Protein AF-0000000085153379 (afdb_homodimer)

pLDDT: mean 87.56, std 9.75, range [34.44, 97.62]

Organism: Desulfotalea psychrophila (strain LSv54 / DSM 12343) (NCBI:txid177439)

Solvent-accessible surface area (backbone atoms only — not comparable to full-atom values): 47122 Å² total; per-residue (Å²): 116,72,69,60,44,42,51,73,72,38,47,63,60,52,54,48,49,54,53,50,50,53,53,50,52,52,50,51,52,50,51,52,49,51,53,52,48,52,51,47,51,52,49,51,50,50,49,53,52,46,35,48,52,50,42,52,35,50,54,29,43,74,49,76,18,33,32,31,58,55,46,96,89,40,61,70,54,78,87,44,66,85,44,84,74,32,62,46,59,46,96,88,67,46,51,30,22,53,36,44,35,69,56,50,48,49,50,47,32,66,74,29,22,76,59,54,69,35,53,51,46,65,32,31,94,72,64,88,51,77,89,31,61,54,50,73,70,52,44,53,50,54,54,41,35,74,76,68,44,55,65,47,73,48,81,42,73,59,95,88,37,52,23,41,36,35,35,35,54,37,62,34,44,76,76,47,47,79,80,40,78,93,65,51,75,71,35,76,68,26,32,44,34,38,39,42,73,33,61,67,55,51,52,52,48,51,53,50,51,50,51,52,50,51,56,52,47,52,53,50,51,51,52,46,48,51,53,49,54,51,49,49,51,44,51,52,52,48,50,54,47,50,52,54,50,52,52,50,52,50,54,47,52,53,44,52,52,52,38,52,50,35,50,51,52,30,54,51,40,51,51,50,36,52,49,52,60,28,34,28,89,84,55,64,41,30,14,45,62,36,43,57,54,46,53,55,52,52,49,53,47,23,38,75,66,66,32,30,36,19,40,36,31,34,36,52,55,58,48,66,52,46,24,70,73,67,30,61,70,52,41,49,54,47,50,28,52,52,45,52,54,52,48,65,68,46,76,50,92,74,36,44,55,21,40,61,51,71,63,27,34,36,34,40,31,67,74,24,45,59,72,55,39,54,51,50,44,45,50,47,43,49,56,48,48,69,64,58,43,78,22,80,74,43,91,80,39,62,36,48,42,39,20,24,1,24,37,49,45,63,54,52,87,91,63,66,65,67,62,57,53,50,41,12,48,49,13,22,50,49,16,50,72,74,65,37,65,36,65,28,65,54,59,93,63,82,69,82,127,116,71,68,62,45,40,50,74,72,37,47,65,60,53,54,50,48,53,53,51,51,52,52,49,52,52,50,51,52,50,52,54,49,51,54,53,48,53,51,48,51,52,50,52,51,49,48,52,52,47,33,48,50,50,39,51,34,49,54,31,44,74,50,76,19,34,33,31,58,56,45,94,90,39,62,69,55,78,87,45,67,86,43,84,74,35,62,47,58,45,97,86,67,46,52,28,22,52,36,45,36,69,56,51,49,48,50,46,33,68,74,30,22,76,64,55,66,35,51,52,45,63,31,29,94,73,66,87,52,78,89,31,62,53,52,72,68,52,44,54,49,52,54,41,36,74,74,67,45,56,66,48,74,48,80,42,71,57,95,89,37,52,24,40,36,36,35,36,53,36,62,33,44,74,74,47,46,79,80,40,80,92,65,50,74,70,36,76,67,26,32,43,32,39,39,41,72,32,60,67,56,50,52,51,47,52,53,51,49,51,52,51,50,51,55,52,46,51,52,50,51,53,52,46,49,50,52,50,54,51,49,49,53,44,51,51,52,49,51,54,46,49,52,53,48,52,52,51,51,52,53,46,53,52,43,53,52,51,37,53,50,36,48,52,53,31,53,52,41,50,51,51,34,53,50,52,62,27,33,28,89,82,54,64,42,32,14,45,60,35,42,56,54,47,53,55,52,51,50,54,47,23,36,74,67,64,32,30,38,17,39,36,32,34,36,52,56,59,47,66,51,43,26,70,71,68,29,61,69,53,42,51,53,49,48,28,52,51,46,50,54,53,49,65,68,44,77,49,91,73,37,42,55,21,42,62,49,70,63,27,33,36,32,42,32,67,75,25,45,58,71,56,38,53,51,51,44,44,50,49,44,49,54,48,48,71,64,59,43,80,22,80,75,44,94,80,39,63,36,48,42,38,20,22,2,23,35,50,46,64,53,52,86,92,65,66,66,65,62,57,53,50,43,12,48,50,12,22,50,49,15,49,73,73,67,35,66,35,68,28,66,53,58,93,63,81,70,83,124

Secondary structure (DSSP, 8-state):
--HHHHHHH-HHHHHHHHHHHHHHHHHHHHHHHHHHHHHHHHHHHHHHHHHHHHHHHHHHHHTT-EEEE--SSSPPPGGGTTSTTSEEE-TT--EEEEE-HHHHHHHHHHHSHHHHSSEEEEE-SS-SSGGG---HHHHHHHHHHHTT--EEEEEEEETTEEEEEEEEEEE--GGGGGT-TT--TT-EEEEEEEEEE-HHHHHHHHHHHHHHHHHHHHHHHHHHHHHHHHHHHHHHHHHHHHHHHHHHHHHHHHHHHHHHHHHHHHHHHHHHHHHHHHB-TTT-SB-HHHHHHHHHHHHHHHHHHT--EEEEEEEETTHHHHHHHH-HHHHHHHHHHHHHHHHHT--STT-EEEE-SSSEEEEEEET--HHHHHHHHHHHHHHHHHH--B-TT-SS-SB--EEEEEEEE-PPTT--HHHHHHHHHHHHHHHHHTTSSSEEE--SS----/--HHHHHHH-HHHHHHHHHHHHHHHHHHHHHHHHHHHHHHHHHHHHHHHHHHHHHHHHHHHHTT-EEEE--SSSPPPGGGTTSTTSEEE-TT--EEEEE-HHHHHHHHHHHSHHHHTSEEEEE-SS-SSGGG---HHHHHHHHHHHTT--EEEEEEEETTEEEEEEEEEEE--GGGGGT-TT--TT-EEEEEEEEEE-HHHHHHHHHHHHHHHHHHHHHHHHHHHHHHHHHHHHHHHHHHHHHHHHHHHHHHHHHHHHHHHHHHHHHHHHHHHHHHHHB-TTT-SB-HHHHHHHHHHHHHHHHHHT--EEEEEEEETTHHHHHHHH-HHHHHHHHHHHHHHHHHT--STT-EEEE-SSSEEEEEEET--HHHHHHHHHHHHHHHHHH--B-TT-SS-SB--EEEEEEEE-PPTT--HHHHHHHHHHHHHHHHHTTSSSEEE--SS----

Foldseek 3Di:
DVVVVCCVVPVLVVVLVVLVVVLVVVLVVVLVVLVVVLVVVQVVVVVVVVVVLVVQQVVQLVVVFDKDFDDPLRHADPLCPVDPCQWDADPVGTIIGTDHSVRVSVSCQVVCVVVVVKHKAWAFPDDPDPVRHDDPVQVVVRVVVVVPDAKDWDWDDDPNFIKIKIKGFDFDDPSNCVSDPPDDGGDGGTMMMIIHGSVVSVVVSVVVSVVSCVVSVVVSVVVSVCSVVVVVVVVVVVVVVVVVVVVVVVVVVVVVVVVVVVVVVVVVVVVVVVLVQFADPLQRFGAQSVVVVLCVVLLVVLQVVLAKKKKKKKFKAPLVLVCVVVNVVVSSVLQNVLSVLLQVLQDDPSWGKYANDDGMIMIMDTRAADVRFQVSVVVSQVSQVVVQDADCPGPQDRGITMFMFMEMDRDHPPDDCVVVVVQSVVQSVVCNVVRGRHYGYRDPPPDDD/DVVVVCCVVPVLVVVLVVLVVVLVVVLVVVLVVLVVVLLVVQVVVQVVVVVVLVVQQVVQLVVVFDKDFDDPLRHADPLCPVDPCQWDADPVGTIIGTDHSVRVSVSCQVVCCVVVVKHKAWAFPDDPDPVRHDDPVQVVVRVVVVVPDAKDWDWDDDPNFIKIKIKGFDFDDPSNCVSDPPDDGGDGGTMMMMIHGSVVSVVVSVVVSVVSCVVSVVVSVVVSVCSVVVVVVVVVVVVVVVVVVVVVVVVVVVVVVVVVVVVVVVVVVVVVVVLVVFADPLQRFGAQSVVVVLCVVLLVVLQVVQAKKKKKKKFKAPLVLVCVVPNVVVSSVLQNVLSVLLQVLQDDPSWGKYANDDGMIMIMDTRAADVRFQVSVVVSQVSQVVVQDADCPGPQDRGITMFMFMEMDRDHPPDDCVVVVVQSVVRSVCCNVVRGRHYGYRDPPPDDD

Radius of gyration: 70.96 Å; Cα contacts (8 Å, |Δi|>4): 1359; chains: 2; bounding box: 64×188×111 Å

InterPro domains:
  IPR000160 GGDEF domain [PF00990] (278-438)
  IPR000160 GGDEF domain [PS50887] (307-444)
  IPR000160 GGDEF domain [SM00267] (266-442)
  IPR000160 GGDEF domain [TIGR00254] (273-440)
  IPR000160 GGDEF domain [cd01949] (278-440)
  IPR021796 Tll0287-like domain [PF11845] (37-197)
  IPR029787 Nucleotide cyclase [SSF55073] (282-444)
  IPR043128 Reverse transcriptase/Diguanylate cyclase domain [G3DSA:3.30.70.270] (263-443)
  IPR050469 Diguanylate cyclase Dgc-like, bacteria [PTHR45138] (239-446)

Sequence (898 aa):
MKTFNLFRKHPLILIAGIWTILVSALIAHEINHLHAETETTAITEAHTIFKKDLALRHWVASHGGVYVPIDATTPANKYLVHLPERDIQTPSAKNLTLMNPAYAMRQMHESYAKTYGVRGHITSLKLLRPENIADLWETRALQSFEQGKREVSELTDLSGKPFLRYMWAMITERPCLKCHQGYQVGDVRGGISVSIPMTDLLAKESRERLELLLSHGLIWLSGLLLIYFGGRRVMLSTEERNQANKELLRHKQHLEIKIRQRTAELTEANQKLEHISLTDGLTGIANRRHFDNLIAKEWSRAIREKTPITLIMIDIDYFKLFNDLYGHPEGDICLKTVAMALNAEMRRSTDFVARYGGEEFAAILPNTGGPGALVMAEKMRASIAKLEIEHKDSEINNYLTISLGAISVVPKKGSDFSHFIEQADKALYTAKTEGRNQARAFSPDGENAMKTFNLFRKHPLILIAGIWTILVSALIAHEINHLHAETETTAITEAHTIFKKDLALRHWVASHGGVYVPIDATTPANKYLVHLPERDIQTPSAKNLTLMNPAYAMRQMHESYAKTYGVRGHITSLKLLRPENIADLWETRALQSFEQGKREVSELTDLSGKPFLRYMWAMITERPCLKCHQGYQVGDVRGGISVSIPMTDLLAKESRERLELLLSHGLIWLSGLLLIYFGGRRVMLSTEERNQANKELLRHKQHLEIKIRQRTAELTEANQKLEHISLTDGLTGIANRRHFDNLIAKEWSRAIREKTPITLIMIDIDYFKLFNDLYGHPEGDICLKTVAMALNAEMRRSTDFVARYGGEEFAAILPNTGGPGALVMAEKMRASIAKLEIEHKDSEINNYLTISLGAISVVPKKGSDFSHFIEQADKALYTAKTEGRNQARAFSPDGENA

Structure (mmCIF, N/CA/C/O backbone):
data_AF-0000000085153379-model_v1
#
loop_
_entity.id
_entity.type
_entity.pdbx_description
1 polymer 'diguanylate cyclase'
#
loop_
_atom_site.group_PDB
_atom_site.id
_atom_site.type_symbol
_atom_site.label_atom_id
_atom_site.label_alt_id
_atom_site.label_comp_id
_atom_site.label_asym_id
_atom_site.label_entity_id
_atom_site.label_seq_id
_atom_site.pdbx_PDB_ins_code
_atom_site.Cartn_x
_atom_site.Cartn_y
_atom_site.Cartn_z
_atom_site.occupancy
_atom_site.B_iso_or_equiv
_atom_site.auth_seq_id
_atom_site.auth_comp_id
_atom_site.auth_asym_id
_atom_site.auth_atom_id
_atom_site.pdbx_PDB_model_num
ATOM 1 N N . MET A 1 1 ? -11.359 -7.535 22.281 1 35.66 1 MET A N 1
ATOM 2 C CA . MET A 1 1 ? -11.266 -6.113 22.609 1 35.66 1 MET A CA 1
ATOM 3 C C . MET A 1 1 ? -9.891 -5.559 22.234 1 35.66 1 MET A C 1
ATOM 5 O O . MET A 1 1 ? -9.789 -4.449 21.703 1 35.66 1 MET A O 1
ATOM 9 N N . LYS A 1 2 ? -8.836 -6.238 22.828 1 47.62 2 LYS A N 1
ATOM 10 C CA . LYS A 1 2 ? -7.43 -5.906 22.594 1 47.62 2 LYS A CA 1
ATOM 11 C C . LYS A 1 2 ? -7.043 -6.141 21.141 1 47.62 2 LYS A C 1
ATOM 13 O O . LYS A 1 2 ? -6.016 -5.641 20.672 1 47.62 2 LYS A O 1
ATOM 18 N N . THR A 1 3 ? -7.488 -7.105 20.547 1 45.75 3 THR A N 1
ATOM 19 C CA . THR A 1 3 ? -7.203 -7.512 19.172 1 45.75 3 THR A CA 1
ATOM 20 C C . THR A 1 3 ? -7.605 -6.414 18.188 1 45.75 3 THR A C 1
ATOM 22 O O . THR A 1 3 ? -6.949 -6.223 17.156 1 45.75 3 THR A O 1
ATOM 25 N N . PHE A 1 4 ? -8.695 -5.77 18.453 1 46.41 4 PHE A N 1
ATOM 26 C CA . PHE A 1 4 ? -9.227 -4.645 17.703 1 46.41 4 PHE A CA 1
ATOM 27 C C . PHE A 1 4 ? -8.32 -3.428 17.812 1 46.41 4 PHE A C 1
ATOM 29 O O . PHE A 1 4 ? -8.25 -2.604 16.906 1 46.41 4 PHE A O 1
ATOM 36 N N . ASN A 1 5 ? -7.578 -3.459 18.875 1 47.88 5 ASN A N 1
ATOM 37 C CA . ASN A 1 5 ? -6.621 -2.389 19.156 1 47.88 5 ASN A CA 1
ATOM 38 C C . ASN A 1 5 ? -5.375 -2.516 18.281 1 47.88 5 ASN A C 1
ATOM 40 O O . ASN A 1 5 ? -4.719 -1.517 17.984 1 47.88 5 ASN A O 1
ATOM 44 N N . LEU A 1 6 ? -5.062 -3.74 17.938 1 49.53 6 LEU A N 1
ATOM 45 C CA . LEU A 1 6 ? -3.902 -3.953 17.078 1 49.53 6 LEU A CA 1
ATOM 46 C C . LEU A 1 6 ? -4.141 -3.375 15.688 1 49.53 6 LEU A C 1
ATOM 48 O O . LEU A 1 6 ? -3.225 -2.824 15.078 1 49.53 6 LEU A O 1
ATOM 52 N N . PHE A 1 7 ? -5.402 -3.518 15.211 1 54.81 7 PHE A N 1
ATOM 53 C CA . PHE A 1 7 ? -5.812 -2.979 13.914 1 54.81 7 PHE A CA 1
ATOM 54 C C . PHE A 1 7 ? -5.672 -1.46 13.898 1 54.81 7 PHE A C 1
ATOM 56 O O . PHE A 1 7 ? -5.324 -0.878 12.867 1 54.81 7 PHE A O 1
ATOM 63 N N . ARG A 1 8 ? -6.016 -0.917 15 1 57.12 8 ARG A N 1
ATOM 64 C CA . ARG A 1 8 ? -5.969 0.539 15.094 1 57.12 8 ARG A CA 1
ATOM 65 C C . ARG A 1 8 ? -4.535 1.026 15.289 1 57.12 8 ARG A C 1
ATOM 67 O O . ARG A 1 8 ? -4.148 2.066 14.75 1 57.12 8 ARG A O 1
ATOM 74 N N . LYS A 1 9 ? -3.791 0.014 16.062 1 62 9 LYS A N 1
ATOM 75 C CA . LYS A 1 9 ? -2.443 0.46 16.406 1 62 9 LYS A CA 1
ATOM 76 C C . LYS A 1 9 ? -1.442 0.066 15.32 1 62 9 LYS A C 1
ATOM 78 O O . LYS A 1 9 ? -0.476 0.789 15.07 1 62 9 LYS A O 1
ATOM 83 N N . HIS A 1 10 ? -1.814 -1.086 14.695 1 74 10 HIS A N 1
ATOM 84 C CA . HIS A 1 10 ? -0.819 -1.523 13.719 1 74 10 HIS A CA 1
ATOM 85 C C . HIS A 1 10 ? -1.481 -2.012 12.438 1 74 10 HIS A C 1
ATOM 87 O O . HIS A 1 10 ? -1.338 -3.18 12.062 1 74 10 HIS A O 1
ATOM 93 N N . PRO A 1 11 ? -2.219 -1.24 11.68 1 76.44 11 PRO A N 1
ATOM 94 C CA . PRO A 1 11 ? -2.953 -1.623 10.469 1 76.44 11 PRO A CA 1
ATOM 95 C C . PRO A 1 11 ? -2.053 -2.242 9.406 1 76.44 11 PRO A C 1
ATOM 97 O O . PRO A 1 11 ? -2.484 -3.135 8.672 1 76.44 11 PRO A O 1
ATOM 100 N N . LEU A 1 12 ? -0.818 -1.886 9.422 1 82 12 LEU A N 1
ATOM 101 C CA . LEU A 1 12 ? 0.099 -2.41 8.422 1 82 12 LEU A CA 1
ATOM 102 C C . LEU A 1 12 ? 0.384 -3.889 8.664 1 82 12 LEU A C 1
ATOM 104 O O . LEU A 1 12 ? 0.489 -4.668 7.715 1 82 12 LEU A O 1
ATOM 108 N N . ILE A 1 13 ? 0.477 -4.285 9.922 1 84.75 13 ILE A N 1
ATOM 109 C CA . ILE A 1 13 ? 0.758 -5.672 10.266 1 84.75 13 ILE A CA 1
ATOM 110 C C . ILE A 1 13 ? -0.43 -6.551 9.883 1 84.75 13 ILE A C 1
ATOM 112 O O . ILE A 1 13 ? -0.251 -7.668 9.398 1 84.75 13 ILE A O 1
ATOM 116 N N . LEU A 1 14 ? -1.596 -6.062 10.047 1 83.25 14 LEU A N 1
ATOM 117 C CA . LEU A 1 14 ? -2.797 -6.812 9.695 1 83.25 14 LEU A CA 1
ATOM 118 C C . LEU A 1 14 ? -2.885 -7.027 8.195 1 83.25 14 LEU A C 1
ATOM 120 O O . LEU A 1 14 ? -3.195 -8.133 7.734 1 83.25 14 LEU A O 1
ATOM 124 N N . ILE A 1 15 ? -2.648 -5.969 7.426 1 85 15 ILE A N 1
ATOM 125 C CA . ILE A 1 15 ? -2.713 -6.074 5.969 1 85 15 ILE A CA 1
ATOM 126 C C . ILE A 1 15 ? -1.659 -7.062 5.477 1 85 15 ILE A C 1
ATOM 128 O O . ILE A 1 15 ? -1.933 -7.883 4.602 1 85 15 ILE A O 1
ATOM 132 N N . ALA A 1 16 ? -0.457 -7 6.062 1 88.94 16 ALA A N 1
ATOM 133 C CA . ALA A 1 16 ? 0.615 -7.926 5.707 1 88.94 16 ALA A CA 1
ATOM 134 C C . ALA A 1 16 ? 0.234 -9.367 6.047 1 88.94 16 ALA A C 1
ATOM 136 O O . ALA A 1 16 ? 0.528 -10.289 5.281 1 88.94 16 ALA A O 1
ATOM 137 N N . GLY A 1 17 ? -0.45 -9.555 7.207 1 89.5 17 GLY A N 1
ATOM 138 C CA . GLY A 1 17 ? -0.917 -10.875 7.59 1 89.5 17 GLY A CA 1
ATOM 139 C C . GLY A 1 17 ? -1.933 -11.453 6.625 1 89.5 17 GLY A C 1
ATOM 140 O O . GLY A 1 17 ? -1.837 -12.617 6.238 1 89.5 17 GLY A O 1
ATOM 141 N N . ILE A 1 18 ? -2.893 -10.664 6.23 1 87 18 ILE A N 1
ATOM 142 C CA . ILE A 1 18 ? -3.92 -11.094 5.289 1 87 18 ILE A CA 1
ATOM 143 C C . ILE A 1 18 ? -3.277 -11.453 3.951 1 87 18 ILE A C 1
ATOM 145 O O . ILE A 1 18 ? -3.621 -12.469 3.342 1 87 18 ILE A O 1
ATOM 149 N N . TRP A 1 19 ? -2.311 -10.594 3.498 1 89.06 19 TRP A N 1
ATOM 150 C CA . TRP A 1 19 ? -1.562 -10.844 2.271 1 89.06 19 TRP A CA 1
ATOM 151 C C . TRP A 1 19 ? -0.818 -12.172 2.352 1 89.06 19 TRP A C 1
ATOM 153 O O . TRP A 1 19 ? -0.887 -12.992 1.429 1 89.06 19 TRP A O 1
ATOM 163 N N . THR A 1 20 ? -0.209 -12.461 3.496 1 91.31 20 THR A N 1
ATOM 164 C CA . THR A 1 20 ? 0.556 -13.68 3.695 1 91.31 20 THR A CA 1
ATOM 165 C C . THR A 1 20 ? -0.364 -14.898 3.691 1 91.31 20 THR A C 1
ATOM 167 O O . THR A 1 20 ? -0.046 -15.922 3.078 1 91.31 20 THR A O 1
ATOM 170 N N . ILE A 1 21 ? -1.515 -14.773 4.273 1 91.5 21 ILE A N 1
ATOM 171 C CA . ILE A 1 21 ? -2.469 -15.875 4.332 1 91.5 21 ILE A CA 1
ATOM 172 C C . ILE A 1 21 ? -2.996 -16.172 2.932 1 91.5 21 ILE A C 1
ATOM 174 O O . ILE A 1 21 ? -3.113 -17.344 2.543 1 91.5 21 ILE A O 1
ATOM 178 N N . LEU A 1 22 ? -3.299 -15.133 2.162 1 89.69 22 LEU A N 1
ATOM 179 C CA . LEU A 1 22 ? -3.82 -15.305 0.81 1 89.69 22 LEU A CA 1
ATOM 180 C C . LEU A 1 22 ? -2.809 -16.031 -0.074 1 89.69 22 LEU A C 1
ATOM 182 O O . LEU A 1 22 ? -3.143 -17.016 -0.726 1 89.69 22 LEU A O 1
ATOM 186 N N . VAL A 1 23 ? -1.578 -15.617 -0.052 1 90.62 23 VAL A N 1
ATOM 187 C CA . VAL A 1 23 ? -0.544 -16.203 -0.893 1 90.62 23 VAL A CA 1
ATOM 188 C C . VAL A 1 23 ? -0.261 -17.641 -0.435 1 90.62 23 VAL A C 1
ATOM 190 O O . VAL A 1 23 ? -0.12 -18.547 -1.26 1 90.62 23 VAL A O 1
ATOM 193 N N . SER A 1 24 ? -0.274 -17.844 0.896 1 92.06 24 SER A N 1
ATOM 194 C CA . SER A 1 24 ? -0.018 -19.172 1.438 1 92.06 24 SER A CA 1
ATOM 195 C C . SER A 1 24 ? -1.118 -20.156 1.041 1 92.06 24 SER A C 1
ATOM 197 O O . SER A 1 24 ? -0.839 -21.297 0.702 1 92.06 24 SER A O 1
ATOM 199 N N . ALA A 1 25 ? -2.328 -19.703 1.047 1 91.12 25 ALA A N 1
ATOM 200 C CA . ALA A 1 25 ? -3.455 -20.547 0.658 1 91.12 25 ALA A CA 1
ATOM 201 C C . ALA A 1 25 ? -3.373 -20.938 -0.817 1 91.12 25 ALA A C 1
ATOM 203 O O . ALA A 1 25 ? -3.648 -22.078 -1.188 1 91.12 25 ALA A O 1
ATOM 204 N N . LEU A 1 26 ? -2.961 -20.031 -1.613 1 88.38 26 LEU A N 1
ATOM 205 C CA . LEU A 1 26 ? -2.844 -20.297 -3.045 1 88.38 26 LEU A CA 1
ATOM 206 C C . LEU A 1 26 ? -1.708 -21.266 -3.33 1 88.38 26 LEU A C 1
ATOM 208 O O . LEU A 1 26 ? -1.863 -22.188 -4.137 1 88.38 26 LEU A O 1
ATOM 212 N N . ILE A 1 27 ? -0.594 -21.125 -2.578 1 89.81 27 ILE A N 1
ATOM 213 C CA . ILE A 1 27 ? 0.542 -22.031 -2.732 1 89.81 27 ILE A CA 1
ATOM 214 C C . ILE A 1 27 ? 0.148 -23.438 -2.289 1 89.81 27 ILE A C 1
ATOM 216 O O . ILE A 1 27 ? 0.458 -24.422 -2.969 1 89.81 27 ILE A O 1
ATOM 220 N N . ALA A 1 28 ? -0.543 -23.484 -1.184 1 91.25 28 ALA A N 1
ATOM 221 C CA . ALA A 1 28 ? -0.967 -24.781 -0.665 1 91.25 28 ALA A CA 1
ATOM 222 C C . ALA A 1 28 ? -1.879 -25.5 -1.657 1 91.25 28 ALA A C 1
ATOM 224 O O . ALA A 1 28 ? -1.722 -26.688 -1.899 1 91.25 28 ALA A O 1
ATOM 225 N N . HIS A 1 29 ? -2.768 -24.797 -2.203 1 90 29 HIS A N 1
ATOM 226 C CA . HIS A 1 29 ? -3.678 -25.359 -3.191 1 90 29 HIS A CA 1
ATOM 227 C C . HIS A 1 29 ? -2.916 -25.859 -4.414 1 90 29 HIS A C 1
ATOM 229 O O . HIS A 1 29 ? -3.164 -26.984 -4.887 1 90 29 HIS A O 1
ATOM 235 N N . GLU A 1 30 ? -1.929 -25.094 -4.852 1 87.56 30 GLU A N 1
ATOM 236 C CA . GLU A 1 30 ? -1.158 -25.453 -6.039 1 87.56 30 GLU A CA 1
ATOM 237 C C . GLU A 1 30 ? -0.26 -26.656 -5.77 1 87.56 30 GLU A C 1
ATOM 239 O O . GLU A 1 30 ? -0.093 -27.531 -6.633 1 87.56 30 GLU A O 1
ATOM 244 N N . ILE A 1 31 ? 0.263 -26.719 -4.609 1 91.06 31 ILE A N 1
ATOM 245 C CA . ILE A 1 31 ? 1.126 -27.844 -4.246 1 91.06 31 ILE A CA 1
ATOM 246 C C . ILE A 1 31 ? 0.303 -29.125 -4.172 1 91.06 31 ILE A C 1
ATOM 248 O O . ILE A 1 31 ? 0.734 -30.172 -4.656 1 91.06 31 ILE A O 1
ATOM 252 N N . ASN A 1 32 ? -0.854 -29.031 -3.613 1 91.5 32 ASN A N 1
ATOM 253 C CA . ASN A 1 32 ? -1.736 -30.188 -3.561 1 91.5 32 ASN A CA 1
ATOM 254 C C . ASN A 1 32 ? -2.139 -30.656 -4.957 1 91.5 32 ASN A C 1
ATOM 256 O O . ASN A 1 32 ? -2.193 -31.859 -5.227 1 91.5 32 ASN A O 1
ATOM 260 N N . HIS A 1 33 ? -2.379 -29.734 -5.742 1 89.19 33 HIS A N 1
ATOM 261 C CA . HIS A 1 33 ? -2.729 -30.047 -7.121 1 89.19 33 HIS A CA 1
ATOM 262 C C . HIS A 1 33 ? -1.562 -30.719 -7.848 1 89.19 33 HIS A C 1
ATOM 264 O O . HIS A 1 33 ? -1.761 -31.656 -8.609 1 89.19 33 HIS A O 1
ATOM 270 N N . LEU A 1 34 ? -0.366 -30.234 -7.617 1 89.81 34 LEU A N 1
ATOM 271 C CA . LEU A 1 34 ? 0.84 -30.781 -8.219 1 89.81 34 LEU A CA 1
ATOM 272 C C . LEU A 1 34 ? 1.019 -32.25 -7.82 1 89.81 34 LEU A C 1
ATOM 274 O O . LEU A 1 34 ? 1.306 -33.094 -8.664 1 89.81 34 LEU A O 1
ATOM 278 N N . HIS A 1 35 ? 0.762 -32.531 -6.562 1 91.38 35 HIS A N 1
ATOM 279 C CA . HIS A 1 35 ? 0.877 -33.906 -6.066 1 91.38 35 HIS A CA 1
ATOM 280 C C . HIS A 1 35 ? -0.164 -34.812 -6.711 1 91.38 35 HIS A C 1
ATOM 282 O O . HIS A 1 35 ? 0.157 -35.906 -7.141 1 91.38 35 HIS A O 1
ATOM 288 N N . ALA A 1 36 ? -1.343 -34.344 -6.812 1 89.94 36 ALA A N 1
ATOM 289 C CA . ALA A 1 36 ? -2.422 -35.094 -7.434 1 89.94 36 ALA A CA 1
ATOM 290 C C . ALA A 1 36 ? -2.119 -35.375 -8.906 1 89.94 36 ALA A C 1
ATOM 292 O O . ALA A 1 36 ? -2.385 -36.5 -9.398 1 89.94 36 ALA A O 1
ATOM 293 N N . GLU A 1 37 ? -1.529 -34.469 -9.547 1 88.44 37 GLU A N 1
ATOM 294 C CA . GLU A 1 37 ? -1.182 -34.594 -10.961 1 88.44 37 GLU A CA 1
ATOM 295 C C . GLU A 1 37 ? -0.094 -35.656 -11.148 1 88.44 37 GLU A C 1
ATOM 297 O O . GLU A 1 37 ? -0.145 -36.438 -12.102 1 88.44 37 GLU A O 1
ATOM 302 N N . THR A 1 38 ? 0.882 -35.656 -10.297 1 91.75 38 THR A N 1
ATOM 303 C CA . THR A 1 38 ? 1.953 -36.656 -10.367 1 91.75 38 THR A CA 1
ATOM 304 C C . THR A 1 38 ? 1.395 -38.062 -10.227 1 91.75 38 THR A C 1
ATOM 306 O O . THR A 1 38 ? 1.741 -38.938 -11.016 1 91.75 38 THR A O 1
ATOM 309 N N . GLU A 1 39 ? 0.493 -38.188 -9.32 1 91.06 39 GLU A N 1
ATOM 310 C CA . GLU A 1 39 ? -0.14 -39.5 -9.117 1 91.06 39 GLU A CA 1
ATOM 311 C C . GLU A 1 39 ? -0.973 -39.906 -10.336 1 91.06 39 GLU A C 1
ATOM 313 O O . GLU A 1 39 ? -0.909 -41.062 -10.789 1 91.06 39 GLU A O 1
ATOM 318 N N . THR A 1 40 ? -1.693 -38.969 -10.82 1 88.69 40 THR A N 1
ATOM 319 C CA . THR A 1 40 ? -2.543 -39.219 -11.977 1 88.69 40 THR A CA 1
ATOM 320 C C . THR A 1 40 ? -1.702 -39.625 -13.188 1 88.69 40 THR A C 1
ATOM 322 O O . THR A 1 40 ? -2.086 -40.5 -13.961 1 88.69 40 THR A O 1
ATOM 325 N N . THR A 1 41 ? -0.601 -38.969 -13.367 1 89 41 THR A N 1
ATOM 326 C CA . THR A 1 41 ? 0.302 -39.312 -14.461 1 89 41 THR A CA 1
ATOM 327 C C . THR A 1 41 ? 0.792 -40.75 -14.336 1 89 41 THR A C 1
ATOM 329 O O . THR A 1 41 ? 0.794 -41.5 -15.32 1 89 41 THR A O 1
ATOM 332 N N . ALA A 1 42 ? 1.175 -41.125 -13.141 1 91.12 42 ALA A N 1
ATOM 333 C CA . ALA A 1 42 ? 1.633 -42.469 -12.898 1 91.12 42 ALA A CA 1
ATOM 334 C C . ALA A 1 42 ? 0.519 -43.5 -13.164 1 91.12 42 ALA A C 1
ATOM 336 O O . ALA A 1 42 ? 0.753 -44.531 -13.781 1 91.12 42 ALA A O 1
ATOM 337 N N . ILE A 1 43 ? -0.682 -43.188 -12.75 1 90.25 43 ILE A N 1
ATOM 338 C CA . ILE A 1 43 ? -1.829 -44.062 -12.945 1 90.25 43 ILE A CA 1
ATOM 339 C C . ILE A 1 43 ? -2.125 -44.188 -14.438 1 90.25 43 ILE A C 1
ATOM 341 O O . ILE A 1 43 ? -2.408 -45.281 -14.922 1 90.25 43 ILE A O 1
ATOM 345 N N . THR A 1 44 ? -2.057 -43.125 -15.133 1 86.69 44 THR A N 1
ATOM 346 C CA . THR A 1 44 ? -2.293 -43.125 -16.578 1 86.69 44 THR A CA 1
ATOM 347 C C . THR A 1 44 ? -1.262 -44.031 -17.266 1 86.69 44 THR A C 1
ATOM 349 O O . THR A 1 44 ? -1.6 -44.781 -18.188 1 86.69 44 THR A O 1
ATOM 352 N N . GLU A 1 45 ? -0.024 -43.906 -16.891 1 87.31 45 GLU A N 1
ATOM 353 C CA . GLU A 1 45 ? 1.017 -44.75 -17.438 1 87.31 45 GLU A CA 1
ATOM 354 C C . GLU A 1 45 ? 0.721 -46.219 -17.156 1 87.31 45 GLU A C 1
ATOM 356 O O . GLU A 1 45 ? 0.835 -47.062 -18.047 1 87.31 45 GLU A O 1
ATOM 361 N N . ALA A 1 46 ? 0.336 -46.5 -15.898 1 88.75 46 ALA A N 1
ATOM 362 C CA . ALA A 1 46 ? -0.015 -47.875 -15.523 1 88.75 46 ALA A CA 1
ATOM 363 C C . ALA A 1 46 ? -1.176 -48.375 -16.359 1 88.75 46 ALA A C 1
ATOM 365 O O . ALA A 1 46 ? -1.161 -49.531 -16.812 1 88.75 46 ALA A O 1
ATOM 366 N N . HIS A 1 47 ? -2.121 -47.562 -16.547 1 87.12 47 HIS A N 1
ATOM 367 C CA . HIS A 1 47 ? -3.285 -47.906 -17.344 1 87.12 47 HIS A CA 1
ATOM 368 C C . HIS A 1 47 ? -2.889 -48.25 -18.781 1 87.12 47 HIS A C 1
ATOM 370 O O . HIS A 1 47 ? -3.404 -49.188 -19.375 1 87.12 47 HIS A O 1
ATOM 376 N N . THR A 1 48 ? -2.029 -47.469 -19.328 1 85.38 48 THR A N 1
ATOM 377 C CA . THR A 1 48 ? -1.541 -47.688 -20.688 1 85.38 48 THR A CA 1
ATOM 378 C C . THR A 1 48 ? -0.843 -49.062 -20.781 1 85.38 48 THR A C 1
ATOM 380 O O . THR A 1 48 ? -1.073 -49.812 -21.719 1 85.38 48 THR A O 1
ATOM 383 N N . ILE A 1 49 ? -0.024 -49.344 -19.844 1 86.38 49 ILE A N 1
ATOM 384 C CA . ILE A 1 49 ? 0.689 -50.625 -19.812 1 86.38 49 ILE A CA 1
ATOM 385 C C . ILE A 1 49 ? -0.31 -51.75 -19.703 1 86.38 49 ILE A C 1
ATOM 387 O O . ILE A 1 49 ? -0.191 -52.75 -20.422 1 86.38 49 ILE A O 1
ATOM 391 N N . PHE A 1 50 ? -1.265 -51.594 -18.891 1 84.19 50 PHE A N 1
ATOM 392 C CA . PHE A 1 50 ? -2.299 -52.625 -18.703 1 84.19 50 PHE A CA 1
ATOM 393 C C . PHE A 1 50 ? -3.023 -52.906 -20.016 1 84.19 50 PHE A C 1
ATOM 395 O O . PHE A 1 50 ? -3.244 -54.062 -20.375 1 84.19 50 PHE A O 1
ATOM 402 N N . LYS A 1 51 ? -3.445 -51.875 -20.609 1 84.94 51 LYS A N 1
ATOM 403 C CA . LYS A 1 51 ? -4.18 -52.031 -21.859 1 84.94 51 LYS A CA 1
ATOM 404 C C . LYS A 1 51 ? -3.357 -52.812 -22.891 1 84.94 51 LYS A C 1
ATOM 406 O O . LYS A 1 51 ? -3.891 -53.656 -23.609 1 84.94 51 LYS A O 1
ATOM 411 N N . LYS A 1 52 ? -2.127 -52.531 -22.875 1 86.38 52 LYS A N 1
ATOM 412 C CA . LYS A 1 52 ? -1.25 -53.25 -23.797 1 86.38 52 LYS A CA 1
ATOM 413 C C . LYS A 1 52 ? -1.118 -54.719 -23.406 1 86.38 52 LYS A C 1
ATOM 415 O O . LYS A 1 52 ? -1.128 -55.594 -24.266 1 86.38 52 LYS A O 1
ATOM 420 N N . ASP A 1 53 ? -1.008 -54.938 -22.141 1 85.12 53 ASP A N 1
ATOM 421 C CA . ASP A 1 53 ? -0.947 -56.312 -21.656 1 85.12 53 ASP A CA 1
ATOM 422 C C . ASP A 1 53 ? -2.225 -57.094 -22 1 85.12 53 ASP A C 1
ATOM 424 O O . ASP A 1 53 ? -2.172 -58.25 -22.406 1 85.12 53 ASP A O 1
ATOM 428 N N . LEU A 1 54 ? -3.264 -56.406 -21.75 1 83.94 54 LEU A N 1
ATOM 429 C CA . LEU A 1 54 ? -4.555 -57 -22.062 1 83.94 54 LEU A CA 1
ATOM 430 C C . LEU A 1 54 ? -4.66 -57.344 -23.547 1 83.94 54 LEU A C 1
ATOM 432 O O . LEU A 1 54 ? -5.16 -58.406 -23.906 1 83.94 54 LEU A O 1
ATOM 436 N N . ALA A 1 55 ? -4.16 -56.469 -24.344 1 85.88 55 ALA A N 1
ATOM 437 C CA . ALA A 1 55 ? -4.176 -56.688 -25.781 1 85.88 55 ALA A CA 1
ATOM 438 C C . ALA A 1 55 ? -3.359 -57.938 -26.156 1 85.88 55 ALA A C 1
ATOM 440 O O . ALA A 1 55 ? -3.789 -58.75 -26.969 1 85.88 55 ALA A O 1
ATOM 441 N N . LEU A 1 56 ? -2.221 -58.031 -25.594 1 86.44 56 LEU A N 1
ATOM 442 C CA . LEU A 1 56 ? -1.377 -59.188 -25.844 1 86.44 56 LEU A CA 1
ATOM 443 C C . LEU A 1 56 ? -2.086 -60.469 -25.422 1 86.44 56 LEU A C 1
ATOM 445 O O . LEU A 1 56 ? -2.076 -61.469 -26.156 1 86.44 56 LEU A O 1
ATOM 449 N N . ARG A 1 57 ? -2.676 -60.469 -24.297 1 85.06 57 ARG A N 1
ATOM 450 C CA . ARG A 1 57 ? -3.402 -61.625 -23.797 1 85.06 57 ARG A CA 1
ATOM 451 C C . ARG A 1 57 ? -4.531 -62 -24.75 1 85.06 57 ARG A C 1
ATOM 453 O O . ARG A 1 57 ? -4.707 -63.188 -25.047 1 85.06 57 ARG A O 1
ATOM 460 N N . HIS A 1 58 ? -5.242 -61.062 -25.156 1 85.06 58 HIS A N 1
ATOM 461 C CA . HIS A 1 58 ? -6.352 -61.281 -26.078 1 85.06 58 HIS A CA 1
ATOM 462 C C . HIS A 1 58 ? -5.852 -61.844 -27.406 1 85.06 58 HIS A C 1
ATOM 464 O O . HIS A 1 58 ? -6.488 -62.688 -28.016 1 85.06 58 HIS A O 1
ATOM 470 N N . TRP A 1 59 ? -4.762 -61.281 -27.812 1 88.06 59 TRP A N 1
ATOM 471 C CA . TRP A 1 59 ? -4.184 -61.719 -29.078 1 88.06 59 TRP A CA 1
ATOM 472 C C . TRP A 1 59 ? -3.793 -63.188 -29.016 1 88.06 59 TRP A C 1
ATOM 474 O O . TRP A 1 59 ? -4.16 -63.969 -29.891 1 88.06 59 TRP A O 1
ATOM 484 N N . VAL A 1 60 ? -3.158 -63.625 -28 1 90 60 VAL A N 1
ATOM 485 C CA . VAL A 1 60 ? -2.754 -65 -27.812 1 90 60 VAL A CA 1
ATOM 486 C C . VAL A 1 60 ? -3.992 -65.938 -27.672 1 90 60 VAL A C 1
ATOM 488 O O . VAL A 1 60 ? -4.074 -67 -28.266 1 90 60 VAL A O 1
ATOM 491 N N . ALA A 1 61 ? -4.906 -65.438 -26.953 1 85.25 61 ALA A N 1
ATOM 492 C CA . ALA A 1 61 ? -6.137 -66.188 -26.703 1 85.25 61 ALA A CA 1
ATOM 493 C C . ALA A 1 61 ? -6.926 -66.375 -28 1 85.25 61 ALA A C 1
ATOM 495 O O . ALA A 1 61 ? -7.527 -67.438 -28.219 1 85.25 61 ALA A O 1
ATOM 496 N N . SER A 1 62 ? -6.945 -65.375 -28.781 1 85.25 62 SER A N 1
ATOM 497 C CA . SER A 1 62 ? -7.715 -65.438 -30.016 1 85.25 62 SER A CA 1
ATOM 498 C C . SER A 1 62 ? -7.203 -66.5 -30.953 1 85.25 62 SER A C 1
ATOM 500 O O . SER A 1 62 ? -7.953 -67.062 -31.781 1 85.25 62 SER A O 1
ATOM 502 N N . HIS A 1 63 ? -5.945 -66.875 -30.766 1 89.31 63 HIS A N 1
ATOM 503 C CA . HIS A 1 63 ? -5.355 -68 -31.547 1 89.31 63 HIS A CA 1
ATOM 504 C C . HIS A 1 63 ? -5.484 -69.312 -30.844 1 89.31 63 HIS A C 1
ATOM 506 O O . HIS A 1 63 ? -5.059 -70.375 -31.359 1 89.31 63 HIS A O 1
ATOM 512 N N . GLY A 1 64 ? -6.047 -69.25 -29.688 1 84.19 64 GLY A N 1
ATOM 513 C CA . GLY A 1 64 ? -6.082 -70.5 -28.875 1 84.19 64 GLY A CA 1
ATOM 514 C C . GLY A 1 64 ? -4.734 -70.812 -28.281 1 84.19 64 GLY A C 1
ATOM 515 O O . GLY A 1 64 ? -4.504 -72 -27.906 1 84.19 64 GLY A O 1
ATOM 516 N N . GLY A 1 65 ? -3.916 -69.938 -28.328 1 90.19 65 GLY A N 1
ATOM 517 C CA . GLY A 1 65 ? -2.523 -70.125 -27.969 1 90.19 65 GLY A CA 1
ATOM 518 C C . GLY A 1 65 ? -1.578 -70.062 -29.141 1 90.19 65 GLY A C 1
ATOM 519 O O . GLY A 1 65 ? -2.018 -70.062 -30.297 1 90.19 65 GLY A O 1
ATOM 520 N N . VAL A 1 66 ? -0.276 -70 -28.828 1 94.38 66 VAL A N 1
ATOM 521 C CA . VAL A 1 66 ? 0.722 -69.938 -29.891 1 94.38 66 VAL A CA 1
ATOM 522 C C . VAL A 1 66 ? 1.771 -71 -29.672 1 94.38 66 VAL A C 1
ATOM 524 O O . VAL A 1 66 ? 2.104 -71.375 -28.531 1 94.38 66 VAL A O 1
ATOM 527 N N . TYR A 1 67 ? 2.217 -71.562 -30.75 1 95.94 67 TYR A N 1
ATOM 528 C CA . TYR A 1 67 ? 3.26 -72.625 -30.641 1 95.94 67 TYR A CA 1
ATOM 529 C C . TYR A 1 67 ? 4.645 -72 -30.797 1 95.94 67 TYR A C 1
ATOM 531 O O . TYR A 1 67 ? 4.875 -71.188 -31.703 1 95.94 67 TYR A O 1
ATOM 539 N N . VAL A 1 68 ? 5.484 -72.312 -29.922 1 95.5 68 VAL A N 1
ATOM 540 C CA . VAL A 1 68 ? 6.855 -71.812 -29.938 1 95.5 68 VAL A CA 1
ATOM 541 C C . VAL A 1 68 ? 7.832 -73 -29.734 1 95.5 68 VAL A C 1
ATOM 543 O O . VAL A 1 68 ? 7.469 -74.062 -29.172 1 95.5 68 VAL A O 1
ATOM 546 N N . PRO A 1 69 ? 9.039 -72.812 -30.234 1 94.69 69 PRO A N 1
ATOM 547 C CA . PRO A 1 69 ? 10.031 -73.875 -30.016 1 94.69 69 PRO A CA 1
ATOM 548 C C . PRO A 1 69 ? 10.359 -74.062 -28.531 1 94.69 69 PRO A C 1
ATOM 550 O O . PRO A 1 69 ? 10.43 -73.062 -27.781 1 94.69 69 PRO A O 1
ATOM 553 N N . ILE A 1 70 ? 10.539 -75.312 -28.172 1 95.06 70 ILE A N 1
ATOM 554 C CA . ILE A 1 70 ? 10.922 -75.625 -26.797 1 95.06 70 ILE A CA 1
ATOM 555 C C . ILE A 1 70 ? 12.43 -75.438 -26.641 1 95.06 70 ILE A C 1
ATOM 557 O O . ILE A 1 70 ? 13.219 -75.938 -27.438 1 95.06 70 ILE A O 1
ATOM 561 N N . ASP A 1 71 ? 12.797 -74.688 -25.734 1 90.44 71 ASP A N 1
ATOM 562 C CA . ASP A 1 71 ? 14.203 -74.562 -25.375 1 90.44 71 ASP A CA 1
ATOM 563 C C . ASP A 1 71 ? 14.367 -74.375 -23.875 1 90.44 71 ASP A C 1
ATOM 565 O O . ASP A 1 71 ? 13.438 -74.625 -23.109 1 90.44 71 ASP A O 1
ATOM 569 N N . ALA A 1 72 ? 15.578 -74.062 -23.422 1 89.19 72 ALA A N 1
ATOM 570 C CA . ALA A 1 72 ? 15.875 -73.938 -21.984 1 89.19 72 ALA A CA 1
ATOM 571 C C . ALA A 1 72 ? 15.07 -72.875 -21.328 1 89.19 72 ALA A C 1
ATOM 573 O O . ALA A 1 72 ? 14.641 -73 -20.188 1 89.19 72 ALA A O 1
ATOM 574 N N . THR A 1 73 ? 14.695 -71.875 -22.047 1 86.69 73 THR A N 1
ATOM 575 C CA . THR A 1 73 ? 14 -70.688 -21.516 1 86.69 73 THR A CA 1
ATOM 576 C C . THR A 1 73 ? 12.492 -70.875 -21.672 1 86.69 73 THR A C 1
ATOM 578 O O . THR A 1 73 ? 11.719 -70.188 -20.984 1 86.69 73 THR A O 1
ATOM 581 N N . THR A 1 74 ? 12.125 -71.812 -22.531 1 91.94 74 THR A N 1
ATOM 582 C CA . THR A 1 74 ? 10.711 -72 -22.812 1 91.94 74 THR A CA 1
ATOM 583 C C . THR A 1 74 ? 10.367 -73.5 -22.766 1 91.94 74 THR A C 1
ATOM 585 O O . THR A 1 74 ? 10.086 -74.125 -23.797 1 91.94 74 THR A O 1
ATOM 588 N N . PRO A 1 75 ? 10.344 -73.938 -21.594 1 91.88 75 PRO A N 1
ATOM 589 C CA . PRO A 1 75 ? 9.938 -75.312 -21.469 1 91.88 75 PRO A CA 1
ATOM 590 C C . PRO A 1 75 ? 8.438 -75.562 -21.688 1 91.88 75 PRO A C 1
ATOM 592 O O . PRO A 1 75 ? 7.668 -74.562 -21.609 1 91.88 75 PRO A O 1
ATOM 595 N N . ALA A 1 76 ? 8.078 -76.812 -22.047 1 93.19 76 ALA A N 1
ATOM 596 C CA . ALA A 1 76 ? 6.652 -77.125 -22.156 1 93.19 76 ALA A CA 1
ATOM 597 C C . ALA A 1 76 ? 5.934 -76.875 -20.828 1 93.19 76 ALA A C 1
ATOM 599 O O . ALA A 1 76 ? 6.465 -77.188 -19.75 1 93.19 76 ALA A O 1
ATOM 600 N N . ASN A 1 77 ? 4.855 -76.312 -20.969 1 85.25 77 ASN A N 1
ATOM 601 C CA . ASN A 1 77 ? 4.082 -76 -19.766 1 85.25 77 ASN A CA 1
ATOM 602 C C . ASN A 1 77 ? 3.531 -77.25 -19.109 1 85.25 77 ASN A C 1
ATOM 604 O O . ASN A 1 77 ? 2.68 -77.938 -19.688 1 85.25 77 ASN A O 1
ATOM 608 N N . LYS A 1 78 ? 3.922 -77.438 -17.922 1 84.38 78 LYS A N 1
ATOM 609 C CA . LYS A 1 78 ? 3.545 -78.688 -17.203 1 84.38 78 LYS A CA 1
ATOM 610 C C . LYS A 1 78 ? 2.074 -78.625 -16.812 1 84.38 78 LYS A C 1
ATOM 612 O O . LYS A 1 78 ? 1.473 -79.688 -16.547 1 84.38 78 LYS A O 1
ATOM 617 N N . TYR A 1 79 ? 1.509 -77.562 -16.812 1 79.62 79 TYR A N 1
ATOM 618 C CA . TYR A 1 79 ? 0.14 -77.375 -16.328 1 79.62 79 TYR A CA 1
ATOM 619 C C . TYR A 1 79 ? -0.857 -77.5 -17.469 1 79.62 79 TYR A C 1
ATOM 621 O O . TYR A 1 79 ? -2.07 -77.438 -17.25 1 79.62 79 TYR A O 1
ATOM 629 N N . LEU A 1 80 ? -0.353 -77.688 -18.719 1 82.25 80 LEU A N 1
ATOM 630 C CA . LEU A 1 80 ? -1.226 -77.812 -19.875 1 82.25 80 LEU A CA 1
ATOM 631 C C . LEU A 1 80 ? -1.149 -79.188 -20.453 1 82.25 80 LEU A C 1
ATOM 633 O O . LEU A 1 80 ? -1.453 -79.438 -21.641 1 82.25 80 LEU A O 1
ATOM 637 N N . VAL A 1 81 ? -0.74 -80.062 -19.625 1 83.94 81 VAL A N 1
ATOM 638 C CA . VAL A 1 81 ? -0.53 -81.438 -20.078 1 83.94 81 VAL A CA 1
ATOM 639 C C . VAL A 1 81 ? -1.858 -82.062 -20.531 1 83.94 81 VAL A C 1
ATOM 641 O O . VAL A 1 81 ? -1.888 -82.938 -21.391 1 83.94 81 VAL A O 1
ATOM 644 N N . HIS A 1 82 ? -2.955 -81.562 -20 1 82.56 82 HIS A N 1
ATOM 645 C CA . HIS A 1 82 ? -4.273 -82.125 -20.312 1 82.56 82 HIS A CA 1
ATOM 646 C C . HIS A 1 82 ? -4.746 -81.688 -21.688 1 82.56 82 HIS A C 1
ATOM 648 O O . HIS A 1 82 ? -5.711 -82.25 -22.219 1 82.56 82 HIS A O 1
ATOM 654 N N . LEU A 1 83 ? -4.121 -80.75 -22.359 1 84.19 83 LEU A N 1
ATOM 655 C CA . LEU A 1 83 ? -4.527 -80.25 -23.672 1 84.19 83 LEU A CA 1
ATOM 656 C C . LEU A 1 83 ? -3.998 -81.188 -24.766 1 84.19 83 LEU A C 1
ATOM 658 O O . LEU A 1 83 ? -2.816 -81.562 -24.781 1 84.19 83 LEU A O 1
ATOM 662 N N . PRO A 1 84 ? -4.969 -81.5 -25.594 1 86.5 84 PRO A N 1
ATOM 663 C CA . PRO A 1 84 ? -4.488 -82.25 -26.734 1 86.5 84 PRO A CA 1
ATOM 664 C C . PRO A 1 84 ? -3.5 -81.438 -27.609 1 86.5 84 PRO A C 1
ATOM 666 O O . PRO A 1 84 ? -3.645 -80.25 -27.781 1 86.5 84 PRO A O 1
ATOM 669 N N . GLU A 1 85 ? -2.361 -82.125 -28.062 1 91.62 85 GLU A N 1
ATOM 670 C CA . GLU A 1 85 ? -1.365 -81.562 -28.969 1 91.62 85 GLU A CA 1
ATOM 671 C C . GLU A 1 85 ? -0.646 -80.375 -28.328 1 91.62 85 GLU A C 1
ATOM 673 O O . GLU A 1 85 ? -0.39 -79.312 -29 1 91.62 85 GLU A O 1
ATOM 678 N N . ARG A 1 86 ? -0.538 -80.375 -27.094 1 91.5 86 ARG A N 1
ATOM 679 C CA . ARG A 1 86 ? 0.27 -79.375 -26.406 1 91.5 86 ARG A CA 1
ATOM 680 C C . ARG A 1 86 ? 1.659 -79.25 -27.031 1 91.5 86 ARG A C 1
ATOM 682 O O . ARG A 1 86 ? 2.158 -78.188 -27.266 1 91.5 86 ARG A O 1
ATOM 689 N N . ASP A 1 87 ? 2.203 -80.438 -27.219 1 94.81 87 ASP A N 1
ATOM 690 C CA . ASP A 1 87 ? 3.516 -80.562 -27.844 1 94.81 87 ASP A CA 1
ATOM 691 C C . ASP A 1 87 ? 3.418 -81.188 -29.219 1 94.81 87 ASP A C 1
ATOM 693 O O . ASP A 1 87 ? 2.766 -82.25 -29.375 1 94.81 87 ASP A O 1
ATOM 697 N N . ILE A 1 88 ? 3.996 -80.562 -30.172 1 95.31 88 ILE A N 1
ATOM 698 C CA . ILE A 1 88 ? 4 -81.125 -31.516 1 95.31 88 ILE A CA 1
ATOM 699 C C . ILE A 1 88 ? 5.406 -81 -32.094 1 95.31 88 ILE A C 1
ATOM 701 O O . ILE A 1 88 ? 6.293 -80.375 -31.516 1 95.31 88 ILE A O 1
ATOM 705 N N . GLN A 1 89 ? 5.609 -81.688 -33.156 1 95.19 89 GLN A N 1
ATOM 706 C CA . GLN A 1 89 ? 6.902 -81.688 -33.844 1 95.19 89 GLN A CA 1
ATOM 707 C C . GLN A 1 89 ? 6.77 -81.188 -35.281 1 95.19 89 GLN A C 1
ATOM 709 O O . GLN A 1 89 ? 5.816 -81.562 -35.969 1 95.19 89 GLN A O 1
ATOM 714 N N . THR A 1 90 ? 7.664 -80.438 -35.656 1 92.88 90 THR A N 1
ATOM 715 C CA . THR A 1 90 ? 7.691 -80 -37.031 1 92.88 90 THR A CA 1
ATOM 716 C C . THR A 1 90 ? 8.195 -81.125 -37.938 1 92.88 90 THR A C 1
ATOM 718 O O . THR A 1 90 ? 8.719 -82.125 -37.469 1 92.88 90 THR A O 1
ATOM 721 N N . PRO A 1 91 ? 8.055 -80.812 -39.25 1 91.56 91 PRO A N 1
ATOM 722 C CA . PRO A 1 91 ? 8.578 -81.812 -40.156 1 91.56 91 PRO A CA 1
ATOM 723 C C . PRO A 1 91 ? 10.086 -82.062 -40.031 1 91.56 91 PRO A C 1
ATOM 725 O O . PRO A 1 91 ? 10.594 -83.125 -40.25 1 91.56 91 PRO A O 1
ATOM 728 N N . SER A 1 92 ? 10.82 -81.062 -39.562 1 92.06 92 SER A N 1
ATOM 729 C CA . SER A 1 92 ? 12.266 -81.188 -39.375 1 92.06 92 SER A CA 1
ATOM 730 C C . SER A 1 92 ? 12.594 -81.688 -37.938 1 92.06 92 SER A C 1
ATOM 732 O O . SER A 1 92 ? 13.727 -81.5 -37.5 1 92.06 92 SER A O 1
ATOM 734 N N . ALA A 1 93 ? 11.586 -82 -37.188 1 90.94 93 ALA A N 1
ATOM 735 C CA . ALA A 1 93 ? 11.719 -82.625 -35.875 1 90.94 93 ALA A CA 1
ATOM 736 C C . ALA A 1 93 ? 12.031 -81.625 -34.812 1 90.94 93 ALA A C 1
ATOM 738 O O . ALA A 1 93 ? 12.727 -81.875 -33.812 1 90.94 93 ALA A O 1
ATOM 739 N N . LYS A 1 94 ? 11.586 -80.438 -35.094 1 93.19 94 LYS A N 1
ATOM 740 C CA . LYS A 1 94 ? 11.672 -79.438 -34.062 1 93.19 94 LYS A CA 1
ATOM 741 C C . LYS A 1 94 ? 10.469 -79.5 -33.125 1 93.19 94 LYS A C 1
ATOM 743 O O . LYS A 1 94 ? 9.32 -79.562 -33.562 1 93.19 94 LYS A O 1
ATOM 748 N N . ASN A 1 95 ? 10.789 -79.5 -31.797 1 95.62 95 ASN A N 1
ATOM 749 C CA . ASN A 1 95 ? 9.719 -79.625 -30.812 1 95.62 95 ASN A CA 1
ATOM 750 C C . ASN A 1 95 ? 9.086 -78.25 -30.547 1 95.62 95 ASN A C 1
ATOM 752 O O . ASN A 1 95 ? 9.789 -77.312 -30.25 1 95.62 95 ASN A O 1
ATOM 756 N N . LEU A 1 96 ? 7.812 -78.25 -30.672 1 96.5 96 LEU A N 1
ATOM 757 C CA . LEU A 1 96 ? 7.047 -77 -30.359 1 96.5 96 LEU A CA 1
ATOM 758 C C . LEU A 1 96 ? 6.117 -77.25 -29.172 1 96.5 96 LEU A C 1
ATOM 760 O O . LEU A 1 96 ? 5.664 -78.375 -28.953 1 96.5 96 LEU A O 1
ATOM 764 N N . THR A 1 97 ? 5.914 -76.25 -28.438 1 95.75 97 THR A N 1
ATOM 765 C CA . THR A 1 97 ? 4.949 -76.312 -27.359 1 95.75 97 THR A CA 1
ATOM 766 C C . THR A 1 97 ? 3.93 -75.188 -27.453 1 95.75 97 THR A C 1
ATOM 768 O O . THR A 1 97 ? 4.246 -74.125 -27.938 1 95.75 97 THR A O 1
ATOM 771 N N . LEU A 1 98 ? 2.771 -75.5 -26.984 1 93.94 98 LEU A N 1
ATOM 772 C CA . LEU A 1 98 ? 1.695 -74.5 -26.984 1 93.94 98 LEU A CA 1
ATOM 773 C C . LEU A 1 98 ? 1.832 -73.562 -25.797 1 93.94 98 LEU A C 1
ATOM 775 O O . LEU A 1 98 ? 1.956 -74 -24.656 1 93.94 98 LEU A O 1
ATOM 779 N N . MET A 1 99 ? 1.838 -72.375 -26.109 1 92.31 99 MET A N 1
ATOM 780 C CA . MET A 1 99 ? 1.881 -71.312 -25.078 1 92.31 99 MET A CA 1
ATOM 781 C C . MET A 1 99 ? 0.517 -70.625 -24.922 1 92.31 99 MET A C 1
ATOM 783 O O . MET A 1 99 ? -0.034 -70.125 -25.875 1 92.31 99 MET A O 1
ATOM 787 N N . ASN A 1 100 ? -0.062 -70.688 -23.766 1 88.5 100 ASN A N 1
ATOM 788 C CA . ASN A 1 100 ? -1.307 -70 -23.469 1 88.5 100 ASN A CA 1
ATOM 789 C C . ASN A 1 100 ? -1.051 -68.562 -23.078 1 88.5 100 ASN A C 1
ATOM 791 O O . ASN A 1 100 ? 0.099 -68.125 -22.906 1 88.5 100 ASN A O 1
ATOM 795 N N . PRO A 1 101 ? -2.037 -67.688 -22.969 1 87.69 101 PRO A N 1
ATOM 796 C CA . PRO A 1 101 ? -1.863 -66.312 -22.672 1 87.69 101 PRO A CA 1
ATOM 797 C C . PRO A 1 101 ? -1.094 -66.062 -21.375 1 87.69 101 PRO A C 1
ATOM 799 O O . PRO A 1 101 ? -0.222 -65.188 -21.328 1 87.69 101 PRO A O 1
ATOM 802 N N . ALA A 1 102 ? -1.346 -66.75 -20.359 1 84.12 102 ALA A N 1
ATOM 803 C CA . ALA A 1 102 ? -0.673 -66.562 -19.062 1 84.12 102 ALA A CA 1
ATOM 804 C C . ALA A 1 102 ? 0.824 -66.875 -19.188 1 84.12 102 ALA A C 1
ATOM 806 O O . ALA A 1 102 ? 1.64 -66.125 -18.625 1 84.12 102 ALA A O 1
ATOM 807 N N . TYR A 1 103 ? 1.161 -67.875 -19.953 1 88.69 103 TYR A N 1
ATOM 808 C CA . TYR A 1 103 ? 2.561 -68.25 -20.156 1 88.69 103 TYR A CA 1
ATOM 809 C C . TYR A 1 103 ? 3.283 -67.188 -20.969 1 88.69 103 TYR A C 1
ATOM 811 O O . TYR A 1 103 ? 4.398 -66.75 -20.625 1 88.69 103 TYR A O 1
ATOM 819 N N . ALA A 1 104 ? 2.619 -66.75 -21.984 1 89.5 104 ALA A N 1
ATOM 820 C CA . ALA A 1 104 ? 3.184 -65.688 -22.828 1 89.5 104 ALA A CA 1
ATOM 821 C C . ALA A 1 104 ? 3.426 -64.438 -22.016 1 89.5 104 ALA A C 1
ATOM 823 O O . ALA A 1 104 ? 4.508 -63.844 -22.078 1 89.5 104 ALA A O 1
ATOM 824 N N . MET A 1 105 ? 2.469 -64 -21.234 1 87 105 MET A N 1
ATOM 825 C CA . MET A 1 105 ? 2.557 -62.812 -20.422 1 87 105 MET A CA 1
ATOM 826 C C . MET A 1 105 ? 3.676 -62.938 -19.391 1 87 105 MET A C 1
ATOM 828 O O . MET A 1 105 ? 4.43 -61.969 -19.188 1 87 105 MET A O 1
ATOM 832 N N . ARG A 1 106 ? 3.711 -64 -18.781 1 85.81 106 ARG A N 1
ATOM 833 C CA . ARG A 1 106 ? 4.75 -64.188 -17.781 1 85.81 106 ARG A CA 1
ATOM 834 C C . ARG A 1 106 ? 6.141 -64.062 -18.391 1 85.81 106 ARG A C 1
ATOM 836 O O . ARG A 1 106 ? 7.02 -63.438 -17.812 1 85.81 106 ARG A O 1
ATOM 843 N N . GLN A 1 107 ? 6.305 -64.688 -19.5 1 87.56 107 GLN A N 1
ATOM 844 C CA . GLN A 1 107 ? 7.602 -64.625 -20.172 1 87.56 107 GLN A CA 1
ATOM 845 C C . GLN A 1 107 ? 7.914 -63.188 -20.578 1 87.56 107 GLN A C 1
ATOM 847 O O . GLN A 1 107 ? 9.055 -62.75 -20.469 1 87.56 107 GLN A O 1
ATOM 852 N N . MET A 1 108 ? 6.879 -62.562 -21.016 1 84.81 108 MET A N 1
ATOM 853 C CA . MET A 1 108 ? 7.043 -61.156 -21.391 1 84.81 108 MET A CA 1
ATOM 854 C C . MET A 1 108 ? 7.48 -60.312 -20.188 1 84.81 108 MET A C 1
ATOM 856 O O . MET A 1 108 ? 8.414 -59.5 -20.297 1 84.81 108 MET A O 1
ATOM 860 N N . HIS A 1 109 ? 6.879 -60.531 -19.078 1 81.88 109 HIS A N 1
ATOM 861 C CA . HIS A 1 109 ? 7.16 -59.75 -17.859 1 81.88 109 HIS A CA 1
ATOM 862 C C . HIS A 1 109 ? 8.539 -60.094 -17.312 1 81.88 109 HIS A C 1
ATOM 864 O O . HIS A 1 109 ? 9.234 -59.219 -16.797 1 81.88 109 HIS A O 1
ATOM 870 N N . GLU A 1 110 ? 8.891 -61.25 -17.453 1 78.19 110 GLU A N 1
ATOM 871 C CA . GLU A 1 110 ? 10.148 -61.719 -16.859 1 78.19 110 GLU A CA 1
ATOM 872 C C . GLU A 1 110 ? 11.328 -61.406 -17.781 1 78.19 110 GLU A C 1
ATOM 874 O O . GLU A 1 110 ? 12.352 -60.875 -17.312 1 78.19 110 GLU A O 1
ATOM 879 N N . SER A 1 111 ? 11.188 -61.594 -19.031 1 73.94 111 SER A N 1
ATOM 880 C CA . SER A 1 111 ? 12.312 -61.5 -19.953 1 73.94 111 SER A CA 1
ATOM 881 C C . SER A 1 111 ? 12.438 -60.062 -20.484 1 73.94 111 SER A C 1
ATOM 883 O O . SER A 1 111 ? 13.523 -59.656 -20.906 1 73.94 111 SER A O 1
ATOM 885 N N . TYR A 1 112 ? 11.383 -59.406 -20.375 1 72.5 112 TYR A N 1
ATOM 886 C CA . TYR A 1 112 ? 11.453 -58.094 -21 1 72.5 112 TYR A CA 1
ATOM 887 C C . TYR A 1 112 ? 11.156 -57 -20 1 72.5 112 TYR A C 1
ATOM 889 O O . TYR A 1 112 ? 10.781 -55.875 -20.375 1 72.5 112 TYR A O 1
ATOM 897 N N . ALA A 1 113 ? 11.312 -57.406 -18.766 1 71.38 113 ALA A N 1
ATOM 898 C CA . ALA A 1 113 ? 11.148 -56.469 -17.688 1 71.38 113 ALA A CA 1
ATOM 899 C C . ALA A 1 113 ? 12.055 -55.25 -17.875 1 71.38 113 ALA A C 1
ATOM 901 O O . ALA A 1 113 ? 11.664 -54.125 -17.594 1 71.38 113 ALA A O 1
ATOM 902 N N . LYS A 1 114 ? 13.211 -55.5 -18.406 1 71.19 114 LYS A N 1
ATOM 903 C CA . LYS A 1 114 ? 14.188 -54.438 -18.594 1 71.19 114 LYS A CA 1
ATOM 904 C C . LYS A 1 114 ? 13.773 -53.5 -19.703 1 71.19 114 LYS A C 1
ATOM 906 O O . LYS A 1 114 ? 13.938 -52.281 -19.578 1 71.19 114 LYS A O 1
ATOM 911 N N . THR A 1 115 ? 13.219 -54.156 -20.641 1 70.19 115 THR A N 1
ATOM 912 C CA . THR A 1 115 ? 12.773 -53.344 -21.766 1 70.19 115 THR A CA 1
ATOM 913 C C . THR A 1 115 ? 11.531 -52.531 -21.391 1 70.19 115 THR A C 1
ATOM 915 O O . THR A 1 115 ? 11.398 -51.375 -21.766 1 70.19 115 THR A O 1
ATOM 918 N N . TYR A 1 116 ? 10.711 -53.219 -20.594 1 66.19 116 TYR A N 1
ATOM 919 C CA . TYR A 1 116 ? 9.461 -52.594 -20.172 1 66.19 116 TYR A CA 1
ATOM 920 C C . TYR A 1 116 ? 9.727 -51.5 -19.141 1 66.19 116 TYR A C 1
ATOM 922 O O . TYR A 1 116 ? 8.93 -50.562 -19.016 1 66.19 116 TYR A O 1
ATOM 930 N N . GLY A 1 117 ? 10.836 -51.562 -18.516 1 67.88 117 GLY A N 1
ATOM 931 C CA . GLY A 1 117 ? 11.164 -50.656 -17.406 1 67.88 117 GLY A CA 1
ATOM 932 C C . GLY A 1 117 ? 10.203 -50.781 -16.234 1 67.88 117 GLY A C 1
ATOM 933 O O . GLY A 1 117 ? 10.227 -49.938 -15.328 1 67.88 117 GLY A O 1
ATOM 934 N N . VAL A 1 118 ? 9.156 -51.562 -16.391 1 77.62 118 VAL A N 1
ATOM 935 C CA . VAL A 1 118 ? 8.195 -51.75 -15.312 1 77.62 118 VAL A CA 1
ATOM 936 C C . VAL A 1 118 ? 8.086 -53.25 -14.961 1 77.62 118 VAL A C 1
ATOM 938 O O . VAL A 1 118 ? 8.273 -54.094 -15.828 1 77.62 118 VAL A O 1
ATOM 941 N N . ARG A 1 119 ? 7.945 -53.469 -13.68 1 77.56 119 ARG A N 1
ATOM 942 C CA . ARG A 1 119 ? 7.77 -54.844 -13.227 1 77.56 119 ARG A CA 1
ATOM 943 C C . ARG A 1 119 ? 6.293 -55.219 -13.203 1 77.56 119 ARG A C 1
ATOM 945 O O . ARG A 1 119 ? 5.469 -54.5 -12.633 1 77.56 119 ARG A O 1
ATOM 952 N N . GLY A 1 120 ? 6 -56.219 -14.023 1 82.94 120 GLY A N 1
ATOM 953 C CA . GLY A 1 120 ? 4.656 -56.781 -13.977 1 82.94 120 GLY A CA 1
ATOM 954 C C . GLY A 1 120 ? 4.598 -58.156 -13.32 1 82.94 120 GLY A C 1
ATOM 955 O O . GLY A 1 120 ? 5.605 -58.844 -13.242 1 82.94 120 GLY A O 1
ATOM 956 N N . HIS A 1 121 ? 3.479 -58.406 -12.719 1 87.31 121 HIS A N 1
ATOM 957 C CA . HIS A 1 121 ? 3.301 -59.656 -12.016 1 87.31 121 HIS A CA 1
ATOM 958 C C . HIS A 1 121 ? 1.879 -60.188 -12.18 1 87.31 121 HIS A C 1
ATOM 960 O O . HIS A 1 121 ? 0.914 -59.469 -11.883 1 87.31 121 HIS A O 1
ATOM 966 N N . ILE A 1 122 ? 1.819 -61.375 -12.758 1 86.75 122 ILE A N 1
ATOM 967 C CA . ILE A 1 122 ? 0.526 -62.031 -12.852 1 86.75 122 ILE A CA 1
ATOM 968 C C . ILE A 1 122 ? 0.343 -62.969 -11.656 1 86.75 122 ILE A C 1
ATOM 970 O O . ILE A 1 122 ? 1.237 -63.75 -11.336 1 86.75 122 ILE A O 1
ATOM 974 N N . THR A 1 123 ? -0.814 -62.844 -11.016 1 89.25 123 THR A N 1
ATOM 975 C CA . THR A 1 123 ? -1.022 -63.625 -9.805 1 89.25 123 THR A CA 1
ATOM 976 C C . THR A 1 123 ? -2.504 -63.938 -9.602 1 89.25 123 THR A C 1
ATOM 978 O O . THR A 1 123 ? -3.34 -63.531 -10.414 1 89.25 123 THR A O 1
ATOM 981 N N . SER A 1 124 ? -2.785 -64.812 -8.672 1 88.94 124 SER A N 1
ATOM 982 C CA . SER A 1 124 ? -4.145 -65.25 -8.336 1 88.94 124 SER A CA 1
ATOM 983 C C . SER A 1 124 ? -4.215 -65.812 -6.914 1 88.94 124 SER A C 1
ATOM 985 O O . SER A 1 124 ? -3.193 -66.188 -6.336 1 88.94 124 SER A O 1
ATOM 987 N N . LEU A 1 125 ? -5.418 -65.75 -6.359 1 86.5 125 LEU A N 1
ATOM 988 C CA . LEU A 1 125 ? -5.617 -66.375 -5.062 1 86.5 125 LEU A CA 1
ATOM 989 C C . LEU A 1 125 ? -5.621 -67.875 -5.199 1 86.5 125 LEU A C 1
ATOM 991 O O . LEU A 1 125 ? -5.211 -68.625 -4.277 1 86.5 125 LEU A O 1
ATOM 995 N N . LYS A 1 126 ? -6.09 -68.375 -6.367 1 81.38 126 LYS A N 1
ATOM 996 C CA . LYS A 1 126 ? -6.055 -69.812 -6.703 1 81.38 126 LYS A CA 1
ATOM 997 C C . LYS A 1 126 ? -4.93 -70.062 -7.691 1 81.38 126 LYS A C 1
ATOM 999 O O . LYS A 1 126 ? -5.078 -69.875 -8.898 1 81.38 126 LYS A O 1
ATOM 1004 N N . LEU A 1 127 ? -3.867 -70.688 -7.164 1 76.12 127 LEU A N 1
ATOM 1005 C CA . LEU A 1 127 ? -2.65 -70.75 -7.961 1 76.12 127 LEU A CA 1
ATOM 1006 C C . LEU A 1 127 ? -2.609 -72.062 -8.719 1 76.12 127 LEU A C 1
ATOM 1008 O O . LEU A 1 127 ? -2.934 -73.125 -8.156 1 76.12 127 LEU A O 1
ATOM 1012 N N . LEU A 1 128 ? -2.457 -71.938 -9.922 1 70.44 128 LEU A N 1
ATOM 1013 C CA . LEU A 1 128 ? -2.08 -73.125 -10.688 1 70.44 128 LEU A CA 1
ATOM 1014 C C . LEU A 1 128 ? -0.569 -73.312 -10.664 1 70.44 128 LEU A C 1
ATOM 1016 O O . LEU A 1 128 ? -0.094 -74.438 -10.484 1 70.44 128 LEU A O 1
ATOM 1020 N N . ARG A 1 129 ? 0.15 -72.188 -10.758 1 74.69 129 ARG A N 1
ATOM 1021 C CA . ARG A 1 129 ? 1.606 -72.188 -10.672 1 74.69 129 ARG A CA 1
ATOM 1022 C C . ARG A 1 129 ? 2.064 -71.562 -9.359 1 74.69 129 ARG A C 1
ATOM 1024 O O . ARG A 1 129 ? 1.866 -70.375 -9.141 1 74.69 129 ARG A O 1
ATOM 1031 N N . PRO A 1 130 ? 2.719 -72.25 -8.586 1 77.56 130 PRO A N 1
ATOM 1032 C CA . PRO A 1 130 ? 3.088 -71.75 -7.258 1 77.56 130 PRO A CA 1
ATOM 1033 C C . PRO A 1 130 ? 4.004 -70.562 -7.316 1 77.56 130 PRO A C 1
ATOM 1035 O O . PRO A 1 130 ? 4 -69.75 -6.395 1 77.56 130 PRO A O 1
ATOM 1038 N N . GLU A 1 131 ? 4.746 -70.312 -8.359 1 80.31 131 GLU A N 1
ATOM 1039 C CA . GLU A 1 131 ? 5.684 -69.188 -8.484 1 80.31 131 GLU A CA 1
ATOM 1040 C C . GLU A 1 131 ? 4.949 -67.875 -8.656 1 80.31 131 GLU A C 1
ATOM 1042 O O . GLU A 1 131 ? 5.543 -66.812 -8.508 1 80.31 131 GLU A O 1
ATOM 1047 N N . ASN A 1 132 ? 3.65 -68 -8.859 1 81.69 132 ASN A N 1
ATOM 1048 C CA . ASN A 1 132 ? 2.848 -66.812 -9.062 1 81.69 132 ASN A CA 1
ATOM 1049 C C . ASN A 1 132 ? 2.191 -66.375 -7.77 1 81.69 132 ASN A C 1
ATOM 1051 O O . ASN A 1 132 ? 1.175 -65.625 -7.797 1 81.69 132 ASN A O 1
ATOM 1055 N N . ILE A 1 133 ? 2.869 -66.562 -6.715 1 87.31 133 ILE A N 1
ATOM 1056 C CA . ILE A 1 133 ? 2.281 -66.25 -5.422 1 87.31 133 ILE A CA 1
ATOM 1057 C C . ILE A 1 133 ? 2.186 -64.75 -5.262 1 87.31 133 ILE A C 1
ATOM 1059 O O . ILE A 1 133 ? 3.109 -64 -5.633 1 87.31 133 ILE A O 1
ATOM 1063 N N . ALA A 1 134 ? 1.06 -64.375 -4.793 1 92.12 134 ALA A N 1
ATOM 1064 C CA . ALA A 1 134 ? 0.805 -62.969 -4.57 1 92.12 134 ALA A CA 1
ATOM 1065 C C . ALA A 1 134 ? 1.508 -62.469 -3.309 1 92.12 134 ALA A C 1
ATOM 1067 O O . ALA A 1 134 ? 1.568 -63.188 -2.307 1 92.12 134 ALA A O 1
ATOM 1068 N N . ASP A 1 135 ? 2.113 -61.281 -3.344 1 90.94 135 ASP A N 1
ATOM 1069 C CA . ASP A 1 135 ? 2.609 -60.656 -2.119 1 90.94 135 ASP A CA 1
ATOM 1070 C C . ASP A 1 135 ? 1.464 -60.094 -1.299 1 90.94 135 ASP A C 1
ATOM 1072 O O . ASP A 1 135 ? 0.293 -60.25 -1.646 1 90.94 135 ASP A O 1
ATOM 1076 N N . LEU A 1 136 ? 1.81 -59.438 -0.188 1 92.75 136 LEU A N 1
ATOM 1077 C CA . LEU A 1 136 ? 0.786 -58.969 0.74 1 92.75 136 LEU A CA 1
ATOM 1078 C C . LEU A 1 136 ? -0.127 -57.938 0.073 1 92.75 136 LEU A C 1
ATOM 1080 O O . LEU A 1 136 ? -1.35 -58 0.211 1 92.75 136 LEU A O 1
ATOM 1084 N N . TRP A 1 137 ? 0.47 -57 -0.575 1 93.88 137 TRP A N 1
ATOM 1085 C CA . TRP A 1 137 ? -0.322 -55.969 -1.24 1 93.88 137 TRP A CA 1
ATOM 1086 C C . TRP A 1 137 ? -1.194 -56.562 -2.334 1 93.88 137 TRP A C 1
ATOM 1088 O O . TRP A 1 137 ? -2.373 -56.219 -2.457 1 93.88 137 TRP A O 1
ATOM 1098 N N . GLU A 1 138 ? -0.673 -57.469 -3.174 1 94.56 138 GLU A N 1
ATOM 1099 C CA . GLU A 1 138 ? -1.408 -58.156 -4.242 1 94.56 138 GLU A CA 1
ATOM 1100 C C . GLU A 1 138 ? -2.572 -58.969 -3.688 1 94.56 138 GLU A C 1
ATOM 1102 O O . GLU A 1 138 ? -3.654 -59 -4.277 1 94.56 138 GLU A O 1
ATOM 1107 N N . THR A 1 139 ? -2.311 -59.562 -2.531 1 94.94 139 THR A N 1
ATOM 1108 C CA . THR A 1 139 ? -3.348 -60.375 -1.896 1 94.94 139 THR A CA 1
ATOM 1109 C C . THR A 1 139 ? -4.539 -59.5 -1.496 1 94.94 139 THR A C 1
ATOM 1111 O O . THR A 1 139 ? -5.688 -59.844 -1.757 1 94.94 139 THR A O 1
ATOM 1114 N N . ARG A 1 140 ? -4.207 -58.406 -0.887 1 95.12 140 ARG A N 1
ATOM 1115 C CA . ARG A 1 140 ? -5.262 -57.5 -0.488 1 95.12 140 ARG A CA 1
ATOM 1116 C C . ARG A 1 140 ? -6.027 -56.969 -1.702 1 95.12 140 ARG A C 1
ATOM 1118 O O . ARG A 1 140 ? -7.254 -56.875 -1.664 1 95.12 140 ARG A O 1
ATOM 1125 N N . ALA A 1 141 ? -5.328 -56.656 -2.754 1 95.31 141 ALA A N 1
ATOM 1126 C CA . ALA A 1 141 ? -5.945 -56.188 -3.992 1 95.31 141 ALA A CA 1
ATOM 1127 C C . ALA A 1 141 ? -6.871 -57.25 -4.578 1 95.31 141 ALA A C 1
ATOM 1129 O O . ALA A 1 141 ? -8.008 -56.938 -4.965 1 95.31 141 ALA A O 1
ATOM 1130 N N . LEU A 1 142 ? -6.418 -58.5 -4.586 1 94.94 142 LEU A N 1
ATOM 1131 C CA . LEU A 1 142 ? -7.199 -59.625 -5.129 1 94.94 142 LEU A CA 1
ATOM 1132 C C . LEU A 1 142 ? -8.477 -59.844 -4.32 1 94.94 142 LEU A C 1
ATOM 1134 O O . LEU A 1 142 ? -9.539 -60.094 -4.887 1 94.94 142 LEU A O 1
ATOM 1138 N N . GLN A 1 143 ? -8.312 -59.688 -3.016 1 94.81 143 GLN A N 1
ATOM 1139 C CA . GLN A 1 143 ? -9.477 -59.812 -2.145 1 94.81 143 GLN A CA 1
ATOM 1140 C C . GLN A 1 143 ? -10.492 -58.719 -2.438 1 94.81 143 GLN A C 1
ATOM 1142 O O . GLN A 1 143 ? -11.703 -58.938 -2.424 1 94.81 143 GLN A O 1
ATOM 1147 N N . SER A 1 144 ? -9.984 -57.562 -2.697 1 95.19 144 SER A N 1
ATOM 1148 C CA . SER A 1 144 ? -10.875 -56.438 -3.016 1 95.19 144 SER A CA 1
ATOM 1149 C C . SER A 1 144 ? -11.594 -56.688 -4.34 1 95.19 144 SER A C 1
ATOM 1151 O O . SER A 1 144 ? -12.719 -56.219 -4.535 1 95.19 144 SER A O 1
ATOM 1153 N N . PHE A 1 145 ? -10.953 -57.375 -5.293 1 94.38 145 PHE A N 1
ATOM 1154 C CA . PHE A 1 145 ? -11.578 -57.688 -6.574 1 94.38 145 PHE A CA 1
ATOM 1155 C C . PHE A 1 145 ? -12.773 -58.625 -6.379 1 94.38 145 PHE A C 1
ATOM 1157 O O . PHE A 1 145 ? -13.773 -58.5 -7.09 1 94.38 145 PHE A O 1
ATOM 1164 N N . GLU A 1 146 ? -12.648 -59.469 -5.402 1 90 146 GLU A N 1
ATOM 1165 C CA . GLU A 1 146 ? -13.75 -60.375 -5.074 1 90 146 GLU A CA 1
ATOM 1166 C C . GLU A 1 146 ? -14.945 -59.594 -4.535 1 90 146 GLU A C 1
ATOM 1168 O O . GLU A 1 146 ? -16.094 -60.031 -4.648 1 90 146 GLU A O 1
ATOM 1173 N N . GLN A 1 147 ? -14.711 -58.438 -3.979 1 92.56 147 GLN A N 1
ATOM 1174 C CA . GLN A 1 147 ? -15.758 -57.625 -3.408 1 92.56 147 GLN A CA 1
ATOM 1175 C C . GLN A 1 147 ? -16.312 -56.656 -4.449 1 92.56 147 GLN A C 1
ATOM 1177 O O . GLN A 1 147 ? -17.156 -55.812 -4.133 1 92.56 147 GLN A O 1
ATOM 1182 N N . GLY A 1 148 ? -15.75 -56.688 -5.699 1 91.62 148 GLY A N 1
ATOM 1183 C CA . GLY A 1 148 ? -16.391 -55.906 -6.762 1 91.62 148 GLY A CA 1
ATOM 1184 C C . GLY A 1 148 ? -15.484 -54.844 -7.363 1 91.62 148 GLY A C 1
ATOM 1185 O O . GLY A 1 148 ? -15.789 -54.281 -8.414 1 91.62 148 GLY A O 1
ATOM 1186 N N . LYS A 1 149 ? -14.352 -54.625 -6.691 1 93.19 149 LYS A N 1
ATOM 1187 C CA . LYS A 1 149 ? -13.422 -53.688 -7.273 1 93.19 149 LYS A CA 1
ATOM 1188 C C . LYS A 1 149 ? -12.75 -54.25 -8.516 1 93.19 149 LYS A C 1
ATOM 1190 O O . LYS A 1 149 ? -12.594 -55.469 -8.641 1 93.19 149 LYS A O 1
ATOM 1195 N N . ARG A 1 150 ? -12.359 -53.312 -9.414 1 93.25 150 ARG A N 1
ATOM 1196 C CA . ARG A 1 150 ? -11.758 -53.812 -10.648 1 93.25 150 ARG A CA 1
ATOM 1197 C C . ARG A 1 150 ? -10.312 -53.344 -10.773 1 93.25 150 ARG A C 1
ATOM 1199 O O . ARG A 1 150 ? -9.523 -53.938 -11.531 1 93.25 150 ARG A O 1
ATOM 1206 N N . GLU A 1 151 ? -10.031 -52.312 -10.07 1 94.56 151 GLU A N 1
ATOM 1207 C CA . GLU A 1 151 ? -8.664 -51.781 -10.078 1 94.56 151 GLU A CA 1
ATOM 1208 C C . GLU A 1 151 ? -8.289 -51.188 -8.719 1 94.56 151 GLU A C 1
ATOM 1210 O O . GLU A 1 151 ? -9.156 -50.719 -7.98 1 94.56 151 GLU A O 1
ATOM 1215 N N . VAL A 1 152 ? -7.059 -51.312 -8.398 1 95.12 152 VAL A N 1
ATOM 1216 C CA . VAL A 1 152 ? -6.523 -50.75 -7.16 1 95.12 152 VAL A CA 1
ATOM 1217 C C . VAL A 1 152 ? -5.164 -50.094 -7.43 1 95.12 152 VAL A C 1
ATOM 1219 O O . VAL A 1 152 ? -4.383 -50.594 -8.242 1 95.12 152 VAL A O 1
ATOM 1222 N N . SER A 1 153 ? -4.961 -48.938 -6.926 1 94.44 153 SER A N 1
ATOM 1223 C CA . SER A 1 153 ? -3.66 -48.281 -7.004 1 94.44 153 SER A CA 1
ATOM 1224 C C . SER A 1 153 ? -3.221 -47.781 -5.633 1 94.44 153 SER A C 1
ATOM 1226 O O . SER A 1 153 ? -4.051 -47.344 -4.824 1 94.44 153 SER A O 1
ATOM 1228 N N . GLU A 1 154 ? -1.929 -47.906 -5.348 1 94.31 154 GLU A N 1
ATOM 1229 C CA . GLU A 1 154 ? -1.379 -47.438 -4.074 1 94.31 154 GLU A CA 1
ATOM 1230 C C . GLU A 1 154 ? 0.095 -47.094 -4.211 1 94.31 154 GLU A C 1
ATOM 1232 O O . GLU A 1 154 ? 0.843 -47.75 -4.934 1 94.31 154 GLU A O 1
ATOM 1237 N N . LEU A 1 155 ? 0.481 -46.062 -3.57 1 92.69 155 LEU A N 1
ATOM 1238 C CA . LEU A 1 155 ? 1.896 -45.719 -3.482 1 92.69 155 LEU A CA 1
ATOM 1239 C C . LEU A 1 155 ? 2.6 -46.562 -2.432 1 92.69 155 LEU A C 1
ATOM 1241 O O . LEU A 1 155 ? 2.174 -46.625 -1.275 1 92.69 155 LEU A O 1
ATOM 1245 N N . THR A 1 156 ? 3.562 -47.281 -2.893 1 90.62 156 THR A N 1
ATOM 1246 C CA . THR A 1 156 ? 4.285 -48.156 -1.993 1 90.62 156 THR A CA 1
ATOM 1247 C C . THR A 1 156 ? 5.793 -48 -2.148 1 90.62 156 THR A C 1
ATOM 1249 O O . THR A 1 156 ? 6.258 -47.438 -3.146 1 90.62 156 THR A O 1
ATOM 1252 N N . ASP A 1 157 ? 6.543 -48.438 -1.146 1 90.12 157 ASP A N 1
ATOM 1253 C CA . ASP A 1 157 ? 8 -48.469 -1.179 1 90.12 157 ASP A CA 1
ATOM 1254 C C . ASP A 1 157 ? 8.5 -49.906 -1.395 1 90.12 157 ASP A C 1
ATOM 1256 O O . ASP A 1 157 ? 8.133 -50.812 -0.652 1 90.12 157 ASP A O 1
ATOM 1260 N N . LEU A 1 158 ? 9.141 -50.094 -2.543 1 86.31 158 LEU A N 1
ATOM 1261 C CA . LEU A 1 158 ? 9.758 -51.406 -2.836 1 86.31 158 LEU A CA 1
ATOM 1262 C C . LEU A 1 158 ? 11.281 -51.281 -2.811 1 86.31 158 LEU A C 1
ATOM 1264 O O . LEU A 1 158 ? 11.867 -50.594 -3.645 1 86.31 158 LEU A O 1
ATOM 1268 N N . SER A 1 159 ? 11.914 -51.938 -1.85 1 85.38 159 SER A N 1
ATOM 1269 C CA . SER A 1 159 ? 13.367 -51.969 -1.717 1 85.38 159 SER A CA 1
ATOM 1270 C C . SER A 1 159 ? 13.945 -50.562 -1.607 1 85.38 159 SER A C 1
ATOM 1272 O O . SER A 1 159 ? 14.922 -50.219 -2.283 1 85.38 159 SER A O 1
ATOM 1274 N N . GLY A 1 160 ? 13.242 -49.625 -0.939 1 88.88 160 GLY A N 1
ATOM 1275 C CA . GLY A 1 160 ? 13.75 -48.281 -0.654 1 88.88 160 GLY A CA 1
ATOM 1276 C C . GLY A 1 160 ? 13.422 -47.281 -1.736 1 88.88 160 GLY A C 1
ATOM 1277 O O . GLY A 1 160 ? 13.812 -46.125 -1.645 1 88.88 160 GLY A O 1
ATOM 1278 N N . LYS A 1 161 ? 12.766 -47.719 -2.77 1 92.06 161 LYS A N 1
ATOM 1279 C CA . LYS A 1 161 ? 12.375 -46.812 -3.84 1 92.06 161 LYS A CA 1
ATOM 1280 C C . LYS A 1 161 ? 10.859 -46.719 -3.953 1 92.06 161 LYS A C 1
ATOM 1282 O O . LYS A 1 161 ? 10.148 -47.688 -3.781 1 92.06 161 LYS A O 1
ATOM 1287 N N . PRO A 1 162 ? 10.391 -45.469 -4.16 1 93.62 162 PRO A N 1
ATOM 1288 C CA . PRO A 1 162 ? 8.938 -45.312 -4.258 1 93.62 162 PRO A CA 1
ATOM 1289 C C . PRO A 1 162 ? 8.367 -45.844 -5.562 1 93.62 162 PRO A C 1
ATOM 1291 O O . PRO A 1 162 ? 8.914 -45.594 -6.637 1 93.62 162 PRO A O 1
ATOM 1294 N N . PHE A 1 163 ? 7.289 -46.625 -5.48 1 93.75 163 PHE A N 1
ATOM 1295 C CA . PHE A 1 163 ? 6.582 -47.156 -6.637 1 93.75 163 PHE A CA 1
ATOM 1296 C C . PHE A 1 163 ? 5.086 -46.906 -6.523 1 93.75 163 PHE A C 1
ATOM 1298 O O . PHE A 1 163 ? 4.539 -46.875 -5.422 1 93.75 163 PHE A O 1
ATOM 1305 N N . LEU A 1 164 ? 4.5 -46.594 -7.574 1 94.06 164 LEU A N 1
ATOM 1306 C CA . LEU A 1 164 ? 3.047 -46.719 -7.652 1 94.06 164 LEU A CA 1
ATOM 1307 C C . LEU A 1 164 ? 2.635 -48.094 -8.141 1 94.06 164 LEU A C 1
ATOM 1309 O O . LEU A 1 164 ? 2.939 -48.469 -9.273 1 94.06 164 LEU A O 1
ATOM 1313 N N . ARG A 1 165 ? 2.055 -48.844 -7.328 1 93.81 165 ARG A N 1
ATOM 1314 C CA . ARG A 1 165 ? 1.581 -50.156 -7.695 1 93.81 165 ARG A CA 1
ATOM 1315 C C . ARG A 1 165 ? 0.127 -50.125 -8.156 1 93.81 165 ARG A C 1
ATOM 1317 O O . ARG A 1 165 ? -0.707 -49.469 -7.523 1 93.81 165 ARG A O 1
ATOM 1324 N N . TYR A 1 166 ? -0.069 -50.656 -9.188 1 94.31 166 TYR A N 1
ATOM 1325 C CA . TYR A 1 166 ? -1.388 -50.719 -9.812 1 94.31 166 TYR A CA 1
ATOM 1326 C C . TYR A 1 166 ? -1.756 -52.156 -10.18 1 94.31 166 TYR A C 1
ATOM 1328 O O . TYR A 1 166 ? -0.935 -52.875 -10.734 1 94.31 166 TYR A O 1
ATOM 1336 N N . MET A 1 167 ? -2.941 -52.562 -9.82 1 94.69 167 MET A N 1
ATOM 1337 C CA . MET A 1 167 ? -3.381 -53.906 -10.133 1 94.69 167 MET A CA 1
ATOM 1338 C C . MET A 1 167 ? -4.789 -53.906 -10.719 1 94.69 167 MET A C 1
ATOM 1340 O O . MET A 1 167 ? -5.645 -53.125 -10.281 1 94.69 167 MET A O 1
ATOM 1344 N N . TRP A 1 168 ? -4.984 -54.688 -11.688 1 93.25 168 TRP A N 1
ATOM 1345 C CA . TRP A 1 168 ? -6.297 -54.875 -12.305 1 93.25 168 TRP A CA 1
ATOM 1346 C C . TRP A 1 168 ? -6.77 -56.312 -12.18 1 93.25 168 TRP A C 1
ATOM 1348 O O . TRP A 1 168 ? -5.965 -57.25 -12.227 1 93.25 168 TRP A O 1
ATOM 1358 N N . ALA A 1 169 ? -8.039 -56.406 -12.172 1 92.94 169 ALA A N 1
ATOM 1359 C CA . ALA A 1 169 ? -8.648 -57.719 -12.078 1 92.94 169 ALA A CA 1
ATOM 1360 C C . ALA A 1 169 ? -8.727 -58.406 -13.453 1 92.94 169 ALA A C 1
ATOM 1362 O O . ALA A 1 169 ? -9.023 -57.75 -14.453 1 92.94 169 ALA A O 1
ATOM 1363 N N . MET A 1 170 ? -8.328 -59.594 -13.492 1 87.75 170 MET A N 1
ATOM 1364 C CA . MET A 1 170 ? -8.516 -60.406 -14.703 1 87.75 170 MET A CA 1
ATOM 1365 C C . MET A 1 170 ? -9.867 -61.094 -14.688 1 87.75 170 MET A C 1
ATOM 1367 O O . MET A 1 170 ? -10.07 -62.031 -13.93 1 87.75 170 MET A O 1
ATOM 1371 N N . ILE A 1 171 ? -10.711 -60.625 -15.539 1 87 171 ILE A N 1
ATOM 1372 C CA . ILE A 1 171 ? -12.062 -61.188 -15.602 1 87 171 ILE A CA 1
ATOM 1373 C C . ILE A 1 171 ? -12.102 -62.344 -16.609 1 87 171 ILE A C 1
ATOM 1375 O O . ILE A 1 171 ? -11.586 -62.219 -17.719 1 87 171 ILE A O 1
ATOM 1379 N N . THR A 1 172 ? -12.75 -63.406 -16.25 1 85.38 172 THR A N 1
ATOM 1380 C CA . THR A 1 172 ? -12.844 -64.625 -17.094 1 85.38 172 THR A CA 1
ATOM 1381 C C . THR A 1 172 ? -13.758 -64.375 -18.281 1 85.38 172 THR A C 1
ATOM 1383 O O . THR A 1 172 ? -14.898 -63.938 -18.125 1 85.38 172 THR A O 1
ATOM 1386 N N . GLU A 1 173 ? -13.172 -64.562 -19.391 1 83.12 173 GLU A N 1
ATOM 1387 C CA . GLU A 1 173 ? -13.938 -64.5 -20.625 1 83.12 173 GLU A CA 1
ATOM 1388 C C . GLU A 1 173 ? -14.102 -65.875 -21.234 1 83.12 173 GLU A C 1
ATOM 1390 O O . GLU A 1 173 ? -13.523 -66.812 -20.75 1 83.12 173 GLU A O 1
ATOM 1395 N N . ARG A 1 174 ? -14.859 -66 -22.25 1 82.88 174 ARG A N 1
ATOM 1396 C CA . ARG A 1 174 ? -15.203 -67.25 -22.828 1 82.88 174 ARG A CA 1
ATOM 1397 C C . ARG A 1 174 ? -13.953 -68 -23.312 1 82.88 174 ARG A C 1
ATOM 1399 O O . ARG A 1 174 ? -13.773 -69.188 -23.031 1 82.88 174 ARG A O 1
ATOM 1406 N N . PRO A 1 175 ? -13.07 -67.312 -23.906 1 75.5 175 PRO A N 1
ATOM 1407 C CA . PRO A 1 175 ? -11.883 -68 -24.406 1 75.5 175 PRO A CA 1
ATOM 1408 C C . PRO A 1 175 ? -10.992 -68.5 -23.281 1 75.5 175 PRO A C 1
ATOM 1410 O O . PRO A 1 175 ? -10.188 -69.438 -23.484 1 75.5 175 PRO A O 1
ATOM 1413 N N . CYS A 1 176 ? -11.133 -68 -22.172 1 76.38 176 CYS A N 1
ATOM 1414 C CA . CYS A 1 176 ? -10.305 -68.375 -21.031 1 76.38 176 CYS A CA 1
ATOM 1415 C C . CYS A 1 176 ? -10.688 -69.75 -20.516 1 76.38 176 CYS A C 1
ATOM 1417 O O . CYS A 1 176 ? -9.875 -70.438 -19.875 1 76.38 176 CYS A O 1
ATOM 1419 N N . LEU A 1 177 ? -11.812 -70.188 -20.797 1 78.12 177 LEU A N 1
ATOM 1420 C CA . LEU A 1 177 ? -12.375 -71.438 -20.203 1 78.12 177 LEU A CA 1
ATOM 1421 C C . LEU A 1 177 ? -11.75 -72.688 -20.812 1 78.12 177 LEU A C 1
ATOM 1423 O O . LEU A 1 177 ? -11.867 -73.75 -20.266 1 78.12 177 LEU A O 1
ATOM 1427 N N . LYS A 1 178 ? -11.07 -72.375 -21.906 1 73 178 LYS A N 1
ATOM 1428 C CA . LYS A 1 178 ? -10.391 -73.562 -22.531 1 73 178 LYS A CA 1
ATOM 1429 C C . LYS A 1 178 ? -9.297 -74.062 -21.609 1 73 178 LYS A C 1
ATOM 1431 O O . LYS A 1 178 ? -9.117 -75.312 -21.516 1 73 178 LYS A O 1
ATOM 1436 N N . CYS A 1 179 ? -8.641 -73.188 -20.953 1 70.81 179 CYS A N 1
ATOM 1437 C CA . CYS A 1 179 ? -7.508 -73.562 -20.125 1 70.81 179 CYS A CA 1
ATOM 1438 C C . CYS A 1 179 ? -7.871 -73.5 -18.641 1 70.81 179 CYS A C 1
ATOM 1440 O O . CYS A 1 179 ? -7.246 -74.125 -17.812 1 70.81 179 CYS A O 1
ATOM 1442 N N . HIS A 1 180 ? -8.852 -72.688 -18.328 1 74.06 180 HIS A N 1
ATOM 1443 C CA . HIS A 1 180 ? -9.242 -72.5 -16.938 1 74.06 180 HIS A CA 1
ATOM 1444 C C . HIS A 1 180 ? -10.562 -73.25 -16.641 1 74.06 180 HIS A C 1
ATOM 1446 O O . HIS A 1 180 ? -11.633 -72.688 -16.922 1 74.06 180 HIS A O 1
ATOM 1452 N N . GLN A 1 181 ? -10.336 -74.312 -15.938 1 73 181 GLN A N 1
ATOM 1453 C CA . GLN A 1 181 ? -11.523 -75.125 -15.586 1 73 181 GLN A CA 1
ATOM 1454 C C . GLN A 1 181 ? -12.086 -74.688 -14.242 1 73 181 GLN A C 1
ATOM 1456 O O . GLN A 1 181 ? -11.344 -74.25 -13.352 1 73 181 GLN A O 1
ATOM 1461 N N . GLY A 1 182 ? -13.375 -74.562 -14.125 1 77.44 182 GLY A N 1
ATOM 1462 C CA . GLY A 1 182 ? -14.016 -74.25 -12.859 1 77.44 182 GLY A CA 1
ATOM 1463 C C . GLY A 1 182 ? -14.43 -72.75 -12.758 1 77.44 182 GLY A C 1
ATOM 1464 O O . GLY A 1 182 ? -14.969 -72.312 -11.734 1 77.44 182 GLY A O 1
ATOM 1465 N N . TYR A 1 183 ? -14.133 -72.062 -13.766 1 84 183 TYR A N 1
ATOM 1466 C CA . TYR A 1 183 ? -14.516 -70.625 -13.773 1 84 183 TYR A CA 1
ATOM 1467 C C . TYR A 1 183 ? -15.703 -70.375 -14.695 1 84 183 TYR A C 1
ATOM 1469 O O . TYR A 1 183 ? -15.969 -71.188 -15.594 1 84 183 TYR A O 1
ATOM 1477 N N . GLN A 1 184 ? -16.469 -69.312 -14.367 1 88.12 184 GLN A N 1
ATOM 1478 C CA . GLN A 1 184 ? -17.547 -68.875 -15.227 1 88.12 184 GLN A CA 1
ATOM 1479 C C . GLN A 1 184 ? -17.219 -67.5 -15.797 1 88.12 184 GLN A C 1
ATOM 1481 O O . GLN A 1 184 ? -16.391 -66.75 -15.258 1 88.12 184 GLN A O 1
ATOM 1486 N N . VAL A 1 185 ? -17.828 -67.312 -16.891 1 89.25 185 VAL A N 1
ATOM 1487 C CA . VAL A 1 185 ? -17.656 -66 -17.5 1 89.25 185 VAL A CA 1
ATOM 1488 C C . VAL A 1 185 ? -18.031 -64.875 -16.5 1 89.25 185 VAL A C 1
ATOM 1490 O O . VAL A 1 185 ? -19.094 -65 -15.867 1 89.25 185 VAL A O 1
ATOM 1493 N N . GLY A 1 186 ? -17.094 -63.938 -16.234 1 88.12 186 GLY A N 1
ATOM 1494 C CA . GLY A 1 186 ? -17.344 -62.844 -15.297 1 88.12 186 GLY A CA 1
ATOM 1495 C C . GLY A 1 186 ? -16.625 -63.031 -13.977 1 88.12 186 GLY A C 1
ATOM 1496 O O . GLY A 1 186 ? -16.484 -62.062 -13.211 1 88.12 186 GLY A O 1
ATOM 1497 N N . ASP A 1 187 ? -16.094 -64.188 -13.773 1 89.06 187 ASP A N 1
ATOM 1498 C CA . ASP A 1 187 ? -15.359 -64.438 -12.531 1 89.06 187 ASP A CA 1
ATOM 1499 C C . ASP A 1 187 ? -13.984 -63.812 -12.547 1 89.06 187 ASP A C 1
ATOM 1501 O O . ASP A 1 187 ? -13.391 -63.625 -13.609 1 89.06 187 ASP A O 1
ATOM 1505 N N . VAL A 1 188 ? -13.578 -63.5 -11.336 1 89.69 188 VAL A N 1
ATOM 1506 C CA . VAL A 1 188 ? -12.211 -63 -11.203 1 89.69 188 VAL A CA 1
ATOM 1507 C C . VAL A 1 188 ? -11.242 -64.188 -11.125 1 89.69 188 VAL A C 1
ATOM 1509 O O . VAL A 1 188 ? -11.336 -65 -10.219 1 89.69 188 VAL A O 1
ATOM 1512 N N . ARG A 1 189 ? -10.328 -64.312 -12.016 1 86.5 189 ARG A N 1
ATOM 1513 C CA . ARG A 1 189 ? -9.414 -65.438 -12.062 1 86.5 189 ARG A CA 1
ATOM 1514 C C . ARG A 1 189 ? -8.016 -65.062 -11.609 1 86.5 189 ARG A C 1
ATOM 1516 O O . ARG A 1 189 ? -7.109 -65.875 -11.562 1 86.5 189 ARG A O 1
ATOM 1523 N N . GLY A 1 190 ? -7.844 -63.781 -11.289 1 89.5 190 GLY A N 1
ATOM 1524 C CA . GLY A 1 190 ? -6.562 -63.25 -10.859 1 89.5 190 GLY A CA 1
ATOM 1525 C C . GLY A 1 190 ? -6.398 -61.75 -11.172 1 89.5 190 GLY A C 1
ATOM 1526 O O . GLY A 1 190 ? -7.387 -61.031 -11.25 1 89.5 190 GLY A O 1
ATOM 1527 N N . GLY A 1 191 ? -5.219 -61.375 -11.07 1 90.5 191 GLY A N 1
ATOM 1528 C CA . GLY A 1 191 ? -4.91 -60 -11.359 1 90.5 191 GLY A CA 1
ATOM 1529 C C . GLY A 1 191 ? -3.506 -59.781 -11.891 1 90.5 191 GLY A C 1
ATOM 1530 O O . GLY A 1 191 ? -2.67 -60.688 -11.812 1 90.5 191 GLY A O 1
ATOM 1531 N N . ILE A 1 192 ? -3.34 -58.719 -12.586 1 89.94 192 ILE A N 1
ATOM 1532 C CA . ILE A 1 192 ? -2.025 -58.312 -13.062 1 89.94 192 ILE A CA 1
ATOM 1533 C C . ILE A 1 192 ? -1.611 -57 -12.367 1 89.94 192 ILE A C 1
ATOM 1535 O O . ILE A 1 192 ? -2.354 -56.031 -12.391 1 89.94 192 ILE A O 1
ATOM 1539 N N . SER A 1 193 ? -0.499 -57.094 -11.734 1 91.81 193 SER A N 1
ATOM 1540 C CA . SER A 1 193 ? 0.012 -55.875 -11.07 1 91.81 193 SER A CA 1
ATOM 1541 C C . SER A 1 193 ? 1.198 -55.281 -11.828 1 91.81 193 SER A C 1
ATOM 1543 O O . SER A 1 193 ? 1.953 -56.031 -12.477 1 91.81 193 SER A O 1
ATOM 1545 N N . VAL A 1 194 ? 1.225 -54 -11.852 1 89.69 194 VAL A N 1
ATOM 1546 C CA . VAL A 1 194 ? 2.355 -53.281 -12.422 1 89.69 194 VAL A CA 1
ATOM 1547 C C . VAL A 1 194 ? 2.895 -52.281 -11.398 1 89.69 194 VAL A C 1
ATOM 1549 O O . VAL A 1 194 ? 2.129 -51.688 -10.617 1 89.69 194 VAL A O 1
ATOM 1552 N N . SER A 1 195 ? 4.172 -52.188 -11.383 1 90.88 195 SER A N 1
ATOM 1553 C CA . SER A 1 195 ? 4.828 -51.219 -10.484 1 90.88 195 SER A CA 1
ATOM 1554 C C . SER A 1 195 ? 5.57 -50.156 -11.273 1 90.88 195 SER A C 1
ATOM 1556 O O . SER A 1 195 ? 6.582 -50.438 -11.922 1 90.88 195 SER A O 1
ATOM 1558 N N . ILE A 1 196 ? 5.117 -48.875 -11.125 1 89.56 196 ILE A N 1
ATOM 1559 C CA . ILE A 1 196 ? 5.719 -47.75 -11.828 1 89.56 196 ILE A CA 1
ATOM 1560 C C . ILE A 1 196 ? 6.723 -47.062 -10.914 1 89.56 196 ILE A C 1
ATOM 1562 O O . ILE A 1 196 ? 6.363 -46.594 -9.828 1 89.56 196 ILE A O 1
ATOM 1566 N N . PRO A 1 197 ? 7.945 -47 -11.383 1 90.56 197 PRO A N 1
ATOM 1567 C CA . PRO A 1 197 ? 8.906 -46.219 -10.57 1 90.56 197 PRO A CA 1
ATOM 1568 C C . PRO A 1 197 ? 8.555 -44.75 -10.477 1 90.56 197 PRO A C 1
ATOM 1570 O O . PRO A 1 197 ? 8.352 -44.094 -11.5 1 90.56 197 PRO A O 1
ATOM 1573 N N . MET A 1 198 ? 8.562 -44.25 -9.242 1 93.12 198 MET A N 1
ATOM 1574 C CA . MET A 1 198 ? 8.102 -42.906 -9 1 93.12 198 MET A CA 1
ATOM 1575 C C . MET A 1 198 ? 9.289 -41.938 -8.844 1 93.12 198 MET A C 1
ATOM 1577 O O . MET A 1 198 ? 9.109 -40.719 -8.789 1 93.12 198 MET A O 1
ATOM 1581 N N . THR A 1 199 ? 10.453 -42.438 -8.906 1 92.69 199 THR A N 1
ATOM 1582 C CA . THR A 1 199 ? 11.633 -41.625 -8.602 1 92.69 199 THR A CA 1
ATOM 1583 C C . THR A 1 199 ? 11.734 -40.438 -9.547 1 92.69 199 THR A C 1
ATOM 1585 O O . THR A 1 199 ? 11.859 -39.281 -9.102 1 92.69 199 THR A O 1
ATOM 1588 N N . ASP A 1 200 ? 11.617 -40.625 -10.852 1 90.75 200 ASP A N 1
ATOM 1589 C CA . ASP A 1 200 ? 11.734 -39.562 -11.836 1 90.75 200 ASP A CA 1
ATOM 1590 C C . ASP A 1 200 ? 10.539 -38.625 -11.758 1 90.75 200 ASP A C 1
ATOM 1592 O O . ASP A 1 200 ? 10.695 -37.406 -11.898 1 90.75 200 ASP A O 1
ATOM 1596 N N . LEU A 1 201 ? 9.375 -39.156 -11.5 1 92.19 201 LEU A N 1
ATOM 1597 C CA . LEU A 1 201 ? 8.164 -38.344 -11.398 1 92.19 201 LEU A CA 1
ATOM 1598 C C . LEU A 1 201 ? 8.219 -37.469 -10.164 1 92.19 201 LEU A C 1
ATOM 1600 O O . LEU A 1 201 ? 7.855 -36.281 -10.234 1 92.19 201 LEU A O 1
ATOM 1604 N N . LEU A 1 202 ? 8.711 -38.031 -9.094 1 94.5 202 LEU A N 1
ATOM 1605 C CA . LEU A 1 202 ? 8.805 -37.281 -7.855 1 94.5 202 LEU A CA 1
ATOM 1606 C C . LEU A 1 202 ? 9.906 -36.219 -7.949 1 94.5 202 LEU A C 1
ATOM 1608 O O . LEU A 1 202 ? 9.773 -35.125 -7.379 1 94.5 202 LEU A O 1
ATOM 1612 N N . ALA A 1 203 ? 10.992 -36.562 -8.648 1 94.44 203 ALA A N 1
ATOM 1613 C CA . ALA A 1 203 ? 12.047 -35.562 -8.875 1 94.44 203 ALA A CA 1
ATOM 1614 C C . ALA A 1 203 ? 11.516 -34.375 -9.695 1 94.44 203 ALA A C 1
ATOM 1616 O O . ALA A 1 203 ? 11.805 -33.219 -9.375 1 94.44 203 ALA A O 1
ATOM 1617 N N . LYS A 1 204 ? 10.781 -34.656 -10.703 1 92.81 204 LYS A N 1
ATOM 1618 C CA . LYS A 1 204 ? 10.141 -33.625 -11.508 1 92.81 204 LYS A CA 1
ATOM 1619 C C . LYS A 1 204 ? 9.188 -32.781 -10.664 1 92.81 204 LYS A C 1
ATOM 1621 O O . LYS A 1 204 ? 9.18 -31.547 -10.766 1 92.81 204 LYS A O 1
ATOM 1626 N N . GLU A 1 205 ? 8.422 -33.469 -9.859 1 93.44 205 GLU A N 1
ATOM 1627 C CA . GLU A 1 205 ? 7.504 -32.781 -8.961 1 93.44 205 GLU A CA 1
ATOM 1628 C C . GLU A 1 205 ? 8.25 -31.812 -8.039 1 93.44 205 GLU A C 1
ATOM 1630 O O . GLU A 1 205 ? 7.812 -30.672 -7.828 1 93.44 205 GLU A O 1
ATOM 1635 N N . SER A 1 206 ? 9.352 -32.281 -7.48 1 95.5 206 SER A N 1
ATOM 1636 C CA . SER A 1 206 ? 10.133 -31.438 -6.566 1 95.5 206 SER A CA 1
ATOM 1637 C C . SER A 1 206 ? 10.656 -30.188 -7.258 1 95.5 206 SER A C 1
ATOM 1639 O O . SER A 1 206 ? 10.648 -29.109 -6.672 1 95.5 206 SER A O 1
ATOM 1641 N N . ARG A 1 207 ? 11.078 -30.312 -8.469 1 93.5 207 ARG A N 1
ATOM 1642 C CA . ARG A 1 207 ? 11.555 -29.156 -9.234 1 93.5 207 ARG A CA 1
ATOM 1643 C C . ARG A 1 207 ? 10.43 -28.172 -9.477 1 93.5 207 ARG A C 1
ATOM 1645 O O . ARG A 1 207 ? 10.609 -26.953 -9.305 1 93.5 207 ARG A O 1
ATOM 1652 N N . GLU A 1 208 ? 9.297 -28.719 -9.82 1 90.44 208 GLU A N 1
ATOM 1653 C CA . GLU A 1 208 ? 8.141 -27.859 -10.07 1 90.44 208 GLU A CA 1
ATOM 1654 C C . GLU A 1 208 ? 7.668 -27.188 -8.797 1 90.44 208 GLU A C 1
ATOM 1656 O O . GLU A 1 208 ? 7.25 -26.016 -8.82 1 90.44 208 GLU A O 1
ATOM 1661 N N . ARG A 1 209 ? 7.723 -27.969 -7.766 1 93.31 209 ARG A N 1
ATOM 1662 C CA . ARG A 1 209 ? 7.363 -27.406 -6.465 1 93.31 209 ARG A CA 1
ATOM 1663 C C . ARG A 1 209 ? 8.273 -26.234 -6.098 1 93.31 209 ARG A C 1
ATOM 1665 O O . ARG A 1 209 ? 7.805 -25.203 -5.637 1 93.31 209 ARG A O 1
ATOM 1672 N N . LEU A 1 210 ? 9.539 -26.359 -6.297 1 94.06 210 LEU A N 1
ATOM 1673 C CA . LEU A 1 210 ? 10.492 -25.281 -6.02 1 94.06 210 LEU A CA 1
ATOM 1674 C C . LEU A 1 210 ? 10.195 -24.062 -6.871 1 94.06 210 LEU A C 1
ATOM 1676 O O . LEU A 1 210 ? 10.234 -22.922 -6.375 1 94.06 210 LEU A O 1
ATOM 1680 N N . GLU A 1 211 ? 9.922 -24.281 -8.148 1 89.69 211 GLU A N 1
ATOM 1681 C CA . GLU A 1 211 ? 9.602 -23.172 -9.039 1 89.69 211 GLU A CA 1
ATOM 1682 C C . GLU A 1 211 ? 8.344 -22.438 -8.578 1 89.69 211 GLU A C 1
ATOM 1684 O O . GLU A 1 211 ? 8.281 -21.219 -8.633 1 89.69 211 GLU A O 1
ATOM 1689 N N . LEU A 1 212 ? 7.344 -23.25 -8.156 1 89.44 212 LEU A N 1
ATOM 1690 C CA . LEU A 1 212 ? 6.109 -22.656 -7.641 1 89.44 212 LEU A CA 1
ATOM 1691 C C . LEU A 1 212 ? 6.387 -21.812 -6.402 1 89.44 212 LEU A C 1
ATOM 1693 O O . LEU A 1 212 ? 5.883 -20.688 -6.289 1 89.44 212 LEU A O 1
ATOM 1697 N N . LEU A 1 213 ? 7.25 -22.312 -5.527 1 92.5 213 LEU A N 1
ATOM 1698 C CA . LEU A 1 213 ? 7.578 -21.609 -4.293 1 92.5 213 LEU A CA 1
ATOM 1699 C C . LEU A 1 213 ? 8.344 -20.312 -4.594 1 92.5 213 LEU A C 1
ATOM 1701 O O . LEU A 1 213 ? 8.086 -19.281 -3.979 1 92.5 213 LEU A O 1
ATOM 1705 N N . LEU A 1 214 ? 9.211 -20.375 -5.562 1 91.94 214 LEU A N 1
ATOM 1706 C CA . LEU A 1 214 ? 10 -19.203 -5.918 1 91.94 214 LEU A CA 1
ATOM 1707 C C . LEU A 1 214 ? 9.125 -18.109 -6.535 1 91.94 214 LEU A C 1
ATOM 1709 O O . LEU A 1 214 ? 9.234 -16.938 -6.184 1 91.94 214 LEU A O 1
ATOM 1713 N N . SER A 1 215 ? 8.266 -18.484 -7.465 1 88.62 215 SER A N 1
ATOM 1714 C CA . SER A 1 215 ? 7.398 -17.516 -8.125 1 88.62 215 SER A CA 1
ATOM 1715 C C . SER A 1 215 ? 6.441 -16.875 -7.129 1 88.62 215 SER A C 1
ATOM 1717 O O . SER A 1 215 ? 6.289 -15.648 -7.109 1 88.62 215 SER A O 1
ATOM 1719 N N . HIS A 1 216 ? 5.809 -17.656 -6.285 1 89.56 216 HIS A N 1
ATOM 1720 C CA . HIS A 1 216 ? 4.871 -17.125 -5.309 1 89.56 216 HIS A CA 1
ATOM 1721 C C . HIS A 1 216 ? 5.598 -16.375 -4.199 1 89.56 216 HIS A C 1
ATOM 1723 O O . HIS A 1 216 ? 5.043 -15.438 -3.611 1 89.56 216 HIS A O 1
ATOM 1729 N N . GLY A 1 217 ? 6.859 -16.859 -3.91 1 90.88 217 GLY A N 1
ATOM 1730 C CA . GLY A 1 217 ? 7.684 -16.094 -2.984 1 90.88 217 GLY A CA 1
ATOM 1731 C C . GLY A 1 217 ? 7.98 -14.688 -3.467 1 90.88 217 GLY A C 1
ATOM 1732 O O . GLY A 1 217 ? 7.938 -13.734 -2.684 1 90.88 217 GLY A O 1
ATOM 1733 N N . LEU A 1 218 ? 8.234 -14.586 -4.691 1 90.44 218 LEU A N 1
ATOM 1734 C CA . LEU A 1 218 ? 8.484 -13.281 -5.297 1 90.44 218 LEU A CA 1
ATOM 1735 C C . LEU A 1 218 ? 7.246 -12.398 -5.211 1 90.44 218 LEU A C 1
ATOM 1737 O O . LEU A 1 218 ? 7.348 -11.211 -4.891 1 90.44 218 LEU A O 1
ATOM 1741 N N . ILE A 1 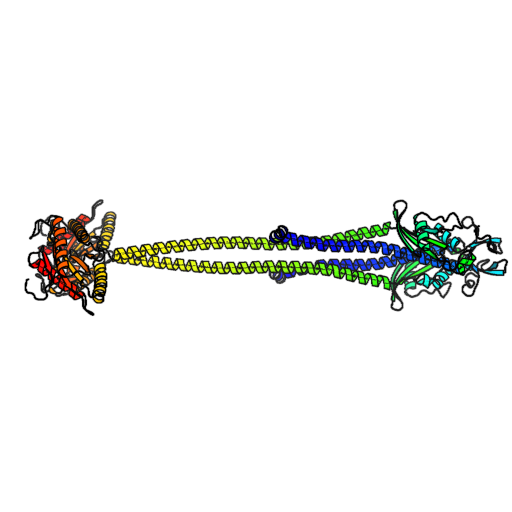219 ? 6.094 -12.961 -5.508 1 88.25 219 ILE A N 1
ATOM 1742 C CA . ILE A 1 219 ? 4.832 -12.227 -5.438 1 88.25 219 ILE A CA 1
ATOM 1743 C C . ILE A 1 219 ? 4.566 -11.789 -4 1 88.25 219 ILE A C 1
ATOM 1745 O O . ILE A 1 219 ? 4.164 -10.656 -3.754 1 88.25 219 ILE A O 1
ATOM 1749 N N . TRP A 1 220 ? 4.75 -12.656 -3.051 1 91.38 220 TRP A N 1
ATOM 1750 C CA . TRP A 1 220 ? 4.562 -12.383 -1.63 1 91.38 220 TRP A CA 1
ATOM 1751 C C . TRP A 1 220 ? 5.465 -11.242 -1.171 1 91.38 220 TRP A C 1
ATOM 1753 O O . TRP A 1 220 ? 5.008 -10.297 -0.52 1 91.38 220 TRP A O 1
ATOM 1763 N N . LEU A 1 221 ? 6.766 -11.312 -1.556 1 91.62 221 LEU A N 1
ATOM 1764 C CA . LEU A 1 221 ? 7.734 -10.289 -1.181 1 91.62 221 LEU A CA 1
ATOM 1765 C C . LEU A 1 221 ? 7.367 -8.938 -1.793 1 91.62 221 LEU A C 1
ATOM 1767 O O . LEU A 1 221 ? 7.477 -7.902 -1.135 1 91.62 221 LEU A O 1
ATOM 1771 N N . SER A 1 222 ? 6.953 -8.938 -3.051 1 88.81 222 SER A N 1
ATOM 1772 C CA . SER A 1 222 ? 6.559 -7.703 -3.723 1 88.81 222 SER A CA 1
ATOM 1773 C C . SER A 1 222 ? 5.363 -7.055 -3.029 1 88.81 222 SER A C 1
ATOM 1775 O O . SER A 1 222 ? 5.32 -5.832 -2.869 1 88.81 222 SER A O 1
ATOM 1777 N N . GLY A 1 223 ? 4.383 -7.957 -2.676 1 86.81 223 GLY A N 1
ATOM 1778 C CA . GLY A 1 223 ? 3.25 -7.441 -1.926 1 86.81 223 GLY A CA 1
ATOM 1779 C C . GLY A 1 223 ? 3.645 -6.844 -0.588 1 86.81 223 GLY A C 1
ATOM 1780 O O . GLY A 1 223 ? 3.146 -5.781 -0.206 1 86.81 223 GLY A O 1
ATOM 1781 N N . LEU A 1 224 ? 4.59 -7.422 0.128 1 88.88 224 LEU A N 1
ATOM 1782 C CA . LEU A 1 224 ? 5.062 -6.922 1.414 1 88.88 224 LEU A CA 1
ATOM 1783 C C . LEU A 1 224 ? 5.797 -5.598 1.245 1 88.88 224 LEU A C 1
ATOM 1785 O O . LEU A 1 224 ? 5.656 -4.695 2.076 1 88.88 224 LEU A O 1
ATOM 1789 N N . LEU A 1 225 ? 6.586 -5.484 0.206 1 87.38 225 LEU A N 1
ATOM 1790 C CA . LEU A 1 225 ? 7.297 -4.242 -0.079 1 87.38 225 LEU A CA 1
ATOM 1791 C C . LEU A 1 225 ? 6.316 -3.109 -0.36 1 87.38 225 LEU A C 1
ATOM 1793 O O . LEU A 1 225 ? 6.508 -1.985 0.109 1 87.38 225 LEU A O 1
ATOM 1797 N N . LEU A 1 226 ? 5.289 -3.436 -1.089 1 84.25 226 LEU A N 1
ATOM 1798 C CA . LEU A 1 226 ? 4.262 -2.445 -1.382 1 84.25 226 LEU A CA 1
ATOM 1799 C C . LEU A 1 226 ? 3.578 -1.977 -0.101 1 84.25 226 LEU A C 1
ATOM 1801 O O . LEU A 1 226 ? 3.361 -0.777 0.089 1 84.25 226 LEU A O 1
ATOM 1805 N N . ILE A 1 227 ? 3.264 -2.891 0.757 1 82.56 227 ILE A N 1
ATOM 1806 C CA . ILE A 1 227 ? 2.611 -2.576 2.023 1 82.56 227 ILE A CA 1
ATOM 1807 C C . ILE A 1 227 ? 3.553 -1.751 2.898 1 82.56 227 ILE A C 1
ATOM 1809 O O . ILE A 1 227 ? 3.145 -0.747 3.486 1 82.56 227 ILE A O 1
ATOM 1813 N N . TYR A 1 228 ? 4.844 -2.102 2.939 1 84.5 228 TYR A N 1
ATOM 1814 C CA . TYR A 1 228 ? 5.836 -1.425 3.766 1 84.5 228 TYR A CA 1
ATOM 1815 C C . TYR A 1 228 ? 6.074 -0.001 3.275 1 84.5 228 TYR A C 1
ATOM 1817 O O . TYR A 1 228 ? 6.016 0.949 4.059 1 84.5 228 TYR A O 1
ATOM 1825 N N . PHE A 1 229 ? 6.355 0.137 2.051 1 82.75 229 PHE A N 1
ATOM 1826 C CA . PHE A 1 229 ? 6.672 1.448 1.499 1 82.75 229 PHE A CA 1
ATOM 1827 C C . PHE A 1 229 ? 5.449 2.359 1.526 1 82.75 229 PHE A C 1
ATOM 1829 O O . PHE A 1 229 ? 5.566 3.555 1.805 1 82.75 229 PHE A O 1
ATOM 1836 N N . GLY A 1 230 ? 4.312 1.721 1.131 1 76 230 GLY A N 1
ATOM 1837 C CA . GLY A 1 230 ? 3.086 2.5 1.237 1 76 230 GLY A CA 1
ATOM 1838 C C . GLY A 1 230 ? 2.797 2.965 2.65 1 76 230 GLY A C 1
ATOM 1839 O O . GLY A 1 230 ? 2.469 4.133 2.871 1 76 230 GLY A O 1
ATOM 1840 N N . GLY A 1 231 ? 2.977 2.119 3.639 1 76.38 231 GLY A N 1
ATOM 1841 C CA . GLY A 1 231 ? 2.795 2.457 5.039 1 76.38 231 GLY A CA 1
ATOM 1842 C C . GLY A 1 231 ? 3.777 3.504 5.535 1 76.38 231 GLY A C 1
ATOM 1843 O O . GLY A 1 231 ? 3.393 4.438 6.242 1 76.38 231 GLY A O 1
ATOM 1844 N N . ARG A 1 232 ? 5.047 3.455 5.188 1 80.06 232 ARG A N 1
ATOM 1845 C CA . ARG A 1 232 ? 6.086 4.402 5.578 1 80.06 232 ARG A CA 1
ATOM 1846 C C . ARG A 1 232 ? 5.789 5.797 5.035 1 80.06 232 ARG A C 1
ATOM 1848 O O . ARG A 1 232 ? 5.961 6.793 5.738 1 80.06 232 ARG A O 1
ATOM 1855 N N . ARG A 1 233 ? 5.371 5.852 3.82 1 80.19 233 ARG A N 1
ATOM 1856 C CA . ARG A 1 233 ? 5.055 7.141 3.217 1 80.19 233 ARG A CA 1
ATOM 1857 C C . ARG A 1 233 ? 3.902 7.82 3.953 1 80.19 233 ARG A C 1
ATOM 1859 O O . ARG A 1 233 ? 3.938 9.031 4.184 1 80.19 233 ARG A O 1
ATOM 1866 N N . VAL A 1 234 ? 2.947 7.047 4.301 1 77.75 234 VAL A N 1
ATOM 1867 C CA . VAL A 1 234 ? 1.811 7.57 5.051 1 77.75 234 VAL A CA 1
ATOM 1868 C C . VAL A 1 234 ? 2.277 8.07 6.418 1 77.75 234 VAL A C 1
ATOM 1870 O O . VAL A 1 234 ? 1.904 9.164 6.848 1 77.75 234 VAL A O 1
ATOM 1873 N N . MET A 1 235 ? 3.139 7.352 7.066 1 78.62 235 MET A N 1
ATOM 1874 C CA . MET A 1 235 ? 3.635 7.707 8.391 1 78.62 235 MET A CA 1
ATOM 1875 C C . MET A 1 235 ? 4.484 8.977 8.336 1 78.62 235 MET A C 1
ATOM 1877 O O . MET A 1 235 ? 4.328 9.867 9.164 1 78.62 235 MET A O 1
ATOM 1881 N N . LEU A 1 236 ? 5.363 9.07 7.402 1 81.88 236 LEU A N 1
ATOM 1882 C CA . LEU A 1 236 ? 6.223 10.234 7.25 1 81.88 236 LEU A CA 1
ATOM 1883 C C . LEU A 1 236 ? 5.398 11.484 6.957 1 81.88 236 LEU A C 1
ATOM 1885 O O . LEU A 1 236 ? 5.648 12.547 7.527 1 81.88 236 LEU A O 1
ATOM 1889 N N . SER A 1 237 ? 4.477 11.289 6.094 1 78.25 237 SER A N 1
ATOM 1890 C CA . SER A 1 237 ? 3.619 12.422 5.746 1 78.25 237 SER A CA 1
ATOM 1891 C C . SER A 1 237 ? 2.818 12.898 6.957 1 78.25 237 SER A C 1
ATOM 1893 O O . SER A 1 237 ? 2.631 14.102 7.148 1 78.25 237 SER A O 1
ATOM 1895 N N . THR A 1 238 ? 2.416 11.977 7.766 1 77.06 238 THR A N 1
ATOM 1896 C CA . THR A 1 238 ? 1.659 12.312 8.969 1 77.06 238 THR A CA 1
ATOM 1897 C C . THR A 1 238 ? 2.547 13.023 9.984 1 77.06 238 THR A C 1
ATOM 1899 O O . THR A 1 238 ? 2.117 13.984 10.633 1 77.06 238 THR A O 1
ATOM 1902 N N . GLU A 1 239 ? 3.73 12.578 10.156 1 82.12 239 GLU A N 1
ATOM 1903 C CA . GLU A 1 239 ? 4.68 13.203 11.078 1 82.12 239 GLU A CA 1
ATOM 1904 C C . GLU A 1 239 ? 5.008 14.625 10.641 1 82.12 239 GLU A C 1
ATOM 1906 O O . GLU A 1 239 ? 5.07 15.531 11.477 1 82.12 239 GLU A O 1
ATOM 1911 N N . GLU A 1 240 ? 5.277 14.828 9.43 1 82.88 240 GLU A N 1
ATOM 1912 C CA . GLU A 1 240 ? 5.527 16.172 8.898 1 82.88 240 GLU A CA 1
ATOM 1913 C C . GLU A 1 240 ? 4.344 17.094 9.148 1 82.88 240 GLU A C 1
ATOM 1915 O O . GLU A 1 240 ? 4.523 18.25 9.516 1 82.88 240 GLU A O 1
ATOM 1920 N N . ARG A 1 241 ? 3.232 16.578 9 1 80.38 241 ARG A N 1
ATOM 1921 C CA . ARG A 1 241 ? 2.02 17.344 9.242 1 80.38 241 ARG A CA 1
ATOM 1922 C C . ARG A 1 241 ? 1.893 17.703 10.719 1 80.38 241 ARG A C 1
ATOM 1924 O O . ARG A 1 241 ? 1.548 18.844 11.055 1 80.38 241 ARG A O 1
ATOM 1931 N N . ASN A 1 242 ? 2.215 16.797 11.508 1 82.75 242 ASN A N 1
ATOM 1932 C CA . ASN A 1 242 ? 2.123 17.031 12.945 1 82.75 242 ASN A CA 1
ATOM 1933 C C . ASN A 1 242 ? 3.123 18.094 13.406 1 82.75 242 ASN A C 1
ATOM 1935 O O . ASN A 1 242 ? 2.799 18.938 14.234 1 82.75 242 ASN A O 1
ATOM 1939 N N . GLN A 1 243 ? 4.277 17.969 12.883 1 87 243 GLN A N 1
ATOM 1940 C CA . GLN A 1 243 ? 5.297 18.953 13.227 1 87 243 GLN A CA 1
ATOM 1941 C C . GLN A 1 243 ? 4.902 20.344 12.734 1 87 243 GLN A C 1
ATOM 1943 O O . GLN A 1 243 ? 5.051 21.344 13.461 1 87 243 GLN A O 1
ATOM 1948 N N . ALA A 1 244 ? 4.434 20.375 11.469 1 84.62 244 ALA A N 1
ATOM 1949 C CA . ALA A 1 244 ? 3.994 21.656 10.914 1 84.62 244 ALA A CA 1
ATOM 1950 C C . ALA A 1 244 ? 2.846 22.25 11.727 1 84.62 244 ALA A C 1
ATOM 1952 O O . ALA A 1 244 ? 2.807 23.453 11.969 1 84.62 244 ALA A O 1
ATOM 1953 N N . ASN A 1 245 ? 1.984 21.422 12.211 1 84.75 245 ASN A N 1
ATOM 1954 C CA . ASN A 1 245 ? 0.858 21.859 13.031 1 84.75 245 ASN A CA 1
ATOM 1955 C C . ASN A 1 245 ? 1.318 22.359 14.391 1 84.75 245 ASN A C 1
ATOM 1957 O O . ASN A 1 245 ? 0.772 23.328 14.914 1 84.75 245 ASN A O 1
ATOM 1961 N N . LYS A 1 246 ? 2.285 21.75 14.984 1 86.94 246 LYS A N 1
ATOM 1962 C CA . LYS A 1 246 ? 2.824 22.188 16.266 1 86.94 246 LYS A CA 1
ATOM 1963 C C . LYS A 1 246 ? 3.486 23.562 16.141 1 86.94 246 LYS A C 1
ATOM 1965 O O . LYS A 1 246 ? 3.299 24.422 17 1 86.94 246 LYS A O 1
ATOM 1970 N N . GLU A 1 247 ? 4.199 23.641 15.078 1 88.56 247 GLU A N 1
ATOM 1971 C CA . GLU A 1 247 ? 4.848 24.922 14.828 1 88.56 247 GLU A CA 1
ATOM 1972 C C . GLU A 1 247 ? 3.818 26.031 14.617 1 88.56 247 GLU A C 1
ATOM 1974 O O . GLU A 1 247 ? 3.975 27.141 15.133 1 88.56 247 GLU A O 1
ATOM 1979 N N . LEU A 1 248 ? 2.809 25.703 13.891 1 86.19 248 LEU A N 1
ATOM 1980 C CA . LEU A 1 248 ? 1.755 26.672 13.625 1 86.19 248 LEU A CA 1
ATOM 1981 C C . LEU A 1 248 ? 1.021 27.047 14.914 1 86.19 248 LEU A C 1
ATOM 1983 O O . LEU A 1 248 ? 0.678 28.203 15.125 1 86.19 248 LEU A O 1
ATOM 1987 N N . LEU A 1 249 ? 0.881 26.156 15.789 1 85.94 249 LEU A N 1
ATOM 1988 C CA . LEU A 1 249 ? 0.235 26.391 17.078 1 85.94 249 LEU A CA 1
ATOM 1989 C C . LEU A 1 249 ? 1.11 27.266 17.969 1 85.94 249 LEU A C 1
ATOM 1991 O O . LEU A 1 249 ? 0.608 28.141 18.672 1 85.94 249 LEU A O 1
ATOM 1995 N N . ARG A 1 250 ? 2.383 27.062 17.891 1 90.25 250 ARG A N 1
ATOM 1996 C CA . ARG A 1 250 ? 3.316 27.875 18.656 1 90.25 250 ARG A CA 1
ATOM 1997 C C . ARG A 1 250 ? 3.297 29.328 18.172 1 90.25 250 ARG A C 1
ATOM 1999 O O . ARG A 1 250 ? 3.262 30.25 18.969 1 90.25 250 ARG A O 1
ATOM 2006 N N . HIS A 1 251 ? 3.285 29.422 16.859 1 88.5 251 HIS A N 1
ATOM 2007 C CA . HIS A 1 251 ? 3.248 30.75 16.281 1 88.5 251 HIS A CA 1
ATOM 2008 C C . HIS A 1 251 ? 1.946 31.469 16.641 1 88.5 251 HIS A C 1
ATOM 2010 O O . HIS A 1 251 ? 1.947 32.656 16.906 1 88.5 251 HIS A O 1
ATOM 2016 N N . LYS A 1 252 ? 0.866 30.781 16.719 1 86.88 252 LYS A N 1
ATOM 2017 C CA . LYS A 1 252 ? -0.432 31.344 17.094 1 86.88 252 LYS A CA 1
ATOM 2018 C C . LYS A 1 252 ? -0.437 31.797 18.547 1 86.88 252 LYS A C 1
ATOM 2020 O O . LYS A 1 252 ? -0.925 32.875 18.859 1 86.88 252 LYS A O 1
ATOM 2025 N N . GLN A 1 253 ? 0.13 31.125 19.391 1 90.38 253 GLN A N 1
ATOM 2026 C CA . GLN A 1 253 ? 0.184 31.469 20.797 1 90.38 253 GLN A CA 1
ATOM 2027 C C . GLN A 1 253 ? 1.048 32.688 21.047 1 90.38 253 GLN A C 1
ATOM 2029 O O . GLN A 1 253 ? 0.696 33.562 21.844 1 90.38 253 GLN A O 1
ATOM 2034 N N . HIS A 1 254 ? 2.092 32.719 20.297 1 91.88 254 HIS A N 1
ATOM 2035 C CA . HIS A 1 254 ? 2.99 33.875 20.406 1 91.88 254 HIS A CA 1
ATOM 2036 C C . HIS A 1 254 ? 2.297 35.156 19.969 1 91.88 254 HIS A C 1
ATOM 2038 O O . HIS A 1 254 ? 2.42 36.188 20.641 1 91.88 254 HIS A O 1
ATOM 2044 N N . LEU A 1 255 ? 1.478 35.062 18.938 1 91.38 255 LEU A N 1
ATOM 2045 C CA . LEU A 1 255 ? 0.782 36.25 18.422 1 91.38 255 LEU A CA 1
ATOM 2046 C C . LEU A 1 255 ? -0.343 36.656 19.359 1 91.38 255 LEU A C 1
ATOM 2048 O O . LEU A 1 255 ? -0.591 37.875 19.547 1 91.38 255 LEU A O 1
ATOM 2052 N N . GLU A 1 256 ? -0.886 35.781 20.031 1 92.69 256 GLU A N 1
ATOM 2053 C CA . GLU A 1 256 ? -1.939 36.094 21 1 92.69 256 GLU A CA 1
ATOM 2054 C C . GLU A 1 256 ? -1.379 36.781 22.234 1 92.69 256 GLU A C 1
ATOM 2056 O O . GLU A 1 256 ? -2.01 37.688 22.781 1 92.69 256 GLU A O 1
ATOM 2061 N N . ILE A 1 257 ? -0.196 36.438 22.672 1 93.69 257 ILE A N 1
ATOM 2062 C CA . ILE A 1 257 ? 0.471 37.062 23.797 1 93.69 257 ILE A CA 1
ATOM 2063 C C . ILE A 1 257 ? 0.828 38.5 23.438 1 93.69 257 ILE A C 1
ATOM 2065 O O . ILE A 1 257 ? 0.622 39.438 24.234 1 93.69 257 ILE A O 1
ATOM 2069 N N . LYS A 1 258 ? 1.231 38.625 22.156 1 93.56 258 LYS A N 1
ATOM 2070 C CA . LYS A 1 258 ? 1.607 39.969 21.688 1 93.56 258 LYS A CA 1
ATOM 2071 C C . LYS A 1 258 ? 0.395 40.875 21.641 1 93.56 258 LYS A C 1
ATOM 2073 O O . LYS A 1 258 ? 0.486 42.062 21.984 1 93.56 258 LYS A O 1
ATOM 2078 N N . ILE A 1 259 ? -0.695 40.344 21.312 1 92.31 259 ILE A N 1
ATOM 2079 C CA . ILE A 1 259 ? -1.925 41.125 21.25 1 92.31 259 ILE A CA 1
ATOM 2080 C C . ILE A 1 259 ? -2.348 41.5 22.672 1 92.31 259 ILE A C 1
ATOM 2082 O O . ILE A 1 259 ? -2.746 42.656 22.906 1 92.31 259 ILE A O 1
ATOM 2086 N N . ARG A 1 260 ? -2.195 40.719 23.594 1 92.56 260 ARG A N 1
ATOM 2087 C CA . ARG A 1 260 ? -2.568 41 24.984 1 92.56 260 ARG A CA 1
ATOM 2088 C C . ARG A 1 260 ? -1.674 42.062 25.594 1 92.56 260 ARG A C 1
ATOM 2090 O O . ARG A 1 260 ? -2.15 42.938 26.312 1 92.56 260 ARG A O 1
ATOM 2097 N N . GLN A 1 261 ? -0.484 42.031 25.203 1 93.69 261 GLN A N 1
ATOM 2098 C CA . GLN A 1 261 ? 0.472 43 25.703 1 93.69 261 GLN A CA 1
ATOM 2099 C C . GLN A 1 261 ? 0.184 44.375 25.141 1 93.69 261 GLN A C 1
ATOM 2101 O O . GLN A 1 261 ? 0.16 45.375 25.875 1 93.69 261 GLN A O 1
ATOM 2106 N N . ARG A 1 262 ? -0.09 44.344 23.875 1 92.62 262 ARG A N 1
ATOM 2107 C CA . ARG A 1 262 ? -0.354 45.625 23.234 1 92.62 262 ARG A CA 1
ATOM 2108 C C . ARG A 1 262 ? -1.668 46.25 23.734 1 92.62 262 ARG A C 1
ATOM 2110 O O . ARG A 1 262 ? -1.777 47.438 23.891 1 92.62 262 ARG A O 1
ATOM 2117 N N . THR A 1 263 ? -2.555 45.438 24.016 1 91.81 263 THR A N 1
ATOM 2118 C CA . THR A 1 263 ? -3.836 45.906 24.547 1 91.81 263 THR A CA 1
ATOM 2119 C C . THR A 1 263 ? -3.68 46.438 25.953 1 91.81 263 THR A C 1
ATOM 2121 O O . THR A 1 263 ? -4.293 47.469 26.312 1 91.81 263 THR A O 1
ATOM 2124 N N . ALA A 1 264 ? -2.857 45.875 26.766 1 93.25 264 ALA A N 1
ATOM 2125 C CA . ALA A 1 264 ? -2.596 46.344 28.125 1 93.25 264 ALA A CA 1
ATOM 2126 C C . ALA A 1 264 ? -1.882 47.688 28.109 1 93.25 264 ALA A C 1
ATOM 2128 O O . ALA A 1 264 ? -2.221 48.594 28.891 1 93.25 264 ALA A O 1
ATOM 2129 N N . GLU A 1 265 ? -0.975 47.781 27.219 1 91.44 265 GLU A N 1
ATOM 2130 C CA . GLU A 1 265 ? -0.244 49.031 27.078 1 91.44 265 GLU A CA 1
ATOM 2131 C C . GLU A 1 265 ? -1.167 50.188 26.625 1 91.44 265 GLU A C 1
ATOM 2133 O O . GLU A 1 265 ? -1.04 51.312 27.094 1 91.44 265 GLU A O 1
ATOM 2138 N N . LEU A 1 266 ? -2.02 49.812 25.75 1 90.69 266 LEU A N 1
ATOM 2139 C CA . LEU A 1 266 ? -2.969 50.812 25.25 1 90.69 266 LEU A CA 1
ATOM 2140 C C . LEU A 1 266 ? -3.916 51.25 26.359 1 90.69 266 LEU A C 1
ATOM 2142 O O . LEU A 1 266 ? -4.211 52.438 26.484 1 90.69 266 LEU A O 1
ATOM 2146 N N . THR A 1 267 ? -4.355 50.375 27.188 1 91.31 267 THR A N 1
ATOM 2147 C CA . THR A 1 267 ? -5.238 50.688 28.297 1 91.31 267 THR A CA 1
ATOM 2148 C C . THR A 1 267 ? -4.535 51.594 29.312 1 91.31 267 THR A C 1
ATOM 2150 O O . THR A 1 267 ? -5.117 52.594 29.781 1 91.31 267 THR A O 1
ATOM 2153 N N . GLU A 1 268 ? -3.305 51.344 29.578 1 90.31 268 GLU A N 1
ATOM 2154 C CA . GLU A 1 268 ? -2.514 52.156 30.5 1 90.31 268 GLU A CA 1
ATOM 2155 C C . GLU A 1 268 ? -2.289 53.562 29.953 1 90.31 268 GLU A C 1
ATOM 2157 O O . GLU A 1 268 ? -2.389 54.531 30.688 1 90.31 268 GLU A O 1
ATOM 2162 N N . ALA A 1 269 ? -1.994 53.594 28.672 1 87.5 269 ALA A N 1
ATOM 2163 C CA . ALA A 1 269 ? -1.782 54.906 28.031 1 87.5 269 ALA A CA 1
ATOM 2164 C C . ALA A 1 269 ? -3.051 55.75 28.062 1 87.5 269 ALA A C 1
ATOM 2166 O O . ALA A 1 269 ? -2.99 56.938 28.328 1 87.5 269 ALA A O 1
ATOM 2167 N N . ASN A 1 270 ? -4.125 55.188 27.922 1 86.12 270 ASN A N 1
ATOM 2168 C CA . ASN A 1 270 ? -5.402 55.875 27.938 1 86.12 270 ASN A CA 1
ATOM 2169 C C . ASN A 1 270 ? -5.754 56.375 29.344 1 86.12 270 ASN A C 1
ATOM 2171 O O . ASN A 1 270 ? -6.309 57.469 29.5 1 86.12 270 ASN A O 1
ATOM 2175 N N . GLN A 1 271 ? -5.387 55.688 30.359 1 85.94 271 GLN A N 1
ATOM 2176 C CA . GLN A 1 271 ? -5.613 56.094 31.734 1 85.94 271 GLN A CA 1
ATOM 2177 C C . GLN A 1 271 ? -4.738 57.281 32.094 1 85.94 271 GLN A C 1
ATOM 2179 O O . GLN A 1 271 ? -5.199 58.219 32.75 1 85.94 271 GLN A O 1
ATOM 2184 N N . LYS A 1 272 ? -3.541 57.25 31.719 1 83.31 272 LYS A N 1
ATOM 2185 C CA . LYS A 1 272 ? -2.631 58.344 31.938 1 83.31 272 LYS A CA 1
ATOM 2186 C C . LYS A 1 272 ? -3.111 59.625 31.234 1 83.31 272 LYS A C 1
ATOM 2188 O O . LYS A 1 272 ? -3.033 60.719 31.781 1 83.31 272 LYS A O 1
ATOM 2193 N N . LEU A 1 273 ? -3.555 59.469 30.062 1 81.81 273 LEU A N 1
ATOM 2194 C CA . LEU A 1 273 ? -4.105 60.594 29.281 1 81.81 273 LEU A CA 1
ATOM 2195 C C . LEU A 1 273 ? -5.277 61.219 30.016 1 81.81 273 LEU A C 1
ATOM 2197 O O . LEU A 1 273 ? -5.383 62.469 30.078 1 81.81 273 LEU A O 1
ATOM 2201 N N . GLU A 1 274 ? -6.066 60.438 30.578 1 79.56 274 GLU A N 1
ATOM 2202 C CA . GLU A 1 274 ? -7.23 60.906 31.312 1 79.56 274 GLU A CA 1
ATOM 2203 C C . GLU A 1 274 ? -6.816 61.656 32.594 1 79.56 274 GLU A C 1
ATOM 2205 O O . GLU A 1 274 ? -7.367 62.719 32.875 1 79.56 274 GLU A O 1
ATOM 2210 N N . HIS A 1 275 ? -5.805 61.156 33.219 1 79.5 275 HIS A N 1
ATOM 2211 C CA . HIS A 1 275 ? -5.32 61.75 34.469 1 79.5 275 HIS A CA 1
ATOM 2212 C C . HIS A 1 275 ? -4.656 63.094 34.188 1 79.5 275 HIS A C 1
ATOM 2214 O O . HIS A 1 275 ? -4.941 64.125 34.875 1 79.5 275 HIS A O 1
ATOM 2220 N N . ILE A 1 276 ? -3.877 63.156 33.188 1 75.56 276 ILE A N 1
ATOM 2221 C CA . ILE A 1 276 ? -3.129 64.375 32.875 1 75.56 276 ILE A CA 1
ATOM 2222 C C . ILE A 1 276 ? -4.074 65.438 32.312 1 75.56 276 ILE A C 1
ATOM 2224 O O . ILE A 1 276 ? -3.91 66.625 32.594 1 75.56 276 ILE A O 1
ATOM 2228 N N . SER A 1 277 ? -5.016 65 31.641 1 76.62 277 SER A N 1
ATOM 2229 C CA . SER A 1 277 ? -5.949 65.938 31 1 76.62 277 SER A CA 1
ATOM 2230 C C . SER A 1 277 ? -6.922 66.5 32.031 1 76.62 277 SER A C 1
ATOM 2232 O O . SER A 1 277 ? -7.445 67.625 31.812 1 76.62 277 SER A O 1
ATOM 2234 N N . LEU A 1 278 ? -6.945 65.938 33.25 1 81.62 278 LEU A N 1
ATOM 2235 C CA . LEU A 1 278 ? -8.023 66.375 34.156 1 81.62 278 LEU A CA 1
ATOM 2236 C C . LEU A 1 278 ? -7.469 66.875 35.469 1 81.62 278 LEU A C 1
ATOM 2238 O O . LEU A 1 278 ? -8.219 67.312 36.344 1 81.62 278 LEU A O 1
ATOM 2242 N N . THR A 1 279 ? -6.184 66.812 35.719 1 83.44 279 THR A N 1
ATOM 2243 C CA . THR A 1 279 ? -5.586 67.125 37 1 83.44 279 THR A CA 1
ATOM 2244 C C . THR A 1 279 ? -4.617 68.312 36.812 1 83.44 279 THR A C 1
ATOM 2246 O O . THR A 1 279 ? -3.914 68.375 35.812 1 83.44 279 THR A O 1
ATOM 2249 N N . ASP A 1 280 ? -4.633 69.188 37.906 1 79.62 280 ASP A N 1
ATOM 2250 C CA . ASP A 1 280 ? -3.688 70.312 37.906 1 79.62 280 ASP A CA 1
ATOM 2251 C C . ASP A 1 280 ? -2.277 69.812 38.25 1 79.62 280 ASP A C 1
ATOM 2253 O O . ASP A 1 280 ? -2.074 69.125 39.219 1 79.62 280 ASP A O 1
ATOM 2257 N N . GLY A 1 281 ? -1.346 70.125 37.438 1 73.88 281 GLY A N 1
ATOM 2258 C CA . GLY A 1 281 ? 0.012 69.625 37.562 1 73.88 281 GLY A CA 1
ATOM 2259 C C . GLY A 1 281 ? 0.734 70.125 38.812 1 73.88 281 GLY A C 1
ATOM 2260 O O . GLY A 1 281 ? 1.672 69.438 39.281 1 73.88 281 GLY A O 1
ATOM 2261 N N . LEU A 1 282 ? 0.297 71.25 39.375 1 76 282 LEU A N 1
ATOM 2262 C CA . LEU A 1 282 ? 0.966 71.812 40.562 1 76 282 LEU A CA 1
ATOM 2263 C C . LEU A 1 282 ? 0.364 71.25 41.844 1 76 282 LEU A C 1
ATOM 2265 O O . LEU A 1 282 ? 1.082 70.75 42.688 1 76 282 LEU A O 1
ATOM 2269 N N . THR A 1 283 ? -0.933 71.375 41.969 1 87.62 283 THR A N 1
ATOM 2270 C CA . THR A 1 283 ? -1.601 71.062 43.25 1 87.62 283 THR A CA 1
ATOM 2271 C C . THR A 1 283 ? -2.094 69.625 43.281 1 87.62 283 THR A C 1
ATOM 2273 O O . THR A 1 283 ? -2.359 69.062 44.375 1 87.62 283 THR A O 1
ATOM 2276 N N . GLY A 1 284 ? -2.312 69 42.031 1 86.31 284 GLY A N 1
ATOM 2277 C CA . GLY A 1 284 ? -2.77 67.625 42 1 86.31 284 GLY A CA 1
ATOM 2278 C C . GLY A 1 284 ? -4.281 67.5 42.031 1 86.31 284 GLY A C 1
ATOM 2279 O O . GLY A 1 284 ? -4.82 66.438 41.875 1 86.31 284 GLY A O 1
ATOM 2280 N N . ILE A 1 285 ? -4.945 68.625 42.344 1 90 285 ILE A N 1
ATOM 2281 C CA . ILE A 1 285 ? -6.402 68.562 42.344 1 90 285 ILE A CA 1
ATOM 2282 C C . ILE A 1 285 ? -6.93 68.75 40.938 1 90 285 ILE A C 1
ATOM 2284 O O . ILE A 1 285 ? -6.152 68.875 39.969 1 90 285 ILE A O 1
ATOM 2288 N N . ALA A 1 286 ? -8.242 68.688 40.75 1 89.38 286 ALA A N 1
ATOM 2289 C CA . ALA A 1 286 ? -8.867 68.812 39.438 1 89.38 286 ALA A CA 1
ATOM 2290 C C . ALA A 1 286 ? -8.508 70.188 38.844 1 89.38 286 ALA A C 1
ATOM 2292 O O . ALA A 1 286 ? -8.359 71.188 39.562 1 89.38 286 ALA A O 1
ATOM 2293 N N . ASN A 1 287 ? -8.32 70.062 37.531 1 84.88 287 ASN A N 1
ATOM 2294 C CA . ASN A 1 287 ? -7.984 71.312 36.844 1 84.88 287 ASN A CA 1
ATOM 2295 C C . ASN A 1 287 ? -9.227 72 36.25 1 84.88 287 ASN A C 1
ATOM 2297 O O . ASN A 1 287 ? -10.352 71.562 36.5 1 84.88 287 ASN A O 1
ATOM 2301 N N . ARG A 1 288 ? -9.039 73.188 35.688 1 81.62 288 ARG A N 1
ATOM 2302 C CA . ARG A 1 288 ? -10.148 74 35.125 1 81.62 288 ARG A CA 1
ATOM 2303 C C . ARG A 1 288 ? -10.93 73.188 34.094 1 81.62 288 ARG A C 1
ATOM 2305 O O . ARG A 1 288 ? -12.156 73.25 34.031 1 81.62 288 ARG A O 1
ATOM 2312 N N . ARG A 1 289 ? -10.195 72.312 33.281 1 79.56 289 ARG A N 1
ATOM 2313 C CA . ARG A 1 289 ? -10.859 71.438 32.312 1 79.56 289 ARG A CA 1
ATOM 2314 C C . ARG A 1 289 ? -11.828 70.5 32.969 1 79.56 289 ARG A C 1
ATOM 2316 O O . ARG A 1 289 ? -12.945 70.312 32.469 1 79.56 289 ARG A O 1
ATOM 2323 N N . HIS A 1 290 ? -11.281 69.938 34 1 86.19 290 HIS A N 1
ATOM 2324 C CA . HIS A 1 290 ? -12.133 69 34.781 1 86.19 290 HIS A CA 1
ATOM 2325 C C . HIS A 1 290 ? -13.359 69.75 35.312 1 86.19 290 HIS A C 1
ATOM 2327 O O . HIS A 1 290 ? -14.461 69.188 35.312 1 86.19 290 HIS A O 1
ATOM 2333 N N . PHE A 1 291 ? -13.094 70.875 35.781 1 89.31 291 PHE A N 1
ATOM 2334 C CA . PHE A 1 291 ? -14.18 71.75 36.281 1 89.31 291 PHE A CA 1
ATOM 2335 C C . PHE A 1 291 ? -15.227 71.938 35.188 1 89.31 291 PHE A C 1
ATOM 2337 O O . PHE A 1 291 ? -16.422 71.75 35.438 1 89.31 291 PHE A O 1
ATOM 2344 N N . ASP A 1 292 ? -14.844 72.375 34.031 1 84.06 292 ASP A N 1
ATOM 2345 C CA . ASP A 1 292 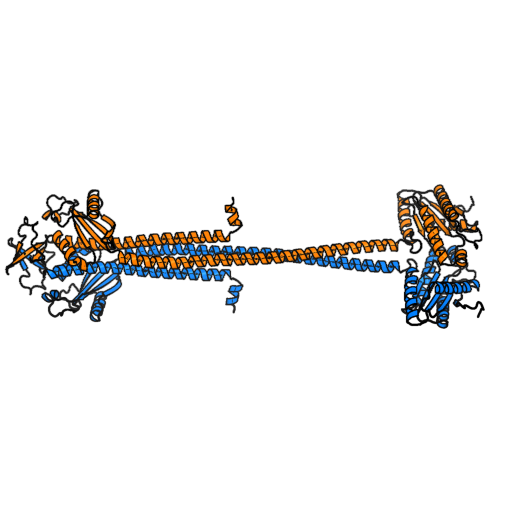? -15.734 72.688 32.938 1 84.06 292 ASP A CA 1
ATOM 2346 C C . ASP A 1 292 ? -16.562 71.438 32.531 1 84.06 292 ASP A C 1
ATOM 2348 O O . ASP A 1 292 ? -17.75 71.562 32.219 1 84.06 292 ASP A O 1
ATOM 2352 N N . ASN A 1 293 ? -15.922 70.312 32.531 1 86.94 293 ASN A N 1
ATOM 2353 C CA . ASN A 1 293 ? -16.609 69.125 32.188 1 86.94 293 ASN A CA 1
ATOM 2354 C C . ASN A 1 293 ? -17.656 68.75 33.219 1 86.94 293 ASN A C 1
ATOM 2356 O O . ASN A 1 293 ? -18.766 68.312 32.875 1 86.94 293 ASN A O 1
ATOM 2360 N N . LEU A 1 294 ? -17.188 68.875 34.438 1 90.81 294 LEU A N 1
ATOM 2361 C CA . LEU A 1 294 ? -18.047 68.438 35.531 1 90.81 294 LEU A CA 1
ATOM 2362 C C . LEU A 1 294 ? -19.234 69.375 35.719 1 90.81 294 LEU A C 1
ATOM 2364 O O . LEU A 1 294 ? -20.344 68.938 35.969 1 90.81 294 LEU A O 1
ATOM 2368 N N . ILE A 1 295 ? -18.984 70.688 35.625 1 92.5 295 ILE A N 1
ATOM 2369 C CA . ILE A 1 295 ? -20.062 71.625 35.844 1 92.5 295 ILE A CA 1
ATOM 2370 C C . ILE A 1 295 ? -21.125 71.438 34.75 1 92.5 295 ILE A C 1
ATOM 2372 O O . ILE A 1 295 ? -22.328 71.625 35.031 1 92.5 295 ILE A O 1
ATOM 2376 N N . ALA A 1 296 ? -20.719 71.188 33.531 1 91.19 296 ALA A N 1
ATOM 2377 C CA . ALA A 1 296 ? -21.656 70.875 32.438 1 91.19 296 ALA A CA 1
ATOM 2378 C C . ALA A 1 296 ? -22.516 69.688 32.75 1 91.19 296 ALA A C 1
ATOM 2380 O O . ALA A 1 296 ? -23.734 69.688 32.562 1 91.19 296 ALA A O 1
ATOM 2381 N N . LYS A 1 297 ? -21.922 68.688 33.25 1 92.62 297 LYS A N 1
ATOM 2382 C CA . LYS A 1 297 ? -22.594 67.438 33.562 1 92.62 297 LYS A CA 1
ATOM 2383 C C . LYS A 1 297 ? -23.562 67.625 34.75 1 92.62 297 LYS A C 1
ATOM 2385 O O . LYS A 1 297 ? -24.719 67.188 34.688 1 92.62 297 LYS A O 1
ATOM 2390 N N . GLU A 1 298 ? -23.078 68.188 35.781 1 93.75 298 GLU A N 1
ATOM 2391 C CA . GLU A 1 298 ? -23.875 68.375 36.969 1 93.75 298 GLU A CA 1
ATOM 2392 C C . GLU A 1 298 ? -25 69.375 36.75 1 93.75 298 GLU A C 1
ATOM 2394 O O . GLU A 1 298 ? -26.078 69.25 37.312 1 93.75 298 GLU A O 1
ATOM 2399 N N . TRP A 1 299 ? -24.75 70.375 35.906 1 94.38 299 TRP A N 1
ATOM 2400 C CA . TRP A 1 299 ? -25.781 71.312 35.5 1 94.38 299 TRP A CA 1
ATOM 2401 C C . TRP A 1 299 ? -26.938 70.625 34.812 1 94.38 299 TRP A C 1
ATOM 2403 O O . TRP A 1 299 ? -28.109 70.875 35.156 1 94.38 299 TRP A O 1
ATOM 2413 N N . SER A 1 300 ? -26.609 69.75 33.906 1 94.88 300 SER A N 1
ATOM 2414 C CA . SER A 1 300 ? -27.625 68.938 33.188 1 94.88 300 SER A CA 1
ATOM 2415 C C . SER A 1 300 ? -28.391 68.062 34.125 1 94.88 300 SER A C 1
ATOM 2417 O O . SER A 1 300 ? -29.609 67.875 34 1 94.88 300 SER A O 1
ATOM 2419 N N . ARG A 1 301 ? -27.719 67.438 35 1 94.44 301 ARG A N 1
ATOM 2420 C CA . ARG A 1 301 ? -28.344 66.6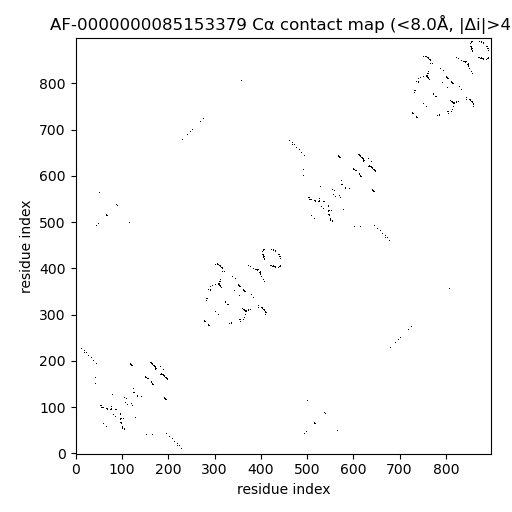25 36 1 94.44 301 ARG A CA 1
ATOM 2421 C C . ARG A 1 301 ? -29.297 67.375 36.875 1 94.44 301 ARG A C 1
ATOM 2423 O O . ARG A 1 301 ? -30.391 66.938 37.188 1 94.44 301 ARG A O 1
ATOM 2430 N N . ALA A 1 302 ? -28.859 68.5 37.375 1 95.5 302 ALA A N 1
ATOM 2431 C CA . ALA A 1 302 ? -29.656 69.375 38.25 1 95.5 302 ALA A CA 1
ATOM 2432 C C . ALA A 1 302 ? -30.938 69.812 37.531 1 95.5 302 ALA A C 1
ATOM 2434 O O . ALA A 1 302 ? -31.984 69.938 38.156 1 95.5 302 ALA A O 1
ATOM 2435 N N . ILE A 1 303 ? -30.828 70.062 36.25 1 94.56 303 ILE A N 1
ATOM 2436 C CA . ILE A 1 303 ? -32 70.438 35.469 1 94.56 303 ILE A CA 1
ATOM 2437 C C . ILE A 1 303 ? -33 69.25 35.438 1 94.56 303 ILE A C 1
ATOM 2439 O O . ILE A 1 303 ? -34.188 69.5 35.688 1 94.56 303 ILE A O 1
ATOM 2443 N N . ARG A 1 304 ? -32.5 68.125 35.219 1 94.25 304 ARG A N 1
ATOM 2444 C CA . ARG A 1 304 ? -33.312 66.938 35.094 1 94.25 304 ARG A CA 1
ATOM 2445 C C . ARG A 1 304 ? -33.969 66.625 36.438 1 94.25 304 ARG A C 1
ATOM 2447 O O . ARG A 1 304 ? -35.156 66.25 36.469 1 94.25 304 ARG A O 1
ATOM 2454 N N . GLU A 1 305 ? -33.25 66.688 37.469 1 95.12 305 GLU A N 1
ATOM 2455 C CA . GLU A 1 305 ? -33.719 66.25 38.781 1 95.12 305 GLU A CA 1
ATOM 2456 C C . GLU A 1 305 ? -34.344 67.438 39.562 1 95.12 305 GLU A C 1
ATOM 2458 O O . GLU A 1 305 ? -34.938 67.25 40.594 1 95.12 305 GLU A O 1
ATOM 2463 N N . LYS A 1 306 ? -34.219 68.625 39.125 1 95.19 306 LYS A N 1
ATOM 2464 C CA . LYS A 1 306 ? -34.781 69.812 39.75 1 95.19 306 LYS A CA 1
ATOM 2465 C C . LYS A 1 306 ? -34.219 70 41.156 1 95.19 306 LYS A C 1
ATOM 2467 O O . LYS A 1 306 ? -34.969 70.188 42.125 1 95.19 306 LYS A O 1
ATOM 2472 N N . THR A 1 307 ? -32.969 69.75 41.25 1 95.81 307 THR A N 1
ATOM 2473 C CA . THR A 1 307 ? -32.281 69.875 42.5 1 95.81 307 THR A CA 1
ATOM 2474 C C . THR A 1 307 ? -31.344 71.125 42.469 1 95.81 307 THR A C 1
ATOM 2476 O O . THR A 1 307 ? -30.969 71.562 41.406 1 95.81 307 THR A O 1
ATOM 2479 N N . PRO A 1 308 ? -31 71.688 43.625 1 96.12 308 PRO A N 1
ATOM 2480 C CA . PRO A 1 308 ? -30.094 72.812 43.656 1 96.12 308 PRO A CA 1
ATOM 2481 C C . PRO A 1 308 ? -28.641 72.438 43.375 1 96.12 308 PRO A C 1
ATOM 2483 O O . PRO A 1 308 ? -28.234 71.312 43.656 1 96.12 308 PRO A O 1
ATOM 2486 N N . ILE A 1 309 ? -27.922 73.375 42.781 1 96.06 309 ILE A N 1
ATOM 2487 C CA . ILE A 1 309 ? -26.484 73.25 42.594 1 96.06 309 ILE A CA 1
ATOM 2488 C C . ILE A 1 309 ? -25.797 74.5 43.156 1 96.06 309 ILE A C 1
ATOM 2490 O O . ILE A 1 309 ? -26.297 75.625 43 1 96.06 309 ILE A O 1
ATOM 2494 N N . THR A 1 310 ? -24.734 74.25 43.875 1 96.69 310 THR A N 1
ATOM 2495 C CA . THR A 1 310 ? -23.984 75.375 44.5 1 96.69 310 THR A CA 1
ATOM 2496 C C . THR A 1 310 ? -22.594 75.438 43.875 1 96.69 310 THR A C 1
ATOM 2498 O O . THR A 1 310 ? -21.938 74.438 43.625 1 96.69 310 THR A O 1
ATOM 2501 N N . LEU A 1 311 ? -22.203 76.688 43.562 1 96.69 311 LEU A N 1
ATOM 2502 C CA . LEU A 1 311 ? -20.844 77 43.125 1 96.69 311 LEU A CA 1
ATOM 2503 C C . LEU A 1 311 ? -20.188 78 44.125 1 96.69 311 LEU A C 1
ATOM 2505 O O . LEU A 1 311 ? -20.797 78.938 44.562 1 96.69 311 LEU A O 1
ATOM 2509 N N . ILE A 1 312 ? -18.953 77.625 44.531 1 97 312 ILE A N 1
ATOM 2510 C CA . ILE A 1 312 ? -18.172 78.5 45.375 1 97 312 ILE A CA 1
ATOM 2511 C C . ILE A 1 312 ? -16.875 78.875 44.688 1 97 312 ILE A C 1
ATOM 2513 O O . ILE A 1 312 ? -16.047 78.062 44.375 1 97 312 ILE A O 1
ATOM 2517 N N . MET A 1 313 ? -16.75 80.125 44.406 1 95.62 313 MET A N 1
ATOM 2518 C CA . MET A 1 313 ? -15.5 80.625 43.875 1 95.62 313 MET A CA 1
ATOM 2519 C C . MET A 1 313 ? -14.586 81.125 45 1 95.62 313 MET A C 1
ATOM 2521 O O . MET A 1 313 ? -15.031 81.812 45.906 1 95.62 313 MET A O 1
ATOM 2525 N N . ILE A 1 314 ? -13.32 80.75 44.906 1 96.88 314 ILE A N 1
ATOM 2526 C CA . ILE A 1 314 ? -12.375 81 46 1 96.88 314 ILE A CA 1
ATOM 2527 C C . ILE A 1 314 ? -11.133 81.688 45.469 1 96.88 314 ILE A C 1
ATOM 2529 O O . ILE A 1 314 ? -10.633 81.312 44.375 1 96.88 314 ILE A O 1
ATOM 2533 N N . ASP A 1 315 ? -10.656 82.562 46.188 1 94.5 315 ASP A N 1
ATOM 2534 C CA . ASP A 1 315 ? -9.43 83.25 45.844 1 94.5 315 ASP A CA 1
ATOM 2535 C C . ASP A 1 315 ? -8.555 83.5 47.062 1 94.5 315 ASP A C 1
ATOM 2537 O O . ASP A 1 315 ? -9.062 83.875 48.125 1 94.5 315 ASP A O 1
ATOM 2541 N N . ILE A 1 316 ? -7.305 83.375 46.875 1 95.75 316 ILE A N 1
ATOM 2542 C CA . ILE A 1 316 ? -6.363 83.688 47.969 1 95.75 316 ILE A CA 1
ATOM 2543 C C . ILE A 1 316 ? -6.129 85.188 48.031 1 95.75 316 ILE A C 1
ATOM 2545 O O . ILE A 1 316 ? -5.754 85.812 47.062 1 95.75 316 ILE A O 1
ATOM 2549 N N . ASP A 1 317 ? -6.246 85.688 49.25 1 94.94 317 ASP A N 1
ATOM 2550 C CA . ASP A 1 317 ? -6.133 87.125 49.469 1 94.94 317 ASP A CA 1
ATOM 2551 C C . ASP A 1 317 ? -4.676 87.562 49.406 1 94.94 317 ASP A C 1
ATOM 2553 O O . ASP A 1 317 ? -3.83 87.062 50.125 1 94.94 317 ASP A O 1
ATOM 2557 N N . TYR A 1 318 ? -4.41 88.5 48.531 1 91.62 318 TYR A N 1
ATOM 2558 C CA . TYR A 1 318 ? -3.109 89.125 48.406 1 91.62 318 TYR A CA 1
ATOM 2559 C C . TYR A 1 318 ? -2.018 88.125 48.125 1 91.62 318 TYR A C 1
ATOM 2561 O O . TYR A 1 318 ? -0.956 88.125 48.75 1 91.62 318 TYR A O 1
ATOM 2569 N N . PHE A 1 319 ? -2.322 87.25 47.281 1 89.12 319 PHE A N 1
ATOM 2570 C CA . PHE A 1 319 ? -1.369 86.188 47 1 89.12 319 PHE A CA 1
ATOM 2571 C C . PHE A 1 319 ? -0.148 86.75 46.25 1 89.12 319 PHE A C 1
ATOM 2573 O O . PHE A 1 319 ? 0.962 86.25 46.438 1 89.12 319 PHE A O 1
ATOM 2580 N N . LYS A 1 320 ? -0.436 87.75 45.469 1 79.88 320 LYS A N 1
ATOM 2581 C CA . LYS A 1 320 ? 0.697 88.375 44.781 1 79.88 320 LYS A CA 1
ATOM 2582 C C . LYS A 1 320 ? 1.701 88.938 45.812 1 79.88 320 LYS A C 1
ATOM 2584 O O . LYS A 1 320 ? 2.912 88.75 45.625 1 79.88 320 LYS A O 1
ATOM 2589 N N . LEU A 1 321 ? 1.224 89.562 46.781 1 85.19 321 LEU A N 1
ATOM 2590 C CA . LEU A 1 321 ? 2.088 90.062 47.812 1 85.19 321 LEU A CA 1
ATOM 2591 C C . LEU A 1 321 ? 2.842 88.938 48.5 1 85.19 321 LEU A C 1
ATOM 2593 O O . LEU A 1 321 ? 4 89.125 48.906 1 85.19 321 LEU A O 1
ATOM 2597 N N . PHE A 1 322 ? 2.201 87.875 48.688 1 88.81 322 PHE A N 1
ATOM 2598 C CA . PHE A 1 322 ? 2.82 86.688 49.25 1 88.81 322 PHE A CA 1
ATOM 2599 C C . PHE A 1 322 ? 3.994 86.188 48.406 1 88.81 322 PHE A C 1
ATOM 2601 O O . PHE A 1 322 ? 5.09 86 48.906 1 88.81 322 PHE A O 1
ATOM 2608 N N . ASN A 1 323 ? 3.793 86.188 47.156 1 81.06 323 ASN A N 1
ATOM 2609 C CA . ASN A 1 323 ? 4.828 85.75 46.219 1 81.06 323 ASN A CA 1
ATOM 2610 C C . ASN A 1 323 ? 5.996 86.75 46.188 1 81.06 323 ASN A C 1
ATOM 2612 O O . ASN A 1 323 ? 7.152 86.312 46.031 1 81.06 323 ASN A O 1
ATOM 2616 N N . ASP A 1 324 ? 5.602 87.938 46.25 1 73.94 324 ASP A N 1
ATOM 2617 C CA . ASP A 1 324 ? 6.621 88.938 46.188 1 73.94 324 ASP A CA 1
ATOM 2618 C C . ASP A 1 324 ? 7.539 88.875 47.406 1 73.94 324 ASP A C 1
ATOM 2620 O O . ASP A 1 324 ? 8.734 89.125 47.312 1 73.94 324 ASP A O 1
ATOM 2624 N N . LEU A 1 325 ? 6.922 88.625 48.438 1 82.88 325 LEU A N 1
ATOM 2625 C CA . LEU A 1 325 ? 7.66 88.625 49.688 1 82.88 325 LEU A CA 1
ATOM 2626 C C . LEU A 1 325 ? 8.445 87.312 49.844 1 82.88 325 LEU A C 1
ATOM 2628 O O . LEU A 1 325 ? 9.625 87.312 50.219 1 82.88 325 LEU A O 1
ATOM 2632 N N . TYR A 1 326 ? 7.832 86.188 49.656 1 84.62 326 TYR A N 1
ATOM 2633 C CA . TYR A 1 326 ? 8.422 84.875 49.969 1 84.62 326 TYR A CA 1
ATOM 2634 C C . TYR A 1 326 ? 9.008 84.188 48.75 1 84.62 326 TYR A C 1
ATOM 2636 O O . TYR A 1 326 ? 9.797 83.25 48.844 1 84.62 326 TYR A O 1
ATOM 2644 N N . GLY A 1 327 ? 8.609 84.625 47.625 1 76.25 327 GLY A N 1
ATOM 2645 C CA . GLY A 1 327 ? 9.047 84 46.375 1 76.25 327 GLY A CA 1
ATOM 2646 C C . GLY A 1 327 ? 8.023 83.062 45.781 1 76.25 327 GLY A C 1
ATOM 2647 O O . GLY A 1 327 ? 7.172 82.5 46.5 1 76.25 327 GLY A O 1
ATOM 2648 N N . HIS A 1 328 ? 8.125 82.688 44.5 1 74.62 328 HIS A N 1
ATOM 2649 C CA . HIS A 1 328 ? 7.176 81.875 43.781 1 74.62 328 HIS A CA 1
ATOM 2650 C C . HIS A 1 328 ? 7.234 80.438 44.25 1 74.62 328 HIS A C 1
ATOM 2652 O O . HIS A 1 328 ? 6.211 79.75 44.312 1 74.62 328 HIS A O 1
ATOM 2658 N N . PRO A 1 329 ? 8.359 79.938 44.531 1 75.62 329 PRO A N 1
ATOM 2659 C CA . PRO A 1 329 ? 8.383 78.562 45.031 1 75.62 329 PRO A CA 1
ATOM 2660 C C . PRO A 1 329 ? 7.551 78.375 46.312 1 75.62 329 PRO A C 1
ATOM 2662 O O . PRO A 1 329 ? 6.848 77.375 46.469 1 75.62 329 PRO A O 1
ATOM 2665 N N . GLU A 1 330 ? 7.719 79.375 47.125 1 83.81 330 GLU A N 1
ATOM 2666 C CA . GLU A 1 330 ? 6.902 79.375 48.344 1 83.81 330 GLU A CA 1
ATOM 2667 C C . GLU A 1 330 ? 5.422 79.562 48 1 83.81 330 GLU A C 1
ATOM 2669 O O . GLU A 1 330 ? 4.562 79 48.688 1 83.81 330 GLU A O 1
ATOM 2674 N N . GLY A 1 331 ? 5.191 80.312 47.031 1 87.69 331 GLY A N 1
ATOM 2675 C CA . GLY A 1 331 ? 3.828 80.438 46.562 1 87.69 331 GLY A CA 1
ATOM 2676 C C . GLY A 1 331 ? 3.256 79.125 46.062 1 87.69 331 GLY A C 1
ATOM 2677 O O . GLY A 1 331 ? 2.092 78.812 46.312 1 87.69 331 GLY A O 1
ATOM 2678 N N . ASP A 1 332 ? 4.098 78.312 45.438 1 83 332 ASP A N 1
ATOM 2679 C CA . ASP A 1 332 ? 3.684 77 44.969 1 83 332 ASP A CA 1
ATOM 2680 C C . ASP A 1 332 ? 3.344 76.062 46.125 1 83 332 ASP A C 1
ATOM 2682 O O . ASP A 1 332 ? 2.367 75.312 46.062 1 83 332 ASP A O 1
ATOM 2686 N N . ILE A 1 333 ? 4.152 76.125 47.062 1 91.56 333 ILE A N 1
ATOM 2687 C CA . ILE A 1 333 ? 3.916 75.312 48.25 1 91.56 333 ILE A CA 1
ATOM 2688 C C . ILE A 1 333 ? 2.611 75.688 48.906 1 91.56 333 ILE A C 1
ATOM 2690 O O . ILE A 1 333 ? 1.837 74.875 49.375 1 91.56 333 ILE A O 1
ATOM 2694 N N . CYS A 1 334 ? 2.432 77 48.938 1 94.81 334 CYS A N 1
ATOM 2695 C CA . CYS A 1 334 ? 1.209 77.562 49.531 1 94.81 334 CYS A CA 1
ATOM 2696 C C . CYS A 1 334 ? -0.018 77.062 48.75 1 94.81 334 CYS A C 1
ATOM 2698 O O . CYS A 1 334 ? -0.99 76.625 49.344 1 94.81 334 CYS A O 1
ATOM 2700 N N . LEU A 1 335 ? 0.081 77.188 47.5 1 94.25 335 LEU A N 1
ATOM 2701 C CA . LEU A 1 335 ? -1.023 76.75 46.656 1 94.25 335 LEU A CA 1
ATOM 2702 C C . LEU A 1 335 ? -1.344 75.25 46.875 1 94.25 335 LEU A C 1
ATOM 2704 O O . LEU A 1 335 ? -2.514 74.875 46.906 1 94.25 335 LEU A O 1
ATOM 2708 N N . LYS A 1 336 ? -0.39 74.438 46.969 1 94.75 336 LYS A N 1
ATOM 2709 C CA . LYS A 1 336 ? -0.565 73 47.219 1 94.75 336 LYS A CA 1
ATOM 2710 C C . LYS A 1 336 ? -1.281 72.812 48.562 1 94.75 336 LYS A C 1
ATOM 2712 O O . LYS A 1 336 ? -2.195 71.938 48.625 1 94.75 336 LYS A O 1
ATOM 2717 N N . THR A 1 337 ? -0.779 73.5 49.5 1 96.69 337 THR A N 1
ATOM 2718 C CA . THR A 1 337 ? -1.333 73.375 50.844 1 96.69 337 THR A CA 1
ATOM 2719 C C . THR A 1 337 ? -2.795 73.812 50.875 1 96.69 337 THR A C 1
ATOM 2721 O O . THR A 1 337 ? -3.633 73.125 51.469 1 96.69 337 THR A O 1
ATOM 2724 N N . VAL A 1 338 ? -3.082 74.875 50.25 1 96.94 338 VAL A N 1
ATOM 2725 C CA . VAL A 1 338 ? -4.445 75.375 50.188 1 96.94 338 VAL A CA 1
ATOM 2726 C C . VAL A 1 338 ? -5.336 74.375 49.438 1 96.94 338 VAL A C 1
ATOM 2728 O O . VAL A 1 338 ? -6.441 74.062 49.906 1 96.94 338 VAL A O 1
ATOM 2731 N N . ALA A 1 339 ? -4.812 73.875 48.344 1 96.38 339 ALA A N 1
ATOM 2732 C CA . ALA A 1 339 ? -5.57 72.938 47.562 1 96.38 339 ALA A CA 1
ATOM 2733 C C . ALA A 1 339 ? -5.91 71.688 48.375 1 96.38 339 ALA A C 1
ATOM 2735 O O . ALA A 1 339 ? -7.039 71.188 48.312 1 96.38 339 ALA A O 1
ATOM 2736 N N . MET A 1 340 ? -5.016 71.188 49.062 1 95.56 340 MET A N 1
ATOM 2737 C CA . MET A 1 340 ? -5.207 70 49.875 1 95.56 340 MET A CA 1
ATOM 2738 C C . MET A 1 340 ? -6.242 70.25 50.969 1 95.56 340 MET A C 1
ATOM 2740 O O . MET A 1 340 ? -7.086 69.375 51.219 1 95.56 340 MET A O 1
ATOM 2744 N N . ALA A 1 341 ? -6.133 71.375 51.531 1 96.56 341 ALA A N 1
ATOM 2745 C CA . ALA A 1 341 ? -7.066 71.688 52.625 1 96.56 341 ALA A CA 1
ATOM 2746 C C . ALA A 1 341 ? -8.484 71.812 52.062 1 96.56 341 ALA A C 1
ATOM 2748 O O . ALA A 1 341 ? -9.438 71.375 52.719 1 96.56 341 ALA A O 1
ATOM 2749 N N . LEU A 1 342 ? -8.594 72.5 51 1 96.94 342 LEU A N 1
ATOM 2750 C CA . LEU A 1 342 ? -9.914 72.625 50.375 1 96.94 342 LEU A CA 1
ATOM 2751 C C . LEU A 1 342 ? -10.492 71.312 49.969 1 96.94 342 LEU A C 1
ATOM 2753 O O . LEU A 1 342 ? -11.68 71.062 50.156 1 96.94 342 LEU A O 1
ATOM 2757 N N . ASN A 1 343 ? -9.625 70.5 49.344 1 95.06 343 ASN A N 1
ATOM 2758 C CA . ASN A 1 343 ? -10.055 69.188 48.875 1 95.06 343 ASN A CA 1
ATOM 2759 C C . ASN A 1 343 ? -10.492 68.312 50.031 1 95.06 343 ASN A C 1
ATOM 2761 O O . ASN A 1 343 ? -11.398 67.5 49.906 1 95.06 343 ASN A O 1
ATOM 2765 N N . ALA A 1 344 ? -9.844 68.5 51.125 1 94 344 ALA A N 1
ATOM 2766 C CA . ALA A 1 344 ? -10.148 67.688 52.312 1 94 344 ALA A CA 1
ATOM 2767 C C . ALA A 1 344 ? -11.531 68 52.844 1 94 344 ALA A C 1
ATOM 2769 O O . ALA A 1 344 ? -12.156 67.188 53.531 1 94 344 ALA A O 1
ATOM 2770 N N . GLU A 1 345 ? -12.047 69.188 52.594 1 93.06 345 GLU A N 1
ATOM 2771 C CA . GLU A 1 345 ? -13.359 69.625 53.062 1 93.06 345 GLU A CA 1
ATOM 2772 C C . GLU A 1 345 ? -14.477 69 52.219 1 93.06 345 GLU A C 1
ATOM 2774 O O . GLU A 1 345 ? -15.641 69 52.625 1 93.06 345 GLU A O 1
ATOM 2779 N N . MET A 1 346 ? -14.062 68.438 51.031 1 89.81 346 MET A N 1
ATOM 2780 C CA . MET A 1 346 ? -15.047 67.812 50.188 1 89.81 346 MET A CA 1
ATOM 2781 C C . MET A 1 346 ? -15.406 66.438 50.719 1 89.81 346 MET A C 1
ATOM 2783 O O . MET A 1 346 ? -14.711 65.438 50.438 1 89.81 346 MET A O 1
ATOM 2787 N N . ARG A 1 347 ? -16.391 66.312 51.375 1 83.25 347 ARG A N 1
ATOM 2788 C CA . ARG A 1 347 ? -16.734 65.125 52.094 1 83.25 347 ARG A CA 1
ATOM 2789 C C . ARG A 1 347 ? -17.562 64.188 51.219 1 83.25 347 ARG A C 1
ATOM 2791 O O . ARG A 1 347 ? -17.375 62.938 51.25 1 83.25 347 ARG A O 1
ATOM 2798 N N . ARG A 1 348 ? -18.422 64.688 50.438 1 88.69 348 ARG A N 1
ATOM 2799 C CA . ARG A 1 348 ? -19.25 63.812 49.562 1 88.69 348 ARG A CA 1
ATOM 2800 C C . ARG A 1 348 ? -18.516 63.469 48.281 1 88.69 348 ARG A C 1
ATOM 2802 O O . ARG A 1 348 ? -17.719 64.25 47.781 1 88.69 348 ARG A O 1
ATOM 2809 N N . SER A 1 349 ? -18.875 62.312 47.781 1 86.62 349 SER A N 1
ATOM 2810 C CA . SER A 1 349 ? -18.234 61.812 46.562 1 86.62 349 SER A CA 1
ATOM 2811 C C . SER A 1 349 ? -18.578 62.719 45.375 1 86.62 349 SER A C 1
ATOM 2813 O O . SER A 1 349 ? -17.844 62.75 44.375 1 86.62 349 SER A O 1
ATOM 2815 N N . THR A 1 350 ? -19.656 63.438 45.5 1 87.31 350 THR A N 1
ATOM 2816 C CA . THR A 1 350 ? -20.141 64.25 44.406 1 87.31 350 THR A CA 1
ATOM 2817 C C . THR A 1 350 ? -19.547 65.688 44.5 1 87.31 350 THR A C 1
ATOM 2819 O O . THR A 1 350 ? -19.562 66.438 43.5 1 87.31 350 THR A O 1
ATOM 2822 N N . ASP A 1 351 ? -19.094 66.062 45.75 1 91.94 351 ASP A N 1
ATOM 2823 C CA . ASP A 1 351 ? -18.484 67.438 45.938 1 91.94 351 ASP A CA 1
ATOM 2824 C C . ASP A 1 351 ? -17.094 67.438 45.281 1 91.94 351 ASP A C 1
ATOM 2826 O O . ASP A 1 351 ? -16.375 66.5 45.281 1 91.94 351 ASP A O 1
ATOM 2830 N N . PHE A 1 352 ? -16.953 68.625 44.688 1 90.75 352 PHE A N 1
ATOM 2831 C CA . PHE A 1 352 ? -15.75 68.688 43.875 1 90.75 352 PHE A CA 1
ATOM 2832 C C . PHE A 1 352 ? -15.094 70.062 44.031 1 90.75 352 PHE A C 1
ATOM 2834 O O . PHE A 1 352 ? -15.773 71.062 44.125 1 90.75 352 PHE A O 1
ATOM 2841 N N . VAL A 1 353 ? -13.719 70.125 44.125 1 96.06 353 VAL A N 1
ATOM 2842 C CA . VAL A 1 353 ? -12.984 71.375 44.094 1 96.06 353 VAL A CA 1
ATOM 2843 C C . VAL A 1 353 ? -11.891 71.312 43.031 1 96.06 353 VAL A C 1
ATOM 2845 O O . VAL A 1 353 ? -11.258 70.25 42.844 1 96.06 353 VAL A O 1
ATOM 2848 N N . ALA A 1 354 ? -11.734 72.312 42.312 1 94.75 354 ALA A N 1
ATOM 2849 C CA . ALA A 1 354 ? -10.75 72.438 41.25 1 94.75 354 ALA A CA 1
ATOM 2850 C C . ALA A 1 354 ? -9.961 73.75 41.344 1 94.75 354 ALA A C 1
ATOM 2852 O O . ALA A 1 354 ? -10.422 74.688 41.938 1 94.75 354 ALA A O 1
ATOM 2853 N N . ARG A 1 355 ? -8.75 73.688 40.875 1 91.44 355 ARG A N 1
ATOM 2854 C CA . ARG A 1 355 ? -8.023 74.938 40.656 1 91.44 355 ARG A CA 1
ATOM 2855 C C . ARG A 1 355 ? -8.492 75.625 39.406 1 91.44 355 ARG A C 1
ATOM 2857 O O . ARG A 1 355 ? -8.391 75.125 38.312 1 91.44 355 ARG A O 1
ATOM 2864 N N . TYR A 1 356 ? -9.086 76.75 39.5 1 83.88 356 TYR A N 1
ATOM 2865 C CA . TYR A 1 356 ? -9.758 77.5 38.438 1 83.88 356 TYR A CA 1
ATOM 2866 C C . TYR A 1 356 ? -8.797 78.438 37.719 1 83.88 356 TYR A C 1
ATOM 2868 O O . TYR A 1 356 ? -8.93 78.688 36.531 1 83.88 356 TYR A O 1
ATOM 2876 N N . GLY A 1 357 ? -7.887 78.938 38.438 1 77.25 357 GLY A N 1
ATOM 2877 C CA . GLY A 1 357 ? -6.871 79.875 37.969 1 77.25 357 GLY A CA 1
ATOM 2878 C C . GLY A 1 357 ? -5.574 79.812 38.75 1 77.25 357 GLY A C 1
ATOM 2879 O O . GLY A 1 357 ? -5.262 78.75 39.344 1 77.25 357 GLY A O 1
ATOM 2880 N N . GLY A 1 358 ? -4.773 80.812 38.594 1 77.75 358 GLY A N 1
ATOM 2881 C CA . GLY A 1 358 ? -3.51 80.875 39.312 1 77.75 358 GLY A CA 1
ATOM 2882 C C . GLY A 1 358 ? -3.678 80.688 40.812 1 77.75 358 GLY A C 1
ATOM 2883 O O . GLY A 1 358 ? -3.145 79.75 41.406 1 77.75 358 GLY A O 1
ATOM 2884 N N . GLU A 1 359 ? -4.402 81.562 41.344 1 89.62 359 GLU A N 1
ATOM 2885 C CA . GLU A 1 359 ? -4.641 81.562 42.781 1 89.62 359 GLU A CA 1
ATOM 2886 C C . GLU A 1 359 ? -6.117 81.375 43.094 1 89.62 359 GLU A C 1
ATOM 2888 O O . GLU A 1 359 ? -6.562 81.625 44.219 1 89.62 359 GLU A O 1
ATOM 2893 N N . GLU A 1 360 ? -6.82 80.938 42.062 1 90.75 360 GLU A N 1
ATOM 2894 C CA . GLU A 1 360 ? -8.266 80.75 42.219 1 90.75 360 GLU A CA 1
ATOM 2895 C C . GLU A 1 360 ? -8.672 79.312 42.219 1 90.75 360 GLU A C 1
ATOM 2897 O O . GLU A 1 360 ? -8.078 78.5 41.531 1 90.75 360 GLU A O 1
ATOM 2902 N N . PHE A 1 361 ? -9.672 79 43.062 1 95.88 361 PHE A N 1
ATOM 2903 C CA . PHE A 1 361 ? -10.273 77.688 43.156 1 95.88 361 PHE A CA 1
ATOM 2904 C C . PHE A 1 361 ? -11.789 77.75 43 1 95.88 361 PHE A C 1
ATOM 2906 O O . PHE A 1 361 ? -12.375 78.875 43.125 1 95.88 361 PHE A O 1
ATOM 2913 N N . ALA A 1 362 ? -12.375 76.688 42.656 1 96.12 362 ALA A N 1
ATOM 2914 C CA . ALA A 1 362 ? -13.828 76.625 42.531 1 96.12 362 ALA A CA 1
ATOM 2915 C C . ALA A 1 362 ? -14.352 75.312 43.062 1 96.12 362 ALA A C 1
ATOM 2917 O O . ALA A 1 362 ? -13.734 74.25 42.844 1 96.12 362 ALA A O 1
ATOM 2918 N N . ALA A 1 363 ? -15.398 75.312 43.75 1 97 363 ALA A N 1
ATOM 2919 C CA . ALA A 1 363 ? -16.031 74.125 44.281 1 97 363 ALA A CA 1
ATOM 2920 C C . ALA A 1 363 ? -17.469 74 43.75 1 97 363 ALA A C 1
ATOM 2922 O O . ALA A 1 363 ? -18.188 75 43.656 1 97 363 ALA A O 1
ATOM 2923 N N . ILE A 1 364 ? -17.797 72.812 43.375 1 96.25 364 ILE A N 1
ATOM 2924 C CA . ILE A 1 364 ? -19.156 72.5 42.969 1 96.25 364 ILE A CA 1
ATOM 2925 C C . ILE A 1 364 ? -19.797 71.562 43.969 1 96.25 364 ILE A C 1
ATOM 2927 O O . ILE A 1 364 ? -19.234 70.5 44.344 1 96.25 364 ILE A O 1
ATOM 2931 N N . LEU A 1 365 ? -20.953 71.938 44.438 1 96.44 365 LEU A N 1
ATOM 2932 C CA . LEU A 1 365 ? -21.703 71.125 45.438 1 96.44 365 LEU A CA 1
ATOM 2933 C C . LEU A 1 365 ? -23.109 70.812 44.906 1 96.44 365 LEU A C 1
ATOM 2935 O O . LEU A 1 365 ? -24.047 71.562 45.125 1 96.44 365 LEU A O 1
ATOM 2939 N N . PRO A 1 366 ? -23.188 69.625 44.312 1 95.25 366 PRO A N 1
ATOM 2940 C CA . PRO A 1 366 ? -24.531 69.25 43.875 1 95.25 366 PRO A CA 1
ATOM 2941 C C . PRO A 1 366 ? -25.484 69 45.031 1 95.25 366 PRO A C 1
ATOM 2943 O O . PRO A 1 366 ? -25.062 68.625 46.125 1 95.25 366 PRO A O 1
ATOM 2946 N N . ASN A 1 367 ? -26.719 69.25 44.844 1 94.56 367 ASN A N 1
ATOM 2947 C CA . ASN A 1 367 ? -27.781 69 45.781 1 94.56 367 ASN A CA 1
ATOM 2948 C C . ASN A 1 367 ? -27.578 69.75 47.062 1 94.56 367 ASN A C 1
ATOM 2950 O O . ASN A 1 367 ? -27.781 69.25 48.188 1 94.56 367 ASN A O 1
ATOM 2954 N N . THR A 1 368 ? -27 70.875 46.906 1 93.38 368 THR A N 1
ATOM 2955 C CA . THR A 1 368 ? -26.75 71.75 48.031 1 93.38 368 THR A CA 1
ATOM 2956 C C . THR A 1 368 ? -27.422 73.125 47.812 1 93.38 368 THR A C 1
ATOM 2958 O O . THR A 1 368 ? -27.219 73.75 46.781 1 93.38 368 THR A O 1
ATOM 2961 N N . GLY A 1 369 ? -28.172 73.562 48.75 1 91.38 369 GLY A N 1
ATOM 2962 C CA . GLY A 1 369 ? -28.906 74.812 48.656 1 91.38 369 GLY A CA 1
ATOM 2963 C C . GLY A 1 369 ? -28.156 76 49.25 1 91.38 369 GLY A C 1
ATOM 2964 O O . GLY A 1 369 ? -26.984 75.875 49.625 1 91.38 369 GLY A O 1
ATOM 2965 N N . GLY A 1 370 ? -28.75 77.125 49.375 1 88.44 370 GLY A N 1
ATOM 2966 C CA . GLY A 1 370 ? -28.172 78.438 49.812 1 88.44 370 GLY A CA 1
ATOM 2967 C C . GLY A 1 370 ? -27.531 78.312 51.188 1 88.44 370 GLY A C 1
ATOM 2968 O O . GLY A 1 370 ? -26.359 78.688 51.344 1 88.44 370 GLY A O 1
ATOM 2969 N N . PRO A 1 371 ? -28.281 77.938 52.156 1 89.81 371 PRO A N 1
ATOM 2970 C CA . PRO A 1 371 ? -27.703 77.812 53.5 1 89.81 371 PRO A CA 1
ATOM 2971 C C . PRO A 1 371 ? -26.516 76.875 53.594 1 89.81 371 PRO A C 1
ATOM 2973 O O . PRO A 1 371 ? -25.531 77.188 54.25 1 89.81 371 PRO A O 1
ATOM 2976 N N . GLY A 1 372 ? -26.719 75.812 52.906 1 92.06 372 GLY A N 1
ATOM 2977 C CA . GLY A 1 372 ? -25.625 74.875 52.875 1 92.06 372 GLY A CA 1
ATOM 2978 C C . GLY A 1 372 ? -24.375 75.375 52.188 1 92.06 372 GLY A C 1
ATOM 2979 O O . GLY A 1 372 ? -23.25 75.062 52.594 1 92.06 372 GLY A O 1
ATOM 2980 N N . ALA A 1 373 ? -24.625 76.25 51.219 1 93.81 373 ALA A N 1
ATOM 2981 C CA . ALA A 1 373 ? -23.531 76.875 50.438 1 93.81 373 ALA A CA 1
ATOM 2982 C C . ALA A 1 373 ? -22.672 77.75 51.344 1 93.81 373 ALA A C 1
ATOM 2984 O O . ALA A 1 373 ? -21.438 77.625 51.312 1 93.81 373 ALA A O 1
ATOM 2985 N N . LEU A 1 374 ? -23.219 78.562 52.125 1 94.62 374 LEU A N 1
ATOM 2986 C CA . LEU A 1 374 ? -22.484 79.438 53 1 94.62 374 LEU A CA 1
ATOM 2987 C C . LEU A 1 374 ? -21.781 78.688 54.125 1 94.62 374 LEU A C 1
ATOM 2989 O O . LEU A 1 374 ? -20.703 79.125 54.531 1 94.62 374 LEU A O 1
ATOM 2993 N N . VAL A 1 375 ? -22.469 77.75 54.594 1 95 375 VAL A N 1
ATOM 2994 C CA . VAL A 1 375 ? -21.875 76.938 55.625 1 95 375 VAL A CA 1
ATOM 2995 C C . VAL A 1 375 ? -20.578 76.312 55.125 1 95 375 VAL A C 1
ATOM 2997 O O . VAL A 1 375 ? -19.547 76.312 55.781 1 95 375 VAL A O 1
ATOM 3000 N N . MET A 1 376 ? -20.719 75.75 53.938 1 95.75 376 MET A N 1
ATOM 3001 C CA . MET A 1 376 ? -19.547 75.125 53.344 1 95.75 376 MET A CA 1
ATOM 3002 C C . MET A 1 376 ? -18.453 76.188 53.062 1 95.75 376 MET A C 1
ATOM 3004 O O . MET A 1 376 ? -17.281 75.938 53.312 1 95.75 376 MET A O 1
ATOM 3008 N N . ALA A 1 377 ? -18.797 77.25 52.594 1 97.12 377 ALA A N 1
ATOM 3009 C CA . ALA A 1 377 ? -17.844 78.312 52.312 1 97.12 377 ALA A CA 1
ATOM 3010 C C . ALA A 1 377 ? -17.109 78.75 53.594 1 97.12 377 ALA A C 1
ATOM 3012 O O . ALA A 1 377 ? -15.891 78.938 53.562 1 97.12 377 ALA A O 1
ATOM 3013 N N . GLU A 1 378 ? -17.828 78.875 54.594 1 96.38 378 GLU A N 1
ATOM 3014 C CA . GLU A 1 378 ? -17.234 79.25 55.875 1 96.38 378 GLU A CA 1
ATOM 3015 C C . GLU A 1 378 ? -16.328 78.188 56.406 1 96.38 378 GLU A C 1
ATOM 3017 O O . GLU A 1 378 ? -15.32 78.438 57.062 1 96.38 378 GLU A O 1
ATOM 3022 N N . LYS A 1 379 ? -16.781 77 56.219 1 96.38 379 LYS A N 1
ATOM 3023 C CA . LYS A 1 379 ? -15.945 75.875 56.625 1 96.38 379 LYS A CA 1
ATOM 3024 C C . LYS A 1 379 ? -14.609 75.875 55.906 1 96.38 379 LYS A C 1
ATOM 3026 O O . LYS A 1 379 ? -13.562 75.625 56.5 1 96.38 379 LYS A O 1
ATOM 3031 N N . MET A 1 380 ? -14.625 76.188 54.625 1 97.31 380 MET A N 1
ATOM 3032 C CA . MET A 1 380 ? -13.414 76.25 53.812 1 97.31 380 MET A CA 1
ATOM 3033 C C . MET A 1 380 ? -12.531 77.438 54.281 1 97.31 380 MET A C 1
ATOM 3035 O O . MET A 1 380 ? -11.32 77.25 54.438 1 97.31 380 MET A O 1
ATOM 3039 N N . ARG A 1 381 ? -13.141 78.5 54.531 1 97.38 381 ARG A N 1
ATOM 3040 C CA . ARG A 1 381 ? -12.414 79.688 55.062 1 97.38 381 ARG A CA 1
ATOM 3041 C C . ARG A 1 381 ? -11.703 79.312 56.375 1 97.38 381 ARG A C 1
ATOM 3043 O O . ARG A 1 381 ? -10.531 79.625 56.531 1 97.38 381 ARG A O 1
ATOM 3050 N N . ALA A 1 382 ? -12.445 78.688 57.219 1 96.81 382 ALA A N 1
ATOM 3051 C CA . ALA A 1 382 ? -11.922 78.312 58.531 1 96.81 382 ALA A CA 1
ATOM 3052 C C . ALA A 1 382 ? -10.781 77.312 58.375 1 96.81 382 ALA A C 1
ATOM 3054 O O . ALA A 1 382 ? -9.812 77.375 59.156 1 96.81 382 ALA A O 1
ATOM 3055 N N . SER A 1 383 ? -10.961 76.438 57.5 1 96.81 383 SER A N 1
ATOM 3056 C CA . SER A 1 383 ? -9.93 75.375 57.312 1 96.81 383 SER A CA 1
ATOM 3057 C C . SER A 1 383 ? -8.609 76.062 56.875 1 96.81 383 SER A C 1
ATOM 3059 O O . SER A 1 383 ? -7.535 75.562 57.25 1 96.81 383 SER A O 1
ATOM 3061 N N . ILE A 1 384 ? -8.648 77 56.062 1 97.38 384 ILE A N 1
ATOM 3062 C CA . ILE A 1 384 ? -7.457 77.75 55.594 1 97.38 384 ILE A CA 1
ATOM 3063 C C . ILE A 1 384 ? -6.879 78.562 56.719 1 97.38 384 ILE A C 1
ATOM 3065 O O . ILE A 1 384 ? -5.66 78.625 56.906 1 97.38 384 ILE A O 1
ATOM 3069 N N . ALA A 1 385 ? -7.734 79.188 57.469 1 96.19 385 ALA A N 1
ATOM 3070 C CA . ALA A 1 385 ? -7.293 80 58.625 1 96.19 385 ALA A CA 1
ATOM 3071 C C . ALA A 1 385 ? -6.535 79.125 59.625 1 96.19 385 ALA A C 1
ATOM 3073 O O . ALA A 1 385 ? -5.559 79.562 60.219 1 96.19 385 ALA A O 1
ATOM 3074 N N . LYS A 1 386 ? -6.957 77.875 59.75 1 95.75 386 LYS A N 1
ATOM 3075 C CA . LYS A 1 386 ? -6.371 76.938 60.719 1 95.75 386 LYS A CA 1
ATOM 3076 C C . LYS A 1 386 ? -4.957 76.562 60.312 1 95.75 386 LYS A C 1
ATOM 3078 O O . LYS A 1 386 ? -4.1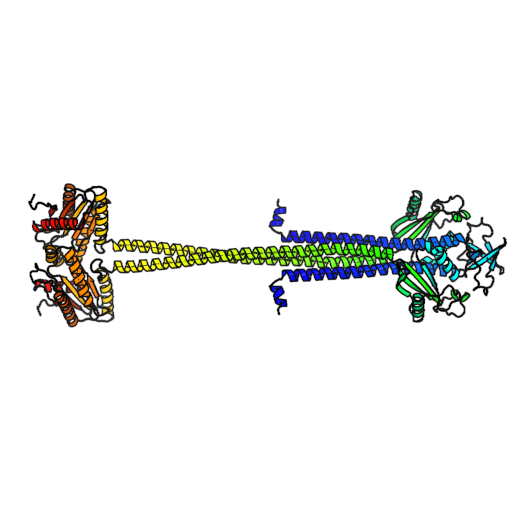52 76.188 61.156 1 95.75 386 LYS A O 1
ATOM 3083 N N . LEU A 1 387 ? -4.648 76.688 59.031 1 95.81 387 LEU A N 1
ATOM 3084 C CA . LEU A 1 387 ? -3.318 76.312 58.562 1 95.81 387 LEU A CA 1
ATOM 3085 C C . LEU A 1 387 ? -2.273 77.312 59.094 1 95.81 387 LEU A C 1
ATOM 3087 O O . LEU A 1 387 ? -1.09 76.938 59.188 1 95.81 387 LEU A O 1
ATOM 3091 N N . GLU A 1 388 ? -2.607 78.562 59.344 1 95.81 388 GLU A N 1
ATOM 3092 C CA . GLU A 1 388 ? -1.745 79.562 59.906 1 95.81 388 GLU A CA 1
ATOM 3093 C C . GLU A 1 388 ? -0.487 79.75 59.062 1 95.81 388 GLU A C 1
ATOM 3095 O O . GLU A 1 388 ? 0.626 79.812 59.594 1 95.81 388 GLU A O 1
ATOM 3100 N N . ILE A 1 389 ? -0.744 79.812 57.844 1 95.94 389 ILE A N 1
ATOM 3101 C CA . ILE A 1 389 ? 0.368 80.125 56.938 1 95.94 389 ILE A CA 1
ATOM 3102 C C . ILE A 1 389 ? 0.735 81.625 57.062 1 95.94 389 ILE A C 1
ATOM 3104 O O . ILE A 1 389 ? -0.104 82.5 56.844 1 95.94 389 ILE A O 1
ATOM 3108 N N . GLU A 1 390 ? 1.914 81.875 57.375 1 95.75 390 GLU A N 1
ATOM 3109 C CA . GLU A 1 390 ? 2.35 83.25 57.625 1 95.75 390 GLU A CA 1
ATOM 3110 C C . GLU A 1 390 ? 2.293 84.125 56.375 1 95.75 390 GLU A C 1
ATOM 3112 O O . GLU A 1 390 ? 2.738 83.688 55.312 1 95.75 390 GLU A O 1
ATOM 3117 N N . HIS A 1 391 ? 1.701 85.188 56.406 1 94.75 391 HIS A N 1
ATOM 3118 C CA . HIS A 1 391 ? 1.641 86.188 55.344 1 94.75 391 HIS A CA 1
ATOM 3119 C C . HIS A 1 391 ? 1.878 87.625 55.938 1 94.75 391 HIS A C 1
ATOM 3121 O O . HIS A 1 391 ? 0.929 88.375 56.156 1 94.75 391 HIS A O 1
ATOM 3127 N N . LYS A 1 392 ? 3.061 88 56 1 91.75 392 LYS A N 1
ATOM 3128 C CA . LYS A 1 392 ? 3.459 89.25 56.719 1 91.75 392 LYS A CA 1
ATOM 3129 C C . LYS A 1 392 ? 3.098 90.5 55.938 1 91.75 392 LYS A C 1
ATOM 3131 O O . LYS A 1 392 ? 2.906 91.562 56.531 1 91.75 392 LYS A O 1
ATOM 3136 N N . ASP A 1 393 ? 2.994 90.375 54.75 1 89.88 393 ASP A N 1
ATOM 3137 C CA . ASP A 1 393 ? 2.76 91.562 53.938 1 89.88 393 ASP A CA 1
ATOM 3138 C C . ASP A 1 393 ? 1.276 91.688 53.594 1 89.88 393 ASP A C 1
ATOM 3140 O O . ASP A 1 393 ? 0.888 92.625 52.875 1 89.88 393 ASP A O 1
ATOM 3144 N N . SER A 1 394 ? 0.528 90.812 54.188 1 92.12 394 SER A N 1
ATOM 3145 C CA . SER A 1 394 ? -0.91 90.938 53.969 1 92.12 394 SER A CA 1
ATOM 3146 C C . SER A 1 394 ? -1.456 92.188 54.656 1 92.12 394 SER A C 1
ATOM 3148 O O . SER A 1 394 ? -1.01 92.562 55.75 1 92.12 394 SER A O 1
ATOM 3150 N N . GLU A 1 395 ? -2.436 92.812 54.062 1 90.75 395 GLU A N 1
ATOM 3151 C CA . GLU A 1 395 ? -3.012 94 54.625 1 90.75 395 GLU A CA 1
ATOM 3152 C C . GLU A 1 395 ? -4.148 93.75 55.594 1 90.75 395 GLU A C 1
ATOM 3154 O O . GLU A 1 395 ? -4.617 94.625 56.312 1 90.75 395 GLU A O 1
ATOM 3159 N N . ILE A 1 396 ? -4.492 92.5 55.625 1 90.5 396 ILE A N 1
ATOM 3160 C CA . ILE A 1 396 ? -5.703 92.188 56.406 1 90.5 396 ILE A CA 1
ATOM 3161 C C . ILE A 1 396 ? -5.371 91.312 57.594 1 90.5 396 ILE A C 1
ATOM 3163 O O . ILE A 1 396 ? -6.125 91.25 58.562 1 90.5 396 ILE A O 1
ATOM 3167 N N . ASN A 1 397 ? -4.379 90.438 57.438 1 87.81 397 ASN A N 1
ATOM 3168 C CA . ASN A 1 397 ? -4.051 89.438 58.5 1 87.81 397 ASN A CA 1
ATOM 3169 C C . ASN A 1 397 ? -2.592 89.062 58.406 1 87.81 397 ASN A C 1
ATOM 3171 O O . ASN A 1 397 ? -1.973 89.125 57.344 1 87.81 397 ASN A O 1
ATOM 3175 N N . ASN A 1 398 ? -2.021 88.562 59.531 1 93.75 398 ASN A N 1
ATOM 3176 C CA . ASN A 1 398 ? -0.65 88.062 59.562 1 93.75 398 ASN A CA 1
ATOM 3177 C C . ASN A 1 398 ? -0.551 86.625 58.938 1 93.75 398 ASN A C 1
ATOM 3179 O O . ASN A 1 398 ? 0.549 86.125 58.719 1 93.75 398 ASN A O 1
ATOM 3183 N N . TYR A 1 399 ? -1.701 86.188 58.719 1 96.06 399 TYR A N 1
ATOM 3184 C CA . TYR A 1 399 ? -1.765 84.875 58.125 1 96.06 399 TYR A CA 1
ATOM 3185 C C . TYR A 1 399 ? -2.525 84.875 56.812 1 96.06 399 TYR A C 1
ATOM 3187 O O . TYR A 1 399 ? -3.277 85.812 56.531 1 96.06 399 TYR A O 1
ATOM 3195 N N . LEU A 1 400 ? -2.326 83.812 56.031 1 96.44 400 LEU A N 1
ATOM 3196 C CA . LEU A 1 400 ? -2.98 83.688 54.75 1 96.44 400 LEU A CA 1
ATOM 3197 C C . LEU A 1 400 ? -4.492 83.562 54.906 1 96.44 400 LEU A C 1
ATOM 3199 O O . LEU A 1 400 ? -4.965 82.812 55.781 1 96.44 400 LEU A O 1
ATOM 3203 N N . THR A 1 401 ? -5.246 84.312 54.156 1 97.12 401 THR A N 1
ATOM 3204 C CA . THR A 1 401 ? -6.703 84.25 54.188 1 97.12 401 THR A CA 1
ATOM 3205 C C . THR A 1 401 ? -7.25 84.062 52.781 1 97.12 401 THR A C 1
ATOM 3207 O O . THR A 1 401 ? -6.531 84.25 51.781 1 97.12 401 THR A O 1
ATOM 3210 N N . ILE A 1 402 ? -8.492 83.625 52.75 1 97.5 402 ILE A N 1
ATOM 3211 C CA . ILE A 1 402 ? -9.164 83.438 51.469 1 97.5 402 ILE A CA 1
ATOM 3212 C C . ILE A 1 402 ? -10.508 84.188 51.5 1 97.5 402 ILE A C 1
ATOM 3214 O O . ILE A 1 402 ? -11.086 84.375 52.594 1 97.5 402 ILE A O 1
ATOM 3218 N N . SER A 1 403 ? -10.969 84.625 50.375 1 97.62 403 SER A N 1
ATOM 3219 C CA . SER A 1 403 ? -12.312 85.125 50.156 1 97.62 403 SER A CA 1
ATOM 3220 C C . SER A 1 403 ? -13.133 84.25 49.281 1 97.62 403 SER A C 1
ATOM 3222 O O . SER A 1 403 ? -12.602 83.625 48.344 1 97.62 403 SER A O 1
ATOM 3224 N N . LEU A 1 404 ? -14.383 84.125 49.562 1 97.31 404 LEU A N 1
ATOM 3225 C CA . LEU A 1 404 ? -15.227 83.125 48.875 1 97.31 404 LEU A CA 1
ATOM 3226 C C . LEU A 1 404 ? -16.531 83.812 48.438 1 97.31 404 LEU A C 1
ATOM 3228 O O . LEU A 1 404 ? -17.109 84.625 49.156 1 97.31 404 LEU A O 1
ATOM 3232 N N . GLY A 1 405 ? -16.953 83.5 47.219 1 96.44 405 GLY A N 1
ATOM 3233 C CA . GLY A 1 405 ? -18.25 83.812 46.688 1 96.44 405 GLY A CA 1
ATOM 3234 C C . GLY A 1 405 ? -19.094 82.625 46.375 1 96.44 405 GLY A C 1
ATOM 3235 O O . GLY A 1 405 ? -18.688 81.812 45.562 1 96.44 405 GLY A O 1
ATOM 3236 N N . ALA A 1 406 ? -20.281 82.562 46.969 1 96.69 406 ALA A N 1
ATOM 3237 C CA . ALA A 1 406 ? -21.125 81.375 46.812 1 96.69 406 ALA A CA 1
ATOM 3238 C C . ALA A 1 406 ? -22.453 81.75 46.125 1 96.69 406 ALA A C 1
ATOM 3240 O O . ALA A 1 406 ? -22.969 82.812 46.312 1 96.69 406 ALA A O 1
ATOM 3241 N N . ILE A 1 407 ? -22.906 80.75 45.375 1 95.94 407 ILE A N 1
ATOM 3242 C CA . ILE A 1 407 ? -24.219 80.938 44.75 1 95.94 407 ILE A CA 1
ATOM 3243 C C . ILE A 1 407 ? -24.891 79.562 44.688 1 95.94 407 ILE A C 1
ATOM 3245 O O . ILE A 1 407 ? -24.219 78.5 44.469 1 95.94 407 ILE A O 1
ATOM 3249 N N . SER A 1 408 ? -26.188 79.5 44.906 1 96.25 408 SER A N 1
ATOM 3250 C CA . SER A 1 408 ? -27 78.312 44.75 1 96.25 408 SER A CA 1
ATOM 3251 C C . SER A 1 408 ? -28.234 78.562 43.906 1 96.25 408 SER A C 1
ATOM 3253 O O . SER A 1 408 ? -28.875 79.625 44.062 1 96.25 408 SER A O 1
ATOM 3255 N N . VAL A 1 409 ? -28.406 77.75 42.938 1 95.25 409 VAL A N 1
ATOM 3256 C CA . VAL A 1 409 ? -29.578 77.938 42.094 1 95.25 409 VAL A CA 1
ATOM 3257 C C . VAL A 1 409 ? -30.188 76.562 41.719 1 95.25 409 VAL A C 1
ATOM 3259 O O . VAL A 1 409 ? -29.531 75.5 41.812 1 95.25 409 VAL A O 1
ATOM 3262 N N . VAL A 1 410 ? -31.438 76.562 41.469 1 95.5 410 VAL A N 1
ATOM 3263 C CA . VAL A 1 410 ? -32.094 75.5 40.781 1 95.5 410 VAL A CA 1
ATOM 3264 C C . VAL A 1 410 ? -32.219 75.812 39.281 1 95.5 410 VAL A C 1
ATOM 3266 O O . VAL A 1 410 ? -33.031 76.625 38.906 1 95.5 410 VAL A O 1
ATOM 3269 N N . PRO A 1 411 ? -31.266 75.188 38.531 1 94.62 411 PRO A N 1
ATOM 3270 C CA . PRO A 1 411 ? -31.234 75.562 37.094 1 94.62 411 PRO A CA 1
ATOM 3271 C C . PRO A 1 411 ? -32.562 75.25 36.406 1 94.62 411 PRO A C 1
ATOM 3273 O O . PRO A 1 411 ? -33.219 74.25 36.719 1 94.62 411 PRO A O 1
ATOM 3276 N N . LYS A 1 412 ? -32.875 76.125 35.5 1 92.06 412 LYS A N 1
ATOM 3277 C CA . LYS A 1 412 ? -34.062 75.938 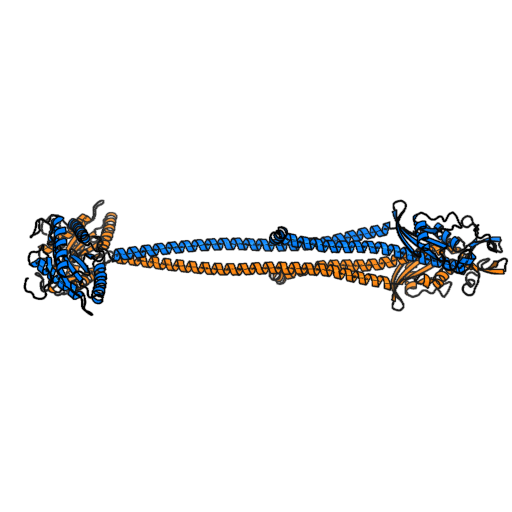34.656 1 92.06 412 LYS A CA 1
ATOM 3278 C C . LYS A 1 412 ? -33.688 75.312 33.312 1 92.06 412 LYS A C 1
ATOM 3280 O O . LYS A 1 412 ? -32.531 75.438 32.875 1 92.06 412 LYS A O 1
ATOM 3285 N N . LYS A 1 413 ? -34.688 74.688 32.719 1 90.06 413 LYS A N 1
ATOM 3286 C CA . LYS A 1 413 ? -34.469 74.125 31.391 1 90.06 413 LYS A CA 1
ATOM 3287 C C . LYS A 1 413 ? -34 75.188 30.391 1 90.06 413 LYS A C 1
ATOM 3289 O O . LYS A 1 413 ? -34.562 76.25 30.312 1 90.06 413 LYS A O 1
ATOM 3294 N N . GLY A 1 414 ? -32.938 74.875 29.656 1 85.19 414 GLY A N 1
ATOM 3295 C CA . GLY A 1 414 ? -32.438 75.75 28.609 1 85.19 414 GLY A CA 1
ATOM 3296 C C . GLY A 1 414 ? -31.469 76.812 29.125 1 85.19 414 GLY A C 1
ATOM 3297 O O . GLY A 1 414 ? -30.891 77.562 28.344 1 85.19 414 GLY A O 1
ATOM 3298 N N . SER A 1 415 ? -31.266 76.875 30.469 1 85.69 415 SER A N 1
ATOM 3299 C CA . SER A 1 415 ? -30.344 77.875 31.016 1 85.69 415 SER A CA 1
ATOM 3300 C C . SER A 1 415 ? -28.891 77.438 30.859 1 85.69 415 SER A C 1
ATOM 3302 O O . SER A 1 415 ? -28.625 76.25 30.75 1 85.69 415 SER A O 1
ATOM 3304 N N . ASP A 1 416 ? -28.062 78.5 30.766 1 85.56 416 ASP A N 1
ATOM 3305 C CA . ASP A 1 416 ? -26.625 78.25 30.625 1 85.56 416 ASP A CA 1
ATOM 3306 C C . ASP A 1 416 ? -25.891 78.5 31.938 1 85.56 416 ASP A C 1
ATOM 3308 O O . ASP A 1 416 ? -26.266 79.438 32.688 1 85.56 416 ASP A O 1
ATOM 3312 N N . PHE A 1 417 ? -24.844 77.625 32.156 1 87.31 417 PHE A N 1
ATOM 3313 C CA . PHE A 1 417 ? -24.156 77.812 33.438 1 87.31 417 PHE A CA 1
ATOM 3314 C C . PHE A 1 417 ? -23.156 78.938 33.375 1 87.31 417 PHE A C 1
ATOM 3316 O O . PHE A 1 417 ? -22.562 79.312 34.406 1 87.31 417 PHE A O 1
ATOM 3323 N N . SER A 1 418 ? -22.922 79.562 32.312 1 83.88 418 SER A N 1
ATOM 3324 C CA . SER A 1 418 ? -22 80.688 32.219 1 83.88 418 SER A CA 1
ATOM 3325 C C . SER A 1 418 ? -22.406 81.812 33.156 1 83.88 418 SER A C 1
ATOM 3327 O O . SER A 1 418 ? -21.547 82.438 33.812 1 83.88 418 SER A O 1
ATOM 3329 N N . HIS A 1 419 ? -23.703 82.125 33.156 1 84.94 419 HIS A N 1
ATOM 3330 C CA . HIS A 1 419 ? -24.219 83.125 34.062 1 84.94 419 HIS A CA 1
ATOM 3331 C C . HIS A 1 419 ? -24.062 82.75 35.5 1 84.94 419 HIS A C 1
ATOM 3333 O O . HIS A 1 419 ? -23.828 83.625 36.375 1 84.94 419 HIS A O 1
ATOM 3339 N N . PHE A 1 420 ? -24.219 81.5 35.781 1 87.75 420 PHE A N 1
ATOM 3340 C CA . PHE A 1 420 ? -24.047 80.938 37.094 1 87.75 420 PHE A CA 1
ATOM 3341 C C . PHE A 1 420 ? -22.641 81.188 37.625 1 87.75 420 PHE A C 1
ATOM 3343 O O . PHE A 1 420 ? -22.469 81.625 38.781 1 87.75 420 PHE A O 1
ATOM 3350 N N . ILE A 1 421 ? -21.625 81.062 36.75 1 88.25 421 ILE A N 1
ATOM 3351 C CA . ILE A 1 421 ? -20.219 81.25 37.094 1 88.25 421 ILE A CA 1
ATOM 3352 C C . ILE A 1 421 ? -19.969 82.75 37.312 1 88.25 421 ILE A C 1
ATOM 3354 O O . ILE A 1 421 ? -19.281 83.188 38.25 1 88.25 421 ILE A O 1
ATOM 3358 N N . GLU A 1 422 ? -20.562 83.5 36.531 1 83.75 422 GLU A N 1
ATOM 3359 C CA . GLU A 1 422 ? -20.422 85 36.625 1 83.75 422 GLU A CA 1
ATOM 3360 C C . GLU A 1 422 ? -20.969 85.5 37.938 1 83.75 422 GLU A C 1
ATOM 3362 O O . GLU A 1 422 ? -20.391 86.375 38.562 1 83.75 422 GLU A O 1
ATOM 3367 N N . GLN A 1 423 ? -22.062 85 38.312 1 89.56 423 GLN A N 1
ATOM 3368 C CA . GLN A 1 423 ? -22.703 85.438 39.531 1 89.56 423 GLN A CA 1
ATOM 3369 C C . GLN A 1 423 ? -21.859 85.062 40.75 1 89.56 423 GLN A C 1
ATOM 3371 O O . GLN A 1 423 ? -21.75 85.812 41.719 1 89.56 423 GLN A O 1
ATOM 3376 N N . ALA A 1 424 ? -21.375 83.812 40.719 1 92 424 ALA A N 1
ATOM 3377 C CA . ALA A 1 424 ? -20.469 83.438 41.781 1 92 424 ALA A CA 1
ATOM 3378 C C . ALA A 1 424 ? -19.25 84.312 41.875 1 92 424 ALA A C 1
ATOM 3380 O O . ALA A 1 424 ? -18.766 84.688 42.969 1 92 424 ALA A O 1
ATOM 3381 N N . ASP A 1 425 ? -18.719 84.688 40.75 1 85.56 425 ASP A N 1
ATOM 3382 C CA . ASP A 1 425 ? -17.562 85.562 40.656 1 85.56 425 ASP A CA 1
ATOM 3383 C C . ASP A 1 425 ? -17.906 86.938 41.219 1 85.56 425 ASP A C 1
ATOM 3385 O O . ASP A 1 425 ? -17.047 87.625 41.844 1 85.56 425 ASP A O 1
ATOM 3389 N N . LYS A 1 426 ? -19.078 87.375 40.969 1 87.62 426 LYS A N 1
ATOM 3390 C CA . LYS A 1 426 ? -19.547 88.688 41.531 1 87.62 426 LYS 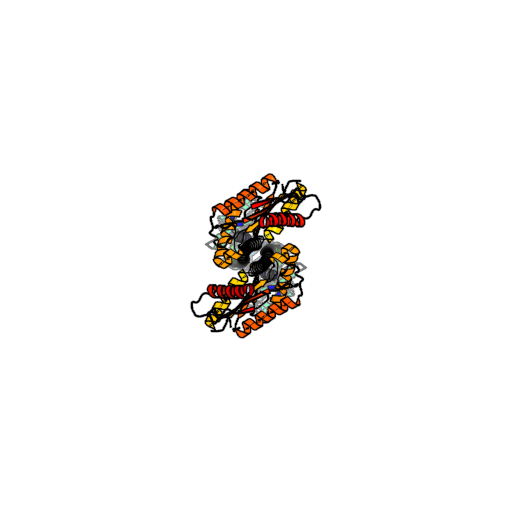A CA 1
ATOM 3391 C C . LYS A 1 426 ? -19.609 88.625 43.062 1 87.62 426 LYS A C 1
ATOM 3393 O O . LYS A 1 426 ? -19.281 89.562 43.75 1 87.62 426 LYS A O 1
ATOM 3398 N N . ALA A 1 427 ? -20.125 87.562 43.531 1 93.69 427 ALA A N 1
ATOM 3399 C CA . ALA A 1 427 ? -20.156 87.375 44.969 1 93.69 427 ALA A CA 1
ATOM 3400 C C . ALA A 1 427 ? -18.75 87.375 45.562 1 93.69 427 ALA A C 1
ATOM 3402 O O . ALA A 1 427 ? -18.516 87.938 46.625 1 93.69 427 ALA A O 1
ATOM 3403 N N . LEU A 1 428 ? -17.844 86.688 44.906 1 93.25 428 LEU A N 1
ATOM 3404 C CA . LEU A 1 428 ? -16.438 86.75 45.344 1 93.25 428 LEU A CA 1
ATOM 3405 C C . LEU A 1 428 ? -15.898 88.188 45.344 1 93.25 428 LEU A C 1
ATOM 3407 O O . LEU A 1 428 ? -15.164 88.562 46.25 1 93.25 428 LEU A O 1
ATOM 3411 N N . TYR A 1 429 ? -16.203 88.875 44.281 1 86.88 429 TYR A N 1
ATOM 3412 C CA . TYR A 1 429 ? -15.773 90.25 44.188 1 86.88 429 TYR A CA 1
ATOM 3413 C C . TYR A 1 429 ? -16.281 91.062 45.375 1 86.88 429 TYR A C 1
ATOM 3415 O O . TYR A 1 429 ? -15.555 91.875 45.906 1 86.88 429 TYR A O 1
ATOM 3423 N N . THR A 1 430 ? -17.484 90.875 45.719 1 91.62 430 THR A N 1
ATOM 3424 C CA . THR A 1 430 ? -18.078 91.5 46.875 1 91.62 430 THR A CA 1
ATOM 3425 C C . THR A 1 430 ? -17.312 91.188 48.156 1 91.62 430 THR A C 1
ATOM 3427 O O . THR A 1 430 ? -17.031 92.062 48.969 1 91.62 430 THR A O 1
ATOM 3430 N N . ALA A 1 431 ? -16.969 89.938 48.312 1 94.75 431 ALA A N 1
ATOM 3431 C CA . ALA A 1 431 ? -16.219 89.5 49.5 1 94.75 431 ALA A CA 1
ATOM 3432 C C . ALA A 1 431 ? -14.859 90.25 49.562 1 94.75 431 ALA A C 1
ATOM 3434 O O . ALA A 1 431 ? -14.414 90.625 50.656 1 94.75 431 ALA A O 1
ATOM 3435 N N . LYS A 1 432 ? -14.188 90.375 48.438 1 91.75 432 LYS A N 1
ATOM 3436 C CA . LYS A 1 432 ? -12.883 91 48.375 1 91.75 432 LYS A CA 1
ATOM 3437 C C . LYS A 1 432 ? -13 92.5 48.688 1 91.75 432 LYS A C 1
ATOM 3439 O O . LYS A 1 432 ? -12.164 93.062 49.406 1 91.75 432 LYS A O 1
ATOM 3444 N N . THR A 1 433 ? -14.016 93.125 48.219 1 89.5 433 THR A N 1
ATOM 3445 C CA . THR A 1 433 ? -14.172 94.562 48.344 1 89.5 433 THR A CA 1
ATOM 3446 C C . THR A 1 433 ? -14.648 94.938 49.75 1 89.5 433 THR A C 1
ATOM 3448 O O . THR A 1 433 ? -14.391 96.062 50.219 1 89.5 433 THR A O 1
ATOM 3451 N N . GLU A 1 434 ? -15.328 94.062 50.344 1 93.19 434 GLU A N 1
ATOM 3452 C CA . GLU A 1 434 ? -15.875 94.375 51.656 1 93.19 434 GLU A CA 1
ATOM 3453 C C . GLU A 1 434 ? -14.891 94 52.75 1 93.19 434 GLU A C 1
ATOM 3455 O O . GLU A 1 434 ? -15.266 93.875 53.938 1 93.19 434 GLU A O 1
ATOM 3460 N N . GLY A 1 435 ? -13.641 93.75 52.438 1 92.56 435 GLY A N 1
ATOM 3461 C CA . GLY A 1 435 ? -12.648 93.562 53.469 1 92.56 435 GLY A CA 1
ATOM 3462 C C . GLY A 1 435 ? -11.859 92.312 53.375 1 92.56 435 GLY A C 1
ATOM 3463 O O . GLY A 1 435 ? -10.883 92.125 54.094 1 92.56 435 GLY A O 1
ATOM 3464 N N . ARG A 1 436 ? -12.305 91.375 52.5 1 95.06 436 ARG A N 1
ATOM 3465 C CA . ARG A 1 436 ? -11.617 90.125 52.25 1 95.06 436 ARG A CA 1
ATOM 3466 C C . ARG A 1 436 ? -11.727 89.188 53.469 1 95.06 436 ARG A C 1
ATOM 3468 O O . ARG A 1 436 ? -12.391 89.562 54.469 1 95.06 436 ARG A O 1
ATOM 3475 N N . ASN A 1 437 ? -11.32 88 53.438 1 96.5 437 ASN A N 1
ATOM 3476 C CA . ASN A 1 437 ? -11.367 87 54.5 1 96.5 437 ASN A CA 1
ATOM 3477 C C . ASN A 1 437 ? -12.797 86.75 54.969 1 96.5 437 ASN A C 1
ATOM 3479 O O . ASN A 1 437 ? -13.086 86.812 56.156 1 96.5 437 ASN A O 1
ATOM 3483 N N . GLN A 1 438 ? -13.648 86.625 53.969 1 96.81 438 GLN A N 1
ATOM 3484 C CA . GLN A 1 438 ? -15.047 86.312 54.312 1 96.81 438 GLN A CA 1
ATOM 3485 C C . GLN A 1 438 ? -15.758 85.625 53.156 1 96.81 438 GLN A C 1
ATOM 3487 O O . GLN A 1 438 ? -15.258 85.625 52.031 1 96.81 438 GLN A O 1
ATOM 3492 N N . ALA A 1 439 ? -16.891 85.062 53.438 1 96.69 439 ALA A N 1
ATOM 3493 C CA . ALA A 1 439 ? -17.766 84.375 52.469 1 96.69 439 ALA A CA 1
ATOM 3494 C C . ALA A 1 439 ? -19.016 85.25 52.219 1 96.69 439 ALA A C 1
ATOM 3496 O O . ALA A 1 439 ? -19.609 85.75 53.156 1 96.69 439 ALA A O 1
ATOM 3497 N N . ARG A 1 440 ? -19.297 85.438 50.938 1 95.62 440 ARG A N 1
ATOM 3498 C CA . ARG A 1 440 ? -20.5 86.188 50.594 1 95.62 440 ARG A CA 1
ATOM 3499 C C . ARG A 1 440 ? -21.344 85.438 49.594 1 95.62 440 ARG A C 1
ATOM 3501 O O . ARG A 1 440 ? -20.812 84.75 48.688 1 95.62 440 ARG A O 1
ATOM 3508 N N . ALA A 1 441 ? -22.656 85.438 49.719 1 94.69 441 ALA A N 1
ATOM 3509 C CA . ALA A 1 441 ? -23.578 84.875 48.75 1 94.69 441 ALA A CA 1
ATOM 3510 C C . ALA A 1 441 ? -24.062 85.875 47.75 1 94.69 441 ALA A C 1
ATOM 3512 O O . ALA A 1 441 ? -24.234 87.062 48.094 1 94.69 441 ALA A O 1
ATOM 3513 N N . PHE A 1 442 ? -24.234 85.375 46.562 1 89.81 442 PHE A N 1
ATOM 3514 C CA . PHE A 1 442 ? -24.781 86.25 45.531 1 89.81 442 PHE A CA 1
ATOM 3515 C C . PHE A 1 442 ? -26.234 86.625 45.844 1 89.81 442 PHE A C 1
ATOM 3517 O O . PHE A 1 442 ? -27.031 85.75 46.188 1 89.81 442 PHE A O 1
ATOM 3524 N N . SER A 1 443 ? -26.688 87.875 45.969 1 77.56 443 SER A N 1
ATOM 3525 C CA . SER A 1 443 ? -28.047 88.375 46.125 1 77.56 443 SER A CA 1
ATOM 3526 C C . SER A 1 443 ? -28.438 89.25 44.969 1 77.56 443 SER A C 1
ATOM 3528 O O . SER A 1 443 ? -27.734 90.25 44.688 1 77.56 443 SER A O 1
ATOM 3530 N N . PRO A 1 444 ? -29.344 88.812 44 1 65.62 444 PRO A N 1
ATOM 3531 C CA . PRO A 1 444 ? -29.734 89.688 42.875 1 65.62 444 PRO A CA 1
ATOM 3532 C C . PRO A 1 444 ? -29.969 91.125 43.312 1 65.62 444 PRO A C 1
ATOM 3534 O O . PRO A 1 444 ? -29.75 92.062 42.531 1 65.62 444 PRO A O 1
ATOM 3537 N N . ASP A 1 445 ? -30.875 91.375 44.375 1 53.38 445 ASP A N 1
ATOM 3538 C CA . ASP A 1 445 ? -31.156 92.75 44.781 1 53.38 445 ASP A CA 1
ATOM 3539 C C . ASP A 1 445 ? -29.938 93.438 45.438 1 53.38 445 ASP A C 1
ATOM 3541 O O . ASP A 1 445 ? -29.266 92.812 46.25 1 53.38 445 ASP A O 1
ATOM 3545 N N . GLY A 1 446 ? -29.109 94.188 44.969 1 43.69 446 GLY A N 1
ATOM 3546 C CA . GLY A 1 446 ? -27.984 94.875 45.531 1 43.69 446 GLY A CA 1
ATOM 3547 C C . GLY A 1 446 ? -28.109 95.062 47.031 1 43.69 446 GLY A C 1
ATOM 3548 O O . GLY A 1 446 ? -27.391 95.875 47.625 1 43.69 446 GLY A O 1
ATOM 3549 N N . GLU A 1 447 ? -29.266 95 47.656 1 38.5 447 GLU A N 1
ATOM 3550 C CA . GLU A 1 447 ? -29.312 95.438 49.062 1 38.5 447 GLU A CA 1
ATOM 3551 C C . GLU A 1 447 ? -28.609 94.438 49.969 1 38.5 447 GLU A C 1
ATOM 3553 O O . GLU A 1 447 ? -28.797 93.25 49.844 1 38.5 447 GLU A O 1
ATOM 3558 N N . ASN A 1 448 ? -27.422 94.75 50.562 1 36.81 448 ASN A N 1
ATOM 3559 C CA . ASN A 1 448 ? -26.672 94.188 51.656 1 36.81 448 ASN A CA 1
ATOM 3560 C C . ASN A 1 448 ? -27.594 93.438 52.656 1 36.81 448 ASN A C 1
ATOM 3562 O O . ASN A 1 448 ? -28.5 94.062 53.188 1 36.81 448 ASN A O 1
ATOM 3566 N N . ALA A 1 449 ? -27.922 92.25 52.562 1 34.69 449 ALA A N 1
ATOM 3567 C CA . ALA A 1 449 ? -28.484 91.688 53.812 1 34.69 449 ALA A CA 1
ATOM 3568 C C . ALA A 1 449 ? -27.453 91.688 54.938 1 34.69 449 ALA A C 1
ATOM 3570 O O . ALA A 1 449 ? -26.281 91.438 54.688 1 34.69 449 ALA A O 1
ATOM 3571 N N . MET B 1 1 ? 11.32 12.984 -20.766 1 35.59 1 MET B N 1
ATOM 3572 C CA . MET B 1 1 ? 11.07 14.156 -19.938 1 35.59 1 MET B CA 1
ATOM 3573 C C . MET B 1 1 ? 9.664 14.125 -19.344 1 35.59 1 MET B C 1
ATOM 3575 O O . MET B 1 1 ? 9.461 14.469 -18.172 1 35.59 1 MET B O 1
ATOM 3579 N N . LYS B 1 2 ? 8.656 14.023 -20.297 1 47.53 2 LYS B N 1
ATOM 3580 C CA . LYS B 1 2 ? 7.234 13.953 -19.953 1 47.53 2 LYS B CA 1
ATOM 3581 C C . LYS B 1 2 ? 6.922 12.688 -19.172 1 47.53 2 LYS B C 1
ATOM 3583 O O . LYS B 1 2 ? 5.898 12.617 -18.484 1 47.53 2 LYS B O 1
ATOM 3588 N N . THR B 1 3 ? 7.453 11.641 -19.469 1 46 3 THR B N 1
ATOM 3589 C CA . THR B 1 3 ? 7.246 10.344 -18.859 1 46 3 THR B CA 1
ATOM 3590 C C . THR B 1 3 ? 7.605 10.391 -17.375 1 46 3 THR B C 1
ATOM 3592 O O . THR B 1 3 ? 6.973 9.719 -16.547 1 46 3 THR B O 1
ATOM 3595 N N . PHE B 1 4 ? 8.648 11.102 -17.062 1 46.59 4 PHE B N 1
ATOM 3596 C CA . PHE B 1 4 ? 9.125 11.336 -15.695 1 46.59 4 PHE B CA 1
ATOM 3597 C C . PHE B 1 4 ? 8.117 12.164 -14.906 1 46.59 4 PHE B C 1
ATOM 3599 O O . PHE B 1 4 ? 8.008 12.008 -13.688 1 46.59 4 PHE B O 1
ATOM 3606 N N . ASN B 1 5 ? 7.367 12.875 -15.664 1 48.12 5 ASN B N 1
ATOM 3607 C CA . ASN B 1 5 ? 6.32 13.719 -15.086 1 48.12 5 ASN B CA 1
ATOM 3608 C C . ASN B 1 5 ? 5.113 12.891 -14.656 1 48.12 5 ASN B C 1
ATOM 3610 O O . ASN B 1 5 ? 4.398 13.273 -13.727 1 48.12 5 ASN B O 1
ATOM 3614 N N . LEU B 1 6 ? 4.902 11.797 -15.359 1 49.69 6 LEU B N 1
ATOM 3615 C CA . LEU B 1 6 ? 3.787 10.93 -14.984 1 49.69 6 LEU B CA 1
ATOM 3616 C C . LEU B 1 6 ? 4.031 10.281 -13.633 1 49.69 6 LEU B C 1
ATOM 3618 O O . LEU B 1 6 ? 3.098 10.117 -12.844 1 49.69 6 LEU B O 1
ATOM 3622 N N . PHE B 1 7 ? 5.316 9.906 -13.383 1 55.09 7 PHE B N 1
ATOM 3623 C CA . PHE B 1 7 ? 5.73 9.328 -12.109 1 55.09 7 PHE B CA 1
ATOM 3624 C C . PHE B 1 7 ? 5.48 10.297 -10.969 1 55.09 7 PHE B C 1
ATOM 3626 O O . PHE B 1 7 ? 5.117 9.883 -9.859 1 55.09 7 PHE B O 1
ATOM 3633 N N . ARG B 1 8 ? 5.742 11.516 -11.266 1 57.28 8 ARG B N 1
ATOM 3634 C CA . ARG B 1 8 ? 5.59 12.531 -10.234 1 57.28 8 ARG B CA 1
ATOM 3635 C C . ARG B 1 8 ? 4.121 12.898 -10.039 1 57.28 8 ARG B C 1
ATOM 3637 O O . ARG B 1 8 ? 3.678 13.133 -8.914 1 57.28 8 ARG B O 1
ATOM 3644 N N . LYS B 1 9 ? 3.416 12.766 -11.336 1 62.12 9 LYS B N 1
ATOM 3645 C CA . LYS B 1 9 ? 2.029 13.219 -11.266 1 62.12 9 LYS B CA 1
ATOM 3646 C C . LYS B 1 9 ? 1.097 12.078 -10.875 1 62.12 9 LYS B C 1
ATOM 3648 O O . LYS B 1 9 ? 0.091 12.289 -10.195 1 62.12 9 LYS B O 1
ATOM 3653 N N . HIS B 1 10 ? 1.57 10.867 -11.328 1 74.06 10 HIS B N 1
ATOM 3654 C CA . HIS B 1 10 ? 0.643 9.773 -11.047 1 74.06 10 HIS B CA 1
ATOM 3655 C C . HIS B 1 10 ? 1.381 8.539 -10.547 1 74.06 10 HIS B C 1
ATOM 3657 O O . HIS B 1 10 ? 1.333 7.484 -11.18 1 74.06 10 HIS B O 1
ATOM 3663 N N . PRO B 1 11 ? 2.092 8.523 -9.445 1 76.5 11 PRO B N 1
ATOM 3664 C CA . PRO B 1 11 ? 2.891 7.418 -8.914 1 76.5 11 PRO B CA 1
ATOM 3665 C C . PRO B 1 11 ? 2.072 6.148 -8.703 1 76.5 11 PRO B C 1
ATOM 3667 O O . PRO B 1 11 ? 2.588 5.039 -8.875 1 76.5 11 PRO B O 1
ATOM 3670 N N . LEU B 1 12 ? 0.806 6.312 -8.484 1 82.12 12 LEU B N 1
ATOM 3671 C CA . LEU B 1 12 ? -0.037 5.148 -8.242 1 82.12 12 LEU B CA 1
ATOM 3672 C C . LEU B 1 12 ? -0.228 4.34 -9.516 1 82.12 12 LEU B C 1
ATOM 3674 O O . LEU B 1 12 ? -0.246 3.105 -9.484 1 82.12 12 LEU B O 1
ATOM 3678 N N . ILE B 1 13 ? -0.329 5.02 -10.648 1 84.75 13 ILE B N 1
ATOM 3679 C CA . ILE B 1 13 ? -0.526 4.348 -11.93 1 84.75 13 ILE B CA 1
ATOM 3680 C C . ILE B 1 13 ? 0.731 3.568 -12.305 1 84.75 13 ILE B C 1
ATOM 3682 O O . ILE B 1 13 ? 0.646 2.455 -12.828 1 84.75 13 ILE B O 1
ATOM 3686 N N . LEU B 1 14 ? 1.856 4.09 -12.008 1 83.25 14 LEU B N 1
ATOM 3687 C CA . LEU B 1 14 ? 3.117 3.42 -12.312 1 83.25 14 LEU B CA 1
ATOM 3688 C C . LEU B 1 14 ? 3.27 2.152 -11.477 1 83.25 14 LEU B C 1
ATOM 3690 O O . LEU B 1 14 ? 3.67 1.107 -12 1 83.25 14 LEU B O 1
ATOM 3694 N N . ILE B 1 15 ? 2.988 2.254 -10.18 1 84.75 15 ILE B N 1
ATOM 3695 C CA . ILE B 1 15 ? 3.105 1.097 -9.305 1 84.75 15 ILE B CA 1
ATOM 3696 C C . ILE B 1 15 ? 2.137 0.005 -9.75 1 84.75 15 ILE B C 1
ATOM 3698 O O . ILE B 1 15 ? 2.494 -1.175 -9.781 1 84.75 15 ILE B O 1
ATOM 3702 N N . ALA B 1 16 ? 0.912 0.406 -10.125 1 88.94 16 ALA B N 1
ATOM 3703 C CA . ALA B 1 16 ? -0.082 -0.544 -10.617 1 88.94 16 ALA B CA 1
ATOM 3704 C C . ALA B 1 16 ? 0.387 -1.207 -11.914 1 88.94 16 ALA B C 1
ATOM 3706 O O . ALA B 1 16 ? 0.183 -2.406 -12.109 1 88.94 16 ALA B O 1
ATOM 3707 N N . GLY B 1 17 ? 1.048 -0.415 -12.797 1 89.62 17 GLY B N 1
ATOM 3708 C CA . GLY B 1 17 ? 1.595 -0.962 -14.031 1 89.62 17 GLY B CA 1
ATOM 3709 C C . GLY B 1 17 ? 2.678 -1.997 -13.789 1 89.62 17 GLY B C 1
ATOM 3710 O O . GLY B 1 17 ? 2.676 -3.061 -14.414 1 89.62 17 GLY B O 1
ATOM 3711 N N . ILE B 1 18 ? 3.592 -1.707 -12.906 1 87.06 18 ILE B N 1
ATOM 3712 C CA . ILE B 1 18 ? 4.676 -2.625 -12.578 1 87.06 18 ILE B CA 1
ATOM 3713 C C . ILE B 1 18 ? 4.105 -3.91 -11.984 1 87.06 18 ILE B C 1
ATOM 3715 O O . ILE B 1 18 ? 4.535 -5.012 -12.336 1 87.06 18 ILE B O 1
ATOM 3719 N N . TRP B 1 19 ? 3.105 -3.754 -11.07 1 89.06 19 TRP B N 1
ATOM 3720 C CA . TRP B 1 19 ? 2.418 -4.895 -10.477 1 89.06 19 TRP B CA 1
ATOM 3721 C C . TRP B 1 19 ? 1.767 -5.758 -11.547 1 89.06 19 TRP B C 1
ATOM 3723 O O . TRP B 1 19 ? 1.922 -6.984 -11.555 1 89.06 19 TRP B O 1
ATOM 3733 N N . THR B 1 20 ? 1.136 -5.133 -12.531 1 91.31 20 THR B N 1
ATOM 3734 C CA . THR B 1 20 ? 0.452 -5.84 -13.609 1 91.31 20 THR B CA 1
ATOM 3735 C C . THR B 1 20 ? 1.454 -6.582 -14.492 1 91.31 20 THR B C 1
ATOM 3737 O O . THR B 1 20 ? 1.228 -7.734 -14.867 1 91.31 20 THR B O 1
ATOM 3740 N N . ILE B 1 21 ? 2.566 -5.984 -14.742 1 91.44 21 ILE B N 1
ATOM 3741 C CA . ILE B 1 21 ? 3.594 -6.598 -15.578 1 91.44 21 ILE B CA 1
ATOM 3742 C C . ILE B 1 21 ? 4.184 -7.809 -14.859 1 91.44 21 ILE B C 1
ATOM 3744 O O . ILE B 1 21 ? 4.395 -8.859 -15.469 1 91.44 21 ILE B O 1
ATOM 3748 N N . LEU B 1 22 ? 4.441 -7.676 -13.555 1 89.56 22 LEU B N 1
ATOM 3749 C CA . LEU B 1 22 ? 5.016 -8.766 -12.773 1 89.56 22 LEU B CA 1
ATOM 3750 C C . LEU B 1 22 ? 4.086 -9.977 -12.766 1 89.56 22 LEU B C 1
ATOM 3752 O O . LEU B 1 22 ? 4.512 -11.094 -13.062 1 89.56 22 LEU B O 1
ATOM 3756 N N . VAL B 1 23 ? 2.832 -9.773 -12.523 1 90.69 23 VAL B N 1
ATOM 3757 C CA . VAL B 1 23 ? 1.87 -10.867 -12.445 1 90.69 23 VAL B CA 1
ATOM 3758 C C . VAL B 1 23 ? 1.674 -11.484 -13.828 1 90.69 23 VAL B C 1
ATOM 3760 O O . VAL B 1 23 ? 1.626 -12.711 -13.969 1 90.69 23 VAL B O 1
ATOM 3763 N N . SER B 1 24 ? 1.651 -10.617 -14.852 1 92 24 SER B N 1
ATOM 3764 C CA . SER B 1 24 ? 1.471 -11.102 -16.219 1 92 24 SER B CA 1
ATOM 3765 C C . SER B 1 24 ? 2.648 -11.969 -16.656 1 92 24 SER B C 1
ATOM 3767 O O . SER B 1 24 ? 2.461 -13 -17.312 1 92 24 SER B O 1
ATOM 3769 N N . ALA B 1 25 ? 3.822 -11.594 -16.297 1 91 25 ALA B N 1
ATOM 3770 C CA . ALA B 1 25 ? 5.016 -12.359 -16.641 1 91 25 ALA B CA 1
ATOM 3771 C C . ALA B 1 25 ? 5.012 -13.719 -15.953 1 91 25 ALA B C 1
ATOM 3773 O O . ALA B 1 25 ? 5.379 -14.727 -16.562 1 91 25 ALA B O 1
ATOM 3774 N N . LEU B 1 26 ? 4.57 -13.75 -14.766 1 88.38 26 LEU B N 1
ATOM 3775 C CA . LEU B 1 26 ? 4.516 -15 -14.016 1 88.38 26 LEU B CA 1
ATOM 3776 C C . LEU B 1 26 ? 3.461 -15.938 -14.602 1 88.38 26 LEU B C 1
ATOM 3778 O O . LEU B 1 26 ? 3.707 -17.141 -14.758 1 88.38 26 LEU B O 1
ATOM 3782 N N . ILE B 1 27 ? 2.314 -15.359 -15.023 1 89.81 27 ILE B N 1
ATOM 3783 C CA . ILE B 1 27 ? 1.251 -16.141 -15.633 1 89.81 27 ILE B CA 1
ATOM 3784 C C . ILE B 1 27 ? 1.733 -16.719 -16.969 1 89.81 27 ILE B C 1
ATOM 3786 O O . ILE B 1 27 ? 1.524 -17.891 -17.266 1 89.81 27 ILE B O 1
ATOM 3790 N N . ALA B 1 28 ? 2.391 -15.875 -17.703 1 91.25 28 ALA B N 1
ATOM 3791 C CA . ALA B 1 28 ? 2.889 -16.312 -19.016 1 91.25 28 ALA B CA 1
ATOM 3792 C C . ALA B 1 28 ? 3.881 -17.453 -18.859 1 91.25 28 ALA B C 1
ATOM 3794 O O . ALA B 1 28 ? 3.818 -18.438 -19.609 1 91.25 28 ALA B O 1
ATOM 3795 N N . HIS B 1 29 ? 4.738 -17.328 -17.953 1 89.81 29 HIS B N 1
ATOM 3796 C CA . HIS B 1 29 ? 5.719 -18.391 -17.688 1 89.81 29 HIS B CA 1
ATOM 3797 C C . HIS B 1 29 ? 5.039 -19.688 -17.297 1 89.81 29 HIS B C 1
ATOM 3799 O O . HIS B 1 29 ? 5.379 -20.75 -17.797 1 89.81 29 HIS B O 1
ATOM 3805 N N . GLU B 1 30 ? 4.008 -19.578 -16.469 1 87.5 30 GLU B N 1
ATOM 3806 C CA . GLU B 1 30 ? 3.307 -20.766 -15.977 1 87.5 30 GLU B CA 1
ATOM 3807 C C . GLU B 1 30 ? 2.488 -21.422 -17.094 1 87.5 30 GLU B C 1
ATOM 3809 O O . GLU B 1 30 ? 2.412 -22.641 -17.172 1 87.5 30 GLU B O 1
ATOM 3814 N N . ILE B 1 31 ? 1.932 -20.641 -17.906 1 91.19 31 ILE B N 1
ATOM 3815 C CA . ILE B 1 31 ? 1.141 -21.156 -19.016 1 91.19 31 ILE B CA 1
ATOM 3816 C C . ILE B 1 31 ? 2.051 -21.891 -20 1 91.19 31 ILE B C 1
ATOM 3818 O O . ILE B 1 31 ? 1.713 -22.984 -20.469 1 91.19 31 ILE B O 1
ATOM 3822 N N . ASN B 1 32 ? 3.184 -21.328 -20.266 1 91.5 32 ASN B N 1
ATOM 3823 C CA . ASN B 1 32 ? 4.148 -21.984 -21.141 1 91.5 32 ASN B CA 1
ATOM 3824 C C . ASN B 1 32 ? 4.625 -23.312 -20.547 1 91.5 32 ASN B C 1
ATOM 3826 O O . ASN B 1 32 ? 4.777 -24.297 -21.266 1 91.5 32 ASN B O 1
ATOM 3830 N N . HIS B 1 33 ? 4.816 -23.281 -19.328 1 89.12 33 HIS B N 1
ATOM 3831 C CA . HIS B 1 33 ? 5.23 -24.5 -18.641 1 89.12 33 HIS B CA 1
ATOM 3832 C C . HIS B 1 33 ? 4.141 -25.562 -18.703 1 89.12 33 HIS B C 1
ATOM 3834 O O . HIS B 1 33 ? 4.434 -26.75 -18.906 1 89.12 33 HIS B O 1
ATOM 3840 N N . LEU B 1 34 ? 2.904 -25.156 -18.531 1 89.81 34 LEU B N 1
ATOM 3841 C CA . LEU B 1 34 ? 1.762 -26.062 -18.594 1 89.81 34 LEU B CA 1
ATOM 3842 C C . LEU B 1 34 ? 1.676 -26.734 -19.953 1 89.81 34 LEU B C 1
ATOM 3844 O O . LEU B 1 34 ? 1.479 -27.953 -20.047 1 89.81 34 LEU B O 1
ATOM 3848 N N . HIS B 1 35 ? 1.91 -25.953 -21 1 91.5 35 HIS B N 1
ATOM 3849 C CA . HIS B 1 35 ? 1.878 -26.484 -22.359 1 91.5 35 HIS B CA 1
ATOM 3850 C C . HIS B 1 35 ? 3.002 -27.5 -22.578 1 91.5 35 HIS B C 1
ATOM 3852 O O . HIS B 1 35 ? 2.775 -28.578 -23.141 1 91.5 35 HIS B O 1
ATOM 3858 N N . ALA B 1 36 ? 4.148 -27.203 -22.125 1 90 36 ALA B N 1
ATOM 3859 C CA . ALA B 1 36 ? 5.301 -28.078 -22.25 1 90 36 ALA B CA 1
ATOM 3860 C C . ALA B 1 36 ? 5.066 -29.391 -21.5 1 90 36 ALA B C 1
ATOM 3862 O O . ALA B 1 36 ? 5.426 -30.469 -21.984 1 90 36 ALA B O 1
ATOM 3863 N N . GLU B 1 37 ? 4.441 -29.297 -20.391 1 88.5 37 GLU B N 1
ATOM 3864 C CA . GLU B 1 37 ? 4.156 -30.484 -19.578 1 88.5 37 GLU B CA 1
ATOM 3865 C C . GLU B 1 37 ? 3.154 -31.406 -20.281 1 88.5 37 GLU B C 1
ATOM 3867 O O . GLU B 1 37 ? 3.295 -32.625 -20.234 1 88.5 37 GLU B O 1
ATOM 3872 N N . THR B 1 38 ? 2.152 -30.828 -20.875 1 91.81 38 THR B N 1
ATOM 3873 C CA . THR B 1 38 ? 1.157 -31.609 -21.594 1 91.81 38 THR B CA 1
ATOM 3874 C C . THR B 1 38 ? 1.81 -32.406 -22.734 1 91.81 38 THR B C 1
ATOM 3876 O O . THR B 1 38 ? 1.554 -33.594 -22.891 1 91.81 38 THR B O 1
ATOM 3879 N N . GLU B 1 39 ? 2.688 -31.75 -23.422 1 91.25 39 GLU B N 1
ATOM 3880 C CA . GLU B 1 39 ? 3.404 -32.406 -24.516 1 91.25 39 GLU B CA 1
ATOM 3881 C C . GLU B 1 39 ? 4.305 -33.531 -23.984 1 91.25 39 GLU B C 1
ATOM 3883 O O . GLU B 1 39 ? 4.336 -34.625 -24.547 1 91.25 39 GLU B O 1
ATOM 3888 N N . THR B 1 40 ? 4.969 -33.219 -22.938 1 88.75 40 THR B N 1
ATOM 3889 C CA . THR B 1 40 ? 5.875 -34.219 -22.344 1 88.75 40 THR B CA 1
ATOM 3890 C C . THR B 1 40 ? 5.105 -35.438 -21.859 1 88.75 40 THR B C 1
ATOM 3892 O O . THR B 1 40 ? 5.578 -36.562 -22.016 1 88.75 40 THR B O 1
ATOM 3895 N N . THR B 1 41 ? 3.971 -35.188 -21.281 1 89.06 41 THR B N 1
ATOM 3896 C CA . THR B 1 41 ? 3.135 -36.312 -20.844 1 89.06 41 THR B CA 1
ATOM 3897 C C . THR B 1 41 ? 2.74 -37.188 -22.016 1 89.06 41 THR B C 1
ATOM 3899 O O . THR B 1 41 ? 2.824 -38.438 -21.922 1 89.06 41 THR B O 1
ATOM 3902 N N . ALA B 1 42 ? 2.34 -36.594 -23.094 1 91.38 42 ALA B N 1
ATOM 3903 C CA . ALA B 1 42 ? 1.969 -37.344 -24.281 1 91.38 42 ALA B CA 1
ATOM 3904 C C . ALA B 1 42 ? 3.158 -38.125 -24.828 1 91.38 42 ALA B C 1
ATOM 3906 O O . ALA B 1 42 ? 3.02 -39.281 -25.219 1 91.38 42 ALA B O 1
ATOM 3907 N N . ILE B 1 43 ? 4.316 -37.531 -24.844 1 90.44 43 ILE B N 1
ATOM 3908 C CA . ILE B 1 43 ? 5.531 -38.156 -25.328 1 90.44 43 ILE B CA 1
ATOM 3909 C C . ILE B 1 43 ? 5.887 -39.344 -24.438 1 90.44 43 ILE B C 1
ATOM 3911 O O . ILE B 1 43 ? 6.258 -40.438 -24.938 1 90.44 43 ILE B O 1
ATOM 3915 N N . THR B 1 44 ? 5.77 -39.156 -23.172 1 86.69 44 THR B N 1
ATOM 3916 C CA . THR B 1 44 ? 6.059 -40.25 -22.234 1 86.69 44 THR B CA 1
ATOM 3917 C C . THR B 1 44 ? 5.113 -41.406 -22.453 1 86.69 44 THR B C 1
ATOM 3919 O O . THR B 1 44 ? 5.535 -42.562 -22.406 1 86.69 44 THR B O 1
ATOM 3922 N N . GLU B 1 45 ? 3.852 -41.156 -22.656 1 87.5 45 GLU B N 1
ATOM 3923 C CA . GLU B 1 45 ? 2.893 -42.188 -22.969 1 87.5 45 GLU B CA 1
ATOM 3924 C C . GLU B 1 45 ? 3.281 -42.938 -24.25 1 87.5 45 GLU B C 1
ATOM 3926 O O . GLU B 1 45 ? 3.256 -44.156 -24.297 1 87.5 45 GLU B O 1
ATOM 3931 N N . ALA B 1 46 ? 3.639 -42.156 -25.266 1 89.12 46 ALA B N 1
ATOM 3932 C CA . ALA B 1 46 ? 4.07 -42.75 -26.531 1 89.12 46 ALA B CA 1
ATOM 3933 C C . ALA B 1 46 ? 5.293 -43.625 -26.328 1 89.12 46 ALA B C 1
ATOM 3935 O O . ALA B 1 46 ? 5.371 -44.719 -26.891 1 89.12 46 ALA B O 1
ATOM 3936 N N . HIS B 1 47 ? 6.188 -43.156 -25.562 1 87.19 47 HIS B N 1
ATOM 3937 C CA . HIS B 1 47 ? 7.402 -43.906 -25.281 1 87.19 47 HIS B CA 1
ATOM 3938 C C . HIS B 1 47 ? 7.082 -45.219 -24.578 1 87.19 47 HIS B C 1
ATOM 3940 O O . HIS B 1 47 ? 7.684 -46.25 -24.875 1 87.19 47 HIS B O 1
ATOM 3946 N N . THR B 1 48 ? 6.184 -45.156 -23.656 1 85.62 48 THR B N 1
ATOM 3947 C CA . THR B 1 48 ? 5.77 -46.375 -22.953 1 85.62 48 THR B CA 1
ATOM 3948 C C . THR B 1 48 ? 5.168 -47.375 -23.922 1 85.62 48 THR B C 1
ATOM 3950 O O . THR B 1 48 ? 5.496 -48.562 -23.859 1 85.62 48 THR B O 1
ATOM 3953 N N . ILE B 1 49 ? 4.324 -46.938 -24.766 1 86.94 49 ILE B N 1
ATOM 3954 C CA . ILE B 1 49 ? 3.691 -47.812 -25.75 1 86.94 49 ILE B CA 1
ATOM 3955 C C . ILE B 1 49 ? 4.758 -48.438 -26.656 1 86.94 49 ILE B C 1
ATOM 3957 O O . ILE B 1 49 ? 4.73 -49.625 -26.922 1 86.94 49 ILE B O 1
ATOM 3961 N N . PHE B 1 50 ? 5.668 -47.656 -27.062 1 84.38 50 PHE B N 1
ATOM 3962 C CA . PHE B 1 50 ? 6.754 -48.094 -27.922 1 84.38 50 PHE B CA 1
ATOM 3963 C C . PHE B 1 50 ? 7.555 -49.219 -27.234 1 84.38 50 PHE B C 1
ATOM 3965 O O . PHE B 1 50 ? 7.867 -50.219 -27.859 1 84.38 50 PHE B O 1
ATOM 3972 N N . LYS B 1 51 ? 7.93 -48.938 -26.078 1 84.56 51 LYS B N 1
ATOM 3973 C CA . LYS B 1 51 ? 8.719 -49.938 -25.359 1 84.56 51 LYS B CA 1
ATOM 3974 C C . LYS B 1 51 ? 7.996 -51.25 -25.281 1 84.56 51 LYS B C 1
ATOM 3976 O O . LYS B 1 51 ? 8.617 -52.312 -25.406 1 84.56 51 LYS B O 1
ATOM 3981 N N . LYS B 1 52 ? 6.746 -51.156 -25.125 1 86.19 52 LYS B N 1
ATOM 3982 C CA . LYS B 1 52 ? 5.961 -52.406 -25.078 1 86.19 52 LYS B CA 1
ATOM 3983 C C . LYS B 1 52 ? 5.926 -53.094 -26.438 1 86.19 52 LYS B C 1
ATOM 3985 O O . LYS B 1 52 ? 6.02 -54.312 -26.516 1 86.19 52 LYS B O 1
ATOM 3990 N N . ASP B 1 53 ? 5.809 -52.312 -27.438 1 85.31 53 ASP B N 1
ATOM 3991 C CA . ASP B 1 53 ? 5.844 -52.875 -28.781 1 85.31 53 ASP B CA 1
ATOM 3992 C C . ASP B 1 53 ? 7.188 -53.531 -29.078 1 85.31 53 ASP B C 1
ATOM 3994 O O . ASP B 1 53 ? 7.238 -54.594 -29.672 1 85.31 53 ASP B O 1
ATOM 3998 N N . LEU B 1 54 ? 8.156 -52.812 -28.656 1 84 54 LEU B N 1
ATOM 3999 C CA . LEU B 1 54 ? 9.5 -53.344 -28.859 1 84 54 LEU B CA 1
ATOM 4000 C C . LEU B 1 54 ? 9.672 -54.688 -28.109 1 84 54 LEU B C 1
ATOM 4002 O O . LEU B 1 54 ? 10.273 -55.625 -28.641 1 84 54 LEU B O 1
ATOM 4006 N N . ALA B 1 55 ? 9.125 -54.719 -26.938 1 85.56 55 ALA B N 1
ATOM 4007 C CA . ALA B 1 55 ? 9.195 -55.938 -26.141 1 85.56 55 ALA B CA 1
ATOM 4008 C C . ALA B 1 55 ? 8.5 -57.094 -26.859 1 85.56 55 ALA B C 1
ATOM 4010 O O . ALA B 1 55 ? 9.023 -58.219 -26.922 1 85.56 55 ALA B O 1
ATOM 4011 N N . LEU B 1 56 ? 7.348 -56.844 -27.375 1 86.44 56 LEU B N 1
ATOM 4012 C CA . LEU B 1 56 ? 6.613 -57.844 -28.109 1 86.44 56 LEU B CA 1
ATOM 4013 C C . LEU B 1 56 ? 7.414 -58.344 -29.312 1 86.44 56 LEU B C 1
ATOM 4015 O O . LEU B 1 56 ? 7.512 -59.531 -29.578 1 86.44 56 LEU B O 1
ATOM 4019 N N . ARG B 1 57 ? 7.953 -57.406 -30.016 1 85.06 57 ARG B N 1
ATOM 4020 C CA . ARG B 1 57 ? 8.75 -57.75 -31.203 1 85.06 57 ARG B CA 1
ATOM 4021 C C . ARG B 1 57 ? 9.938 -58.625 -30.828 1 85.06 57 ARG B C 1
ATOM 4023 O O . ARG B 1 57 ? 10.203 -59.625 -31.5 1 85.06 57 ARG B O 1
ATOM 4030 N N . HIS B 1 58 ? 10.586 -58.281 -29.812 1 85.06 58 HIS B N 1
ATOM 4031 C CA . HIS B 1 58 ? 11.742 -59.031 -29.359 1 85.06 58 HIS B CA 1
ATOM 4032 C C . HIS B 1 58 ? 11.328 -60.438 -28.891 1 85.06 58 HIS B C 1
ATOM 4034 O O . HIS B 1 58 ? 12.047 -61.406 -29.141 1 85.06 58 HIS B O 1
ATOM 4040 N N . TRP B 1 59 ? 10.227 -60.438 -28.25 1 88 59 TRP B N 1
ATOM 4041 C CA . TRP B 1 59 ? 9.727 -61.75 -27.766 1 88 59 TRP B CA 1
ATOM 4042 C C . TRP B 1 59 ? 9.445 -62.688 -28.938 1 88 59 TRP B C 1
ATOM 4044 O O . TRP B 1 59 ? 9.898 -63.812 -28.938 1 88 59 TRP B O 1
ATOM 4054 N N . VAL B 1 60 ? 8.797 -62.281 -29.953 1 90 60 VAL B N 1
ATOM 4055 C CA . VAL B 1 60 ? 8.484 -63.094 -31.125 1 90 60 VAL B CA 1
ATOM 4056 C C . VAL B 1 60 ? 9.781 -63.469 -31.844 1 90 60 VAL B C 1
ATOM 4058 O O . VAL B 1 60 ? 9.953 -64.625 -32.25 1 90 60 VAL B O 1
ATOM 4061 N N . ALA B 1 61 ? 10.633 -62.531 -31.922 1 85.31 61 ALA B N 1
ATOM 4062 C CA . ALA B 1 61 ? 11.906 -62.75 -32.594 1 85.31 61 ALA B CA 1
ATOM 4063 C C . ALA B 1 61 ? 12.742 -63.781 -31.859 1 85.31 61 ALA B C 1
ATOM 4065 O O . ALA B 1 61 ? 13.422 -64.625 -32.469 1 85.31 61 ALA B O 1
ATOM 4066 N N . SER B 1 62 ? 12.727 -63.719 -30.609 1 85.19 62 SER B N 1
ATOM 4067 C CA . SER B 1 62 ? 13.539 -64.625 -29.797 1 85.19 62 SER B CA 1
ATOM 4068 C C . SER B 1 62 ? 13.141 -66.062 -30 1 85.19 62 SER B C 1
ATOM 4070 O O . SER B 1 62 ? 13.953 -67 -29.812 1 85.19 62 SER B O 1
ATOM 4072 N N . HIS B 1 63 ? 11.906 -66.25 -30.453 1 89.25 63 HIS B N 1
ATOM 4073 C CA . HIS B 1 63 ? 11.422 -67.625 -30.734 1 89.25 63 HIS B CA 1
ATOM 4074 C C . HIS B 1 63 ? 11.617 -68 -32.219 1 89.25 63 HIS B C 1
ATOM 4076 O O . HIS B 1 63 ? 11.289 -69.062 -32.625 1 89.25 63 HIS B O 1
ATOM 4082 N N . GLY B 1 64 ? 12.117 -67.062 -32.938 1 83.88 64 GLY B N 1
ATOM 4083 C CA . GLY B 1 64 ? 12.211 -67.25 -34.375 1 83.88 64 GLY B CA 1
ATOM 4084 C C . GLY B 1 64 ? 10.875 -67.125 -35.062 1 83.88 64 GLY B C 1
ATOM 4085 O O . GLY B 1 64 ? 10.711 -67.625 -36.188 1 83.88 64 GLY B O 1
ATOM 4086 N N . GLY B 1 65 ? 10 -66.625 -34.375 1 90.19 65 GLY B N 1
ATOM 4087 C CA . GLY B 1 65 ? 8.609 -66.562 -34.812 1 90.19 65 GLY B CA 1
ATOM 4088 C C . GLY B 1 65 ? 7.707 -67.5 -34 1 90.19 65 GLY B C 1
ATOM 4089 O O . GLY B 1 65 ? 8.188 -68.312 -33.219 1 90.19 65 GLY B O 1
ATOM 4090 N N . VAL B 1 66 ? 6.387 -67.312 -34.219 1 94.19 66 VAL B N 1
ATOM 4091 C CA . VAL B 1 66 ? 5.426 -68.125 -33.5 1 94.19 66 VAL B CA 1
ATOM 4092 C C . VAL B 1 66 ? 4.449 -68.75 -34.469 1 94.19 66 VAL B C 1
ATOM 4094 O O . VAL B 1 66 ? 4.098 -68.125 -35.5 1 94.19 66 VAL B O 1
ATOM 4097 N N . TYR B 1 67 ? 4.078 -70 -34.188 1 95.94 67 TYR B N 1
ATOM 4098 C CA . TYR B 1 67 ? 3.107 -70.625 -35.031 1 95.94 67 TYR B CA 1
ATOM 4099 C C . TYR B 1 67 ? 1.688 -70.438 -34.531 1 95.94 67 TYR B C 1
ATOM 4101 O O . TYR B 1 67 ? 1.43 -70.562 -33.344 1 95.94 67 TYR B O 1
ATOM 4109 N N . VAL B 1 68 ? 0.849 -70.062 -35.406 1 95.5 68 VAL B N 1
ATOM 4110 C CA . VAL B 1 68 ? -0.552 -69.875 -35.062 1 95.5 68 VAL B CA 1
ATOM 4111 C C . VAL B 1 68 ? -1.448 -70.562 -36.094 1 95.5 68 VAL B C 1
ATOM 4113 O O . VAL B 1 68 ? -1.032 -70.812 -37.219 1 95.5 68 VAL B O 1
ATOM 4116 N N . PRO B 1 69 ? -2.643 -70.875 -35.656 1 94.69 69 PRO B N 1
ATOM 4117 C CA . PRO B 1 69 ? -3.566 -71.5 -36.625 1 94.69 69 PRO B CA 1
ATOM 4118 C C . PRO B 1 69 ? -3.93 -70.5 -37.781 1 94.69 69 PRO B C 1
ATOM 4120 O O . PRO B 1 69 ? -4.094 -69.312 -37.562 1 94.69 69 PRO B O 1
ATOM 4123 N N . ILE B 1 70 ? -4.031 -71.062 -38.938 1 95.06 70 ILE B N 1
ATOM 4124 C CA . ILE B 1 70 ? -4.441 -70.312 -40.094 1 95.06 70 ILE B CA 1
ATOM 4125 C C . ILE B 1 70 ? -5.961 -70.188 -40.125 1 95.06 70 ILE B C 1
ATOM 4127 O O . ILE B 1 70 ? -6.688 -71.125 -39.969 1 95.06 70 ILE B O 1
ATOM 4131 N N . ASP B 1 71 ? -6.41 -69.062 -40.188 1 90.62 71 ASP B N 1
ATOM 4132 C CA . ASP B 1 71 ? -7.836 -68.75 -40.344 1 90.62 71 ASP B CA 1
ATOM 4133 C C . ASP B 1 71 ? -8.062 -67.5 -41.219 1 90.62 71 ASP B C 1
ATOM 4135 O O . ASP B 1 71 ? -7.137 -67.062 -41.875 1 90.62 71 ASP B O 1
ATOM 4139 N N . ALA B 1 72 ? -9.305 -67.062 -41.312 1 89.19 72 ALA B N 1
ATOM 4140 C CA . ALA B 1 72 ? -9.656 -65.938 -42.219 1 89.19 72 ALA B CA 1
ATOM 4141 C C . ALA B 1 72 ? -8.953 -64.688 -41.781 1 89.19 72 ALA B C 1
ATOM 4143 O O . ALA B 1 72 ? -8.547 -63.875 -42.625 1 89.19 72 ALA B O 1
ATOM 4144 N N . THR B 1 73 ? -8.633 -64.562 -40.562 1 86.88 73 THR B N 1
ATOM 4145 C CA . THR B 1 73 ? -8.031 -63.312 -40.031 1 86.88 73 THR B CA 1
ATOM 4146 C C . THR B 1 73 ? -6.516 -63.438 -39.969 1 86.88 73 THR B C 1
ATOM 4148 O O . THR B 1 73 ? -5.812 -62.438 -39.906 1 86.88 73 THR B O 1
ATOM 4151 N N . THR B 1 74 ? -6.066 -64.688 -40.094 1 92 74 THR B N 1
ATOM 4152 C CA . THR B 1 74 ? -4.633 -64.938 -40.031 1 92 74 THR B CA 1
ATOM 4153 C C . THR B 1 74 ? -4.184 -65.812 -41.156 1 92 74 THR B C 1
ATOM 4155 O O . THR B 1 74 ? -3.838 -67 -40.906 1 92 74 THR B O 1
ATOM 4158 N N . PRO B 1 75 ? -4.16 -65.25 -42.25 1 91.94 75 PRO B N 1
ATOM 4159 C CA . PRO B 1 75 ? -3.662 -66.062 -43.375 1 91.94 75 PRO B CA 1
ATOM 4160 C C . PRO B 1 75 ? -2.148 -66.25 -43.344 1 91.94 75 PRO B C 1
ATOM 4162 O O . PRO B 1 75 ? -1.445 -65.5 -42.656 1 91.94 75 PRO B O 1
ATOM 4165 N N . ALA B 1 76 ? -1.679 -67.312 -44.031 1 93.12 76 ALA B N 1
ATOM 4166 C CA . ALA B 1 76 ? -0.236 -67.5 -44.156 1 93.12 76 ALA B CA 1
ATOM 4167 C C . ALA B 1 76 ? 0.423 -66.312 -44.812 1 93.12 76 ALA B C 1
ATOM 4169 O O . ALA B 1 76 ? -0.118 -65.75 -45.781 1 93.12 76 ALA B O 1
ATOM 4170 N N . ASN B 1 77 ? 1.453 -66 -44.281 1 84.94 77 ASN B N 1
ATOM 4171 C CA . ASN B 1 77 ? 2.166 -64.812 -44.812 1 84.94 77 ASN B CA 1
ATOM 4172 C C . ASN B 1 77 ? 2.779 -65.125 -46.156 1 84.94 77 ASN B C 1
ATOM 4174 O O . ASN B 1 77 ? 3.695 -65.938 -46.281 1 84.94 77 ASN B O 1
ATOM 4178 N N . LYS B 1 78 ? 2.371 -64.438 -47.125 1 84.12 78 LYS B N 1
ATOM 4179 C CA . LYS B 1 78 ? 2.809 -64.688 -48.5 1 84.12 78 LYS B CA 1
ATOM 4180 C C . LYS B 1 78 ? 4.258 -64.25 -48.719 1 84.12 78 LYS B C 1
ATOM 4182 O O . LYS B 1 78 ? 4.918 -64.688 -49.656 1 84.12 78 LYS B O 1
ATOM 4187 N N . TYR B 1 79 ? 4.73 -63.469 -47.875 1 79.44 79 TYR B N 1
ATOM 4188 C CA . TYR B 1 79 ? 6.066 -62.938 -48.031 1 79.44 79 TYR B CA 1
ATOM 4189 C C . TYR B 1 79 ? 7.109 -63.781 -47.312 1 79.44 79 TYR B C 1
ATOM 4191 O O . TYR B 1 79 ? 8.305 -63.5 -47.375 1 79.44 79 TYR B O 1
ATOM 4199 N N . LEU B 1 80 ? 6.668 -64.875 -46.656 1 82 80 LEU B N 1
ATOM 4200 C CA . LEU B 1 80 ? 7.59 -65.75 -45.938 1 82 80 LEU B CA 1
ATOM 4201 C C . LEU B 1 80 ? 7.629 -67.125 -46.625 1 82 80 LEU B C 1
ATOM 4203 O O . LEU B 1 80 ? 7.98 -68.125 -45.969 1 82 80 LEU B O 1
ATOM 4207 N N . VAL B 1 81 ? 7.262 -67.125 -47.844 1 83.75 81 VAL B N 1
ATOM 4208 C CA . VAL B 1 81 ? 7.164 -68.375 -48.562 1 83.75 81 VAL B CA 1
ATOM 4209 C C . VAL B 1 81 ? 8.547 -69 -48.688 1 83.75 81 VAL B C 1
ATOM 4211 O O . VAL B 1 81 ? 8.664 -70.25 -48.75 1 83.75 81 VAL B O 1
ATOM 4214 N N . HIS B 1 82 ? 9.586 -68.188 -48.625 1 82.25 82 HIS B N 1
ATOM 4215 C CA . HIS B 1 82 ? 10.945 -68.688 -48.781 1 82.25 82 HIS B CA 1
ATOM 4216 C C . HIS B 1 82 ? 11.438 -69.438 -47.531 1 82.25 82 HIS B C 1
ATOM 4218 O O . HIS B 1 82 ? 12.453 -70.125 -47.562 1 82.25 82 HIS B O 1
ATOM 4224 N N . LEU B 1 83 ? 10.766 -69.375 -46.406 1 83.94 83 LEU B N 1
ATOM 4225 C CA . LEU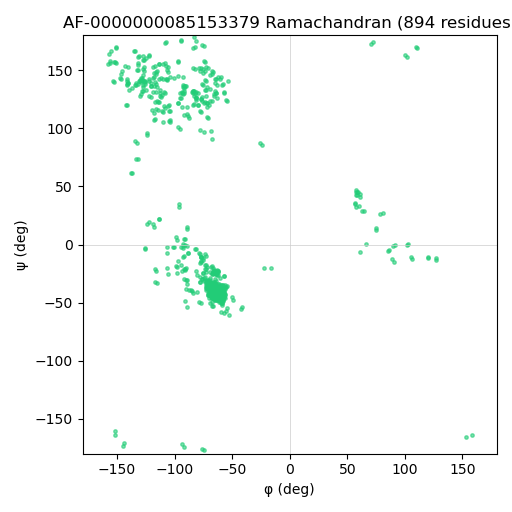 B 1 83 ? 11.18 -70 -45.156 1 83.94 83 LEU B CA 1
ATOM 4226 C C . LEU B 1 83 ? 10.75 -71.438 -45.125 1 83.94 83 LEU B C 1
ATOM 4228 O O . LEU B 1 83 ? 9.602 -71.75 -45.438 1 83.94 83 LEU B O 1
ATOM 4232 N N . PRO B 1 84 ? 11.766 -72.188 -44.75 1 86.25 84 PRO B N 1
ATOM 4233 C CA . PRO B 1 84 ? 11.375 -73.562 -44.594 1 86.25 84 PRO B CA 1
ATOM 4234 C C . PRO B 1 84 ? 10.367 -73.75 -43.469 1 86.25 84 PRO B C 1
ATOM 4236 O O . PRO B 1 84 ? 10.422 -73.062 -42.438 1 86.25 84 PRO B O 1
ATOM 4239 N N . GLU B 1 85 ? 9.289 -74.625 -43.656 1 91.5 85 GLU B N 1
ATOM 4240 C CA . GLU B 1 85 ? 8.281 -75 -42.688 1 91.5 85 GLU B CA 1
ATOM 4241 C C . GLU B 1 85 ? 7.461 -73.812 -42.25 1 91.5 85 GLU B C 1
ATOM 4243 O O . GLU B 1 85 ? 7.156 -73.625 -41.062 1 91.5 85 GLU B O 1
ATOM 4248 N N . ARG B 1 86 ? 7.328 -72.875 -43.094 1 91.31 86 ARG B N 1
ATOM 4249 C CA . ARG B 1 86 ? 6.426 -71.75 -42.812 1 91.31 86 ARG B CA 1
ATOM 4250 C C . ARG B 1 86 ? 5.055 -72.25 -42.375 1 91.31 86 ARG B C 1
ATOM 4252 O O . ARG B 1 86 ? 4.488 -71.75 -41.406 1 91.31 86 ARG B O 1
ATOM 4259 N N . ASP B 1 87 ? 4.605 -73.25 -43.156 1 94.75 87 ASP B N 1
ATOM 4260 C CA . ASP B 1 87 ? 3.326 -73.875 -42.844 1 94.75 87 ASP B CA 1
ATOM 4261 C C . ASP B 1 87 ? 3.518 -75.312 -42.406 1 94.75 87 ASP B C 1
ATOM 4263 O O . ASP B 1 87 ? 4.246 -76.062 -43.062 1 94.75 87 ASP B O 1
ATOM 4267 N N . ILE B 1 88 ? 2.914 -75.625 -41.312 1 95.38 88 ILE B N 1
ATOM 4268 C CA . ILE B 1 88 ? 2.992 -77 -40.812 1 95.38 88 ILE B CA 1
ATOM 4269 C C . ILE B 1 88 ? 1.603 -77.438 -40.406 1 95.38 88 ILE B C 1
ATOM 4271 O O . ILE B 1 88 ? 0.654 -76.688 -40.344 1 95.38 88 ILE B O 1
ATOM 4275 N N . GLN B 1 89 ? 1.486 -78.688 -40.219 1 95.19 89 GLN B N 1
ATOM 4276 C CA . GLN B 1 89 ? 0.216 -79.312 -39.781 1 95.19 89 GLN B CA 1
ATOM 4277 C C . GLN B 1 89 ? 0.365 -80.062 -38.469 1 95.19 89 GLN B C 1
ATOM 4279 O O . GLN B 1 89 ? 1.361 -80.75 -38.25 1 95.19 89 GLN B O 1
ATOM 4284 N N . THR B 1 90 ? -0.571 -79.875 -37.656 1 92.94 90 THR B N 1
ATOM 4285 C CA . THR B 1 90 ? -0.582 -80.625 -36.406 1 92.94 90 THR B CA 1
ATOM 4286 C C . THR B 1 90 ? -0.983 -82.062 -36.656 1 92.94 90 THR B C 1
ATOM 4288 O O . THR B 1 90 ? -1.447 -82.438 -37.75 1 92.94 90 THR B O 1
ATOM 4291 N N . PRO B 1 91 ? -0.823 -82.875 -35.562 1 91.62 91 PRO B N 1
ATOM 4292 C CA . PRO B 1 91 ? -1.249 -84.25 -35.719 1 91.62 91 PRO B CA 1
ATOM 4293 C C . PRO B 1 91 ? -2.744 -84.375 -36 1 91.62 91 PRO B C 1
ATOM 4295 O O . PRO B 1 91 ? -3.166 -85.312 -36.688 1 91.62 91 PRO B O 1
ATOM 4298 N N . SER B 1 92 ? -3.555 -83.438 -35.656 1 92.12 92 SER B N 1
ATOM 4299 C CA . SER B 1 92 ? -4.992 -83.438 -35.906 1 92.12 92 SER B CA 1
ATOM 4300 C C . SER B 1 92 ? -5.328 -82.75 -37.219 1 92.12 92 SER B C 1
ATOM 4302 O O . SER B 1 92 ? -6.48 -82.375 -37.438 1 92.12 92 SER B O 1
ATOM 4304 N N . ALA B 1 93 ? -4.309 -82.375 -37.938 1 90.94 93 ALA B N 1
ATOM 4305 C CA . ALA B 1 93 ? -4.43 -81.812 -39.281 1 90.94 93 ALA B CA 1
ATOM 4306 C C . ALA B 1 93 ? -4.852 -80.312 -39.25 1 90.94 93 ALA B C 1
ATOM 4308 O O . ALA B 1 93 ? -5.551 -79.875 -40.125 1 90.94 93 ALA B O 1
ATOM 4309 N N . LYS B 1 94 ? -4.5 -79.75 -38.188 1 93.12 94 LYS B N 1
ATOM 4310 C CA . LYS B 1 94 ? -4.688 -78.312 -38.125 1 93.12 94 LYS B CA 1
ATOM 4311 C C . LYS B 1 94 ? -3.518 -77.562 -38.781 1 93.12 94 LYS B C 1
ATOM 4313 O O . LYS B 1 94 ? -2.357 -77.875 -38.469 1 93.12 94 LYS B O 1
ATOM 4318 N N . ASN B 1 95 ? -3.881 -76.625 -39.656 1 95.56 95 ASN B N 1
ATOM 4319 C CA . ASN B 1 95 ? -2.842 -75.875 -40.375 1 95.56 95 ASN B CA 1
ATOM 4320 C C . ASN B 1 95 ? -2.311 -74.75 -39.5 1 95.56 95 ASN B C 1
ATOM 4322 O O . ASN B 1 95 ? -3.088 -73.938 -39 1 95.56 95 ASN B O 1
ATOM 4326 N N . LEU B 1 96 ? -1.043 -74.75 -39.344 1 96.5 96 LEU B N 1
ATOM 4327 C CA . LEU B 1 96 ? -0.371 -73.625 -38.656 1 96.5 96 LEU B CA 1
ATOM 4328 C C . LEU B 1 96 ? 0.536 -72.875 -39.594 1 96.5 96 LEU B C 1
ATOM 4330 O O . LEU B 1 96 ? 1.058 -73.438 -40.562 1 96.5 96 LEU B O 1
ATOM 4334 N N . THR B 1 97 ? 0.647 -71.625 -39.312 1 95.69 97 THR B N 1
ATOM 4335 C CA . THR B 1 97 ? 1.579 -70.75 -40.094 1 95.69 97 THR B CA 1
ATOM 4336 C C . THR B 1 97 ? 2.521 -70 -39.156 1 95.69 97 THR B C 1
ATOM 4338 O O . THR B 1 97 ? 2.148 -69.688 -38.031 1 95.69 97 THR B O 1
ATOM 4341 N N . LEU B 1 98 ? 3.674 -69.812 -39.625 1 93.75 98 LEU B N 1
ATOM 4342 C CA . LEU B 1 98 ? 4.68 -69.062 -38.875 1 93.75 98 LEU B CA 1
ATOM 4343 C C . LEU B 1 98 ? 4.438 -67.562 -38.938 1 93.75 98 LEU B C 1
ATOM 4345 O O . LEU B 1 98 ? 4.309 -67 -40.062 1 93.75 98 LEU B O 1
ATOM 4349 N N . MET B 1 99 ? 4.355 -67 -37.844 1 92.19 99 MET B N 1
ATOM 4350 C CA . MET B 1 99 ? 4.199 -65.562 -37.75 1 92.19 99 MET B CA 1
ATOM 4351 C C . MET B 1 99 ? 5.504 -64.875 -37.312 1 92.19 99 MET B C 1
ATOM 4353 O O . MET B 1 99 ? 6.047 -65.188 -36.25 1 92.19 99 MET B O 1
ATOM 4357 N N . ASN B 1 100 ? 6.047 -64 -38.094 1 88.38 100 ASN B N 1
ATOM 4358 C CA . ASN B 1 100 ? 7.23 -63.219 -37.75 1 88.38 100 ASN B CA 1
ATOM 4359 C C . ASN B 1 100 ? 6.863 -62 -36.906 1 88.38 100 ASN B C 1
ATOM 4361 O O . ASN B 1 100 ? 5.68 -61.688 -36.75 1 88.38 100 ASN B O 1
ATOM 4365 N N . PRO B 1 101 ? 7.789 -61.312 -36.344 1 87.69 101 PRO B N 1
ATOM 4366 C CA . PRO B 1 101 ? 7.508 -60.156 -35.469 1 87.69 101 PRO B CA 1
ATOM 4367 C C . PRO B 1 101 ? 6.684 -59.062 -36.188 1 87.69 101 PRO B C 1
ATOM 4369 O O . PRO B 1 101 ? 5.754 -58.531 -35.594 1 87.69 101 PRO B O 1
ATOM 4372 N N . ALA B 1 102 ? 6.957 -58.75 -37.406 1 84.25 102 ALA B N 1
ATOM 4373 C CA . ALA B 1 102 ? 6.23 -57.719 -38.125 1 84.25 102 ALA B CA 1
ATOM 4374 C C . ALA B 1 102 ? 4.762 -58.094 -38.312 1 84.25 102 ALA B C 1
ATOM 4376 O O . ALA B 1 102 ? 3.879 -57.25 -38.156 1 84.25 102 ALA B O 1
ATOM 4377 N N . TYR B 1 103 ? 4.523 -59.375 -38.562 1 88.88 103 TYR B N 1
ATOM 4378 C CA . TYR B 1 103 ? 3.158 -59.875 -38.75 1 88.88 103 TYR B CA 1
ATOM 4379 C C . TYR B 1 103 ? 2.393 -59.812 -37.438 1 88.88 103 TYR B C 1
ATOM 4381 O O . TYR B 1 103 ? 1.242 -59.375 -37.375 1 88.88 103 TYR B O 1
ATOM 4389 N N . ALA B 1 104 ? 3.059 -60.219 -36.438 1 89.56 104 ALA B N 1
ATOM 4390 C CA . ALA B 1 104 ? 2.451 -60.188 -35.094 1 89.56 104 ALA B CA 1
ATOM 4391 C C . ALA B 1 104 ? 2.096 -58.781 -34.688 1 89.56 104 ALA B C 1
ATOM 4393 O O . ALA B 1 104 ? 0.979 -58.5 -34.25 1 89.56 104 ALA B O 1
ATOM 4394 N N . MET B 1 105 ? 2.988 -57.844 -34.906 1 86.94 105 MET B N 1
ATOM 4395 C CA . MET B 1 105 ? 2.789 -56.438 -34.531 1 86.94 105 MET B CA 1
ATOM 4396 C C . MET B 1 105 ? 1.645 -55.844 -35.344 1 86.94 105 MET B C 1
ATOM 4398 O O . MET B 1 105 ? 0.817 -55.094 -34.812 1 86.94 105 MET B O 1
ATOM 4402 N N . ARG B 1 106 ? 1.671 -56.094 -36.562 1 85.81 106 ARG B N 1
ATOM 4403 C CA . ARG B 1 106 ? 0.621 -55.562 -37.406 1 85.81 106 ARG B CA 1
ATOM 4404 C C . ARG B 1 106 ? -0.755 -56.031 -36.938 1 85.81 106 ARG B C 1
ATOM 4406 O O . ARG B 1 106 ? -1.694 -55.25 -36.875 1 85.81 106 ARG B O 1
ATOM 4413 N N . GLN B 1 107 ? -0.837 -57.281 -36.688 1 87.94 107 GLN B N 1
ATOM 4414 C CA . GLN B 1 107 ? -2.115 -57.812 -36.219 1 87.94 107 GLN B CA 1
ATOM 4415 C C . GLN B 1 107 ? -2.52 -57.188 -34.906 1 87.94 107 GLN B C 1
ATOM 4417 O O . GLN B 1 107 ? -3.693 -56.906 -34.688 1 87.94 107 GLN B O 1
ATOM 4422 N N . MET B 1 108 ? -1.519 -57.031 -34.094 1 85.06 108 MET B N 1
ATOM 4423 C CA . MET B 1 108 ? -1.771 -56.406 -32.812 1 85.06 108 MET B CA 1
ATOM 4424 C C . MET B 1 108 ? -2.307 -55 -33 1 85.06 108 MET B C 1
ATOM 4426 O O . MET B 1 108 ? -3.283 -54.594 -32.344 1 85.06 108 MET B O 1
ATOM 4430 N N . HIS B 1 109 ? -1.735 -54.25 -33.844 1 82.25 109 HIS B N 1
ATOM 4431 C CA . HIS B 1 109 ? -2.105 -52.844 -34.094 1 82.25 109 HIS B CA 1
ATOM 4432 C C . HIS B 1 109 ? -3.475 -52.75 -34.781 1 82.25 109 HIS B C 1
ATOM 4434 O O . HIS B 1 109 ? -4.254 -51.844 -34.469 1 82.25 109 HIS B O 1
ATOM 4440 N N . GLU B 1 110 ? -3.713 -53.656 -35.594 1 78.94 110 GLU B N 1
ATOM 4441 C CA . GLU B 1 110 ? -4.953 -53.625 -36.344 1 78.94 110 GLU B CA 1
ATOM 4442 C C . GLU B 1 110 ? -6.129 -54.156 -35.531 1 78.94 110 GLU B C 1
ATOM 4444 O O . GLU B 1 110 ? -7.207 -53.562 -35.531 1 78.94 110 GLU B O 1
ATOM 4449 N N . SER B 1 111 ? -5.91 -55.188 -34.812 1 75.25 111 SER B N 1
ATOM 4450 C CA . SER B 1 111 ? -7.02 -55.875 -34.156 1 75.25 111 SER B CA 1
ATOM 4451 C C . SER B 1 111 ? -7.258 -55.281 -32.75 1 75.25 111 SER B C 1
ATOM 4453 O O . SER B 1 111 ? -8.352 -55.438 -32.188 1 75.25 111 SER B O 1
ATOM 4455 N N . TYR B 1 112 ? -6.285 -54.656 -32.281 1 73.19 112 TYR B N 1
ATOM 4456 C CA . TYR B 1 112 ? -6.449 -54.25 -30.891 1 73.19 112 TYR B CA 1
ATOM 4457 C C . TYR B 1 112 ? -6.27 -52.75 -30.719 1 73.19 112 TYR B C 1
ATOM 4459 O O . TYR B 1 112 ? -6.031 -52.281 -29.594 1 73.19 112 TYR B O 1
ATOM 4467 N N . ALA B 1 113 ? -6.375 -52.094 -31.812 1 71.62 113 ALA B N 1
ATOM 4468 C CA . ALA B 1 113 ? -6.324 -50.625 -31.781 1 71.62 113 ALA B CA 1
ATOM 4469 C C . ALA B 1 113 ? -7.383 -50.062 -30.844 1 71.62 113 ALA B C 1
ATOM 4471 O O . ALA B 1 113 ? -7.129 -49.094 -30.125 1 71.62 113 ALA B O 1
ATOM 4472 N N . LYS B 1 114 ? -8.477 -50.719 -30.812 1 71.81 114 LYS B N 1
ATOM 4473 C CA . LYS B 1 114 ? -9.578 -50.25 -29.969 1 71.81 114 LYS B CA 1
ATOM 4474 C C . LYS B 1 114 ? -9.281 -50.469 -28.484 1 71.81 114 LYS B C 1
ATOM 4476 O O . LYS B 1 114 ? -9.633 -49.656 -27.656 1 71.81 114 LYS B O 1
ATOM 4481 N N . THR B 1 115 ? -8.594 -51.531 -28.344 1 70.25 115 THR B N 1
ATOM 4482 C CA . THR B 1 115 ? -8.25 -51.844 -26.953 1 70.25 115 THR B CA 1
ATOM 4483 C C . THR B 1 115 ? -7.195 -50.875 -26.422 1 70.25 115 THR B C 1
ATOM 4485 O O . THR B 1 115 ? -7.309 -50.375 -25.312 1 70.25 115 THR B O 1
ATOM 4488 N N . TYR B 1 116 ? -6.312 -50.562 -27.312 1 70.31 116 TYR B N 1
ATOM 4489 C CA . TYR B 1 116 ? -5.195 -49.719 -26.938 1 70.31 116 TYR B CA 1
ATOM 4490 C C . TYR B 1 116 ? -5.609 -48.25 -26.938 1 70.31 116 TYR B C 1
ATOM 4492 O O . TYR B 1 116 ? -5.023 -47.438 -26.219 1 70.31 116 TYR B O 1
ATOM 4500 N N . GLY B 1 117 ? -6.598 -47.969 -27.641 1 67.31 117 GLY B N 1
ATOM 4501 C CA . GLY B 1 117 ? -7.008 -46.594 -27.859 1 67.31 117 GLY B CA 1
ATOM 4502 C C . GLY B 1 117 ? -6.004 -45.781 -28.656 1 67.31 117 GLY B C 1
ATOM 4503 O O . GLY B 1 117 ? -6.039 -44.562 -28.656 1 67.31 117 GLY B O 1
ATOM 4504 N N . VAL B 1 118 ? -4.898 -46.438 -29.047 1 77.88 118 VAL B N 1
ATOM 4505 C CA . VAL B 1 118 ? -3.867 -45.75 -29.812 1 77.88 118 VAL B CA 1
ATOM 4506 C C . VAL B 1 118 ? -3.652 -46.469 -31.141 1 77.88 118 VAL B C 1
ATOM 4508 O O . VAL B 1 118 ? -3.793 -47.688 -31.219 1 77.88 118 VAL B O 1
ATOM 4511 N N . ARG B 1 119 ? -3.459 -45.656 -32.156 1 78.19 119 ARG B N 1
ATOM 4512 C CA . ARG B 1 119 ? -3.203 -46.219 -33.469 1 78.19 119 ARG B CA 1
ATOM 4513 C C . ARG B 1 119 ? -1.705 -46.344 -33.719 1 78.19 119 ARG B C 1
ATOM 4515 O O . ARG B 1 119 ? -0.95 -45.375 -33.594 1 78.19 119 ARG B O 1
ATOM 4522 N N . GLY B 1 120 ? -1.305 -47.594 -33.906 1 83.19 120 GLY B N 1
ATOM 4523 C CA . GLY B 1 120 ? 0.071 -47.844 -34.312 1 83.19 120 GLY B CA 1
ATOM 4524 C C . GLY B 1 120 ? 0.203 -48.25 -35.781 1 83.19 120 GLY B C 1
ATOM 4525 O O . GLY B 1 120 ? -0.756 -48.719 -36.375 1 83.19 120 GLY B O 1
ATOM 4526 N N . HIS B 1 121 ? 1.301 -47.875 -36.344 1 87.44 121 HIS B N 1
ATOM 4527 C CA . HIS B 1 121 ? 1.538 -48.156 -37.75 1 87.44 121 HIS B CA 1
ATOM 4528 C C . HIS B 1 121 ? 3 -48.531 -38 1 87.44 121 HIS B C 1
ATOM 4530 O O . HIS B 1 121 ? 3.9 -47.75 -37.625 1 87.44 121 HIS B O 1
ATOM 4536 N N . ILE B 1 122 ? 3.164 -49.719 -38.5 1 86.62 122 ILE B N 1
ATOM 4537 C CA . ILE B 1 122 ? 4.504 -50.125 -38.875 1 86.62 122 ILE B CA 1
ATOM 4538 C C . ILE B 1 122 ? 4.711 -49.844 -40.375 1 86.62 122 ILE B C 1
ATOM 4540 O O . ILE B 1 122 ? 3.859 -50.188 -41.188 1 86.62 122 ILE B O 1
ATOM 4544 N N . THR B 1 123 ? 5.82 -49.188 -40.656 1 89.19 123 THR B N 1
ATOM 4545 C CA . THR B 1 123 ? 6.039 -48.812 -42.062 1 89.19 123 THR B CA 1
ATOM 4546 C C . THR B 1 123 ? 7.531 -48.75 -42.375 1 89.19 123 THR B C 1
ATOM 4548 O O . THR B 1 123 ? 8.367 -49.031 -41.5 1 89.19 123 THR B O 1
ATOM 4551 N N . SER B 1 124 ? 7.848 -48.625 -43.656 1 89 124 SER B N 1
ATOM 4552 C CA . SER B 1 124 ? 9.219 -48.531 -44.156 1 89 124 SER B CA 1
ATOM 4553 C C . SER B 1 124 ? 9.273 -47.844 -45.5 1 89 124 SER B C 1
ATOM 4555 O O . SER B 1 124 ? 8.258 -47.719 -46.188 1 89 124 SER B O 1
ATOM 4557 N N . LEU B 1 125 ? 10.445 -47.312 -45.812 1 86.44 125 LEU B N 1
ATOM 4558 C CA . LEU B 1 125 ? 10.641 -46.75 -47.125 1 86.44 125 LEU B CA 1
ATOM 4559 C C . LEU B 1 125 ? 10.75 -47.875 -48.188 1 86.44 125 LEU B C 1
ATOM 4561 O O . LEU B 1 125 ? 10.367 -47.688 -49.344 1 86.44 125 LEU B O 1
ATOM 4565 N N . LYS B 1 126 ? 11.297 -49.031 -47.719 1 81.31 126 LYS B N 1
ATOM 4566 C CA . LYS B 1 126 ? 11.367 -50.219 -48.562 1 81.31 126 LYS B CA 1
ATOM 4567 C C . LYS B 1 126 ? 10.305 -51.219 -48.156 1 81.31 126 LYS B C 1
ATOM 4569 O O . LYS B 1 126 ? 10.484 -51.969 -47.188 1 81.31 126 LYS B O 1
ATOM 4574 N N . LEU B 1 127 ? 9.266 -51.312 -48.969 1 76.19 127 LEU B N 1
ATOM 4575 C CA . LEU B 1 127 ? 8.086 -52.062 -48.531 1 76.19 127 LEU B CA 1
ATOM 4576 C C . LEU B 1 127 ? 8.156 -53.5 -49.031 1 76.19 127 LEU B C 1
ATOM 4578 O O . LEU B 1 127 ? 8.531 -53.75 -50.188 1 76.19 127 LEU B O 1
ATOM 4582 N N . LEU B 1 128 ? 8.039 -54.281 -48.125 1 70.25 128 LEU B N 1
ATOM 4583 C CA . LEU B 1 128 ? 7.773 -55.688 -48.5 1 70.25 128 LEU B CA 1
ATOM 4584 C C . LEU B 1 128 ? 6.281 -55.906 -48.719 1 70.25 128 LEU B C 1
ATOM 4586 O O . LEU B 1 128 ? 5.879 -56.531 -49.688 1 70.25 128 LEU B O 1
ATOM 4590 N N . ARG B 1 129 ? 5.488 -55.281 -47.844 1 74.75 129 ARG B N 1
ATOM 4591 C CA . ARG B 1 129 ? 4.031 -55.312 -47.906 1 74.75 129 ARG B CA 1
ATOM 4592 C C . ARG B 1 129 ? 3.484 -53.938 -48.344 1 74.75 129 ARG B C 1
ATOM 4594 O O . ARG B 1 129 ? 3.598 -52.969 -47.594 1 74.75 129 ARG B O 1
ATOM 4601 N N . PRO B 1 130 ? 2.854 -53.906 -49.406 1 77.25 130 PRO B N 1
ATOM 4602 C CA . PRO B 1 130 ? 2.404 -52.625 -49.938 1 77.25 130 PRO B CA 1
ATOM 4603 C C . PRO B 1 130 ? 1.41 -51.906 -49 1 77.25 130 PRO B C 1
ATOM 4605 O O . PRO B 1 130 ? 1.319 -50.688 -49 1 77.25 130 PRO B O 1
ATOM 4608 N N . GLU B 1 131 ? 0.694 -52.594 -48.125 1 80.25 131 GLU B N 1
ATOM 4609 C CA . GLU B 1 131 ? -0.312 -52 -47.25 1 80.25 131 GLU B CA 1
ATOM 4610 C C . GLU B 1 131 ? 0.336 -51.188 -46.125 1 80.25 131 GLU B C 1
ATOM 4612 O O . GLU B 1 131 ? -0.335 -50.406 -45.469 1 80.25 131 GLU B O 1
ATOM 4617 N N . ASN B 1 132 ? 1.648 -51.344 -46.094 1 81.44 132 ASN B N 1
ATOM 4618 C CA . ASN B 1 132 ? 2.377 -50.656 -45.031 1 81.44 132 ASN B CA 1
ATOM 4619 C C . ASN B 1 132 ? 2.947 -49.312 -45.531 1 81.44 132 ASN B C 1
ATOM 4621 O O . ASN B 1 132 ? 3.92 -48.812 -44.969 1 81.44 132 ASN B O 1
ATOM 4625 N N . ILE B 1 133 ? 2.246 -48.75 -46.406 1 87.12 133 ILE B N 1
ATOM 4626 C CA . ILE B 1 133 ? 2.758 -47.5 -47.031 1 87.12 133 ILE B CA 1
ATOM 4627 C C . ILE B 1 133 ? 2.744 -46.375 -46 1 87.12 133 ILE B C 1
ATOM 4629 O O . ILE B 1 133 ? 1.787 -46.25 -45.219 1 87.12 133 ILE B O 1
ATOM 4633 N N . ALA B 1 134 ? 3.828 -45.719 -46 1 92.06 134 ALA B N 1
ATOM 4634 C CA . ALA B 1 134 ? 3.975 -44.594 -45.094 1 92.06 134 ALA B CA 1
ATOM 4635 C C . ALA B 1 134 ? 3.193 -43.375 -45.562 1 92.06 134 ALA B C 1
ATOM 4637 O O . ALA B 1 134 ? 3.148 -43.125 -46.781 1 92.06 134 ALA B O 1
ATOM 4638 N N . ASP B 1 135 ? 2.512 -42.688 -44.688 1 90.88 135 ASP B N 1
ATOM 4639 C CA . ASP B 1 135 ? 1.93 -41.406 -45.062 1 90.88 135 ASP B CA 1
ATOM 4640 C C . ASP B 1 135 ? 3 -40.312 -45.125 1 90.88 135 ASP B C 1
ATOM 4642 O O . ASP B 1 135 ? 4.191 -40.594 -44.969 1 90.88 135 ASP B O 1
ATOM 4646 N N . LEU B 1 136 ? 2.568 -39.094 -45.375 1 92.81 136 LEU B N 1
ATOM 4647 C CA . LEU B 1 136 ? 3.521 -38 -45.625 1 92.81 136 LEU B CA 1
ATOM 4648 C C . LEU B 1 136 ? 4.387 -37.75 -44.406 1 92.81 136 LEU B C 1
ATOM 4650 O O . LEU B 1 136 ? 5.605 -37.625 -44.5 1 92.81 136 LEU B O 1
ATOM 4654 N N . TRP B 1 137 ? 3.752 -37.656 -43.281 1 93.94 137 TRP B N 1
ATOM 4655 C CA . TRP B 1 137 ? 4.496 -37.406 -42.031 1 93.94 137 TRP B CA 1
ATOM 4656 C C . TRP B 1 137 ? 5.445 -38.562 -41.75 1 93.94 137 TRP B C 1
ATOM 4658 O O . TRP B 1 137 ? 6.602 -38.344 -41.375 1 93.94 137 TRP B O 1
ATOM 4668 N N . GLU B 1 138 ? 5.016 -39.812 -41.875 1 94.56 138 GLU B N 1
ATOM 4669 C CA . GLU B 1 138 ? 5.832 -41 -41.625 1 94.56 138 GLU B CA 1
ATOM 4670 C C . GLU B 1 138 ? 7.031 -41.062 -42.562 1 94.56 138 GLU B C 1
ATOM 4672 O O . GLU B 1 138 ? 8.133 -41.438 -42.156 1 94.56 138 GLU B O 1
ATOM 4677 N N . THR B 1 139 ? 6.773 -40.594 -43.812 1 94.94 139 THR B N 1
ATOM 4678 C CA . THR B 1 139 ? 7.84 -40.594 -44.812 1 94.94 139 THR B CA 1
ATOM 4679 C C . THR B 1 139 ? 8.953 -39.625 -44.375 1 94.94 139 THR B C 1
ATOM 4681 O O . THR B 1 139 ? 10.133 -39.969 -44.438 1 94.94 139 THR B O 1
ATOM 4684 N N . ARG B 1 140 ? 8.523 -38.469 -44 1 95.12 140 ARG B N 1
ATOM 4685 C CA . ARG B 1 140 ? 9.492 -37.5 -43.562 1 95.12 140 ARG B CA 1
ATOM 4686 C C . ARG B 1 140 ? 10.266 -38 -42.344 1 95.12 140 ARG B C 1
ATOM 4688 O O . ARG B 1 140 ? 11.484 -37.812 -42.25 1 95.12 140 ARG B O 1
ATOM 4695 N N . ALA B 1 141 ? 9.578 -38.625 -41.406 1 95.38 141 ALA B N 1
ATOM 4696 C CA . ALA B 1 141 ? 10.211 -39.188 -40.219 1 95.38 141 ALA B CA 1
ATOM 4697 C C . ALA B 1 141 ? 11.234 -40.25 -40.594 1 95.38 141 ALA B C 1
ATOM 4699 O O . ALA B 1 141 ? 12.352 -40.281 -40.094 1 95.38 141 ALA B O 1
ATOM 4700 N N . LEU B 1 142 ? 10.867 -41.156 -41.531 1 94.88 142 LEU B N 1
ATOM 4701 C CA . LEU B 1 142 ? 11.742 -42.219 -42 1 94.88 142 LEU B CA 1
ATOM 4702 C C . LEU B 1 142 ? 13 -41.656 -42.656 1 94.88 142 LEU B C 1
ATOM 4704 O O . LEU B 1 142 ? 14.102 -42.156 -42.406 1 94.88 142 LEU B O 1
ATOM 4708 N N . GLN B 1 143 ? 12.773 -40.625 -43.406 1 94.81 143 GLN B N 1
ATOM 4709 C CA . GLN B 1 143 ? 13.914 -39.938 -44.031 1 94.81 143 GLN B CA 1
ATOM 4710 C C . GLN B 1 143 ? 14.859 -39.375 -43 1 94.81 143 GLN B C 1
ATOM 4712 O O . GLN B 1 143 ? 16.078 -39.438 -43.156 1 94.81 143 GLN B O 1
ATOM 4717 N N . SER B 1 144 ? 14.281 -38.844 -41.969 1 95.19 144 SER B N 1
ATOM 4718 C CA . SER B 1 144 ? 15.102 -38.281 -40.906 1 95.19 144 SER B CA 1
ATOM 4719 C C . SER B 1 144 ? 15.883 -39.375 -40.188 1 95.19 144 SER B C 1
ATOM 4721 O O . SER B 1 144 ? 16.969 -39.125 -39.656 1 95.19 144 SER B O 1
ATOM 4723 N N . PHE B 1 145 ? 15.328 -40.562 -40.094 1 94.38 145 PHE B N 1
ATOM 4724 C CA . PHE B 1 145 ? 16.016 -41.688 -39.438 1 94.38 145 PHE B CA 1
ATOM 4725 C C . PHE B 1 145 ? 17.266 -42.062 -40.25 1 94.38 145 PHE B C 1
ATOM 4727 O O . PHE B 1 145 ? 18.281 -42.469 -39.656 1 94.38 145 PHE B O 1
ATOM 4734 N N . GLU B 1 146 ? 17.172 -41.906 -41.531 1 90 146 GLU B N 1
ATOM 4735 C CA . GLU B 1 146 ? 18.328 -42.188 -42.375 1 90 146 GLU B CA 1
ATOM 4736 C C . GLU B 1 146 ? 19.453 -41.188 -42.125 1 90 146 GLU B C 1
ATOM 4738 O O . GLU B 1 146 ? 20.625 -41.469 -42.375 1 90 146 GLU B O 1
ATOM 4743 N N . GLN B 1 147 ? 19.094 -40.031 -41.656 1 92.56 147 GLN B N 1
ATOM 4744 C CA . GLN B 1 147 ? 20.062 -38.969 -41.375 1 92.56 147 GLN B CA 1
ATOM 4745 C C . GLN B 1 147 ? 20.594 -39.062 -39.938 1 92.56 147 GLN B C 1
ATOM 4747 O O . GLN B 1 147 ? 21.359 -38.219 -39.5 1 92.56 147 GLN B O 1
ATOM 4752 N N . GLY B 1 148 ? 20.078 -40.062 -39.156 1 91.56 148 GLY B N 1
ATOM 4753 C CA . GLY B 1 148 ? 20.703 -40.312 -37.875 1 91.56 148 GLY B CA 1
ATOM 4754 C C . GLY B 1 148 ? 19.734 -40.125 -36.688 1 91.56 148 GLY B C 1
ATOM 4755 O O . GLY B 1 148 ? 20.047 -40.531 -35.562 1 91.56 148 GLY B O 1
ATOM 4756 N N . LYS B 1 149 ? 18.578 -39.562 -37.031 1 93.25 149 LYS B N 1
ATOM 4757 C CA . LYS B 1 149 ? 17.609 -39.406 -35.938 1 93.25 149 LYS B CA 1
ATOM 4758 C C . LYS B 1 149 ? 17.016 -40.781 -35.562 1 93.25 149 LYS B C 1
ATOM 4760 O O . LYS B 1 149 ? 16.969 -41.688 -36.375 1 93.25 149 LYS B O 1
ATOM 4765 N N . ARG B 1 150 ? 16.594 -40.875 -34.281 1 93.31 150 ARG B N 1
ATOM 4766 C CA . ARG B 1 150 ? 16.062 -42.156 -33.844 1 93.31 150 ARG B CA 1
ATOM 4767 C C . ARG B 1 150 ? 14.594 -42.031 -33.469 1 93.31 150 ARG B C 1
ATOM 4769 O O . ARG B 1 150 ? 13.875 -43.062 -33.406 1 93.31 150 ARG B O 1
ATOM 4776 N N . GLU B 1 151 ? 14.219 -40.844 -33.156 1 94.56 151 GLU B N 1
ATOM 4777 C CA . GLU B 1 151 ? 12.82 -40.625 -32.812 1 94.56 151 GLU B CA 1
ATOM 4778 C C . GLU B 1 151 ? 12.359 -39.25 -33.281 1 94.56 151 GLU B C 1
ATOM 4780 O O . GLU B 1 151 ? 13.164 -38.312 -33.375 1 94.56 151 GLU B O 1
ATOM 4785 N N . VAL B 1 152 ? 11.125 -39.156 -33.594 1 95.19 152 VAL B N 1
ATOM 4786 C CA . VAL B 1 152 ? 10.5 -37.906 -34.031 1 95.19 152 VAL B CA 1
ATOM 4787 C C . VAL B 1 152 ? 9.117 -37.781 -33.406 1 95.19 152 VAL B C 1
ATOM 4789 O O . VAL B 1 152 ? 8.398 -38.781 -33.25 1 95.19 152 VAL B O 1
ATOM 4792 N N . SER B 1 153 ? 8.82 -36.656 -32.875 1 94.44 153 SER B N 1
ATOM 4793 C CA . SER B 1 153 ? 7.477 -36.375 -32.375 1 94.44 153 SER B CA 1
ATOM 4794 C C . SER B 1 153 ? 6.953 -35.062 -32.906 1 94.44 153 SER B C 1
ATOM 4796 O O . SER B 1 153 ? 7.723 -34.094 -33.125 1 94.44 153 SER B O 1
ATOM 4798 N N . GLU B 1 154 ? 5.664 -35.031 -33.25 1 94.44 154 GLU B N 1
ATOM 4799 C CA . GLU B 1 154 ? 5.039 -33.812 -33.781 1 94.44 154 GLU B CA 1
ATOM 4800 C C . GLU B 1 154 ? 3.545 -33.781 -33.469 1 94.44 154 GLU B C 1
ATOM 4802 O O . GLU B 1 154 ? 2.875 -34.812 -33.5 1 94.44 154 GLU B O 1
ATOM 4807 N N . LEU B 1 155 ? 3.064 -32.656 -33.125 1 92.81 155 LEU B N 1
ATOM 4808 C CA . LEU B 1 155 ? 1.626 -32.469 -32.969 1 92.81 155 LEU B CA 1
ATOM 4809 C C . LEU B 1 155 ? 0.949 -32.281 -34.312 1 92.81 155 LEU B C 1
ATOM 4811 O O . LEU B 1 155 ? 1.334 -31.438 -35.125 1 92.81 155 LEU B O 1
ATOM 4815 N N . THR B 1 156 ? 0.044 -33.188 -34.562 1 90.88 156 THR B N 1
ATOM 4816 C CA . THR B 1 156 ? -0.642 -33.156 -35.844 1 90.88 156 THR B CA 1
ATOM 4817 C C . THR B 1 156 ? -2.152 -33.25 -35.656 1 90.88 156 THR B C 1
ATOM 4819 O O . THR B 1 156 ? -2.621 -33.656 -34.594 1 90.88 156 THR B O 1
ATOM 4822 N N . ASP B 1 157 ? -2.893 -32.875 -36.688 1 90.31 157 ASP B N 1
ATOM 4823 C CA . ASP B 1 157 ? -4.344 -33.031 -36.75 1 90.31 157 ASP B CA 1
ATOM 4824 C C . ASP B 1 157 ? -4.73 -34.188 -37.688 1 90.31 157 ASP B C 1
ATOM 4826 O O . ASP B 1 157 ? -4.324 -34.188 -38.844 1 90.31 157 ASP B O 1
ATOM 4830 N N . LEU B 1 158 ? -5.324 -35.219 -37.125 1 86.56 158 LEU B N 1
ATOM 4831 C CA . LEU B 1 158 ? -5.832 -36.312 -37.906 1 86.56 158 LEU B CA 1
ATOM 4832 C C . LEU B 1 158 ? -7.355 -36.344 -37.875 1 86.56 158 LEU B C 1
ATOM 4834 O O . LEU B 1 158 ? -7.969 -36.562 -36.844 1 86.56 158 LEU B O 1
ATOM 4838 N N . SER B 1 159 ? -7.973 -36.125 -39.031 1 85.56 159 SER B N 1
ATOM 4839 C CA . SER B 1 159 ? -9.422 -36.156 -39.188 1 85.56 159 SER B CA 1
ATOM 4840 C C . SER B 1 159 ? -10.109 -35.156 -38.219 1 85.56 159 SER B C 1
ATOM 4842 O O . SER B 1 159 ? -11.078 -35.531 -37.531 1 85.56 159 SER B O 1
ATOM 4844 N N . GLY B 1 160 ? -9.492 -34 -37.938 1 88.94 160 GLY B N 1
ATOM 4845 C CA . GLY B 1 160 ? -10.109 -32.938 -37.156 1 88.94 160 GLY B CA 1
ATOM 4846 C C . GLY B 1 160 ? -9.812 -33.062 -35.656 1 88.94 160 GLY B C 1
ATOM 4847 O O . GLY B 1 160 ? -10.297 -32.25 -34.875 1 88.94 160 GLY B O 1
ATOM 4848 N N . LYS B 1 161 ? -9.086 -34.062 -35.281 1 92.38 161 LYS B N 1
ATOM 4849 C CA . LYS B 1 161 ? -8.734 -34.219 -33.875 1 92.38 161 LYS B CA 1
ATOM 4850 C C . LYS B 1 161 ? -7.219 -34.125 -33.688 1 92.38 161 LYS B C 1
ATOM 4852 O O . LYS B 1 161 ? -6.449 -34.625 -34.5 1 92.38 161 LYS B O 1
ATOM 4857 N N . PRO B 1 162 ? -6.852 -33.438 -32.594 1 93.81 162 PRO B N 1
ATOM 4858 C CA . PRO B 1 162 ? -5.414 -33.281 -32.375 1 93.81 162 PRO B CA 1
ATOM 4859 C C . PRO B 1 162 ? -4.758 -34.594 -31.891 1 93.81 162 PRO B C 1
ATOM 4861 O O . PRO B 1 162 ? -5.293 -35.25 -31 1 93.81 162 PRO B O 1
ATOM 4864 N N . PHE B 1 163 ? -3.629 -34.969 -32.5 1 94.12 163 PHE B N 1
ATOM 4865 C CA . PHE B 1 163 ? -2.846 -36.125 -32.094 1 94.12 163 PHE B CA 1
ATOM 4866 C C . PHE B 1 163 ? -1.376 -35.75 -31.922 1 94.12 163 PHE B C 1
ATOM 4868 O O . PHE B 1 163 ? -0.874 -34.844 -32.594 1 94.12 163 PHE B O 1
ATOM 4875 N N . LEU B 1 164 ? -0.76 -36.312 -30.984 1 94.38 164 LEU B N 1
ATOM 4876 C CA . LEU B 1 164 ? 0.698 -36.312 -30.969 1 94.38 164 LEU B CA 1
ATOM 4877 C C . LEU B 1 164 ? 1.229 -37.562 -31.656 1 94.38 164 LEU B C 1
ATOM 4879 O O . LEU B 1 164 ? 0.997 -38.688 -31.203 1 94.38 164 LEU B O 1
ATOM 4883 N N . ARG B 1 165 ? 1.825 -37.406 -32.75 1 94.25 165 ARG B N 1
ATOM 4884 C CA . ARG B 1 165 ? 2.406 -38.531 -33.469 1 94.25 165 ARG B CA 1
ATOM 4885 C C . ARG B 1 165 ? 3.871 -38.75 -33.094 1 94.25 165 ARG B C 1
ATOM 4887 O O . ARG B 1 165 ? 4.629 -37.781 -33 1 94.25 165 ARG B O 1
ATOM 4894 N N . TYR B 1 166 ? 4.141 -39.844 -32.812 1 94.56 166 TYR B N 1
ATOM 4895 C CA . TYR B 1 166 ? 5.48 -40.25 -32.406 1 94.56 166 TYR B CA 1
ATOM 4896 C C . TYR B 1 166 ? 5.969 -41.438 -33.219 1 94.56 166 TYR B C 1
ATOM 4898 O O . TYR B 1 166 ? 5.223 -42.406 -33.438 1 94.56 166 TYR B O 1
ATOM 4906 N N . MET B 1 167 ? 7.164 -41.375 -33.719 1 94.75 167 MET B N 1
ATOM 4907 C CA . MET B 1 167 ? 7.711 -42.469 -34.531 1 94.75 167 MET B CA 1
ATOM 4908 C C . MET B 1 167 ? 9.133 -42.781 -34.094 1 94.75 167 MET B C 1
ATOM 4910 O O . MET B 1 167 ? 9.914 -41.906 -33.781 1 94.75 167 MET B O 1
ATOM 4914 N N . TRP B 1 168 ? 9.414 -44.031 -34 1 93.31 168 TRP B N 1
ATOM 4915 C CA . TRP B 1 168 ? 10.75 -44.5 -33.688 1 93.31 168 TRP B CA 1
ATOM 4916 C C . TRP B 1 168 ? 11.328 -45.312 -34.844 1 93.31 168 TRP B C 1
ATOM 4918 O O . TRP B 1 168 ? 10.594 -46.031 -35.531 1 93.31 168 TRP B O 1
ATOM 4928 N N . ALA B 1 169 ? 12.594 -45.281 -34.875 1 93.12 169 ALA B N 1
ATOM 4929 C CA . ALA B 1 169 ? 13.297 -46.031 -35.906 1 93.12 169 ALA B CA 1
ATOM 4930 C C . ALA B 1 169 ? 13.477 -47.5 -35.5 1 93.12 169 ALA B C 1
ATOM 4932 O O . ALA B 1 169 ? 13.75 -47.781 -34.312 1 93.12 169 ALA B O 1
ATOM 4933 N N . MET B 1 170 ? 13.164 -48.344 -36.375 1 87.69 170 MET B N 1
ATOM 4934 C CA . MET B 1 170 ? 13.453 -49.781 -36.156 1 87.69 170 MET B CA 1
ATOM 4935 C C . MET B 1 170 ? 14.852 -50.125 -36.656 1 87.69 170 MET B C 1
ATOM 4937 O O . MET B 1 170 ? 15.094 -50.156 -37.875 1 87.69 170 MET B O 1
ATOM 4941 N N . ILE B 1 171 ? 15.688 -50.406 -35.719 1 86.88 171 ILE B N 1
ATOM 4942 C CA . ILE B 1 171 ? 17.078 -50.719 -36.062 1 86.88 171 ILE B CA 1
ATOM 4943 C C . ILE B 1 171 ? 17.234 -52.219 -36.219 1 86.88 171 ILE B C 1
ATOM 4945 O O . ILE B 1 171 ? 16.75 -53 -35.406 1 86.88 171 ILE B O 1
ATOM 4949 N N . THR B 1 172 ? 17.953 -52.625 -37.25 1 85.31 172 THR B N 1
ATOM 4950 C CA . THR B 1 172 ? 18.156 -54.031 -37.594 1 85.31 172 THR B CA 1
ATOM 4951 C C . THR B 1 172 ? 19.094 -54.688 -36.562 1 85.31 172 THR B C 1
ATOM 4953 O O . THR B 1 172 ? 20.188 -54.188 -36.312 1 85.31 172 THR B O 1
ATOM 4956 N N . GLU B 1 173 ? 18.547 -55.656 -36 1 83.25 173 GLU B N 1
ATOM 4957 C CA . GLU B 1 173 ? 19.359 -56.5 -35.094 1 83.25 173 GLU B CA 1
ATOM 4958 C C . GLU B 1 173 ? 19.641 -57.844 -35.719 1 83.25 173 GLU B C 1
ATOM 4960 O O . GLU B 1 173 ? 19.109 -58.188 -36.781 1 83.25 173 GLU B O 1
ATOM 4965 N N . ARG B 1 174 ? 20.422 -58.625 -35.094 1 82.81 174 ARG B N 1
ATOM 4966 C CA . ARG B 1 174 ? 20.875 -59.906 -35.656 1 82.81 174 ARG B CA 1
ATOM 4967 C C . ARG B 1 174 ? 19.703 -60.844 -35.906 1 82.81 174 ARG B C 1
ATOM 4969 O O . ARG B 1 174 ? 19.594 -61.438 -36.969 1 82.81 174 ARG B O 1
ATOM 4976 N N . PRO B 1 175 ? 18.797 -60.875 -35 1 75.56 175 PRO B N 1
ATOM 4977 C CA . PRO B 1 175 ? 17.672 -61.781 -35.25 1 75.56 175 PRO B CA 1
ATOM 4978 C C . PRO B 1 175 ? 16.781 -61.375 -36.406 1 75.56 175 PRO B C 1
ATOM 4980 O O . PRO B 1 175 ? 16.062 -62.188 -36.969 1 75.56 175 PRO B O 1
ATOM 4983 N N . CYS B 1 176 ? 16.859 -60.219 -36.781 1 76.25 176 CYS B N 1
ATOM 4984 C CA . CYS B 1 176 ? 16.031 -59.656 -37.844 1 76.25 176 CYS B CA 1
ATOM 4985 C C . CYS B 1 176 ? 16.484 -60.188 -39.219 1 76.25 176 CYS B C 1
ATOM 4987 O O . CYS B 1 176 ? 15.695 -60.219 -40.156 1 76.25 176 CYS B O 1
ATOM 4989 N N . LEU B 1 177 ? 17.641 -60.594 -39.312 1 77.94 177 LEU B N 1
ATOM 4990 C CA . LEU B 1 177 ? 18.266 -60.906 -40.594 1 77.94 177 LEU B CA 1
ATOM 4991 C C . LEU B 1 177 ? 17.766 -62.25 -41.094 1 77.94 177 LEU B C 1
ATOM 4993 O O . LEU B 1 177 ? 17.938 -62.562 -42.281 1 77.94 177 LEU B O 1
ATOM 4997 N N . LYS B 1 178 ? 17.078 -62.938 -40.188 1 72.62 178 LYS B N 1
ATOM 4998 C CA . LYS B 1 178 ? 16.516 -64.188 -40.656 1 72.62 178 LYS B CA 1
ATOM 4999 C C . LYS B 1 178 ? 15.438 -64 -41.719 1 72.62 178 LYS B C 1
ATOM 5001 O O . LYS B 1 178 ? 15.336 -64.75 -42.688 1 72.62 178 LYS B O 1
ATOM 5006 N N . CYS B 1 179 ? 14.695 -62.938 -41.469 1 70.56 179 CYS B N 1
ATOM 5007 C CA . CYS B 1 179 ? 13.57 -62.656 -42.375 1 70.56 179 CYS B CA 1
ATOM 5008 C C . CYS B 1 179 ? 13.883 -61.469 -43.281 1 70.56 179 CYS B C 1
ATOM 5010 O O . CYS B 1 179 ? 13.281 -61.344 -44.344 1 70.56 179 CYS B O 1
ATOM 5012 N N . HIS B 1 180 ? 14.781 -60.688 -42.906 1 73.69 180 HIS B N 1
ATOM 5013 C CA . HIS B 1 180 ? 15.109 -59.469 -43.688 1 73.69 180 HIS B CA 1
ATOM 5014 C C . HIS B 1 180 ? 16.469 -59.625 -44.344 1 73.69 180 HIS B C 1
ATOM 5016 O O . HIS B 1 180 ? 17.5 -59.438 -43.719 1 73.69 180 HIS B O 1
ATOM 5022 N N . GLN B 1 181 ? 16.297 -59.844 -45.656 1 72.94 181 GLN B N 1
ATOM 5023 C CA . GLN B 1 181 ? 17.531 -60 -46.438 1 72.94 181 GLN B CA 1
ATOM 5024 C C . GLN B 1 181 ? 18.016 -58.688 -47 1 72.94 181 GLN B C 1
ATOM 5026 O O . GLN B 1 181 ? 17.203 -57.781 -47.312 1 72.94 181 GLN B O 1
ATOM 5031 N N . GLY B 1 182 ? 19.266 -58.406 -46.938 1 77.31 182 GLY B N 1
ATOM 5032 C CA . GLY B 1 182 ? 19.844 -57.188 -47.531 1 77.31 182 GLY B CA 1
ATOM 5033 C C . GLY B 1 182 ? 20.141 -56.125 -46.5 1 77.31 182 GLY B C 1
ATOM 5034 O O . GLY B 1 182 ? 20.594 -55.031 -46.844 1 77.31 182 GLY B O 1
ATOM 5035 N N . TYR B 1 183 ? 19.859 -56.438 -45.312 1 84.06 183 TYR B N 1
ATOM 5036 C CA . TYR B 1 183 ? 20.141 -55.469 -44.25 1 84.06 183 TYR B CA 1
ATOM 5037 C C . TYR B 1 183 ? 21.344 -55.906 -43.406 1 84.06 183 TYR B C 1
ATOM 5039 O O . TYR B 1 183 ? 21.703 -57.094 -43.406 1 84.06 183 TYR B O 1
ATOM 5047 N N . GLN B 1 184 ? 22 -54.906 -42.812 1 88.06 184 GLN B N 1
ATOM 5048 C CA . GLN B 1 184 ? 23.062 -55.156 -41.844 1 88.06 184 GLN B CA 1
ATOM 5049 C C . GLN B 1 184 ? 22.672 -54.688 -40.469 1 88.06 184 GLN B C 1
ATOM 5051 O O . GLN B 1 184 ? 21.781 -53.844 -40.312 1 88.06 184 GLN B O 1
ATOM 5056 N N . VAL B 1 185 ? 23.297 -55.312 -39.594 1 89.25 185 VAL B N 1
ATOM 5057 C CA . VAL B 1 185 ? 23.047 -54.906 -38.188 1 89.25 185 VAL B CA 1
ATOM 5058 C C . VAL B 1 185 ? 23.312 -53.406 -38.031 1 89.25 185 VAL B C 1
ATOM 5060 O O . VAL B 1 185 ? 24.359 -52.938 -38.469 1 89.25 185 VAL B O 1
ATOM 5063 N N . GLY B 1 186 ? 22.312 -52.625 -37.531 1 88.06 186 GLY B N 1
ATOM 5064 C CA . GLY B 1 186 ? 22.453 -51.188 -37.344 1 88.06 186 GLY B CA 1
ATOM 5065 C C . GLY B 1 186 ? 21.688 -50.375 -38.375 1 88.06 186 GLY B C 1
ATOM 5066 O O . GLY B 1 186 ? 21.453 -49.188 -38.188 1 88.06 186 GLY B O 1
ATOM 5067 N N . ASP B 1 187 ? 21.234 -51.062 -39.406 1 88.94 187 ASP B N 1
ATOM 5068 C CA . ASP B 1 187 ? 20.5 -50.375 -40.438 1 88.94 187 ASP B CA 1
ATOM 5069 C C . ASP B 1 187 ? 19.078 -50.031 -39.969 1 88.94 187 ASP B C 1
ATOM 5071 O O . ASP B 1 187 ? 18.5 -50.75 -39.156 1 88.94 187 ASP B O 1
ATOM 5075 N N . VAL B 1 188 ? 18.609 -48.938 -40.562 1 89.5 188 VAL B N 1
ATOM 5076 C CA . VAL B 1 188 ? 17.219 -48.594 -40.312 1 89.5 188 VAL B CA 1
ATOM 5077 C C . VAL B 1 188 ? 16.328 -49.406 -41.281 1 89.5 188 VAL B C 1
ATOM 5079 O O . VAL B 1 188 ? 16.453 -49.25 -42.5 1 89.5 188 VAL B O 1
ATOM 5082 N N . ARG B 1 189 ? 15.461 -50.188 -40.812 1 86.31 189 ARG B N 1
ATOM 5083 C CA . ARG B 1 189 ? 14.633 -51.062 -41.656 1 86.31 189 ARG B CA 1
ATOM 5084 C C . ARG B 1 189 ? 13.203 -50.531 -41.719 1 86.31 189 ARG B C 1
ATOM 5086 O O . ARG B 1 189 ? 12.367 -51.094 -42.438 1 86.31 189 ARG B O 1
ATOM 5093 N N . GLY B 1 190 ? 12.914 -49.531 -40.938 1 89.31 190 GLY B N 1
ATOM 5094 C CA . GLY B 1 190 ? 11.586 -48.938 -40.875 1 89.31 190 GLY B CA 1
ATOM 5095 C C . GLY B 1 190 ? 11.328 -48.188 -39.594 1 89.31 190 GLY B C 1
ATOM 5096 O O . GLY B 1 190 ? 12.258 -47.688 -38.938 1 89.31 190 GLY B O 1
ATOM 5097 N N . GLY B 1 191 ? 10.117 -47.969 -39.406 1 90.5 191 GLY B N 1
ATOM 5098 C CA . GLY B 1 191 ? 9.719 -47.281 -38.188 1 90.5 191 GLY B CA 1
ATOM 5099 C C . GLY B 1 191 ? 8.32 -47.656 -37.719 1 90.5 191 GLY B C 1
ATOM 5100 O O . GLY B 1 191 ? 7.555 -48.25 -38.469 1 90.5 191 GLY B O 1
ATOM 5101 N N . ILE B 1 192 ? 8.109 -47.469 -36.5 1 90.12 192 ILE B N 1
ATOM 5102 C CA . ILE B 1 192 ? 6.789 -47.656 -35.906 1 90.12 192 ILE B CA 1
ATOM 5103 C C . ILE B 1 192 ? 6.258 -46.312 -35.406 1 90.12 192 ILE B C 1
ATOM 5105 O O . ILE B 1 192 ? 6.93 -45.594 -34.625 1 90.12 192 ILE B O 1
ATOM 5109 N N . SER B 1 193 ? 5.129 -45.969 -35.906 1 92.06 193 SER B N 1
ATOM 5110 C CA . SER B 1 193 ? 4.508 -44.719 -35.469 1 92.06 193 SER B CA 1
ATOM 5111 C C . SER B 1 193 ? 3.312 -44.969 -34.562 1 92.06 193 SER B C 1
ATOM 5113 O O . SER B 1 193 ? 2.641 -46 -34.688 1 92.06 193 SER B O 1
ATOM 5115 N N . VAL B 1 194 ? 3.201 -44.125 -33.562 1 90.38 194 VAL B N 1
ATOM 5116 C CA . VAL B 1 194 ? 2.047 -44.156 -32.688 1 90.38 194 VAL B CA 1
ATOM 5117 C C . VAL B 1 194 ? 1.398 -42.781 -32.625 1 90.38 194 VAL B C 1
ATOM 5119 O O . VAL B 1 194 ? 2.09 -41.75 -32.688 1 90.38 194 VAL B O 1
ATOM 5122 N N . SER B 1 195 ? 0.109 -42.781 -32.625 1 91.25 195 SER B N 1
ATOM 5123 C CA . SER B 1 195 ? -0.646 -41.562 -32.531 1 91.25 195 SER B CA 1
ATOM 5124 C C . SER B 1 195 ? -1.441 -41.5 -31.219 1 91.25 195 SER B C 1
ATOM 5126 O O . SER B 1 195 ? -2.4 -42.25 -31.031 1 91.25 195 SER B O 1
ATOM 5128 N N . ILE B 1 196 ? -1.085 -40.5 -30.359 1 90.31 196 ILE B N 1
ATOM 5129 C CA . ILE B 1 196 ? -1.743 -40.312 -29.078 1 90.31 196 ILE B CA 1
ATOM 5130 C C . ILE B 1 196 ? -2.83 -39.25 -29.188 1 90.31 196 ILE B C 1
ATOM 5132 O O . ILE B 1 196 ? -2.545 -38.125 -29.547 1 90.31 196 ILE B O 1
ATOM 5136 N N . PRO B 1 197 ? -4.047 -39.656 -28.859 1 90.88 197 PRO B N 1
ATOM 5137 C CA . PRO B 1 197 ? -5.082 -38.625 -28.859 1 90.88 197 PRO B CA 1
ATOM 5138 C C . PRO B 1 197 ? -4.844 -37.531 -27.812 1 90.88 197 PRO B C 1
ATOM 5140 O O . PRO B 1 197 ? -4.645 -37.844 -26.625 1 90.88 197 PRO B O 1
ATOM 5143 N N . MET B 1 198 ? -4.926 -36.281 -28.266 1 93.44 198 MET B N 1
ATOM 5144 C CA . MET B 1 198 ? -4.578 -35.188 -27.391 1 93.44 198 MET B CA 1
ATOM 5145 C C . MET B 1 198 ? -5.832 -34.531 -26.812 1 93.44 198 MET B C 1
ATOM 5147 O O . MET B 1 198 ? -5.746 -33.656 -25.938 1 93.44 198 MET B O 1
ATOM 5151 N N . THR B 1 199 ? -6.961 -34.969 -27.172 1 92.88 199 THR B N 1
ATOM 5152 C CA . THR B 1 199 ? -8.211 -34.312 -26.812 1 92.88 199 THR B CA 1
ATOM 5153 C C . THR B 1 199 ? -8.367 -34.219 -25.297 1 92.88 199 THR B C 1
ATOM 5155 O O . THR B 1 199 ? -8.586 -33.156 -24.75 1 92.88 199 THR B O 1
ATOM 5158 N N . ASP B 1 200 ? -8.188 -35.344 -24.594 1 90.94 200 ASP B N 1
ATOM 5159 C CA . ASP B 1 200 ? -8.344 -35.375 -23.141 1 90.94 200 ASP B CA 1
ATOM 5160 C C . ASP B 1 200 ? -7.227 -34.594 -22.438 1 90.94 200 ASP B C 1
ATOM 5162 O O . ASP B 1 200 ? -7.465 -33.906 -21.453 1 90.94 200 ASP B O 1
ATOM 5166 N N . LEU B 1 201 ? -6.027 -34.688 -22.984 1 92.38 201 LEU B N 1
ATOM 5167 C CA . LEU B 1 201 ? -4.887 -33.969 -22.406 1 92.38 201 LEU B CA 1
ATOM 5168 C C . LEU B 1 201 ? -5.043 -32.469 -22.547 1 92.38 201 LEU B C 1
ATOM 5170 O O . LEU B 1 201 ? -4.766 -31.719 -21.625 1 92.38 201 LEU B O 1
ATOM 5174 N N . LEU B 1 202 ? -5.523 -32.062 -23.719 1 94.62 202 LEU B N 1
ATOM 5175 C CA . LEU B 1 202 ? -5.719 -30.656 -23.969 1 94.62 202 LEU B CA 1
ATOM 5176 C C . LEU B 1 202 ? -6.883 -30.109 -23.156 1 94.62 202 LEU B C 1
ATOM 5178 O O . LEU B 1 202 ? -6.852 -28.953 -22.703 1 94.62 202 LEU B O 1
ATOM 5182 N N . ALA B 1 203 ? -7.934 -30.922 -22.969 1 94.5 203 ALA B N 1
ATOM 5183 C CA . ALA B 1 203 ? -9.039 -30.531 -22.109 1 94.5 203 ALA B CA 1
ATOM 5184 C C . ALA B 1 203 ? -8.578 -30.312 -20.672 1 94.5 203 ALA B C 1
ATOM 5186 O O . ALA B 1 203 ? -8.953 -29.344 -20.016 1 94.5 203 ALA B O 1
ATOM 5187 N N . LYS B 1 204 ? -7.785 -31.203 -20.188 1 92.81 204 LYS B N 1
ATOM 5188 C CA . LYS B 1 204 ? -7.199 -31.078 -18.859 1 92.81 204 LYS B CA 1
ATOM 5189 C C . LYS B 1 204 ? -6.336 -29.828 -18.75 1 92.81 204 LYS B C 1
ATOM 5191 O O . LYS B 1 204 ? -6.406 -29.094 -17.766 1 92.81 204 LYS B O 1
ATOM 5196 N N . GLU B 1 205 ? -5.543 -29.609 -19.766 1 93.56 205 GLU B N 1
ATOM 5197 C CA . GLU B 1 205 ? -4.707 -28.422 -19.812 1 93.56 205 GLU B CA 1
ATOM 5198 C C . GLU B 1 205 ? -5.547 -27.156 -19.719 1 93.56 205 GLU B C 1
ATOM 5200 O O . GLU B 1 205 ? -5.199 -26.219 -19 1 93.56 205 GLU B O 1
ATOM 5205 N N . SER B 1 206 ? -6.645 -27.109 -20.469 1 95.56 206 SER B N 1
ATOM 5206 C CA . SER B 1 206 ? -7.516 -25.922 -20.484 1 95.56 206 SER B CA 1
ATOM 5207 C C . SER B 1 206 ? -8.094 -25.656 -19.094 1 95.56 206 SER B C 1
ATOM 5209 O O . SER B 1 206 ? -8.195 -24.5 -18.672 1 95.56 206 SER B O 1
ATOM 5211 N N . ARG B 1 207 ? -8.469 -26.688 -18.406 1 93.62 207 ARG B N 1
ATOM 5212 C CA . ARG B 1 207 ? -8.992 -26.531 -17.047 1 93.62 207 ARG B CA 1
ATOM 5213 C C . ARG B 1 207 ? -7.934 -25.984 -16.109 1 93.62 207 ARG B C 1
ATOM 5215 O O . ARG B 1 207 ? -8.211 -25.078 -15.32 1 93.62 207 ARG B O 1
ATOM 5222 N N . GLU B 1 208 ? -6.758 -26.516 -16.25 1 90.56 208 GLU B N 1
ATOM 5223 C CA . GLU B 1 208 ? -5.66 -26.062 -15.406 1 90.56 208 GLU B CA 1
ATOM 5224 C C . GLU B 1 208 ? -5.273 -24.609 -15.727 1 90.56 208 GLU B C 1
ATOM 5226 O O . GLU B 1 208 ? -4.941 -23.844 -14.828 1 90.56 208 GLU B O 1
ATOM 5231 N N . ARG B 1 209 ? -5.309 -24.359 -17 1 93.38 209 ARG B N 1
ATOM 5232 C CA . ARG B 1 209 ? -5.039 -23 -17.438 1 93.38 209 ARG B CA 1
ATOM 5233 C C . ARG B 1 209 ? -6.043 -22.016 -16.828 1 93.38 209 ARG B C 1
ATOM 5235 O O . ARG B 1 209 ? -5.664 -20.953 -16.344 1 93.38 209 ARG B O 1
ATOM 5242 N N . LEU B 1 210 ? -7.285 -22.344 -16.812 1 94.12 210 LEU B N 1
ATOM 5243 C CA . LEU B 1 210 ? -8.32 -21.5 -16.234 1 94.12 210 LEU B CA 1
ATOM 5244 C C . LEU B 1 210 ? -8.086 -21.297 -14.734 1 94.12 210 LEU B C 1
ATOM 5246 O O . LEU B 1 210 ? -8.227 -20.188 -14.219 1 94.12 210 LEU B O 1
ATOM 5250 N N . GLU B 1 211 ? -7.754 -22.391 -14.055 1 89.69 211 GLU B N 1
ATOM 5251 C CA . GLU B 1 211 ? -7.48 -22.297 -12.625 1 89.69 211 GLU B CA 1
ATOM 5252 C C . GLU B 1 211 ? -6.297 -21.375 -12.344 1 89.69 211 GLU B C 1
ATOM 5254 O O . GLU B 1 211 ? -6.32 -20.609 -11.383 1 89.69 211 GLU B O 1
ATOM 5259 N N . LEU B 1 212 ? -5.258 -21.516 -13.188 1 89.5 212 LEU B N 1
ATOM 5260 C CA . LEU B 1 212 ? -4.086 -20.656 -13.055 1 89.5 212 LEU B CA 1
ATOM 5261 C C . LEU B 1 212 ? -4.465 -19.203 -13.242 1 89.5 212 LEU B C 1
ATOM 5263 O O . LEU B 1 212 ? -4.047 -18.344 -12.461 1 89.5 212 LEU B O 1
ATOM 5267 N N . LEU B 1 213 ? -5.316 -18.922 -14.219 1 92.62 213 LEU B N 1
ATOM 5268 C CA . LEU B 1 213 ? -5.734 -17.562 -14.508 1 92.62 213 LEU B CA 1
ATOM 5269 C C . LEU B 1 213 ? -6.578 -16.984 -13.367 1 92.62 213 LEU B C 1
ATOM 5271 O O . LEU B 1 213 ? -6.418 -15.828 -12.992 1 92.62 213 LEU B O 1
ATOM 5275 N N . LEU B 1 214 ? -7.402 -17.812 -12.789 1 92 214 LEU B N 1
ATOM 5276 C CA . LEU B 1 214 ? -8.266 -17.359 -11.703 1 92 214 LEU B CA 1
ATOM 5277 C C . LEU B 1 214 ? -7.441 -17.062 -10.453 1 92 214 LEU B C 1
ATOM 5279 O O . LEU B 1 214 ? -7.648 -16.016 -9.812 1 92 214 LEU B O 1
ATOM 5283 N N . SER B 1 215 ? -6.539 -17.938 -10.102 1 88.56 215 SER B N 1
ATOM 5284 C CA . SER B 1 215 ? -5.723 -17.734 -8.906 1 88.56 215 SER B CA 1
ATOM 5285 C C . SER B 1 215 ? -4.844 -16.484 -9.047 1 88.56 215 SER B C 1
ATOM 5287 O O . SER B 1 215 ? -4.781 -15.656 -8.141 1 88.56 215 SER B O 1
ATOM 5289 N N . HIS B 1 216 ? -4.184 -16.344 -10.18 1 89.62 216 HIS B N 1
ATOM 5290 C CA . HIS B 1 216 ? -3.312 -15.188 -10.391 1 89.62 216 HIS B CA 1
ATOM 5291 C C . HIS B 1 216 ? -4.125 -13.906 -10.578 1 89.62 216 HIS B C 1
ATOM 5293 O O . HIS B 1 216 ? -3.658 -12.812 -10.25 1 89.62 216 HIS B O 1
ATOM 5299 N N . GLY B 1 217 ? -5.359 -14.094 -11.164 1 90.94 217 GLY B N 1
ATOM 5300 C CA . GLY B 1 217 ? -6.262 -12.953 -11.234 1 90.94 217 GLY B CA 1
ATOM 5301 C C . GLY B 1 217 ? -6.645 -12.406 -9.875 1 90.94 217 GLY B C 1
ATOM 5302 O O . GLY B 1 217 ? -6.695 -11.195 -9.68 1 90.94 217 GLY B O 1
ATOM 5303 N N . LEU B 1 218 ? -6.871 -13.273 -9 1 90.44 218 LEU B N 1
ATOM 5304 C CA . LEU B 1 218 ? -7.191 -12.891 -7.633 1 90.44 218 LEU B CA 1
ATOM 5305 C C . LEU B 1 218 ? -6.023 -12.148 -6.988 1 90.44 218 LEU B C 1
ATOM 5307 O O . LEU B 1 218 ? -6.219 -11.133 -6.316 1 90.44 218 LEU B O 1
ATOM 5311 N N . ILE B 1 219 ? -4.824 -12.664 -7.18 1 88.38 219 ILE B N 1
ATOM 5312 C CA . ILE B 1 219 ? -3.623 -12.047 -6.637 1 88.38 219 ILE B CA 1
ATOM 5313 C C . ILE B 1 219 ? -3.436 -10.656 -7.25 1 88.38 219 ILE B C 1
ATOM 5315 O O . ILE B 1 219 ? -3.123 -9.695 -6.543 1 88.38 219 ILE B O 1
ATOM 5319 N N . TRP B 1 220 ? -3.58 -10.523 -8.523 1 91.38 220 TRP B N 1
ATOM 5320 C CA . TRP B 1 220 ? -3.459 -9.266 -9.25 1 91.38 220 TRP B CA 1
ATOM 5321 C C . TRP B 1 2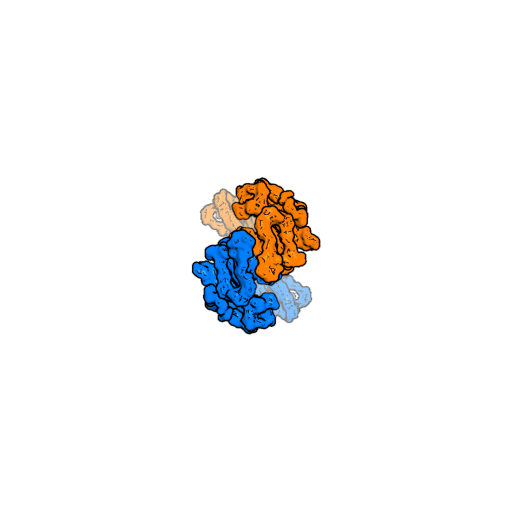20 ? -4.457 -8.234 -8.727 1 91.38 220 TRP B C 1
ATOM 5323 O O . TRP B 1 220 ? -4.086 -7.098 -8.438 1 91.38 220 TRP B O 1
ATOM 5333 N N . LEU B 1 221 ? -5.734 -8.656 -8.555 1 91.62 221 LEU B N 1
ATOM 5334 C CA . LEU B 1 221 ? -6.785 -7.77 -8.062 1 91.62 221 LEU B CA 1
ATOM 5335 C C . LEU B 1 221 ? -6.492 -7.32 -6.641 1 91.62 221 LEU B C 1
ATOM 5337 O O . LEU B 1 221 ? -6.699 -6.152 -6.297 1 91.62 221 LEU B O 1
ATOM 5341 N N . SER B 1 222 ? -6.043 -8.234 -5.801 1 88.94 222 SER B N 1
ATOM 5342 C CA . SER B 1 222 ? -5.715 -7.902 -4.418 1 88.94 222 SER B CA 1
ATOM 5343 C C . SER B 1 222 ? -4.594 -6.871 -4.352 1 88.94 222 SER B C 1
ATOM 5345 O O . SER B 1 222 ? -4.645 -5.945 -3.537 1 88.94 222 SER B O 1
ATOM 5347 N N . GLY B 1 223 ? -3.561 -7.133 -5.238 1 86.88 223 GLY B N 1
ATOM 5348 C CA . GLY B 1 223 ? -2.494 -6.145 -5.309 1 86.88 223 GLY B CA 1
ATOM 5349 C C . GLY B 1 223 ? -2.975 -4.777 -5.754 1 86.88 223 GLY B C 1
ATOM 5350 O O . GLY B 1 223 ? -2.568 -3.758 -5.195 1 86.88 223 GLY B O 1
ATOM 5351 N N . LEU B 1 224 ? -3.902 -4.684 -6.68 1 88.94 224 LEU B N 1
ATOM 5352 C CA . LEU B 1 224 ? -4.457 -3.428 -7.168 1 88.94 224 LEU B CA 1
ATOM 5353 C C . LEU B 1 224 ? -5.277 -2.736 -6.082 1 88.94 224 LEU B C 1
ATOM 5355 O O . LEU B 1 224 ? -5.23 -1.511 -5.953 1 88.94 224 LEU B O 1
ATOM 5359 N N . LEU B 1 225 ? -6.039 -3.496 -5.344 1 87.5 225 LEU B N 1
ATOM 5360 C CA . LEU B 1 225 ? -6.824 -2.943 -4.242 1 87.5 225 LEU B CA 1
ATOM 5361 C C . LEU B 1 225 ? -5.918 -2.342 -3.176 1 87.5 225 LEU B C 1
ATOM 5363 O O . LEU B 1 225 ? -6.203 -1.266 -2.646 1 87.5 225 LEU B O 1
ATOM 5367 N N . LEU B 1 226 ? -4.844 -3.025 -2.916 1 84.19 226 LEU B N 1
ATOM 5368 C CA . LEU B 1 226 ? -3.879 -2.521 -1.945 1 84.19 226 LEU B CA 1
ATOM 5369 C C . LEU B 1 226 ? -3.273 -1.202 -2.414 1 84.19 226 LEU B C 1
ATOM 5371 O O . LEU B 1 226 ? -3.148 -0.258 -1.631 1 84.19 226 LEU B O 1
ATOM 5375 N N . ILE B 1 227 ? -2.926 -1.14 -3.648 1 82.44 227 ILE B N 1
ATOM 5376 C CA . ILE B 1 227 ? -2.338 0.065 -4.223 1 82.44 227 ILE B CA 1
ATOM 5377 C C . ILE B 1 227 ? -3.365 1.196 -4.211 1 82.44 227 ILE B C 1
ATOM 5379 O O . ILE B 1 227 ? -3.047 2.326 -3.83 1 82.44 227 ILE B O 1
ATOM 5383 N N . TYR B 1 228 ? -4.621 0.912 -4.551 1 84.88 228 TYR B N 1
ATOM 5384 C CA . TYR B 1 228 ? -5.688 1.904 -4.617 1 84.88 228 TYR B CA 1
ATOM 5385 C C . TYR B 1 228 ? -6.008 2.453 -3.23 1 84.88 228 TYR B C 1
ATOM 5387 O O . TYR B 1 228 ? -6.043 3.67 -3.031 1 84.88 228 TYR B O 1
ATOM 5395 N N . PHE B 1 229 ? -6.254 1.597 -2.33 1 82.75 229 PHE B N 1
ATOM 5396 C CA . PHE B 1 229 ? -6.645 2.02 -0.99 1 82.75 229 PHE B CA 1
ATOM 5397 C C . PHE B 1 229 ? -5.488 2.721 -0.285 1 82.75 229 PHE B C 1
ATOM 5399 O O . PHE B 1 229 ? -5.695 3.703 0.43 1 82.75 229 PHE B O 1
ATOM 5406 N N . GLY B 1 230 ? -4.309 2.086 -0.474 1 76.19 230 GLY B N 1
ATOM 5407 C CA . GLY B 1 230 ? -3.145 2.76 0.081 1 76.19 230 GLY B CA 1
ATOM 5408 C C . GLY B 1 230 ? -2.936 4.152 -0.486 1 76.19 230 GLY B C 1
ATOM 5409 O O . GLY B 1 230 ? -2.697 5.102 0.262 1 76.19 230 GLY B O 1
ATOM 5410 N N . GLY B 1 231 ? -3.084 4.336 -1.773 1 76.38 231 GLY B N 1
ATOM 5411 C CA . GLY B 1 231 ? -2.973 5.625 -2.434 1 76.38 231 GLY B CA 1
ATOM 5412 C C . GLY B 1 231 ? -4.039 6.613 -1.998 1 76.38 231 GLY B C 1
ATOM 5413 O O . GLY B 1 231 ? -3.748 7.781 -1.746 1 76.38 231 GLY B O 1
ATOM 5414 N N . ARG B 1 232 ? -5.285 6.23 -1.841 1 80.12 232 ARG B N 1
ATOM 5415 C CA . ARG B 1 232 ? -6.398 7.07 -1.417 1 80.12 232 ARG B CA 1
ATOM 5416 C C . ARG B 1 232 ? -6.184 7.594 -0.001 1 80.12 232 ARG B C 1
ATOM 5418 O O . ARG B 1 232 ? -6.453 8.766 0.282 1 80.12 232 ARG B O 1
ATOM 5425 N N . ARG B 1 233 ? -5.734 6.75 0.844 1 80.38 233 ARG B N 1
ATOM 5426 C CA . ARG B 1 233 ? -5.488 7.16 2.223 1 80.38 233 ARG B CA 1
ATOM 5427 C C . ARG B 1 233 ? -4.414 8.242 2.289 1 80.38 233 ARG B C 1
ATOM 5429 O O . ARG B 1 233 ? -4.535 9.203 3.055 1 80.38 233 ARG B O 1
ATOM 5436 N N . VAL B 1 234 ? -3.416 8.055 1.51 1 77.81 234 VAL B N 1
ATOM 5437 C CA . VAL B 1 234 ? -2.344 9.047 1.449 1 77.81 234 VAL B CA 1
ATOM 5438 C C . VAL B 1 234 ? -2.889 10.367 0.911 1 77.81 234 VAL B C 1
ATOM 5440 O O . VAL B 1 234 ? -2.605 11.43 1.463 1 77.81 234 VAL B O 1
ATOM 5443 N N . MET B 1 235 ? -3.721 10.328 -0.081 1 78.81 235 MET B N 1
ATOM 5444 C CA . MET B 1 235 ? -4.285 11.531 -0.699 1 78.81 235 MET B CA 1
ATOM 5445 C C . MET B 1 235 ? -5.219 12.25 0.268 1 78.81 235 MET B C 1
ATOM 5447 O O . MET B 1 235 ? -5.156 13.477 0.4 1 78.81 235 MET B O 1
ATOM 5451 N N . LEU B 1 236 ? -6.059 11.547 0.933 1 82 236 LEU B N 1
ATOM 5452 C CA . LEU B 1 236 ? -6.992 12.133 1.887 1 82 236 LEU B CA 1
ATOM 5453 C C . LEU B 1 236 ? -6.25 12.789 3.047 1 82 236 LEU B C 1
ATOM 5455 O O . LEU B 1 236 ? -6.594 13.898 3.465 1 82 236 LEU B O 1
ATOM 5459 N N . SER B 1 237 ? -5.301 12.086 3.492 1 78.38 237 SER B N 1
ATOM 5460 C CA . SER B 1 237 ? -4.516 12.625 4.598 1 78.38 237 SER B CA 1
ATOM 5461 C C . SER B 1 237 ? -3.791 13.906 4.188 1 78.38 237 SER B C 1
ATOM 5463 O O . SER B 1 237 ? -3.691 14.844 4.977 1 78.38 237 SER B O 1
ATOM 5465 N N . THR B 1 238 ? -3.334 13.945 2.98 1 77.5 238 THR B N 1
ATOM 5466 C CA . THR B 1 238 ? -2.643 15.117 2.471 1 77.5 238 THR B CA 1
ATOM 5467 C C . THR B 1 238 ? -3.611 16.281 2.309 1 77.5 238 THR B C 1
ATOM 5469 O O . THR B 1 238 ? -3.273 17.438 2.627 1 77.5 238 THR B O 1
ATOM 5472 N N . GLU B 1 239 ? -4.766 16.047 1.826 1 82.44 239 GLU B N 1
ATOM 5473 C CA . GLU B 1 239 ? -5.785 17.078 1.663 1 82.44 239 GLU B CA 1
ATOM 5474 C C . GLU B 1 239 ? -6.203 17.656 3.012 1 82.44 239 GLU B C 1
ATOM 5476 O O . GLU B 1 239 ? -6.355 18.875 3.15 1 82.44 239 GLU B O 1
ATOM 5481 N N . GLU B 1 240 ? -6.457 16.844 3.943 1 83 240 GLU B N 1
ATOM 5482 C CA . GLU B 1 240 ? -6.785 17.297 5.293 1 83 240 GLU B CA 1
ATOM 5483 C C . GLU B 1 240 ? -5.68 18.172 5.867 1 83 240 GLU B C 1
ATOM 5485 O O . GLU B 1 240 ? -5.953 19.203 6.5 1 83 240 GLU B O 1
ATOM 5490 N N . ARG B 1 241 ? -4.52 17.812 5.605 1 80.81 241 ARG B N 1
ATOM 5491 C CA . ARG B 1 241 ? -3.375 18.578 6.074 1 80.81 241 ARG B CA 1
ATOM 5492 C C . ARG B 1 241 ? -3.32 19.938 5.387 1 80.81 241 ARG B C 1
ATOM 5494 O O . ARG B 1 241 ? -3.07 20.969 6.031 1 80.81 241 ARG B O 1
ATOM 5501 N N . ASN B 1 242 ? -3.59 19.922 4.156 1 82.62 242 ASN B N 1
ATOM 5502 C CA . ASN B 1 242 ? -3.561 21.172 3.398 1 82.62 242 ASN B CA 1
ATOM 5503 C C . ASN B 1 242 ? -4.648 22.125 3.865 1 82.62 242 ASN B C 1
ATOM 5505 O O . ASN B 1 242 ? -4.41 23.328 3.98 1 82.62 242 ASN B O 1
ATOM 5509 N N . GLN B 1 243 ? -5.773 21.594 4.094 1 87.06 243 GLN B N 1
ATOM 5510 C CA . GLN B 1 243 ? -6.871 22.422 4.578 1 87.06 243 GLN B CA 1
ATOM 5511 C C . GLN B 1 243 ? -6.566 22.969 5.965 1 87.06 243 GLN B C 1
ATOM 5513 O O . GLN B 1 243 ? -6.801 24.156 6.23 1 87.06 243 GLN B O 1
ATOM 5518 N N . ALA B 1 244 ? -6.059 22.078 6.832 1 84.69 244 ALA B N 1
ATOM 5519 C CA . ALA B 1 244 ? -5.695 22.516 8.172 1 84.69 244 ALA B CA 1
ATOM 5520 C C . ALA B 1 244 ? -4.617 23.594 8.125 1 84.69 244 ALA B C 1
ATOM 5522 O O . ALA B 1 244 ? -4.672 24.578 8.883 1 84.69 244 ALA B O 1
ATOM 5523 N N . ASN B 1 245 ? -3.719 23.469 7.219 1 84.62 245 ASN B N 1
ATOM 5524 C CA . ASN B 1 245 ? -2.652 24.453 7.047 1 84.62 245 ASN B CA 1
ATOM 5525 C C . ASN B 1 245 ? -3.188 25.781 6.52 1 84.62 245 ASN B C 1
ATOM 5527 O O . ASN B 1 245 ? -2.729 26.844 6.934 1 84.62 245 ASN B O 1
ATOM 5531 N N . LYS B 1 246 ? -4.121 25.75 5.641 1 87.38 246 LYS B N 1
ATOM 5532 C CA . LYS B 1 246 ? -4.73 26.984 5.117 1 87.38 246 LYS B CA 1
ATOM 5533 C C . LYS B 1 246 ? -5.477 27.734 6.215 1 87.38 246 LYS B C 1
ATOM 5535 O O . LYS B 1 246 ? -5.375 28.953 6.316 1 87.38 246 LYS B O 1
ATOM 5540 N N . GLU B 1 247 ? -6.16 26.938 6.945 1 88.69 247 GLU B N 1
ATOM 5541 C CA . GLU B 1 247 ? -6.887 27.531 8.055 1 88.69 247 GLU B CA 1
ATOM 5542 C C . GLU B 1 247 ? -5.93 28.156 9.07 1 88.69 247 GLU B C 1
ATOM 5544 O O . GLU B 1 247 ? -6.18 29.266 9.562 1 88.69 247 GLU B O 1
ATOM 5549 N N . LEU B 1 248 ? -4.871 27.484 9.328 1 86.25 248 LEU B N 1
ATOM 5550 C CA . LEU B 1 248 ? -3.881 27.984 10.273 1 86.25 248 LEU B CA 1
ATOM 5551 C C . LEU B 1 248 ? -3.213 29.234 9.734 1 86.25 248 LEU B C 1
ATOM 5553 O O . LEU B 1 248 ? -2.953 30.188 10.492 1 86.25 248 LEU B O 1
ATOM 5557 N N . LEU B 1 249 ? -3.037 29.328 8.492 1 86 249 LEU B N 1
ATOM 5558 C CA . LEU B 1 249 ? -2.447 30.484 7.855 1 86 249 LEU B CA 1
ATOM 5559 C C . LEU B 1 249 ? -3.402 31.672 7.906 1 86 249 LEU B C 1
ATOM 5561 O O . LEU B 1 249 ? -2.98 32.812 8.141 1 86 249 LEU B O 1
ATOM 5565 N N . ARG B 1 250 ? -4.66 31.406 7.754 1 90.31 250 ARG B N 1
ATOM 5566 C CA . ARG B 1 250 ? -5.672 32.469 7.855 1 90.31 250 ARG B CA 1
ATOM 5567 C C . ARG B 1 250 ? -5.73 33.031 9.266 1 90.31 250 ARG B C 1
ATOM 5569 O O . ARG B 1 250 ? -5.785 34.25 9.453 1 90.31 250 ARG B O 1
ATOM 5576 N N . HIS B 1 251 ? -5.688 32.125 10.18 1 88.62 251 HIS B N 1
ATOM 5577 C CA . HIS B 1 251 ? -5.719 32.562 11.578 1 88.62 251 HIS B CA 1
ATOM 5578 C C . HIS B 1 251 ? -4.477 33.375 11.93 1 88.62 251 HIS B C 1
ATOM 5580 O O . HIS B 1 251 ? -4.566 34.344 12.656 1 88.62 251 HIS B O 1
ATOM 5586 N N . LYS B 1 252 ? -3.354 33.031 11.391 1 86.75 252 LYS B N 1
ATOM 5587 C CA . LYS B 1 252 ? -2.107 33.781 11.609 1 86.75 252 LYS B CA 1
ATOM 5588 C C . LYS B 1 252 ? -2.176 35.188 11.008 1 86.75 252 LYS B C 1
ATOM 5590 O O . LYS B 1 252 ? -1.772 36.156 11.648 1 86.75 252 LYS B O 1
ATOM 5595 N N . GLN B 1 253 ? -2.719 35.344 9.945 1 90.31 253 GLN B N 1
ATOM 5596 C CA . GLN B 1 253 ? -2.838 36.625 9.281 1 90.31 253 GLN B CA 1
ATOM 5597 C C . GLN B 1 253 ? -3.785 37.562 10.039 1 90.31 253 GLN B C 1
ATOM 5599 O O . GLN B 1 253 ? -3.516 38.75 10.18 1 90.31 253 GLN B O 1
ATOM 5604 N N . HIS B 1 254 ? -4.801 36.938 10.508 1 92 254 HIS B N 1
ATOM 5605 C CA . HIS B 1 254 ? -5.773 37.719 11.281 1 92 254 HIS B CA 1
ATOM 5606 C C . HIS B 1 254 ? -5.152 38.25 12.562 1 92 254 HIS B C 1
ATOM 5608 O O . HIS B 1 254 ? -5.359 39.438 12.906 1 92 254 HIS B O 1
ATOM 5614 N N . LEU B 1 255 ? -4.301 37.469 13.203 1 91.56 255 LEU B N 1
ATOM 5615 C CA . LEU B 1 255 ? -3.668 37.906 14.445 1 91.56 255 LEU B CA 1
ATOM 5616 C C . LEU B 1 255 ? -2.6 38.938 14.188 1 91.56 255 LEU B C 1
ATOM 5618 O O . LEU B 1 255 ? -2.438 39.875 14.977 1 91.56 255 LEU B O 1
ATOM 5622 N N . GLU B 1 256 ? -2.016 38.938 13.109 1 92.88 256 GLU B N 1
ATOM 5623 C CA . GLU B 1 256 ? -1.013 39.906 12.734 1 92.88 256 GLU B CA 1
ATOM 5624 C C . GLU B 1 256 ? -1.656 41.281 12.445 1 92.88 256 GLU B C 1
ATOM 5626 O O . GLU B 1 256 ? -1.104 42.312 12.805 1 92.88 256 GLU B O 1
ATOM 5631 N N . ILE B 1 257 ? -2.816 41.312 11.859 1 93.75 257 ILE B N 1
ATOM 5632 C CA . ILE B 1 257 ? -3.561 42.531 11.594 1 93.75 257 ILE B CA 1
ATOM 5633 C C . ILE B 1 257 ? -3.996 43.156 12.914 1 93.75 257 ILE B C 1
ATOM 5635 O O . ILE B 1 257 ? -3.873 44.375 13.094 1 93.75 257 ILE B O 1
ATOM 5639 N N . LYS B 1 258 ? -4.363 42.25 13.82 1 93.69 258 LYS B N 1
ATOM 5640 C CA . LYS B 1 258 ? -4.812 42.719 15.125 1 93.69 258 LYS B CA 1
ATOM 5641 C C . LYS B 1 258 ? -3.658 43.375 15.898 1 93.69 258 LYS B C 1
ATOM 5643 O O . LYS B 1 258 ? -3.836 44.375 16.562 1 93.69 258 LYS B O 1
ATOM 5648 N N . ILE B 1 259 ? -2.527 42.844 15.719 1 92.5 259 ILE B N 1
ATOM 5649 C CA . ILE B 1 259 ? -1.35 43.375 16.391 1 92.5 259 ILE B CA 1
ATOM 5650 C C . ILE B 1 259 ? -0.995 44.75 15.781 1 92.5 259 ILE B C 1
ATOM 5652 O O . ILE B 1 259 ? -0.68 45.688 16.5 1 92.5 259 ILE B O 1
ATOM 5656 N N . ARG B 1 260 ? -1.122 44.906 14.555 1 92.62 260 ARG B N 1
ATOM 5657 C CA . ARG B 1 260 ? -0.812 46.156 13.883 1 92.62 260 ARG B CA 1
ATOM 5658 C C . ARG B 1 260 ? -1.792 47.25 14.281 1 92.62 260 ARG B C 1
ATOM 5660 O O . ARG B 1 260 ? -1.396 48.406 14.492 1 92.62 260 ARG B O 1
ATOM 5667 N N . GLN B 1 261 ? -2.963 46.875 14.461 1 93.75 261 GLN B N 1
ATOM 5668 C CA . GLN B 1 261 ? -3.996 47.812 14.859 1 93.75 261 GLN B CA 1
ATOM 5669 C C . GLN B 1 261 ? -3.779 48.312 16.297 1 93.75 261 GLN B C 1
ATOM 5671 O O . GLN B 1 261 ? -3.842 49.5 16.562 1 93.75 261 GLN B O 1
ATOM 5676 N N . ARG B 1 262 ? -3.459 47.344 17.094 1 92.81 262 ARG B N 1
ATOM 5677 C CA . ARG B 1 262 ? -3.258 47.719 18.5 1 92.81 262 ARG B CA 1
ATOM 5678 C C . ARG B 1 262 ? -1.999 48.562 18.672 1 92.81 262 ARG B C 1
ATOM 5680 O O . ARG B 1 262 ? -1.97 49.469 19.5 1 92.81 262 ARG B O 1
ATOM 5687 N N . THR B 1 263 ? -1.078 48.312 17.906 1 91.81 263 THR B N 1
ATOM 5688 C CA . THR B 1 263 ? 0.155 49.094 17.953 1 91.81 263 THR B CA 1
ATOM 5689 C C . THR B 1 263 ? -0.076 50.5 17.453 1 91.81 263 THR B C 1
ATOM 5691 O O . THR B 1 263 ? 0.462 51.469 18 1 91.81 263 THR B O 1
ATOM 5694 N N . ALA B 1 264 ? -0.883 50.688 16.453 1 93.38 264 ALA B N 1
ATOM 5695 C CA . ALA B 1 264 ? -1.213 52.031 15.922 1 93.38 264 ALA B CA 1
ATOM 5696 C C . ALA B 1 264 ? -2.01 52.844 16.938 1 93.38 264 ALA B C 1
ATOM 5698 O O . ALA B 1 264 ? -1.75 54.031 17.125 1 93.38 264 ALA B O 1
ATOM 5699 N N . GLU B 1 265 ? -2.896 52.156 17.562 1 91.44 265 GLU B N 1
ATOM 5700 C CA . GLU B 1 265 ? -3.699 52.812 18.594 1 91.44 265 GLU B CA 1
ATOM 5701 C C . GLU B 1 265 ? -2.836 53.25 19.766 1 91.44 265 GLU B C 1
ATOM 5703 O O . GLU B 1 265 ? -3.047 54.344 20.328 1 91.44 265 GLU B O 1
ATOM 5708 N N . LEU B 1 266 ? -1.935 52.438 20.094 1 90.75 266 LEU B N 1
ATOM 5709 C CA . LEU B 1 266 ? -1.035 52.75 21.203 1 90.75 266 LEU B CA 1
ATOM 5710 C C . LEU B 1 266 ? -0.151 53.938 20.859 1 90.75 266 LEU B C 1
ATOM 5712 O O . LEU B 1 266 ? 0.063 54.812 21.688 1 90.75 266 LEU B O 1
ATOM 5716 N N . THR B 1 267 ? 0.318 54 19.656 1 91.31 267 THR B N 1
ATOM 5717 C CA . THR B 1 267 ? 1.147 55.125 19.203 1 91.31 267 THR B CA 1
ATOM 5718 C C . THR B 1 267 ? 0.361 56.438 19.219 1 91.31 267 THR B C 1
ATOM 5720 O O . THR B 1 267 ? 0.867 57.469 19.672 1 91.31 267 THR B O 1
ATOM 5723 N N . GLU B 1 268 ? -0.859 56.375 18.812 1 90.5 268 GLU B N 1
ATOM 5724 C CA . GLU B 1 268 ? -1.727 57.562 18.797 1 90.5 268 GLU B CA 1
ATOM 5725 C C . GLU B 1 268 ? -2.02 58.031 20.219 1 90.5 268 GLU B C 1
ATOM 5727 O O . GLU B 1 268 ? -2 59.219 20.5 1 90.5 268 GLU B O 1
ATOM 5732 N N . ALA B 1 269 ? -2.275 57.062 21.094 1 87.56 269 ALA B N 1
ATOM 5733 C CA . ALA B 1 269 ? -2.549 57.406 22.484 1 87.56 269 ALA B CA 1
ATOM 5734 C C . ALA B 1 269 ? -1.338 58.062 23.125 1 87.56 269 ALA B C 1
ATOM 5736 O O . ALA B 1 269 ? -1.48 59.062 23.875 1 87.56 269 ALA B O 1
ATOM 5737 N N . ASN B 1 270 ? -0.222 57.656 22.812 1 86.31 270 ASN B N 1
ATOM 5738 C CA . ASN B 1 270 ? 1.009 58.219 23.375 1 86.31 270 ASN B CA 1
ATOM 5739 C C . ASN B 1 270 ? 1.287 59.625 22.844 1 86.31 270 ASN B C 1
ATOM 5741 O O . ASN B 1 270 ? 1.765 60.5 23.578 1 86.31 270 ASN B O 1
ATOM 5745 N N . GLN B 1 271 ? 0.942 59.906 21.656 1 86.06 271 GLN B N 1
ATOM 5746 C CA . GLN B 1 271 ? 1.1 61.25 21.078 1 86.06 271 GLN B CA 1
ATOM 5747 C C . GLN B 1 271 ? 0.142 62.25 21.719 1 86.06 271 GLN B C 1
ATOM 5749 O O . GLN B 1 271 ? 0.527 63.375 22.031 1 86.06 271 GLN B O 1
ATOM 5754 N N . LYS B 1 272 ? -1.039 61.844 21.922 1 83.44 272 LYS B N 1
ATOM 5755 C CA . LYS B 1 272 ? -2.021 62.688 22.594 1 83.44 272 LYS B CA 1
ATOM 5756 C C . LYS B 1 272 ? -1.599 63 24.031 1 83.44 272 LYS B C 1
ATOM 5758 O O . LYS B 1 272 ? -1.76 64.125 24.5 1 83.44 272 LYS B O 1
ATOM 5763 N N . LEU B 1 273 ? -1.116 62.031 24.688 1 81.88 273 LEU B N 1
ATOM 5764 C CA . LEU B 1 273 ? -0.61 62.219 26.047 1 81.88 273 LEU B CA 1
ATOM 5765 C C . LEU B 1 273 ? 0.498 63.25 26.094 1 81.88 273 LEU B C 1
ATOM 5767 O O . LEU B 1 273 ? 0.528 64.125 26.984 1 81.88 273 LEU B O 1
ATOM 5771 N N . GLU B 1 274 ? 1.324 63.219 25.141 1 79.5 274 GLU B N 1
ATOM 5772 C CA . GLU B 1 274 ? 2.436 64.125 25.062 1 79.5 274 GLU B CA 1
ATOM 5773 C C . GLU B 1 274 ? 1.939 65.562 24.797 1 79.5 274 GLU B C 1
ATOM 5775 O O . GLU B 1 274 ? 2.418 66.5 25.406 1 79.5 274 GLU B O 1
ATOM 5780 N N . HIS B 1 275 ? 0.943 65.688 23.969 1 79.38 275 HIS B N 1
ATOM 5781 C CA . HIS B 1 275 ? 0.388 67 23.609 1 79.38 275 HIS B CA 1
ATOM 5782 C C . HIS B 1 275 ? -0.347 67.625 24.781 1 79.38 275 HIS B C 1
ATOM 5784 O O . HIS B 1 275 ? -0.142 68.75 25.094 1 79.38 275 HIS B O 1
ATOM 5790 N N . ILE B 1 276 ? -1.097 66.812 25.484 1 75.62 276 ILE B N 1
ATOM 5791 C CA . ILE B 1 276 ? -1.904 67.312 26.578 1 75.62 276 ILE B CA 1
ATOM 5792 C C . ILE B 1 276 ? -1.006 67.625 27.781 1 75.62 276 ILE B C 1
ATOM 5794 O O . ILE B 1 276 ? -1.246 68.625 28.5 1 75.62 276 ILE B O 1
ATOM 5798 N N . SER B 1 277 ? -0.023 66.938 27.906 1 76.56 277 SER B N 1
ATOM 5799 C CA . SER B 1 277 ? 0.874 67.062 29.047 1 76.56 277 SER B CA 1
ATOM 5800 C C . SER B 1 277 ? 1.78 68.312 28.859 1 76.56 277 SER B C 1
ATOM 5802 O O . SER B 1 277 ? 2.244 68.875 29.844 1 76.56 277 SER B O 1
ATOM 5804 N N . LEU B 1 278 ? 1.814 68.875 27.625 1 81.56 278 LEU B N 1
ATOM 5805 C CA . LEU B 1 278 ? 2.836 69.875 27.406 1 81.56 278 LEU B CA 1
ATOM 5806 C C . LEU B 1 278 ? 2.215 71.188 26.891 1 81.56 278 LEU B C 1
ATOM 5808 O O . LEU B 1 278 ? 2.908 72.188 26.734 1 81.56 278 LEU B O 1
ATOM 5812 N N . THR B 1 279 ? 0.931 71.25 26.656 1 83.12 279 THR B N 1
ATOM 5813 C CA . THR B 1 279 ? 0.274 72.438 26.109 1 83.12 279 THR B CA 1
ATOM 5814 C C . THR B 1 279 ? -0.746 73 27.094 1 83.12 279 THR B C 1
ATOM 5816 O O . THR B 1 279 ? -1.411 72.25 27.797 1 83.12 279 THR B O 1
ATOM 5819 N N . ASP B 1 280 ? -0.814 74.375 27.078 1 79.62 280 ASP B N 1
ATOM 5820 C CA . ASP B 1 280 ? -1.813 75.062 27.906 1 79.62 280 ASP B CA 1
ATOM 5821 C C . ASP B 1 280 ? -3.209 74.875 27.297 1 79.62 280 ASP B C 1
ATOM 5823 O O . ASP B 1 280 ? -3.412 75.188 26.109 1 79.62 280 ASP B O 1
ATOM 5827 N N . GLY B 1 281 ? -4.125 74.438 28.047 1 73.81 281 GLY B N 1
ATOM 5828 C CA . GLY B 1 281 ? -5.461 74.125 27.562 1 73.81 281 GLY B CA 1
ATOM 5829 C C . GLY B 1 281 ? -6.246 75.312 27.109 1 73.81 281 GLY B C 1
ATOM 5830 O O . GLY B 1 281 ? -7.164 75.25 26.297 1 73.81 281 GLY B O 1
ATOM 5831 N N . LEU B 1 282 ? -5.875 76.562 27.625 1 76 282 LEU B N 1
ATOM 5832 C CA . LEU B 1 282 ? -6.609 77.75 27.281 1 76 282 LEU B CA 1
ATOM 5833 C C . LEU B 1 282 ? -6.02 78.438 26.031 1 76 282 LEU B C 1
ATOM 5835 O O . LEU B 1 282 ? -6.738 78.688 25.047 1 76 282 LEU B O 1
ATOM 5839 N N . THR B 1 283 ? -4.734 78.625 26.016 1 87.69 283 THR B N 1
ATOM 5840 C CA . THR B 1 283 ? -4.094 79.438 24.984 1 87.69 283 THR B CA 1
ATOM 5841 C C . THR B 1 283 ? -3.529 78.562 23.875 1 87.69 283 THR B C 1
ATOM 5843 O O . THR B 1 283 ? -3.273 79.062 22.766 1 87.69 283 THR B O 1
ATOM 5846 N N . GLY B 1 284 ? -3.238 77.25 24.25 1 86.19 284 GLY B N 1
ATOM 5847 C CA . GLY B 1 284 ? -2.715 76.375 23.219 1 86.19 284 GLY B CA 1
ATOM 5848 C C . GLY B 1 284 ? -1.201 76.375 23.125 1 86.19 284 GLY B C 1
ATOM 5849 O O . GLY B 1 284 ? -0.604 75.562 22.406 1 86.19 284 GLY B O 1
ATOM 5850 N N . ILE B 1 285 ? -0.598 77.375 23.75 1 90 285 ILE B N 1
ATOM 5851 C CA . ILE B 1 285 ? 0.86 77.438 23.734 1 90 285 ILE B CA 1
ATOM 5852 C C . ILE B 1 285 ? 1.422 76.5 24.828 1 90 285 ILE B C 1
ATOM 5854 O O . ILE B 1 285 ? 0.669 75.812 25.516 1 90 285 ILE B O 1
ATOM 5858 N N . ALA B 1 286 ? 2.738 76.375 24.875 1 89.38 286 ALA B N 1
ATOM 5859 C CA . ALA B 1 286 ? 3.4 75.562 25.875 1 89.38 286 ALA B CA 1
ATOM 5860 C C . ALA B 1 286 ? 2.984 75.938 27.281 1 89.38 286 ALA B C 1
ATOM 5862 O O . ALA B 1 286 ? 2.768 77.125 27.578 1 89.38 286 ALA B O 1
ATOM 5863 N N . ASN B 1 287 ? 2.84 74.875 28.062 1 84.81 287 ASN B N 1
ATOM 5864 C CA . ASN B 1 287 ? 2.467 75.125 29.438 1 84.81 287 ASN B CA 1
ATOM 5865 C C . ASN B 1 287 ? 3.691 75.188 30.359 1 84.81 287 ASN B C 1
ATOM 5867 O O . ASN B 1 287 ? 4.828 75.125 29.875 1 84.81 287 ASN B O 1
ATOM 5871 N N . ARG B 1 288 ? 3.473 75.5 31.625 1 81.5 288 ARG B N 1
ATOM 5872 C CA . ARG B 1 288 ? 4.555 75.688 32.594 1 81.5 288 ARG B CA 1
ATOM 5873 C C . ARG B 1 288 ? 5.406 74.375 32.656 1 81.5 288 ARG B C 1
ATOM 5875 O O . ARG B 1 288 ? 6.629 74.5 32.812 1 81.5 288 ARG B O 1
ATOM 5882 N N . ARG B 1 289 ? 4.75 73.188 32.5 1 79.38 289 ARG B N 1
ATOM 5883 C CA . ARG B 1 289 ? 5.484 71.938 32.531 1 79.38 289 ARG B CA 1
ATOM 5884 C C . ARG B 1 289 ? 6.469 71.875 31.375 1 79.38 289 ARG B C 1
ATOM 5886 O O . ARG B 1 289 ? 7.613 71.438 31.547 1 79.38 289 ARG B O 1
ATOM 5893 N N . HIS B 1 290 ? 5.914 72.25 30.25 1 86.38 290 HIS B N 1
ATOM 5894 C CA . HIS B 1 290 ? 6.777 72.312 29.078 1 86.38 290 HIS B CA 1
ATOM 5895 C C . HIS B 1 290 ? 7.949 73.25 29.297 1 86.38 290 HIS B C 1
ATOM 5897 O O . HIS B 1 290 ? 9.078 72.938 28.922 1 86.38 290 HIS B O 1
ATOM 5903 N N . PHE B 1 291 ? 7.629 74.312 29.875 1 89.19 291 PHE B N 1
ATOM 5904 C CA . PHE B 1 291 ? 8.656 75.312 30.203 1 89.19 291 PHE B CA 1
ATOM 5905 C C . PHE B 1 291 ? 9.727 74.688 31.109 1 89.19 291 PHE B C 1
ATOM 5907 O O . PHE B 1 291 ? 10.922 74.812 30.828 1 89.19 291 PHE B O 1
ATOM 5914 N N . ASP B 1 292 ? 9.359 74.062 32.125 1 83.94 292 ASP B N 1
ATOM 5915 C CA . ASP B 1 292 ? 10.273 73.438 33.125 1 83.94 292 ASP B CA 1
ATOM 5916 C C . ASP B 1 292 ? 11.172 72.375 32.469 1 83.94 292 ASP B C 1
ATOM 5918 O O . ASP B 1 292 ? 12.367 72.312 32.75 1 83.94 292 ASP B O 1
ATOM 5922 N N . ASN B 1 293 ? 10.578 71.625 31.609 1 86.94 293 ASN B N 1
ATOM 5923 C CA . ASN B 1 293 ? 11.336 70.625 30.906 1 86.94 293 ASN B CA 1
ATOM 5924 C C . ASN B 1 293 ? 12.359 71.25 29.953 1 86.94 293 ASN B C 1
ATOM 5926 O O . ASN B 1 293 ? 13.508 70.812 29.891 1 86.94 293 ASN B O 1
ATOM 5930 N N . LEU B 1 294 ? 11.859 72.188 29.266 1 90.69 294 LEU B N 1
ATOM 5931 C CA . LEU B 1 294 ? 12.703 72.812 28.25 1 90.69 294 LEU B CA 1
ATOM 5932 C C . LEU B 1 294 ? 13.828 73.625 28.875 1 90.69 294 LEU B C 1
ATOM 5934 O O . LEU B 1 294 ? 14.961 73.625 28.391 1 90.69 294 LEU B O 1
ATOM 5938 N N . ILE B 1 295 ? 13.531 74.375 29.906 1 92.44 295 ILE B N 1
ATOM 5939 C CA . ILE B 1 295 ? 14.547 75.25 30.531 1 92.44 295 ILE B CA 1
ATOM 5940 C C . ILE B 1 295 ? 15.656 74.375 31.109 1 92.44 295 ILE B C 1
ATOM 5942 O O . ILE B 1 295 ? 16.844 74.688 31.062 1 92.44 295 ILE B O 1
ATOM 5946 N N . ALA B 1 296 ? 15.297 73.188 31.656 1 91.19 296 ALA B N 1
ATOM 5947 C CA . ALA B 1 296 ? 16.281 72.25 32.188 1 91.19 296 ALA B CA 1
ATOM 5948 C C . ALA B 1 296 ? 17.188 71.75 31.062 1 91.19 296 ALA B C 1
ATOM 5950 O O . ALA B 1 296 ? 18.422 71.688 31.234 1 91.19 296 ALA B O 1
ATOM 5951 N N . LYS B 1 297 ? 16.625 71.438 29.969 1 92.69 297 LYS B N 1
ATOM 5952 C CA . LYS B 1 297 ? 17.359 70.938 28.812 1 92.69 297 LYS B CA 1
ATOM 5953 C C . LYS B 1 297 ? 18.266 72 28.219 1 92.69 297 LYS B C 1
ATOM 5955 O O . LYS B 1 297 ? 19.453 71.75 27.953 1 92.69 297 LYS B O 1
ATOM 5960 N N . GLU B 1 298 ? 17.734 73.125 28 1 93.81 298 GLU B N 1
ATOM 5961 C CA . GLU B 1 298 ? 18.469 74.25 27.375 1 93.81 298 GLU B CA 1
ATOM 5962 C C . GLU B 1 298 ? 19.562 74.75 28.312 1 93.81 298 GLU B C 1
ATOM 5964 O O . GLU B 1 298 ? 20.625 75.188 27.859 1 93.81 298 GLU B O 1
ATOM 5969 N N . TRP B 1 299 ? 19.281 74.75 29.609 1 94.38 299 TRP B N 1
ATOM 5970 C CA . TRP B 1 299 ? 20.281 75.125 30.594 1 94.38 299 TRP B CA 1
ATOM 5971 C C . TRP B 1 299 ? 21.5 74.188 30.531 1 94.38 299 TRP B C 1
ATOM 5973 O O . TRP B 1 299 ? 22.641 74.688 30.5 1 94.38 299 TRP B O 1
ATOM 5983 N N . SER B 1 300 ? 21.25 72.875 30.453 1 94.88 300 SER B N 1
ATOM 5984 C CA . SER B 1 300 ? 22.312 71.875 30.344 1 94.88 300 SER B CA 1
ATOM 5985 C C . SER B 1 300 ? 23.094 72.062 29.047 1 94.88 300 SER B C 1
ATOM 5987 O O . SER B 1 300 ? 24.328 71.938 29.031 1 94.88 300 SER B O 1
ATOM 5989 N N . ARG B 1 301 ? 22.438 72.312 28.016 1 94.44 301 ARG B N 1
ATOM 5990 C CA . ARG B 1 301 ? 23.078 72.562 26.734 1 94.44 301 ARG B CA 1
ATOM 5991 C C . ARG B 1 301 ? 23.953 73.812 26.766 1 94.44 301 ARG B C 1
ATOM 5993 O O . ARG B 1 301 ? 25.062 73.812 26.234 1 94.44 301 ARG B O 1
ATOM 6000 N N . ALA B 1 302 ? 23.438 74.875 27.297 1 95.5 302 ALA B N 1
ATOM 6001 C CA . ALA B 1 302 ? 24.172 76.125 27.406 1 95.5 302 ALA B CA 1
ATOM 6002 C C . ALA B 1 302 ? 25.453 75.938 28.234 1 95.5 302 ALA B C 1
ATOM 6004 O O . ALA B 1 302 ? 26.484 76.562 27.922 1 95.5 302 ALA B O 1
ATOM 6005 N N . ILE B 1 303 ? 25.359 75.125 29.234 1 94.69 303 ILE B N 1
ATOM 6006 C CA . ILE B 1 303 ? 26.531 74.875 30.047 1 94.69 303 ILE B CA 1
ATOM 6007 C C . ILE B 1 303 ? 27.594 74.125 29.203 1 94.69 303 ILE B C 1
ATOM 6009 O O . ILE B 1 303 ? 28.766 74.5 29.203 1 94.69 303 ILE B O 1
ATOM 6013 N N . ARG B 1 304 ? 27.156 73.188 28.484 1 94.25 304 ARG B N 1
ATOM 6014 C CA . ARG B 1 304 ? 28.047 72.375 27.656 1 94.25 304 ARG B CA 1
ATOM 6015 C C . ARG B 1 304 ? 28.688 73.188 26.547 1 94.25 304 ARG B C 1
ATOM 6017 O O . ARG B 1 304 ? 29.875 73.062 26.281 1 94.25 304 ARG B O 1
ATOM 6024 N N . GLU B 1 305 ? 27.906 74 25.938 1 95.12 305 GLU B N 1
ATOM 6025 C CA . GLU B 1 305 ? 28.359 74.75 24.766 1 95.12 305 GLU B CA 1
ATOM 6026 C C . GLU B 1 305 ? 28.906 76.125 25.156 1 95.12 305 GLU B C 1
ATOM 6028 O O . GLU B 1 305 ? 29.484 76.875 24.328 1 95.12 305 GLU B O 1
ATOM 6033 N N . LYS B 1 306 ? 28.734 76.562 26.328 1 95.19 306 LYS B N 1
ATOM 6034 C CA . LYS B 1 306 ? 29.188 77.812 26.844 1 95.19 306 LYS B CA 1
ATOM 6035 C C . LYS B 1 306 ? 28.578 79 26.062 1 95.19 306 LYS B C 1
ATOM 6037 O O . LYS B 1 306 ? 29.297 79.875 25.594 1 95.19 306 LYS B O 1
ATOM 6042 N N . THR B 1 307 ? 27.359 78.875 25.812 1 95.81 307 THR B N 1
ATOM 6043 C CA . THR B 1 307 ? 26.609 79.875 25.094 1 95.81 307 THR B CA 1
ATOM 6044 C C . THR B 1 307 ? 25.641 80.562 26.016 1 95.81 307 THR B C 1
ATOM 6046 O O . THR B 1 307 ? 25.266 80.062 27.078 1 95.81 307 THR B O 1
ATOM 6049 N N . PRO B 1 308 ? 25.219 81.812 25.719 1 96.06 308 PRO B N 1
ATOM 6050 C CA . PRO B 1 308 ? 24.266 82.5 26.562 1 96.06 308 PRO B CA 1
ATOM 6051 C C . PRO B 1 308 ? 22.828 82 26.406 1 96.06 308 PRO B C 1
ATOM 6053 O O . PRO B 1 308 ? 22.484 81.438 25.359 1 96.06 308 PRO B O 1
ATOM 6056 N N . ILE B 1 309 ? 22.094 82.062 27.484 1 96.06 309 ILE B N 1
ATOM 6057 C CA . ILE B 1 309 ? 20.672 81.75 27.5 1 96.06 309 ILE B CA 1
ATOM 6058 C C . ILE B 1 309 ? 19.906 82.938 28.078 1 96.06 309 ILE B C 1
ATOM 6060 O O . ILE B 1 309 ? 20.359 83.562 29.031 1 96.06 309 ILE B O 1
ATOM 6064 N N . THR B 1 310 ? 18.844 83.312 27.406 1 96.69 310 THR B N 1
ATOM 6065 C CA . THR B 1 310 ? 18.016 84.438 27.828 1 96.69 310 THR B CA 1
ATOM 6066 C C . THR B 1 310 ? 16.641 84 28.281 1 96.69 310 THR B C 1
ATOM 6068 O O . THR B 1 310 ? 16.047 83.062 27.672 1 96.69 310 THR B O 1
ATOM 6071 N N . LEU B 1 311 ? 16.188 84.5 29.406 1 96.69 311 LEU B N 1
ATOM 6072 C CA . LEU B 1 311 ? 14.836 84.312 29.906 1 96.69 311 LEU B CA 1
ATOM 6073 C C . LEU B 1 311 ? 14.102 85.625 29.984 1 96.69 311 LEU B C 1
ATOM 6075 O O . LEU B 1 311 ? 14.656 86.625 30.453 1 96.69 311 LEU B O 1
ATOM 6079 N N . ILE B 1 312 ? 12.883 85.688 29.453 1 97 312 ILE B N 1
ATOM 6080 C CA . ILE B 1 312 ? 12.031 86.812 29.547 1 97 312 ILE B CA 1
ATOM 6081 C C . ILE B 1 312 ? 10.742 86.5 30.281 1 97 312 ILE B C 1
ATOM 6083 O O . ILE B 1 312 ? 9.953 85.688 29.797 1 97 312 ILE B O 1
ATOM 6087 N N . MET B 1 313 ? 10.562 87.062 31.391 1 95.69 313 MET B N 1
ATOM 6088 C CA . MET B 1 313 ? 9.297 86.875 32.125 1 95.69 313 MET B CA 1
ATOM 6089 C C . MET B 1 313 ? 8.328 88 31.734 1 95.69 313 MET B C 1
ATOM 6091 O O . MET B 1 313 ? 8.719 89.188 31.672 1 95.69 313 MET B O 1
ATOM 6095 N N . ILE B 1 314 ? 7.094 87.625 31.469 1 96.94 314 ILE B N 1
ATOM 6096 C CA . ILE B 1 314 ? 6.105 88.562 30.938 1 96.94 314 ILE B CA 1
ATOM 6097 C C . ILE B 1 314 ? 4.852 88.562 31.797 1 96.94 314 ILE B C 1
ATOM 6099 O O . ILE B 1 314 ? 4.398 87.5 32.219 1 96.94 314 ILE B O 1
ATOM 6103 N N . ASP B 1 315 ? 4.297 89.625 32 1 94.56 315 ASP B N 1
ATOM 6104 C CA . ASP B 1 315 ? 3.049 89.75 32.75 1 94.56 315 ASP B CA 1
ATOM 6105 C C . ASP B 1 315 ? 2.129 90.812 32.125 1 94.56 315 ASP B C 1
ATOM 6107 O O . ASP B 1 315 ? 2.582 91.875 31.719 1 94.56 315 ASP B O 1
ATOM 6111 N N . ILE B 1 316 ? 0.898 90.5 32.125 1 95.81 316 ILE B N 1
ATOM 6112 C CA . ILE B 1 316 ? -0.087 91.438 31.625 1 95.81 316 ILE B CA 1
ATOM 6113 C C . ILE B 1 316 ? -0.399 92.5 32.719 1 95.81 316 ILE B C 1
ATOM 6115 O O . ILE B 1 316 ? -0.777 92.125 33.812 1 95.81 316 ILE B O 1
ATOM 6119 N N . ASP B 1 317 ? -0.342 93.75 32.312 1 94.88 317 ASP B N 1
ATOM 6120 C CA . ASP B 1 317 ? -0.531 94.812 33.281 1 94.88 317 ASP B CA 1
ATOM 6121 C C . ASP B 1 317 ? -2.006 95 33.656 1 94.88 317 ASP B C 1
ATOM 6123 O O . ASP B 1 317 ? -2.846 95.188 32.75 1 94.88 317 ASP B O 1
ATOM 6127 N N . TYR B 1 318 ? -2.287 94.938 34.906 1 91.75 318 TYR B N 1
ATOM 6128 C CA . TYR B 1 318 ? -3.613 95.188 35.438 1 91.75 318 TYR B CA 1
ATOM 6129 C C . TYR B 1 318 ? -4.645 94.25 34.844 1 91.75 318 TYR B C 1
ATOM 6131 O O . TYR B 1 318 ? -5.723 94.688 34.438 1 91.75 318 TYR B O 1
ATOM 6139 N N . PHE B 1 319 ? -4.273 93.062 34.75 1 89.19 319 PHE B N 1
ATOM 6140 C CA . PHE B 1 319 ? -5.168 92.125 34.094 1 89.19 319 PHE B CA 1
ATOM 6141 C C . PHE B 1 319 ? -6.391 91.812 34.969 1 89.19 319 PHE B C 1
ATOM 6143 O O . PHE B 1 319 ? -7.48 91.562 34.438 1 89.19 319 PHE B O 1
ATOM 6150 N N . LYS B 1 320 ? -6.129 91.875 36.25 1 80 320 LYS B N 1
ATOM 6151 C CA . LYS B 1 320 ? -7.27 91.688 37.125 1 80 320 LYS B CA 1
ATOM 6152 C C . LYS B 1 320 ? -8.328 92.75 36.875 1 80 320 LYS B C 1
ATOM 6154 O O . LYS B 1 320 ? -9.523 92.5 36.844 1 80 320 LYS B O 1
ATOM 6159 N N . LEU B 1 321 ? -7.902 93.938 36.75 1 85.25 321 LEU B N 1
ATOM 6160 C CA . LEU B 1 321 ? -8.828 95.062 36.438 1 85.25 321 LEU B CA 1
ATOM 6161 C C . LEU B 1 321 ? -9.547 94.812 35.125 1 85.25 321 LEU B C 1
ATOM 6163 O O . LEU B 1 321 ? -10.727 95.125 34.969 1 85.25 321 LEU B O 1
ATOM 6167 N N . PHE B 1 322 ? -8.859 94.25 34.188 1 88.94 322 PHE B N 1
ATOM 6168 C CA . PHE B 1 322 ? -9.438 93.875 32.906 1 88.94 322 PHE B CA 1
ATOM 6169 C C . PHE B 1 322 ? -10.562 92.875 33.094 1 88.94 322 PHE B C 1
ATOM 6171 O O . PHE B 1 322 ? -11.664 93.062 32.562 1 88.94 322 PHE B O 1
ATOM 6178 N N . ASN B 1 323 ? -10.32 91.938 33.875 1 81.25 323 ASN B N 1
ATOM 6179 C CA . ASN B 1 323 ? -11.305 90.875 34.125 1 81.25 323 ASN B CA 1
ATOM 6180 C C . ASN B 1 323 ? -12.516 91.375 34.906 1 81.25 323 ASN B C 1
ATOM 6182 O O . ASN B 1 323 ? -13.641 90.938 34.656 1 81.25 323 ASN B O 1
ATOM 6186 N N . ASP B 1 324 ? -12.18 92.25 35.75 1 73.81 324 ASP B N 1
ATOM 6187 C CA . ASP B 1 324 ? -13.242 92.812 36.562 1 73.81 324 ASP B CA 1
ATOM 6188 C C . ASP B 1 324 ? -14.195 93.625 35.719 1 73.81 324 ASP B C 1
ATOM 6190 O O . ASP B 1 324 ? -15.406 93.688 35.969 1 73.81 324 ASP B O 1
ATOM 6194 N N . LEU B 1 325 ? -13.602 94.312 34.844 1 82.88 325 LEU B N 1
ATOM 6195 C CA . LEU B 1 325 ? -14.383 95.188 34 1 82.88 325 LEU B CA 1
ATOM 6196 C C . LEU B 1 325 ? -15.109 94.438 32.906 1 82.88 325 LEU B C 1
ATOM 6198 O O . LEU B 1 325 ? -16.297 94.688 32.656 1 82.88 325 LEU B O 1
ATOM 6202 N N . TYR B 1 326 ? -14.43 93.625 32.188 1 84.5 326 TYR B N 1
ATOM 6203 C CA . TYR B 1 326 ? -14.969 93 30.969 1 84.5 326 TYR B CA 1
ATOM 6204 C C . TYR B 1 326 ? -15.492 91.562 31.266 1 84.5 326 TYR B C 1
ATOM 6206 O O . TYR B 1 326 ? -16.234 91 30.453 1 84.5 326 TYR B O 1
ATOM 6214 N N . GLY B 1 327 ? -15.062 91 32.312 1 76.19 327 GLY B N 1
ATOM 6215 C CA . GLY B 1 327 ? -15.43 89.625 32.625 1 76.19 327 GLY B CA 1
ATOM 6216 C C . GLY B 1 327 ? -14.344 88.625 32.312 1 76.19 327 GLY B C 1
ATOM 6217 O O . GLY B 1 327 ? -13.492 88.875 31.453 1 76.19 327 GLY B O 1
ATOM 6218 N N . HIS B 1 328 ? -14.398 87.438 32.875 1 74.5 328 HIS B N 1
ATOM 6219 C CA . HIS B 1 328 ? -13.383 86.375 32.719 1 74.5 328 HIS B CA 1
ATOM 6220 C C . HIS B 1 328 ? -13.391 85.812 31.312 1 74.5 328 HIS B C 1
ATOM 6222 O O . HIS B 1 328 ? -12.336 85.438 30.781 1 74.5 328 HIS B O 1
ATOM 6228 N N . PRO B 1 329 ? -14.508 85.625 30.734 1 75.62 329 PRO B N 1
ATOM 6229 C CA . PRO B 1 329 ? -14.469 85.125 29.359 1 75.62 329 PRO B CA 1
ATOM 6230 C C . PRO B 1 329 ? -13.68 86 28.422 1 75.62 329 PRO B C 1
ATOM 6232 O O . PRO B 1 329 ? -12.93 85.562 27.562 1 75.62 329 PRO B O 1
ATOM 6235 N N . GLU B 1 330 ? -13.914 87.312 28.656 1 83.81 330 GLU B N 1
ATOM 6236 C CA . GLU B 1 330 ? -13.133 88.25 27.875 1 83.81 330 GLU B CA 1
ATOM 6237 C C . GLU B 1 330 ? -11.656 88.188 28.234 1 83.81 330 GLU B C 1
ATOM 6239 O O . GLU B 1 330 ? -10.789 88.375 27.375 1 83.81 330 GLU B O 1
ATOM 6244 N N . GLY B 1 331 ? -11.43 87.938 29.438 1 87.81 331 GLY B N 1
ATOM 6245 C CA . GLY B 1 331 ? -10.062 87.75 29.859 1 87.81 331 GLY B CA 1
ATOM 6246 C C . GLY B 1 331 ? -9.414 86.562 29.203 1 87.81 331 GLY B C 1
ATOM 6247 O O . GLY B 1 331 ? -8.242 86.562 28.812 1 87.81 331 GLY B O 1
ATOM 6248 N N . ASP B 1 332 ? -10.195 85.5 28.984 1 83.12 332 ASP B N 1
ATOM 6249 C CA . ASP B 1 332 ? -9.703 84.312 28.312 1 83.12 332 ASP B CA 1
ATOM 6250 C C . ASP B 1 332 ? -9.352 84.625 26.859 1 83.12 332 ASP B C 1
ATOM 6252 O O . ASP B 1 332 ? -8.336 84.125 26.344 1 83.12 332 ASP B O 1
ATOM 6256 N N . ILE B 1 333 ? -10.195 85.312 26.25 1 91.56 333 ILE B N 1
ATOM 6257 C CA . ILE B 1 333 ? -9.961 85.688 24.859 1 91.56 333 ILE B CA 1
ATOM 6258 C C . ILE B 1 333 ? -8.703 86.562 24.781 1 91.56 333 ILE B C 1
ATOM 6260 O O . ILE B 1 333 ? -7.898 86.375 23.859 1 91.56 333 ILE B O 1
ATOM 6264 N N . CYS B 1 334 ? -8.578 87.438 25.75 1 94.81 334 CYS B N 1
ATOM 6265 C CA . CYS B 1 334 ? -7.402 88.312 25.812 1 94.81 334 CYS B CA 1
ATOM 6266 C C . CYS B 1 334 ? -6.129 87.438 25.969 1 94.81 334 CYS B C 1
ATOM 6268 O O . CYS B 1 334 ? -5.156 87.688 25.25 1 94.81 334 CYS B O 1
ATOM 6270 N N . LEU B 1 335 ? -6.203 86.562 26.844 1 94.31 335 LEU B N 1
ATOM 6271 C CA . LEU B 1 335 ? -5.051 85.688 27.094 1 94.31 335 LEU B CA 1
ATOM 6272 C C . LEU B 1 335 ? -4.664 84.938 25.844 1 94.31 335 LEU B C 1
ATOM 6274 O O . LEU B 1 335 ? -3.479 84.812 25.531 1 94.31 335 LEU B O 1
ATOM 6278 N N . LYS B 1 336 ? -5.578 84.438 25.125 1 94.75 336 LYS B N 1
ATOM 6279 C CA . LYS B 1 336 ? -5.34 83.688 23.875 1 94.75 336 LYS B CA 1
ATOM 6280 C C . LYS B 1 336 ? -4.656 84.562 22.844 1 94.75 336 LYS B C 1
ATOM 6282 O O . LYS B 1 336 ? -3.707 84.188 22.188 1 94.75 336 LYS B O 1
ATOM 6287 N N . THR B 1 337 ? -5.219 85.75 22.781 1 96.69 337 THR B N 1
ATOM 6288 C CA . THR B 1 337 ? -4.699 86.688 21.812 1 96.69 337 THR B CA 1
ATOM 6289 C C . THR B 1 337 ? -3.264 87.125 22.141 1 96.69 337 THR B C 1
ATOM 6291 O O . THR B 1 337 ? -2.41 87.188 21.25 1 96.69 337 THR B O 1
ATOM 6294 N N . VAL B 1 338 ? -3.01 87.312 23.359 1 96.94 338 VAL B N 1
ATOM 6295 C CA . VAL B 1 338 ? -1.673 87.688 23.812 1 96.94 338 VAL B CA 1
ATOM 6296 C C . VAL B 1 338 ? -0.709 86.562 23.547 1 96.94 338 VAL B C 1
ATOM 6298 O O . VAL B 1 338 ? 0.392 86.75 23.031 1 96.94 338 VAL B O 1
ATOM 6301 N N . ALA B 1 339 ? -1.181 85.375 23.875 1 96.38 339 ALA B N 1
ATOM 6302 C CA . ALA B 1 339 ? -0.353 84.188 23.688 1 96.38 339 ALA B CA 1
ATOM 6303 C C . ALA B 1 339 ? 0.023 84 22.219 1 96.38 339 ALA B C 1
ATOM 6305 O O . ALA B 1 339 ? 1.177 83.688 21.891 1 96.38 339 ALA B O 1
ATOM 6306 N N . MET B 1 340 ? -0.866 84.188 21.391 1 95.56 340 MET B N 1
ATOM 6307 C CA . MET B 1 340 ? -0.644 84.062 19.953 1 95.56 340 MET B CA 1
ATOM 6308 C C . MET B 1 340 ? 0.342 85.062 19.453 1 95.56 340 MET B C 1
ATOM 6310 O O . MET B 1 340 ? 1.216 84.75 18.625 1 95.56 340 MET B O 1
ATOM 6314 N N . ALA B 1 341 ? 0.165 86.25 19.906 1 96.56 341 ALA B N 1
ATOM 6315 C CA . ALA B 1 341 ? 1.046 87.312 19.484 1 96.56 341 ALA B CA 1
ATOM 6316 C C . ALA B 1 341 ? 2.477 87.062 19.969 1 96.56 341 ALA B C 1
ATOM 6318 O O . ALA B 1 341 ? 3.43 87.312 19.219 1 96.56 341 ALA B O 1
ATOM 6319 N N . LEU B 1 342 ? 2.582 86.688 21.156 1 97 342 LEU B N 1
ATOM 6320 C CA . LEU B 1 342 ? 3.906 86.375 21.703 1 97 342 LEU B CA 1
ATOM 6321 C C . LEU B 1 342 ? 4.566 85.25 20.969 1 97 342 LEU B C 1
ATOM 6323 O O . LEU B 1 342 ? 5.758 85.312 20.656 1 97 342 LEU B O 1
ATOM 6327 N N . ASN B 1 343 ? 3.754 84.188 20.766 1 95.12 343 ASN B N 1
ATOM 6328 C CA . ASN B 1 343 ? 4.262 83.062 20.078 1 95.12 343 ASN B CA 1
ATOM 6329 C C . ASN B 1 343 ? 4.699 83.375 18.656 1 95.12 343 ASN B C 1
ATOM 6331 O O . ASN B 1 343 ? 5.648 82.75 18.141 1 95.12 343 ASN B O 1
ATOM 6335 N N . ALA B 1 344 ? 4.023 84.25 18.047 1 94 344 ALA B N 1
ATOM 6336 C CA . ALA B 1 344 ? 4.328 84.688 16.688 1 94 344 ALA B CA 1
ATOM 6337 C C . ALA B 1 344 ? 5.68 85.375 16.609 1 94 344 ALA B C 1
ATOM 6339 O O . ALA B 1 344 ? 6.316 85.438 15.562 1 94 344 ALA B O 1
ATOM 6340 N N . GLU B 1 345 ? 6.141 85.938 17.688 1 93.12 345 GLU B N 1
ATOM 6341 C CA . GLU B 1 345 ? 7.418 86.625 17.719 1 93.12 345 GLU B CA 1
ATOM 6342 C C . GLU B 1 345 ? 8.586 85.688 17.797 1 93.12 345 GLU B C 1
ATOM 6344 O O . GLU B 1 345 ? 9.734 86.062 17.562 1 93.12 345 GLU B O 1
ATOM 6349 N N . MET B 1 346 ? 8.234 84.375 18.188 1 89.88 346 MET B N 1
ATOM 6350 C CA . MET B 1 346 ? 9.273 83.375 18.25 1 89.88 346 MET B CA 1
ATOM 6351 C C . MET B 1 346 ? 9.672 82.938 16.859 1 89.88 346 MET B C 1
ATOM 6353 O O . MET B 1 346 ? 9.047 82 16.297 1 89.88 346 MET B O 1
ATOM 6357 N N . ARG B 1 347 ? 10.617 83.438 16.359 1 83.44 347 ARG B N 1
ATOM 6358 C CA . ARG B 1 347 ? 10.984 83.188 14.969 1 83.44 347 ARG B CA 1
ATOM 6359 C C . ARG B 1 347 ? 11.891 81.938 14.844 1 83.44 347 ARG B C 1
ATOM 6361 O O . ARG B 1 347 ? 11.773 81.188 13.891 1 83.44 347 ARG B O 1
ATOM 6368 N N . ARG B 1 348 ? 12.766 81.75 15.734 1 88.94 348 ARG B N 1
ATOM 6369 C CA . ARG B 1 348 ? 13.664 80.562 15.672 1 88.94 348 ARG B CA 1
ATOM 6370 C C . ARG B 1 348 ? 12.992 79.375 16.234 1 88.94 348 ARG B C 1
ATOM 6372 O O . ARG B 1 348 ? 12.164 79.438 17.141 1 88.94 348 ARG B O 1
ATOM 6379 N N . SER B 1 349 ? 13.43 78.188 15.68 1 86.69 349 SER B N 1
ATOM 6380 C CA . SER B 1 349 ? 12.859 76.938 16.094 1 86.69 349 SER B CA 1
ATOM 6381 C C . SER B 1 349 ? 13.203 76.625 17.547 1 86.69 349 SER B C 1
ATOM 6383 O O . SER B 1 349 ? 12.492 75.875 18.219 1 86.69 349 SER B O 1
ATOM 6385 N N . THR B 1 350 ? 14.234 77.25 18.031 1 87.5 350 THR B N 1
ATOM 6386 C CA . THR B 1 350 ? 14.703 77 19.375 1 87.5 350 THR B CA 1
ATOM 6387 C C . THR B 1 350 ? 14.047 77.938 20.391 1 87.5 350 THR B C 1
ATOM 6389 O O . THR B 1 350 ? 14.055 77.688 21.594 1 87.5 350 THR B O 1
ATOM 6392 N N . ASP B 1 351 ? 13.531 79.125 19.875 1 92 351 ASP B N 1
ATOM 6393 C CA . ASP B 1 351 ? 12.859 80.062 20.766 1 92 351 ASP B CA 1
ATOM 6394 C C . ASP B 1 351 ? 11.484 79.562 21.188 1 92 351 ASP B C 1
ATOM 6396 O O . ASP B 1 351 ? 10.805 78.875 20.422 1 92 351 ASP B O 1
ATOM 6400 N N . PHE B 1 352 ? 11.305 79.875 22.453 1 90.75 352 PHE B N 1
ATOM 6401 C CA . PHE B 1 352 ? 10.117 79.25 23 1 90.75 352 PHE B CA 1
ATOM 6402 C C . PHE B 1 352 ? 9.391 80.188 23.938 1 90.75 352 PHE B C 1
ATOM 6404 O O . PHE B 1 352 ? 10.023 80.938 24.672 1 90.75 352 PHE B O 1
ATOM 6411 N N . VAL B 1 353 ? 8.016 80.25 23.891 1 96.12 353 VAL B N 1
ATOM 6412 C CA . VAL B 1 353 ? 7.219 81 24.859 1 96.12 353 VAL B CA 1
ATOM 6413 C C . VAL B 1 353 ? 6.168 80.062 25.484 1 96.12 353 VAL B C 1
ATOM 6415 O O . VAL B 1 353 ? 5.594 79.188 24.797 1 96.12 353 VAL B O 1
ATOM 6418 N N . ALA B 1 354 ? 6.004 80.188 26.734 1 94.81 354 ALA B N 1
ATOM 6419 C CA . ALA B 1 354 ? 5.051 79.375 27.484 1 94.81 354 ALA B CA 1
ATOM 6420 C C . ALA B 1 354 ? 4.195 80.188 28.406 1 94.81 354 ALA B C 1
ATOM 6422 O O . ALA B 1 354 ? 4.59 81.312 28.781 1 94.81 354 ALA B O 1
ATOM 6423 N N . ARG B 1 355 ? 2.998 79.75 28.656 1 91.44 355 ARG B N 1
ATOM 6424 C CA . ARG B 1 355 ? 2.215 80.375 29.719 1 91.44 355 ARG B CA 1
ATOM 6425 C C . ARG B 1 355 ? 2.688 79.875 31.094 1 91.44 355 ARG B C 1
ATOM 6427 O O . ARG B 1 355 ? 2.645 78.688 31.375 1 91.44 355 ARG B O 1
ATOM 6434 N N . TYR B 1 356 ? 3.221 80.688 31.891 1 83.94 356 TYR B N 1
ATOM 6435 C CA . TYR B 1 356 ? 3.889 80.375 33.156 1 83.94 356 TYR B CA 1
ATOM 6436 C C . TYR B 1 356 ? 2.904 80.438 34.312 1 83.94 356 TYR B C 1
ATOM 6438 O O . TYR B 1 356 ? 3.057 79.688 35.281 1 83.94 356 TYR B O 1
ATOM 6446 N N . GLY B 1 357 ? 1.943 81.25 34.188 1 77.25 357 GLY B N 1
ATOM 6447 C CA . GLY B 1 357 ? 0.9 81.438 35.188 1 77.25 357 GLY B CA 1
ATOM 6448 C C . GLY B 1 357 ? -0.415 81.875 34.625 1 77.25 357 GLY B C 1
ATOM 6449 O O . GLY B 1 357 ? -0.701 81.688 33.438 1 77.25 357 GLY B O 1
ATOM 6450 N N . GLY B 1 358 ? -1.253 82.438 35.469 1 77.81 358 GLY B N 1
ATOM 6451 C CA . GLY B 1 358 ? -2.535 82.938 35 1 77.81 358 GLY B CA 1
ATOM 6452 C C . GLY B 1 358 ? -2.404 84 33.938 1 77.81 358 GLY B C 1
ATOM 6453 O O . GLY B 1 358 ? -2.906 83.812 32.812 1 77.81 358 GLY B O 1
ATOM 6454 N N . GLU B 1 359 ? -1.738 85 34.281 1 89.69 359 GLU B N 1
ATOM 6455 C CA . GLU B 1 359 ? -1.546 86.062 33.312 1 89.69 359 GLU B CA 1
ATOM 6456 C C . GLU B 1 359 ? -0.07 86.25 33 1 89.69 359 GLU B C 1
ATOM 6458 O O . GLU B 1 359 ? 0.325 87.312 32.469 1 89.69 359 GLU B O 1
ATOM 6463 N N . GLU B 1 360 ? 0.675 85.25 33.344 1 90.81 360 GLU B N 1
ATOM 6464 C CA . GLU B 1 360 ? 2.121 85.312 33.156 1 90.81 360 GLU B CA 1
ATOM 6465 C C . GLU B 1 360 ? 2.604 84.438 32.031 1 90.81 360 GLU B C 1
ATOM 6467 O O . GLU B 1 360 ? 2.07 83.312 31.859 1 90.81 360 GLU B O 1
ATOM 6472 N N . PHE B 1 361 ? 3.596 84.938 31.312 1 95.88 361 PHE B N 1
ATOM 6473 C CA . PHE B 1 361 ? 4.258 84.188 30.25 1 95.88 361 PHE B CA 1
ATOM 6474 C C . PHE B 1 361 ? 5.77 84.188 30.438 1 95.88 361 PHE B C 1
ATOM 6476 O O . PHE B 1 361 ? 6.301 85 31.172 1 95.88 361 PHE B O 1
ATOM 6483 N N . ALA B 1 362 ? 6.414 83.25 29.844 1 96.12 362 ALA B N 1
ATOM 6484 C CA . ALA B 1 362 ? 7.871 83.188 29.891 1 96.12 362 ALA B CA 1
ATOM 6485 C C . ALA B 1 362 ? 8.445 82.75 28.547 1 96.12 362 ALA B C 1
ATOM 6487 O O . ALA B 1 362 ? 7.883 81.875 27.875 1 96.12 362 ALA B O 1
ATOM 6488 N N . ALA B 1 363 ? 9.461 83.375 28.141 1 96.94 363 ALA B N 1
ATOM 6489 C CA . ALA B 1 363 ? 10.141 83.062 26.891 1 96.94 363 ALA B CA 1
ATOM 6490 C C . ALA B 1 363 ? 11.594 82.625 27.156 1 96.94 363 ALA B C 1
ATOM 6492 O O . ALA B 1 363 ? 12.266 83.25 27.984 1 96.94 363 ALA B O 1
ATOM 6493 N N . ILE B 1 364 ? 11.984 81.625 26.5 1 96.25 364 ILE B N 1
ATOM 6494 C CA . ILE B 1 364 ? 13.375 81.125 26.547 1 96.25 364 ILE B CA 1
ATOM 6495 C C . ILE B 1 364 ? 14.039 81.375 25.188 1 96.25 364 ILE B C 1
ATOM 6497 O O . ILE B 1 364 ? 13.516 80.938 24.156 1 96.25 364 ILE B O 1
ATOM 6501 N N . LEU B 1 365 ? 15.148 82 25.188 1 96.44 365 LEU B N 1
ATOM 6502 C CA . LEU B 1 365 ? 15.914 82.312 23.969 1 96.44 365 LEU B CA 1
ATOM 6503 C C . LEU B 1 365 ? 17.344 81.75 24.094 1 96.44 365 LEU B C 1
ATOM 6505 O O . LEU B 1 365 ? 18.234 82.5 24.531 1 96.44 365 LEU B O 1
ATOM 6509 N N . PRO B 1 366 ? 17.5 80.562 23.562 1 95.31 366 PRO B N 1
ATOM 6510 C CA . PRO B 1 366 ? 18.859 80 23.562 1 95.31 366 PRO B CA 1
ATOM 6511 C C . PRO B 1 366 ? 19.797 80.812 22.656 1 95.31 366 PRO B C 1
ATOM 6513 O O . PRO B 1 366 ? 19.359 81.375 21.656 1 95.31 366 PRO B O 1
ATOM 6516 N N . ASN B 1 367 ? 21.016 80.875 22.984 1 94.5 367 ASN B N 1
ATOM 6517 C CA . ASN B 1 367 ? 22.078 81.562 22.203 1 94.5 367 ASN B CA 1
ATOM 6518 C C . ASN B 1 367 ? 21.797 83 21.969 1 94.5 367 ASN B C 1
ATOM 6520 O O . ASN B 1 367 ? 22 83.5 20.859 1 94.5 367 ASN B O 1
ATOM 6524 N N . THR B 1 368 ? 21.156 83.562 22.891 1 93.31 368 THR B N 1
ATOM 6525 C CA . THR B 1 368 ? 20.828 85 22.828 1 93.31 368 THR B CA 1
ATOM 6526 C C . THR B 1 368 ? 21.438 85.75 24.016 1 93.31 368 THR B C 1
ATOM 6528 O O . THR B 1 368 ? 21.234 85.312 25.172 1 93.31 368 THR B O 1
ATOM 6531 N N . GLY B 1 369 ? 22.141 86.75 23.781 1 91.44 369 GLY B N 1
ATOM 6532 C CA . GLY B 1 369 ? 22.812 87.562 24.812 1 91.44 369 GLY B CA 1
ATOM 6533 C C . GLY B 1 369 ? 22 88.75 25.312 1 91.44 369 GLY B C 1
ATOM 6534 O O . GLY B 1 369 ? 20.812 88.875 24.969 1 91.44 369 GLY B O 1
ATOM 6535 N N . GLY B 1 370 ? 22.547 89.562 26.125 1 88.44 370 GLY B N 1
ATOM 6536 C CA . GLY B 1 370 ? 21.875 90.688 26.797 1 88.44 370 GLY B CA 1
ATOM 6537 C C . GLY B 1 370 ? 21.219 91.625 25.828 1 88.44 370 GLY B C 1
ATOM 6538 O O . GLY B 1 370 ? 20.016 91.938 25.953 1 88.44 370 GLY B O 1
ATOM 6539 N N . PRO B 1 371 ? 21.938 92.188 24.891 1 89.81 371 PRO B N 1
ATOM 6540 C CA . PRO B 1 371 ? 21.344 93.125 23.938 1 89.81 371 PRO B CA 1
ATOM 6541 C C . PRO B 1 371 ? 20.188 92.5 23.156 1 89.81 371 PRO B C 1
ATOM 6543 O O . PRO B 1 371 ? 19.172 93.125 22.922 1 89.81 371 PRO B O 1
ATOM 6546 N N . GLY B 1 372 ? 20.469 91.25 22.75 1 92.12 372 GLY B N 1
ATOM 6547 C CA . GLY B 1 372 ? 19.406 90.562 22.031 1 92.12 372 GLY B CA 1
ATOM 6548 C C . GLY B 1 372 ? 18.172 90.312 22.875 1 92.12 372 GLY B C 1
ATOM 6549 O O . GLY B 1 372 ? 17.047 90.375 22.359 1 92.12 372 GLY B O 1
ATOM 6550 N N . ALA B 1 373 ? 18.406 90.125 24.172 1 93.81 373 ALA B N 1
ATOM 6551 C CA . ALA B 1 373 ? 17.312 89.875 25.109 1 93.81 373 ALA B CA 1
ATOM 6552 C C . ALA B 1 373 ? 16.375 91.125 25.188 1 93.81 373 ALA B C 1
ATOM 6554 O O . ALA B 1 373 ? 15.156 90.938 25.125 1 93.81 373 ALA B O 1
ATOM 6555 N N . LEU B 1 374 ? 16.859 92.25 25.312 1 94.62 374 LEU B N 1
ATOM 6556 C CA . LEU B 1 374 ? 16.062 93.5 25.453 1 94.62 374 LEU B CA 1
ATOM 6557 C C . LEU B 1 374 ? 15.367 93.812 24.141 1 94.62 374 LEU B C 1
ATOM 6559 O O . LEU B 1 374 ? 14.242 94.312 24.141 1 94.62 374 LEU B O 1
ATOM 6563 N N . VAL B 1 375 ? 16.078 93.562 23.094 1 95 375 VAL B N 1
ATOM 6564 C CA . VAL B 1 375 ? 15.484 93.812 21.781 1 95 375 VAL B CA 1
ATOM 6565 C C . VAL B 1 375 ? 14.25 92.938 21.609 1 95 375 VAL B C 1
ATOM 6567 O O . VAL B 1 375 ? 13.195 93.375 21.172 1 95 375 VAL B O 1
ATOM 6570 N N . MET B 1 376 ? 14.445 91.688 21.969 1 95.75 376 MET B N 1
ATOM 6571 C CA . MET B 1 376 ? 13.32 90.812 21.859 1 95.75 376 MET B CA 1
ATOM 6572 C C . MET B 1 376 ? 12.195 91.188 22.812 1 95.75 376 MET B C 1
ATOM 6574 O O . MET B 1 376 ? 11.016 91.125 22.453 1 95.75 376 MET B O 1
ATOM 6578 N N . ALA B 1 377 ? 12.492 91.562 23.969 1 97.12 377 ALA B N 1
ATOM 6579 C CA . ALA B 1 377 ? 11.5 92 24.938 1 97.12 377 ALA B CA 1
ATOM 6580 C C . ALA B 1 377 ? 10.711 93.188 24.422 1 97.12 377 ALA B C 1
ATOM 6582 O O . ALA B 1 377 ? 9.484 93.25 24.562 1 97.12 377 ALA B O 1
ATOM 6583 N N . GLU B 1 378 ? 11.391 94.062 23.859 1 96.38 378 GLU B N 1
ATOM 6584 C CA . GLU B 1 378 ? 10.742 95.25 23.328 1 96.38 378 GLU B CA 1
ATOM 6585 C C . GLU B 1 378 ? 9.867 94.938 22.125 1 96.38 378 GLU B C 1
ATOM 6587 O O . GLU B 1 378 ? 8.828 95.5 21.906 1 96.38 378 GLU B O 1
ATOM 6592 N N . LYS B 1 379 ? 10.391 94.062 21.375 1 96.44 379 LYS B N 1
ATOM 6593 C CA . LYS B 1 379 ? 9.594 93.562 20.25 1 96.44 379 LYS B CA 1
ATOM 6594 C C . LYS B 1 379 ? 8.281 92.938 20.719 1 96.44 379 LYS B C 1
ATOM 6596 O O . LYS B 1 379 ? 7.23 93.188 20.109 1 96.44 379 LYS B O 1
ATOM 6601 N N . MET B 1 380 ? 8.32 92.125 21.734 1 97.31 380 MET B N 1
ATOM 6602 C CA . MET B 1 380 ? 7.133 91.562 22.328 1 97.31 380 MET B CA 1
ATOM 6603 C C . MET B 1 380 ? 6.18 92.625 22.859 1 97.31 380 MET B C 1
ATOM 6605 O O . MET B 1 380 ? 4.973 92.5 22.641 1 97.31 380 MET B O 1
ATOM 6609 N N . ARG B 1 381 ? 6.723 93.562 23.562 1 97.38 381 ARG B N 1
ATOM 6610 C CA . ARG B 1 381 ? 5.918 94.625 24.094 1 97.38 381 ARG B CA 1
ATOM 6611 C C . ARG B 1 381 ? 5.191 95.375 22.969 1 97.38 381 ARG B C 1
ATOM 6613 O O . ARG B 1 381 ? 3.994 95.625 23.078 1 97.38 381 ARG B O 1
ATOM 6620 N N . ALA B 1 382 ? 5.938 95.625 21.938 1 96.88 382 ALA B N 1
ATOM 6621 C CA . ALA B 1 382 ? 5.395 96.375 20.797 1 96.88 382 ALA B CA 1
ATOM 6622 C C . ALA B 1 382 ? 4.301 95.562 20.094 1 96.88 382 ALA B C 1
ATOM 6624 O O . ALA B 1 382 ? 3.311 96.125 19.625 1 96.88 382 ALA B O 1
ATOM 6625 N N . SER B 1 383 ? 4.562 94.312 19.969 1 96.88 383 SER B N 1
ATOM 6626 C CA . SER B 1 383 ? 3.586 93.438 19.328 1 96.88 383 SER B CA 1
ATOM 6627 C C . SER B 1 383 ? 2.256 93.438 20.062 1 96.88 383 SER B C 1
ATOM 6629 O O . SER B 1 383 ? 1.191 93.375 19.453 1 96.88 383 SER B O 1
ATOM 6631 N N . ILE B 1 384 ? 2.258 93.438 21.359 1 97.38 384 ILE B N 1
ATOM 6632 C CA . ILE B 1 384 ? 1.047 93.5 22.172 1 97.38 384 ILE B CA 1
ATOM 6633 C C . ILE B 1 384 ? 0.393 94.875 22.062 1 97.38 384 ILE B C 1
ATOM 6635 O O . ILE B 1 384 ? -0.833 95 21.969 1 97.38 384 ILE B O 1
ATOM 6639 N N . ALA B 1 385 ? 1.199 95.875 22.078 1 96.19 385 ALA B N 1
ATOM 6640 C CA . ALA B 1 385 ? 0.688 97.25 21.922 1 96.19 385 ALA B CA 1
ATOM 6641 C C . ALA B 1 385 ? -0.059 97.438 20.609 1 96.19 385 ALA B C 1
ATOM 6643 O O . ALA B 1 385 ? -1.074 98.125 20.531 1 96.19 385 ALA B O 1
ATOM 6644 N N . LYS B 1 386 ? 0.421 96.75 19.578 1 95.75 386 LYS B N 1
ATOM 6645 C CA . LYS B 1 386 ? -0.147 96.875 18.25 1 95.75 386 LYS B CA 1
ATOM 6646 C C . LYS B 1 386 ? -1.528 96.188 18.188 1 95.75 386 LYS B C 1
ATOM 6648 O O . LYS B 1 386 ? -2.336 96.562 17.312 1 95.75 386 LYS B O 1
ATOM 6653 N N . LEU B 1 387 ? -1.807 95.312 19.094 1 95.88 387 LEU B N 1
ATOM 6654 C CA . LEU B 1 387 ? -3.104 94.625 19.109 1 95.88 387 LEU B CA 1
ATOM 6655 C C . LEU B 1 387 ? -4.215 95.625 19.484 1 95.88 387 LEU B C 1
ATOM 6657 O O . LEU B 1 387 ? -5.379 95.375 19.141 1 95.88 387 LEU B O 1
ATOM 6661 N N . GLU B 1 388 ? -3.943 96.625 20.266 1 95.88 388 GLU B N 1
ATOM 6662 C CA . GLU B 1 388 ? -4.871 97.688 20.672 1 95.88 388 GLU B CA 1
ATOM 6663 C C . GLU B 1 388 ? -6.109 97.062 21.359 1 95.88 388 GLU B C 1
ATOM 6665 O O . GLU B 1 388 ? -7.238 97.438 21 1 95.88 388 GLU B O 1
ATOM 6670 N N . ILE B 1 389 ? -5.801 96.188 22.219 1 95.94 389 ILE B N 1
ATOM 6671 C CA . ILE B 1 389 ? -6.895 95.688 23.016 1 95.94 389 ILE B CA 1
ATOM 6672 C C . ILE B 1 389 ? -7.336 96.688 24.062 1 95.94 389 ILE B C 1
ATOM 6674 O O . ILE B 1 389 ? -6.535 97.125 24.891 1 95.94 389 ILE B O 1
ATOM 6678 N N . GLU B 1 390 ? -8.555 97.062 24.016 1 95.81 390 GLU B N 1
ATOM 6679 C CA . GLU B 1 390 ? -9.062 98.062 24.875 1 95.81 390 GLU B CA 1
ATOM 6680 C C . GLU B 1 390 ? -9.008 97.688 26.344 1 95.81 390 GLU B C 1
ATOM 6682 O O . GLU B 1 390 ? -9.406 96.562 26.703 1 95.81 390 GLU B O 1
ATOM 6687 N N . HIS B 1 391 ? -8.453 98.438 27.188 1 94.81 391 HIS B N 1
ATOM 6688 C CA . HIS B 1 391 ? -8.406 98.312 28.641 1 94.81 391 HIS B CA 1
ATOM 6689 C C . HIS B 1 391 ? -8.734 99.625 29.328 1 94.81 391 HIS B C 1
ATOM 6691 O O . HIS B 1 391 ? -7.832 100.375 29.781 1 94.81 391 HIS B O 1
ATOM 6697 N N . LYS B 1 392 ? -9.945 99.875 29.562 1 91.81 392 LYS B N 1
ATOM 6698 C CA . LYS B 1 392 ? -10.43 101.188 30 1 91.81 392 LYS B CA 1
ATOM 6699 C C . LYS B 1 392 ? -10.102 101.438 31.469 1 91.81 392 LYS B C 1
ATOM 6701 O O . LYS B 1 392 ? -9.977 102.562 31.922 1 91.81 392 LYS B O 1
ATOM 6706 N N . ASP B 1 393 ? -9.953 100.438 32.156 1 90.06 393 ASP B N 1
ATOM 6707 C CA . ASP B 1 393 ? -9.75 100.625 33.625 1 90.06 393 ASP B CA 1
ATOM 6708 C C . ASP B 1 393 ? -8.266 100.562 33.969 1 90.06 393 ASP B C 1
ATOM 6710 O O . ASP B 1 393 ? -7.906 100.625 35.156 1 90.06 393 ASP B O 1
ATOM 6714 N N . SER B 1 394 ? -7.496 100.438 32.906 1 92.25 394 SER B N 1
ATOM 6715 C CA . SER B 1 394 ? -6.062 100.438 33.188 1 92.25 394 SER B CA 1
ATOM 6716 C C . SER B 1 394 ? -5.598 101.812 33.688 1 92.25 394 SER B C 1
ATOM 6718 O O . SER B 1 394 ? -6.094 102.875 33.281 1 92.25 394 SER B O 1
ATOM 6720 N N . GLU B 1 395 ? -4.625 101.812 34.562 1 90.81 395 GLU B N 1
ATOM 6721 C CA . GLU B 1 395 ? -4.125 103.062 35.156 1 90.81 395 GLU B CA 1
ATOM 6722 C C . GLU B 1 395 ? -3.004 103.688 34.312 1 90.81 395 GLU B C 1
ATOM 6724 O O . GLU B 1 395 ? -2.596 104.812 34.562 1 90.81 395 GLU B O 1
ATOM 6729 N N . ILE B 1 396 ? -2.607 102.938 33.344 1 90.5 396 ILE B N 1
ATOM 6730 C CA . ILE B 1 396 ? -1.406 103.375 32.656 1 90.5 396 ILE B CA 1
ATOM 6731 C C . ILE B 1 396 ? -1.729 103.688 31.203 1 90.5 396 ILE B C 1
ATOM 6733 O O . ILE B 1 396 ? -1.005 104.438 30.547 1 90.5 396 ILE B O 1
ATOM 6737 N N . ASN B 1 397 ? -2.668 103 30.609 1 88.06 397 ASN B N 1
ATOM 6738 C CA . ASN B 1 397 ? -2.975 103.125 29.188 1 88.06 397 ASN B CA 1
ATOM 6739 C C . ASN B 1 397 ? -4.41 102.688 28.875 1 88.06 397 ASN B C 1
ATOM 6741 O O . ASN B 1 397 ? -5.004 101.875 29.609 1 88.06 397 ASN B O 1
ATOM 6745 N N . ASN B 1 398 ? -5 103.188 27.75 1 93.81 398 ASN B N 1
ATOM 6746 C CA . ASN B 1 398 ? -6.348 102.812 27.344 1 93.81 398 ASN B CA 1
ATOM 6747 C C . ASN B 1 398 ? -6.363 101.438 26.656 1 93.81 398 ASN B C 1
ATOM 6749 O O . ASN B 1 398 ? -7.43 100.875 26.422 1 93.81 398 ASN B O 1
ATOM 6753 N N . TYR B 1 399 ? -5.18 101.062 26.484 1 96.06 399 TYR B N 1
ATOM 6754 C CA . TYR B 1 399 ? -5.035 99.75 25.844 1 96.06 399 TYR B CA 1
ATOM 6755 C C . TYR B 1 399 ? -4.234 98.812 26.734 1 96.06 399 TYR B C 1
ATOM 6757 O O . TYR B 1 399 ? -3.518 99.25 27.625 1 96.06 399 TYR B O 1
ATOM 6765 N N . LEU B 1 400 ? -4.355 97.5 26.406 1 96.5 400 LEU B N 1
ATOM 6766 C CA . LEU B 1 400 ? -3.66 96.438 27.172 1 96.5 400 LEU B CA 1
ATOM 6767 C C . LEU B 1 400 ? -2.15 96.562 27 1 96.5 400 LEU B C 1
ATOM 6769 O O . LEU B 1 400 ? -1.667 96.812 25.891 1 96.5 400 LEU B O 1
ATOM 6773 N N . THR B 1 401 ? -1.416 96.562 28.062 1 97.06 401 THR B N 1
ATOM 6774 C CA . THR B 1 401 ? 0.041 96.625 28.031 1 97.06 401 THR B CA 1
ATOM 6775 C C . THR B 1 401 ? 0.641 95.438 28.812 1 97.06 401 THR B C 1
ATOM 6777 O O . THR B 1 401 ? -0.058 94.75 29.578 1 97.06 401 THR B O 1
ATOM 6780 N N . ILE B 1 402 ? 1.901 95.188 28.5 1 97.5 402 ILE B N 1
ATOM 6781 C CA . ILE B 1 402 ? 2.619 94.188 29.219 1 97.5 402 ILE B CA 1
ATOM 6782 C C . ILE B 1 402 ? 3.928 94.75 29.781 1 97.5 402 ILE B C 1
ATOM 6784 O O . ILE B 1 402 ? 4.457 95.688 29.25 1 97.5 402 ILE B O 1
ATOM 6788 N N . SER B 1 403 ? 4.402 94.188 30.844 1 97.62 403 SER B N 1
ATOM 6789 C CA . SER B 1 403 ? 5.719 94.438 31.422 1 97.62 403 SER B CA 1
ATOM 6790 C C . SER B 1 403 ? 6.617 93.188 31.312 1 97.62 403 SER B C 1
ATOM 6792 O O . SER B 1 403 ? 6.141 92.062 31.422 1 97.62 403 SER B O 1
ATOM 6794 N N . LEU B 1 404 ? 7.859 93.438 31.062 1 97.31 404 LEU B N 1
ATOM 6795 C CA . LEU B 1 404 ? 8.773 92.312 30.797 1 97.31 404 LEU B CA 1
ATOM 6796 C C . LEU B 1 404 ? 10.055 92.438 31.609 1 97.31 404 LEU B C 1
ATOM 6798 O O . LEU B 1 404 ? 10.57 93.562 31.766 1 97.31 404 LEU B O 1
ATOM 6802 N N . GLY B 1 405 ? 10.516 91.375 32.156 1 96.5 405 GLY B N 1
ATOM 6803 C CA . GLY B 1 405 ? 11.82 91.25 32.781 1 96.5 405 GLY B CA 1
ATOM 6804 C C . GLY B 1 405 ? 12.734 90.25 32.094 1 96.5 405 GLY B C 1
ATOM 6805 O O . GLY B 1 405 ? 12.398 89.125 31.969 1 96.5 405 GLY B O 1
ATOM 6806 N N . ALA B 1 406 ? 13.898 90.75 31.672 1 96.69 406 ALA B N 1
ATOM 6807 C CA . ALA B 1 406 ? 14.805 89.938 30.891 1 96.69 406 ALA B CA 1
ATOM 6808 C C . ALA B 1 406 ? 16.125 89.688 31.625 1 96.69 406 ALA B C 1
ATOM 6810 O O . ALA B 1 406 ? 16.578 90.562 32.344 1 96.69 406 ALA B O 1
ATOM 6811 N N . ILE B 1 407 ? 16.641 88.562 31.391 1 95.94 407 ILE B N 1
ATOM 6812 C CA . ILE B 1 407 ? 17.969 88.25 31.891 1 95.94 407 ILE B CA 1
ATOM 6813 C C . ILE B 1 407 ? 18.703 87.312 30.922 1 95.94 407 ILE B C 1
ATOM 6815 O O . ILE B 1 407 ? 18.094 86.5 30.266 1 95.94 407 ILE B O 1
ATOM 6819 N N . SER B 1 408 ? 20 87.5 30.766 1 96.25 408 SER B N 1
ATOM 6820 C CA . SER B 1 408 ? 20.891 86.688 29.969 1 96.25 408 SER B CA 1
ATOM 6821 C C . SER B 1 408 ? 22.125 86.25 30.766 1 96.25 408 SER B C 1
ATOM 6823 O O . SER B 1 408 ? 22.719 87.125 31.469 1 96.25 408 SER B O 1
ATOM 6825 N N . VAL B 1 409 ? 22.375 85 30.719 1 95.31 409 VAL B N 1
ATOM 6826 C CA . VAL B 1 409 ? 23.547 84.562 31.438 1 95.31 409 VAL B CA 1
ATOM 6827 C C . VAL B 1 409 ? 24.234 83.438 30.641 1 95.31 409 VAL B C 1
ATOM 6829 O O . VAL B 1 409 ? 23.625 82.812 29.781 1 95.31 409 VAL B O 1
ATOM 6832 N N . VAL B 1 410 ? 25.484 83.312 30.844 1 95.5 410 VAL B N 1
ATOM 6833 C CA . VAL B 1 410 ? 26.219 82.125 30.469 1 95.5 410 VAL B CA 1
ATOM 6834 C C . VAL B 1 410 ? 26.375 81.188 31.688 1 95.5 410 VAL B C 1
ATOM 6836 O O . VAL B 1 410 ? 27.156 81.5 32.594 1 95.5 410 VAL B O 1
ATOM 6839 N N . PRO B 1 411 ? 25.484 80.125 31.672 1 94.62 411 PRO B N 1
ATOM 6840 C CA . PRO B 1 411 ? 25.5 79.312 32.875 1 94.62 411 PRO B CA 1
ATOM 6841 C C . PRO B 1 411 ? 26.844 78.625 33.125 1 94.62 411 PRO B C 1
ATOM 6843 O O . PRO B 1 411 ? 27.547 78.312 32.188 1 94.62 411 PRO B O 1
ATOM 6846 N N . LYS B 1 412 ? 27.125 78.562 34.406 1 92.12 412 LYS B N 1
ATOM 6847 C CA . LYS B 1 412 ? 28.344 77.875 34.812 1 92.12 412 LYS B CA 1
ATOM 6848 C C . LYS B 1 412 ? 28.047 76.438 35.219 1 92.12 412 LYS B C 1
ATOM 6850 O O . LYS B 1 412 ? 26.922 76.125 35.562 1 92.12 412 LYS B O 1
ATOM 6855 N N . LYS B 1 413 ? 29.094 75.625 35.156 1 90.12 413 LYS B N 1
ATOM 6856 C CA . LYS B 1 413 ? 28.969 74.25 35.562 1 90.12 413 LYS B CA 1
ATOM 6857 C C . LYS B 1 413 ? 28.469 74.125 37 1 90.12 413 LYS B C 1
ATOM 6859 O O . LYS B 1 413 ? 28.969 74.812 37.875 1 90.12 413 LYS B O 1
ATOM 6864 N N . GLY B 1 414 ? 27.453 73.312 37.219 1 85.62 414 GLY B N 1
ATOM 6865 C CA . GLY B 1 414 ? 26.938 73.062 38.562 1 85.62 414 GLY B CA 1
ATOM 6866 C C . GLY B 1 414 ? 25.906 74.125 39 1 85.62 414 GLY B C 1
ATOM 6867 O O . GLY B 1 414 ? 25.312 73.938 40.094 1 85.62 414 GLY B O 1
ATOM 6868 N N . SER B 1 415 ? 25.656 75.188 38.219 1 85.81 415 SER B N 1
ATOM 6869 C CA . SER B 1 415 ? 24.656 76.188 38.594 1 85.81 415 SER B CA 1
ATOM 6870 C C . SER B 1 415 ? 23.25 75.688 38.312 1 85.81 415 SER B C 1
ATOM 6872 O O . SER B 1 415 ? 23.031 74.812 37.469 1 85.81 415 SER B O 1
ATOM 6874 N N . ASP B 1 416 ? 22.359 76.188 39.156 1 85.75 416 ASP B N 1
ATOM 6875 C CA . ASP B 1 416 ? 20.953 75.875 39.062 1 85.75 416 ASP B CA 1
ATOM 6876 C C . ASP B 1 416 ? 20.172 77 38.375 1 85.75 416 ASP B C 1
ATOM 6878 O O . ASP B 1 416 ? 20.469 78.188 38.594 1 85.75 416 ASP B O 1
ATOM 6882 N N . PHE B 1 417 ? 19.156 76.562 37.562 1 87.38 417 PHE B N 1
ATOM 6883 C CA . PHE B 1 417 ? 18.422 77.625 36.844 1 87.38 417 PHE B CA 1
ATOM 6884 C C . PHE B 1 417 ? 17.359 78.25 37.719 1 87.38 417 PHE B C 1
ATOM 6886 O O . PHE B 1 417 ? 16.719 79.188 37.312 1 87.38 417 PHE B O 1
ATOM 6893 N N . SER B 1 418 ? 17.125 77.812 38.906 1 83.75 418 SER B N 1
ATOM 6894 C CA . SER B 1 418 ? 16.156 78.438 39.812 1 83.75 418 SER B CA 1
ATOM 6895 C C . SER B 1 418 ? 16.469 79.938 40.094 1 83.75 418 SER B C 1
ATOM 6897 O O . SER B 1 418 ? 15.57 80.75 40.094 1 83.75 418 SER B O 1
ATOM 6899 N N . HIS B 1 419 ? 17.75 80.188 40.312 1 85 419 HIS B N 1
ATOM 6900 C CA . HIS B 1 419 ? 18.188 81.562 40.531 1 85 419 HIS B CA 1
ATOM 6901 C C . HIS B 1 419 ? 18 82.375 39.281 1 85 419 HIS B C 1
ATOM 6903 O O . HIS B 1 419 ? 17.688 83.562 39.375 1 85 419 HIS B O 1
ATOM 6909 N N . PHE B 1 420 ? 18.203 81.812 38.188 1 87.5 420 PHE B N 1
ATOM 6910 C CA . PHE B 1 420 ? 18.016 82.438 36.875 1 87.5 420 PHE B CA 1
ATOM 6911 C C . PHE B 1 420 ? 16.594 82.875 36.719 1 87.5 420 PHE B C 1
ATOM 6913 O O . PHE B 1 420 ? 16.359 84.062 36.312 1 87.5 420 PHE B O 1
ATOM 6920 N N . ILE B 1 421 ? 15.617 82.062 37.125 1 88.19 421 ILE B N 1
ATOM 6921 C CA . ILE B 1 421 ? 14.195 82.438 37.062 1 88.19 421 ILE B CA 1
ATOM 6922 C C . ILE B 1 421 ? 13.875 83.5 38.062 1 88.19 421 ILE B C 1
ATOM 6924 O O . ILE B 1 421 ? 13.125 84.438 37.75 1 88.19 421 ILE B O 1
ATOM 6928 N N . GLU B 1 422 ? 14.445 83.438 39.156 1 83.62 422 GLU B N 1
ATOM 6929 C CA . GLU B 1 422 ? 14.234 84.438 40.219 1 83.62 422 GLU B CA 1
ATOM 6930 C C . GLU B 1 422 ? 14.719 85.812 39.781 1 83.62 422 GLU B C 1
ATOM 6932 O O . GLU B 1 422 ? 14.062 86.875 40.031 1 83.62 422 GLU B O 1
ATOM 6937 N N . GLN B 1 423 ? 15.828 85.875 39.156 1 89.5 423 GLN B N 1
ATOM 6938 C CA . GLN B 1 423 ? 16.391 87.125 38.719 1 89.5 423 GLN B CA 1
ATOM 6939 C C . GLN B 1 423 ? 15.547 87.75 37.594 1 89.5 423 GLN B C 1
ATOM 6941 O O . GLN B 1 423 ? 15.367 88.938 37.562 1 89.5 423 GLN B O 1
ATOM 6946 N N . ALA B 1 424 ? 15.109 86.875 36.688 1 92.12 424 ALA B N 1
ATOM 6947 C CA . ALA B 1 424 ? 14.203 87.375 35.688 1 92.12 424 ALA B CA 1
ATOM 6948 C C . ALA B 1 424 ? 12.93 88 36.281 1 92.12 424 ALA B C 1
ATOM 6950 O O . ALA B 1 424 ? 12.406 89 35.844 1 92.12 424 ALA B O 1
ATOM 6951 N N . ASP B 1 425 ? 12.422 87.312 37.281 1 85.56 425 ASP B N 1
ATOM 6952 C CA . ASP B 1 425 ? 11.234 87.75 38 1 85.56 425 ASP B CA 1
ATOM 6953 C C . ASP B 1 425 ? 11.477 89.125 38.688 1 85.56 425 ASP B C 1
ATOM 6955 O O . ASP B 1 425 ? 10.586 89.938 38.75 1 85.56 425 ASP B O 1
ATOM 6959 N N . LYS B 1 426 ? 12.648 89.25 39.219 1 87.56 426 LYS B N 1
ATOM 6960 C CA . LYS B 1 426 ? 13.023 90.562 39.844 1 87.56 426 LYS B CA 1
ATOM 6961 C C . LYS B 1 426 ? 13.055 91.688 38.812 1 87.56 426 LYS B C 1
ATOM 6963 O O . LYS B 1 426 ? 12.641 92.812 39.094 1 87.56 426 LYS B O 1
ATOM 6968 N N . ALA B 1 427 ? 13.609 91.375 37.688 1 93.69 427 ALA B N 1
ATOM 6969 C CA . ALA B 1 427 ? 13.602 92.312 36.594 1 93.69 427 ALA B CA 1
ATOM 6970 C C . ALA B 1 427 ? 12.18 92.75 36.219 1 93.69 427 ALA B C 1
ATOM 6972 O O . ALA B 1 427 ? 11.891 93.875 35.969 1 93.69 427 ALA B O 1
ATOM 6973 N N . LEU B 1 428 ? 11.328 91.75 36.125 1 93.25 428 LEU B N 1
ATOM 6974 C CA . LEU B 1 428 ? 9.914 92 35.844 1 93.25 428 LEU B CA 1
ATOM 6975 C C . LEU B 1 428 ? 9.305 92.875 36.906 1 93.25 428 LEU B C 1
ATOM 6977 O O . LEU B 1 428 ? 8.523 93.812 36.625 1 93.25 428 LEU B O 1
ATOM 6981 N N . TYR B 1 429 ? 9.602 92.562 38.125 1 86.88 429 TYR B N 1
ATOM 6982 C CA . TYR B 1 429 ? 9.109 93.375 39.25 1 86.88 429 TYR B CA 1
ATOM 6983 C C . TYR B 1 429 ? 9.539 94.812 39.125 1 86.88 429 TYR B C 1
ATOM 6985 O O . TYR B 1 429 ? 8.75 95.688 39.406 1 86.88 429 TYR B O 1
ATOM 6993 N N . THR B 1 430 ? 10.75 95 38.75 1 91.69 430 THR B N 1
ATOM 6994 C CA . THR B 1 430 ? 11.266 96.375 38.531 1 91.69 430 THR B CA 1
ATOM 6995 C C . THR B 1 430 ? 10.484 97.062 37.438 1 91.69 430 THR B C 1
ATOM 6997 O O . THR B 1 430 ? 10.133 98.25 37.562 1 91.69 430 THR B O 1
ATOM 7000 N N . ALA B 1 431 ? 10.203 96.375 36.375 1 94.75 431 ALA B N 1
ATOM 7001 C CA . ALA B 1 431 ? 9.422 96.938 35.281 1 94.75 431 ALA B CA 1
ATOM 7002 C C . ALA B 1 431 ? 8.039 97.375 35.75 1 94.75 431 ALA B C 1
ATOM 7004 O O . ALA B 1 431 ? 7.539 98.438 35.344 1 94.75 431 ALA B O 1
ATOM 7005 N N . LYS B 1 432 ? 7.395 96.562 36.562 1 91.81 432 LYS B N 1
ATOM 7006 C CA . LYS B 1 432 ? 6.062 96.875 37.062 1 91.81 432 LYS B CA 1
ATOM 7007 C C . LYS B 1 432 ? 6.098 98.062 38.031 1 91.81 432 LYS B C 1
ATOM 7009 O O . LYS B 1 432 ? 5.211 98.938 37.969 1 91.81 432 LYS B O 1
ATOM 7014 N N . THR B 1 433 ? 7.098 98.188 38.812 1 89.5 433 THR B N 1
ATOM 7015 C CA . THR B 1 433 ? 7.176 99.25 39.844 1 89.5 433 THR B CA 1
ATOM 7016 C C . THR B 1 433 ? 7.594 100.562 39.25 1 89.5 433 THR B C 1
ATOM 7018 O O . THR B 1 433 ? 7.27 101.625 39.781 1 89.5 433 THR B O 1
ATOM 7021 N N . GLU B 1 434 ? 8.297 100.5 38.188 1 93.12 434 GLU B N 1
ATOM 7022 C CA . GLU B 1 434 ? 8.789 101.688 37.562 1 93.12 434 GLU B CA 1
ATOM 7023 C C . GLU B 1 434 ? 7.789 102.25 36.531 1 93.12 434 GLU B C 1
ATOM 7025 O O . GLU B 1 434 ? 8.133 103.062 35.688 1 93.12 434 GLU B O 1
ATOM 7030 N N . GLY B 1 435 ? 6.562 101.75 36.562 1 92.5 435 GLY B N 1
ATOM 7031 C CA . GLY B 1 435 ? 5.547 102.438 35.75 1 92.5 435 GLY B CA 1
ATOM 7032 C C . GLY B 1 435 ? 4.828 101.438 34.812 1 92.5 435 GLY B C 1
ATOM 7033 O O . GLY B 1 435 ? 3.836 101.812 34.188 1 92.5 435 GLY B O 1
ATOM 7034 N N . ARG B 1 436 ? 5.344 100.25 34.656 1 95.06 436 ARG B N 1
ATOM 7035 C CA . ARG B 1 436 ? 4.723 99.188 33.844 1 95.06 436 ARG B CA 1
ATOM 7036 C C . ARG B 1 436 ? 4.836 99.5 32.375 1 95.06 436 ARG B C 1
ATOM 7038 O O . ARG B 1 436 ? 5.449 100.562 32 1 95.06 436 ARG B O 1
ATOM 7045 N N . ASN B 1 437 ? 4.48 98.688 31.484 1 96.44 437 ASN B N 1
ATOM 7046 C CA . ASN B 1 437 ? 4.543 98.875 30.047 1 96.44 437 ASN B CA 1
ATOM 7047 C C . ASN B 1 437 ? 5.969 99.125 29.562 1 96.44 437 ASN B C 1
ATOM 7049 O O . ASN B 1 437 ? 6.219 100.125 28.844 1 96.44 437 ASN B O 1
ATOM 7053 N N . GLN B 1 438 ? 6.859 98.312 30.078 1 96.81 438 GLN B N 1
ATOM 7054 C CA . GLN B 1 438 ? 8.258 98.5 29.703 1 96.81 438 GLN B CA 1
ATOM 7055 C C . GLN B 1 438 ? 9.039 97.188 29.906 1 96.81 438 GLN B C 1
ATOM 7057 O O . GLN B 1 438 ? 8.57 96.312 30.609 1 96.81 438 GLN B O 1
ATOM 7062 N N . ALA B 1 439 ? 10.188 97.125 29.312 1 96.69 439 ALA B N 1
ATOM 7063 C CA . ALA B 1 439 ? 11.117 96 29.469 1 96.69 439 ALA B CA 1
ATOM 7064 C C . ALA B 1 439 ? 12.344 96.438 30.281 1 96.69 439 ALA B C 1
ATOM 7066 O O . ALA B 1 439 ? 12.883 97.5 30.094 1 96.69 439 ALA B O 1
ATOM 7067 N N . ARG B 1 440 ? 12.656 95.625 31.266 1 95.69 440 ARG B N 1
ATOM 7068 C CA . ARG B 1 440 ? 13.828 95.875 32.094 1 95.69 440 ARG B CA 1
ATOM 7069 C C . ARG B 1 440 ? 14.742 94.625 32.156 1 95.69 440 ARG B C 1
ATOM 7071 O O . ARG B 1 440 ? 14.273 93.5 32.219 1 95.69 440 ARG B O 1
ATOM 7078 N N . ALA B 1 441 ? 16.031 94.875 32.125 1 94.62 441 ALA B N 1
ATOM 7079 C CA . ALA B 1 441 ? 17.016 93.75 32.312 1 94.62 441 ALA B CA 1
ATOM 7080 C C . ALA B 1 441 ? 17.5 93.688 33.75 1 94.62 441 ALA B C 1
ATOM 7082 O O . ALA B 1 441 ? 17.594 94.75 34.438 1 94.62 441 ALA B O 1
ATOM 7083 N N . PHE B 1 442 ? 17.719 92.438 34.156 1 89.5 442 PHE B N 1
ATOM 7084 C CA . PHE B 1 442 ? 18.266 92.312 35.5 1 89.5 442 PHE B CA 1
ATOM 7085 C C . PHE B 1 442 ? 19.688 92.812 35.594 1 89.5 442 PHE B C 1
ATOM 7087 O O . PHE B 1 442 ? 20.516 92.5 34.719 1 89.5 442 PHE B O 1
ATOM 7094 N N . SER B 1 443 ? 20.094 93.75 36.438 1 77.5 443 SER B N 1
ATOM 7095 C CA . SER B 1 443 ? 21.438 94.25 36.75 1 77.5 443 SER B CA 1
ATOM 7096 C C . SER B 1 443 ? 21.812 94 38.188 1 77.5 443 SER B C 1
ATOM 7098 O O . SER B 1 443 ? 21.078 94.375 39.125 1 77.5 443 SER B O 1
ATOM 7100 N N . PRO B 1 444 ? 22.781 93 38.469 1 65.88 444 PRO B N 1
ATOM 7101 C CA . PRO B 1 444 ? 23.172 92.688 39.875 1 65.88 444 PRO B CA 1
ATOM 7102 C C . PRO B 1 444 ? 23.328 94 40.688 1 65.88 444 PRO B C 1
ATOM 7104 O O . PRO B 1 444 ? 23.094 93.938 41.906 1 65.88 444 PRO B O 1
ATOM 7107 N N . ASP B 1 445 ? 24.203 95 40.219 1 53.41 445 ASP B N 1
ATOM 7108 C CA . ASP B 1 445 ? 24.406 96.188 41 1 53.41 445 ASP B CA 1
ATOM 7109 C C . ASP B 1 445 ? 23.125 97.062 41.062 1 53.41 445 ASP B C 1
ATOM 7111 O O . ASP B 1 445 ? 22.469 97.25 40.031 1 53.41 445 ASP B O 1
ATOM 7115 N N . GLY B 1 446 ? 22.281 97 41.875 1 43.44 446 GLY B N 1
ATOM 7116 C CA . GLY B 1 446 ? 21.094 97.875 42.062 1 43.44 446 GLY B CA 1
ATOM 7117 C C . GLY B 1 446 ? 21.188 99.188 41.312 1 43.44 446 GLY B C 1
ATOM 7118 O O . GLY B 1 446 ? 20.406 100.062 41.562 1 43.44 446 GLY B O 1
ATOM 7119 N N . GLU B 1 447 ? 22.328 99.688 40.906 1 38.34 447 GLU B N 1
ATOM 7120 C CA . GLU B 1 447 ? 22.312 101.062 40.375 1 38.34 447 GLU B CA 1
ATOM 7121 C C . GLU B 1 447 ? 21.609 101.125 39 1 38.34 447 GLU B C 1
ATOM 7123 O O . GLU B 1 447 ? 21.859 100.25 38.156 1 38.34 447 GLU B O 1
ATOM 7128 N N . ASN B 1 448 ? 20.422 101.688 38.875 1 36.44 448 ASN B N 1
ATOM 7129 C CA . ASN B 1 448 ? 19.656 102.188 37.719 1 36.44 448 ASN B CA 1
ATOM 7130 C C . ASN B 1 448 ? 20.562 102.562 36.562 1 36.44 448 ASN B C 1
ATOM 7132 O O . ASN B 1 448 ? 21.453 103.438 36.688 1 36.44 448 ASN B O 1
ATOM 7136 N N . ALA B 1 449 ? 20.984 101.75 35.688 1 34.44 449 ALA B N 1
ATOM 7137 C CA . ALA B 1 449 ? 21.453 102.375 34.438 1 34.44 449 ALA B CA 1
ATOM 7138 C C . ALA B 1 449 ? 20.312 103.062 33.719 1 34.44 449 ALA B C 1
ATOM 7140 O O . ALA B 1 449 ? 19.203 102.5 33.625 1 34.44 449 ALA B O 1
#

Nearest PDB structures (foldseek):
  3i5b-assembly2_B  TM=9.659E-01  e=1.070E-19  Pseudomonas aeruginosa PAO1
  3i5c-assembly1_A  TM=8.580E-01  e=4.720E-20  Saccharomyces cerevisiae
  3i5a-assembly1_A  TM=8.408E-01  e=2.631E-20  Pseudomonas syringae pv. tomato str. DC3000
  3bre-assembly1_B  TM=7.691E-01  e=1.275E-19  Pseudomonas aeruginosa PAO1
  8wcn-assembly1_B  TM=8.168E-01  e=2.114E-13  Pseudomonas aeruginosa